Protein AF-0000000070766565 (afdb_homodimer)

pLDDT: mean 91.25, std 9.95, range [19.03, 98.81]

Solvent-accessible surface area (backbone atoms only — not comparable to full-atom values): 49340 Å² total; per-residue (Å²): 132,79,81,70,74,80,62,63,49,73,44,58,43,73,41,30,49,67,77,47,84,63,55,60,46,62,35,27,32,53,59,65,29,62,48,78,87,32,47,24,29,18,60,76,50,26,39,19,80,14,9,46,38,20,38,24,24,34,66,55,48,29,56,61,71,26,42,64,34,36,38,37,56,42,76,38,46,80,56,27,52,45,43,77,32,77,82,29,72,25,36,63,43,59,72,48,83,40,16,29,34,61,39,46,35,46,28,41,36,33,35,37,39,64,22,19,38,45,52,16,56,52,48,42,51,51,50,43,53,40,52,36,52,37,34,54,71,58,49,29,20,86,86,32,20,31,55,23,37,30,40,21,7,76,62,59,42,76,76,40,46,36,62,74,41,61,35,33,68,61,40,37,57,53,48,70,66,63,72,80,78,29,52,44,43,28,50,16,62,31,40,40,45,44,60,74,67,44,79,34,64,94,31,46,41,74,31,63,38,46,38,34,36,37,37,39,38,71,36,60,44,70,38,64,34,45,68,31,24,50,55,23,34,48,56,12,33,29,35,31,40,40,33,31,39,53,63,48,86,88,41,52,83,71,50,69,44,80,65,49,63,60,50,33,28,71,50,79,78,53,82,33,48,45,81,32,81,37,80,88,53,46,67,73,47,41,62,64,49,49,53,54,67,43,35,64,90,71,42,78,27,39,55,44,67,42,29,33,29,37,38,36,37,38,40,57,27,19,49,86,53,39,72,71,48,44,51,48,50,43,50,39,53,41,56,50,57,66,72,38,47,44,24,86,61,33,17,25,51,24,36,30,40,26,15,75,56,71,43,80,74,44,44,49,86,71,38,52,38,54,67,49,42,48,53,53,52,70,65,60,72,84,71,54,47,44,45,27,52,14,61,34,47,46,46,43,42,65,69,42,57,68,70,50,59,90,82,40,44,41,34,34,41,35,40,38,48,51,64,52,79,46,68,40,49,66,37,29,49,53,42,44,75,70,59,35,43,26,33,20,38,28,27,61,62,29,42,65,70,57,35,46,44,42,12,34,87,58,41,86,73,19,35,45,78,35,76,43,70,90,53,48,65,74,45,41,64,57,52,52,48,42,52,34,52,55,37,63,73,62,48,62,71,131,80,80,71,75,79,62,62,49,73,44,59,42,72,40,30,49,66,77,47,85,63,53,61,45,61,36,27,32,52,58,66,28,63,47,78,88,30,46,24,31,18,60,77,51,26,38,20,80,14,10,45,37,19,39,23,23,34,66,56,47,29,55,59,71,25,42,62,32,37,38,38,55,42,77,38,45,80,56,26,54,45,44,78,30,77,85,29,73,26,36,63,42,57,72,48,82,38,16,30,34,60,40,46,34,46,30,40,35,33,36,36,39,64,22,19,38,47,51,16,55,53,48,44,50,51,50,42,52,40,52,36,50,36,36,53,67,57,49,28,20,86,87,33,21,32,55,22,36,30,39,21,8,76,61,60,43,76,75,39,45,37,64,73,42,62,34,33,68,61,40,38,57,55,47,70,68,62,72,78,75,27,52,43,44,27,49,15,61,31,38,40,45,42,60,75,67,45,81,35,65,94,31,46,42,74,33,64,38,46,38,34,38,38,36,41,37,70,34,60,45,71,38,63,35,45,67,33,24,49,57,23,34,49,57,13,33,28,34,31,39,40,34,31,40,54,63,50,86,87,42,52,82,70,52,71,44,80,66,50,64,61,50,34,28,69,50,81,79,53,82,32,51,45,81,32,83,38,81,86,54,46,67,72,47,40,61,62,50,50,54,53,66,41,36,63,87,72,43,77,26,39,58,44,67,43,30,34,29,38,38,36,37,37,39,55,27,19,48,86,54,39,73,70,49,44,52,49,50,45,50,41,54,41,55,51,55,66,73,39,45,45,25,84,61,34,16,26,52,25,38,30,40,26,15,76,55,71,42,79,72,45,42,48,85,71,38,54,37,55,66,50,42,48,51,53,54,69,66,61,72,84,71,54,46,43,44,28,53,14,63,35,49,47,47,44,42,66,70,41,58,67,71,50,58,89,82,40,45,42,36,34,42,37,39,39,48,50,64,53,78,48,67,40,50,66,36,29,49,53,42,44,75,70,60,36,44,25,32,21,36,30,26,62,61,30,41,64,70,57,35,46,45,42,12,34,86,57,39,87,73,20,36,45,80,36,76,41,72,89,53,48,65,74,46,43,64,56,52,53,48,44,53,35,51,55,35,64,73,61,49,62,72

Nearest PDB structures (foldseek):
  5bv8-assembly1_A  TM=8.956E-01  e=3.059E-11  Homo sapiens
  4c2b-assembly3_E  TM=8.908E-01  e=7.205E-11  Homo sapiens
  7zwh-assembly1_H  TM=8.905E-01  e=3.996E-10  Homo sapiens
  3hxq-assembly1_A  TM=8.693E-01  e=2.747E-10  Homo sapiens
  8d3c-assembly1_A  TM=8.607E-01  e=1.889E-10  Homo sapiens

InterPro domains:
  IPR002035 von Willebrand factor, type A [PF00092] (108-286)
  IPR002035 von Willebrand factor, type A [PF00092] (310-473)
  IPR002035 von Willebrand factor, type A [PS50234] (108-293)
  IPR002035 von Willebrand factor, type A [PS50234] (310-479)
  IPR002035 von Willebrand factor, type A [SM00327] (106-278)
  IPR002035 von Willebrand factor, type A [SM00327] (308-484)
  IPR004043 LCCL domain [PF03815] (17-100)
  IPR004043 LCCL domain [PS50820] (29-100)
  IPR004043 LCCL domain [SM00603] (9-91)
  IPR036465 von Willebrand factor A-like domain superfamily [G3DSA:3.40.50.410] (105-301)
  IPR036465 von Willebrand factor A-like domain superfamily [G3DSA:3.40.50.410] (302-492)
  IPR036465 von Willebrand factor A-like domain superfamily [SSF53300] (104-295)
  IPR036465 von Willebrand factor A-like domain superfamily [SSF53300] (266-486)
  IPR036609 LCCL domain superfamily [G3DSA:2.170.130.20] (7-104)
  IPR036609 LCCL domain superfamily [SSF69848] (9-103)
  IPR050525 Extracellular Matrix Assembly and Organization [PTHR24020] (46-305)

Organism: Anolis carolinensis (NCBI:txid28377)

Structure (mmCIF, N/CA/C/O backbone):
data_AF-0000000070766565-model_v1
#
loop_
_entity.id
_entity.type
_entity.pdbx_description
1 polymer Vitrin
#
loop_
_atom_site.group_PDB
_atom_site.id
_atom_site.type_symbol
_atom_site.label_atom_id
_atom_site.label_alt_id
_atom_site.label_comp_id
_atom_site.label_asym_id
_atom_site.label_entity_id
_atom_site.label_seq_id
_atom_site.pdbx_PDB_ins_code
_atom_site.Cartn_x
_atom_site.Cartn_y
_atom_site.Cartn_z
_atom_site.occupancy
_atom_site.B_iso_or_equiv
_atom_site.auth_seq_id
_atom_site.auth_comp_id
_atom_site.auth_asym_id
_atom_site.auth_atom_id
_atom_site.pdbx_PDB_model_num
ATOM 1 N N . HIS A 1 1 ? -22.094 5.301 -6.344 1 19.14 1 HIS A N 1
ATOM 2 C CA . HIS A 1 1 ? -22.609 4.16 -7.09 1 19.14 1 HIS A CA 1
ATOM 3 C C . HIS A 1 1 ? -21.719 2.934 -6.914 1 19.14 1 HIS A C 1
ATOM 5 O O . HIS A 1 1 ? -20.547 2.967 -7.258 1 19.14 1 HIS A O 1
ATOM 11 N N . ALA A 1 2 ? -22 2.15 -5.863 1 23.27 2 ALA A N 1
ATOM 12 C CA . ALA A 1 2 ? -21.5 0.856 -5.402 1 23.27 2 ALA A CA 1
ATOM 13 C C . ALA A 1 2 ? -21.312 -0.106 -6.574 1 23.27 2 ALA A C 1
ATOM 15 O O . ALA A 1 2 ? -22.266 -0.403 -7.297 1 23.27 2 ALA A O 1
ATOM 16 N N . CYS A 1 3 ? -20.172 -0.064 -7.141 1 23.31 3 CYS A N 1
ATOM 17 C CA . CYS A 1 3 ? -19.844 -1.035 -8.18 1 23.31 3 CYS A CA 1
ATOM 18 C C . CYS A 1 3 ? -20.297 -2.434 -7.781 1 23.31 3 CYS A C 1
ATOM 20 O O . CYS A 1 3 ? -19.797 -3.002 -6.809 1 23.31 3 CYS A O 1
ATOM 22 N N . VAL A 1 4 ? -21.547 -2.766 -7.934 1 25.23 4 VAL A N 1
A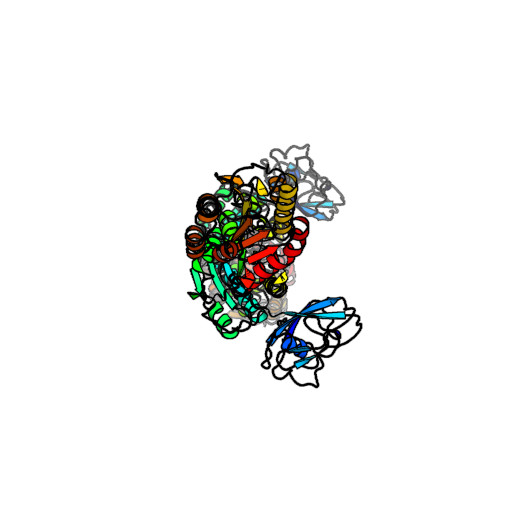TOM 23 C CA . VAL A 1 4 ? -22.172 -4.082 -7.945 1 25.23 4 VAL A CA 1
ATOM 24 C C . VAL A 1 4 ? -21.266 -5.086 -8.648 1 25.23 4 VAL A C 1
ATOM 26 O O . VAL A 1 4 ? -20.812 -4.844 -9.773 1 25.23 4 VAL A O 1
ATOM 29 N N . PHE A 1 5 ? -20.5 -5.812 -7.883 1 33.12 5 PHE A N 1
ATOM 30 C CA . PHE A 1 5 ? -19.781 -7.047 -8.164 1 33.12 5 PHE A CA 1
ATOM 31 C C . PHE A 1 5 ? -20.5 -7.855 -9.242 1 33.12 5 PHE A C 1
ATOM 33 O O . PHE A 1 5 ? -21.688 -8.125 -9.133 1 33.12 5 PHE A O 1
ATOM 40 N N . SER A 1 6 ? -20.281 -7.75 -10.406 1 37.78 6 SER A N 1
ATOM 41 C CA . SER A 1 6 ? -20.812 -8.484 -11.555 1 37.78 6 SER A CA 1
ATOM 42 C C . SER A 1 6 ? -20.812 -9.984 -11.297 1 37.78 6 SER A C 1
ATOM 44 O O . SER A 1 6 ? -19.75 -10.586 -11.133 1 37.78 6 SER A O 1
ATOM 46 N N . ASP A 1 7 ? -21.719 -10.531 -10.531 1 46.44 7 ASP A N 1
ATOM 47 C CA . ASP A 1 7 ? -22.188 -11.914 -10.461 1 46.44 7 ASP A CA 1
ATOM 48 C C . ASP A 1 7 ? -22.031 -12.617 -11.805 1 46.44 7 ASP A C 1
ATOM 50 O O . ASP A 1 7 ? -22.062 -11.969 -12.852 1 46.44 7 ASP A O 1
ATOM 54 N N . VAL A 1 8 ? -21.406 -13.703 -11.758 1 56.28 8 VAL A N 1
ATOM 55 C CA . VAL A 1 8 ? -21.562 -14.523 -12.953 1 56.28 8 VAL A CA 1
ATOM 56 C C . VAL A 1 8 ? -23 -14.438 -13.469 1 56.28 8 VAL A C 1
ATOM 58 O O . VAL A 1 8 ? -23.938 -14.727 -12.734 1 56.28 8 VAL A O 1
ATOM 61 N N . PRO A 1 9 ? -23.141 -13.844 -14.562 1 66.19 9 PRO A N 1
ATOM 62 C CA . PRO A 1 9 ? -24.516 -13.656 -15.047 1 66.19 9 PRO A CA 1
ATOM 63 C C . PRO A 1 9 ? -25.281 -14.969 -15.148 1 66.19 9 PRO A C 1
ATOM 65 O O . PRO A 1 9 ? -24.766 -15.961 -15.664 1 66.19 9 PRO A O 1
ATOM 68 N N . GLN A 1 10 ? -26.297 -15.047 -14.336 1 79 10 GLN A N 1
ATOM 69 C CA . GLN A 1 10 ? -27.234 -16.141 -14.547 1 79 10 GLN A CA 1
ATOM 70 C C . GLN A 1 10 ? -27.891 -16.031 -15.922 1 79 10 GLN A C 1
ATOM 72 O O . GLN A 1 10 ? -28.359 -14.969 -16.312 1 79 10 GLN A O 1
ATOM 77 N N . ILE A 1 11 ? -27.703 -17.109 -16.703 1 86.06 11 ILE A N 1
ATOM 78 C CA . ILE A 1 11 ? -28.344 -17.109 -18.016 1 86.06 11 ILE A CA 1
ATOM 79 C C . ILE A 1 11 ? -29.531 -18.078 -18 1 86.06 11 ILE A C 1
ATOM 81 O O . ILE A 1 11 ? -29.578 -18.984 -17.188 1 86.06 11 ILE A O 1
ATOM 85 N N . ASP A 1 12 ? -30.516 -17.766 -18.828 1 91.31 12 ASP A N 1
ATOM 86 C CA . ASP A 1 12 ? -31.672 -18.641 -19 1 91.31 12 ASP A CA 1
ATOM 87 C C . ASP A 1 12 ? -31.344 -19.828 -19.906 1 91.31 12 ASP A C 1
ATOM 89 O O . ASP A 1 12 ? -30.406 -19.766 -20.703 1 91.31 12 ASP A O 1
ATOM 93 N N . CYS A 1 13 ? -32.156 -20.875 -19.75 1 93.62 13 CYS A N 1
ATOM 94 C CA . CYS A 1 13 ? -31.953 -22.109 -20.5 1 93.62 13 CYS A CA 1
ATOM 95 C C . CYS A 1 13 ? -32 -21.844 -22 1 93.62 13 CYS A C 1
ATOM 97 O O . CYS A 1 13 ? -31.391 -22.594 -22.781 1 93.62 13 CYS A O 1
ATOM 99 N N . ASP A 1 14 ? -32.625 -20.781 -22.344 1 92.62 14 ASP A N 1
ATOM 100 C CA . ASP A 1 14 ? -32.875 -20.578 -23.781 1 92.62 14 ASP A CA 1
ATOM 101 C C . ASP A 1 14 ? -31.781 -19.688 -24.391 1 92.62 14 ASP A C 1
ATOM 103 O O . ASP A 1 14 ? -31.781 -19.438 -25.594 1 92.62 14 ASP A O 1
ATOM 107 N N . ILE A 1 15 ? -30.844 -19.328 -23.625 1 92.88 15 ILE A N 1
ATOM 108 C CA . ILE A 1 15 ? -29.828 -18.422 -24.125 1 92.88 15 ILE A CA 1
ATOM 109 C C . ILE A 1 15 ? -28.875 -19.172 -25.047 1 92.88 15 ILE A C 1
ATOM 111 O O . ILE A 1 15 ? -28.359 -20.234 -24.672 1 92.88 15 ILE A O 1
ATOM 115 N N . LYS A 1 16 ? -28.703 -18.578 -26.219 1 92.94 16 LYS A N 1
ATOM 116 C CA . LYS A 1 16 ? -27.781 -19.125 -27.203 1 92.94 16 LYS A CA 1
ATOM 117 C C . LYS A 1 16 ? -26.453 -18.359 -27.188 1 92.94 16 LYS A C 1
ATOM 119 O O . LYS A 1 16 ? -26.422 -17.172 -26.875 1 92.94 16 LYS A O 1
ATOM 124 N N . ALA A 1 17 ? -25.406 -19.094 -27.422 1 90.38 17 ALA A N 1
ATOM 125 C CA . ALA A 1 17 ? -24.078 -18.484 -27.359 1 90.38 17 ALA A CA 1
ATOM 126 C C . ALA A 1 17 ? -23.969 -17.328 -28.344 1 90.38 17 ALA A C 1
ATOM 128 O O . ALA A 1 17 ? -23.234 -16.375 -28.094 1 90.38 17 ALA A O 1
ATOM 129 N N . ALA A 1 18 ? -24.734 -17.359 -29.406 1 89.12 18 ALA A N 1
ATOM 130 C CA . ALA A 1 18 ? -24.688 -16.328 -30.453 1 89.12 18 ALA A CA 1
ATOM 131 C C . ALA A 1 18 ? -25.156 -14.977 -29.906 1 89.12 18 ALA A C 1
ATOM 133 O O . ALA A 1 18 ? -24.766 -13.922 -30.422 1 89.12 18 ALA A O 1
ATOM 134 N N . LYS A 1 19 ? -25.891 -14.977 -28.906 1 88.75 19 LYS A N 1
ATOM 135 C CA . LYS A 1 19 ? -26.453 -13.75 -28.359 1 88.75 19 LYS A CA 1
ATOM 136 C C . LYS A 1 19 ? -25.469 -13.055 -27.422 1 88.75 19 LYS A C 1
ATOM 138 O O . LYS A 1 19 ? -25.688 -11.898 -27.047 1 88.75 19 LYS A O 1
ATOM 143 N N . ILE A 1 20 ? -24.516 -13.789 -27.047 1 86.12 20 ILE A N 1
ATOM 144 C CA . ILE A 1 20 ? -23.531 -13.227 -26.125 1 86.12 20 ILE A CA 1
ATOM 145 C C . ILE A 1 20 ? -22.312 -12.727 -26.906 1 86.12 20 ILE A C 1
ATOM 147 O O . ILE A 1 20 ? -21.734 -13.461 -27.719 1 86.12 20 ILE A O 1
ATOM 151 N N . ILE A 1 21 ? -21.953 -11.547 -26.672 1 81.56 21 ILE A N 1
ATOM 152 C CA . ILE A 1 21 ? -20.938 -10.875 -27.469 1 81.56 21 ILE A CA 1
ATOM 153 C C . ILE A 1 21 ? -19.547 -11.328 -27.016 1 81.56 21 ILE A C 1
ATOM 155 O O . ILE A 1 21 ? -18.641 -11.477 -27.844 1 81.56 21 ILE A O 1
ATOM 159 N N . ASN A 1 22 ? -19.375 -11.75 -25.828 1 80.25 22 ASN A N 1
ATOM 160 C CA . ASN A 1 22 ? -18.078 -12.102 -25.281 1 80.25 22 ASN A CA 1
ATOM 161 C C . ASN A 1 22 ? -17.578 -13.438 -25.828 1 80.25 22 ASN A C 1
ATOM 163 O O . ASN A 1 22 ? -18.312 -14.43 -25.828 1 80.25 22 ASN A O 1
ATOM 167 N N . PRO A 1 23 ? -16.406 -13.406 -26.359 1 79.88 23 PRO A N 1
ATOM 168 C CA . PRO A 1 23 ? -15.891 -14.664 -26.891 1 79.88 23 PRO A CA 1
ATOM 169 C C . PRO A 1 23 ? -15.664 -15.719 -25.812 1 79.88 23 PRO A C 1
ATOM 171 O O . PRO A 1 23 ? -15.656 -16.922 -26.125 1 79.88 23 PRO A O 1
ATOM 174 N N . GLU A 1 24 ? -15.375 -15.328 -24.703 1 78.31 24 GLU A N 1
ATOM 175 C CA . GLU A 1 24 ? -15.211 -16.203 -23.547 1 78.31 24 GLU A CA 1
ATOM 176 C C . GLU A 1 24 ? -15.891 -15.633 -22.312 1 78.31 24 GLU A C 1
ATOM 178 O O . GLU A 1 24 ? -15.742 -14.445 -22.016 1 78.31 24 GLU A O 1
ATOM 183 N N . PHE A 1 25 ? -16.719 -16.516 -21.719 1 76.5 25 PHE A N 1
ATOM 184 C CA . PHE A 1 25 ? -17.422 -16 -20.547 1 76.5 25 PHE A CA 1
ATOM 185 C C . PHE A 1 25 ? -17.828 -17.141 -19.609 1 76.5 25 PHE A C 1
ATOM 187 O O . PHE A 1 25 ? -17.922 -18.297 -20.031 1 76.5 25 PHE A O 1
ATOM 194 N N . ILE A 1 26 ? -17.969 -16.734 -18.359 1 77.44 26 ILE A N 1
ATOM 195 C CA . ILE A 1 26 ? -18.484 -17.656 -17.344 1 77.44 26 ILE A CA 1
ATOM 196 C C . ILE A 1 26 ? -19.984 -17.406 -17.141 1 77.44 26 ILE A C 1
ATOM 198 O O . ILE A 1 26 ? -20.422 -16.25 -17.094 1 77.44 26 ILE A O 1
ATOM 202 N N . ALA A 1 27 ? -20.75 -18.391 -17.25 1 81 27 ALA A N 1
ATOM 203 C CA . ALA A 1 27 ? -22.188 -18.266 -17.031 1 81 27 ALA A CA 1
ATOM 204 C C . ALA A 1 27 ? -22.703 -19.312 -16.047 1 81 27 ALA A C 1
ATOM 206 O O . ALA A 1 27 ? -22.062 -20.344 -15.852 1 81 27 ALA A O 1
ATOM 207 N N . LYS A 1 28 ? -23.734 -18.922 -15.383 1 83.81 28 LYS A N 1
ATOM 208 C CA . LYS A 1 28 ? -24.406 -19.875 -14.508 1 83.81 28 LYS A CA 1
ATOM 209 C C . LYS A 1 28 ? -25.734 -20.328 -15.102 1 83.81 28 LYS A C 1
ATOM 211 O O . LYS A 1 28 ? -26.609 -19.516 -15.359 1 83.81 28 LYS A O 1
ATOM 216 N N . CYS A 1 29 ? -25.828 -21.656 -15.359 1 88.69 29 CYS A N 1
ATOM 217 C CA . CYS A 1 29 ? -27.062 -22.25 -15.883 1 88.69 29 CYS A CA 1
ATOM 218 C C . CYS A 1 29 ? -28 -22.641 -14.758 1 88.69 29 CYS A C 1
ATOM 220 O O . CYS A 1 29 ? -27.562 -23.172 -13.734 1 88.69 29 CYS A O 1
ATOM 222 N N . PRO A 1 30 ? -29.266 -22.312 -14.906 1 89.25 30 PRO A N 1
ATOM 223 C CA . PRO A 1 30 ? -30.234 -22.766 -13.922 1 89.25 30 PRO A CA 1
ATOM 224 C C . PRO A 1 30 ? -30.547 -24.25 -14.047 1 89.25 30 PRO A C 1
ATOM 226 O O . PRO A 1 30 ? -30.078 -24.906 -14.977 1 89.25 30 PRO A O 1
ATOM 229 N N . ALA A 1 31 ? -31.328 -24.75 -12.969 1 89.81 31 ALA A N 1
ATOM 230 C CA . ALA A 1 31 ? -31.766 -26.141 -13.031 1 89.81 31 ALA A CA 1
ATOM 231 C C . ALA A 1 31 ? -32.812 -26.344 -14.125 1 89.81 31 ALA A C 1
ATOM 233 O O . ALA A 1 31 ? -33.531 -25.406 -14.461 1 89.81 31 ALA A O 1
ATOM 234 N N . GLY A 1 32 ? -32.906 -27.5 -14.719 1 89.56 32 GLY A N 1
ATOM 235 C CA . GLY A 1 32 ? -34 -27.875 -15.594 1 89.56 32 GLY A CA 1
ATOM 236 C C . GLY A 1 32 ? -33.781 -27.484 -17.047 1 89.56 32 GLY A C 1
ATOM 237 O O . GLY A 1 32 ? -34.719 -27.219 -17.766 1 89.56 32 GLY A O 1
ATOM 238 N N . CYS A 1 33 ? -32.562 -27.469 -17.516 1 92.44 33 CYS A N 1
ATOM 239 C CA . CYS A 1 33 ? -32.312 -27.047 -18.875 1 92.44 33 CYS A CA 1
ATOM 240 C C . CYS A 1 33 ? -32.188 -28.25 -19.812 1 92.44 33 CYS A C 1
ATOM 242 O O . CYS A 1 33 ? -31.625 -28.141 -20.906 1 92.44 33 CYS A O 1
ATOM 244 N N . GLN A 1 34 ? -32.75 -29.359 -19.344 1 92.19 34 GLN A N 1
ATOM 245 C CA . GLN A 1 34 ? -32.656 -30.562 -20.156 1 92.19 34 GLN A CA 1
ATOM 246 C C . GLN A 1 34 ? -33.844 -30.703 -21.094 1 92.19 34 GLN A C 1
ATOM 248 O O . GLN A 1 34 ? -33.906 -31.672 -21.859 1 92.19 34 GLN A O 1
ATOM 253 N N . ASP A 1 35 ? -34.719 -29.766 -21.062 1 91.06 35 ASP A N 1
ATOM 254 C CA . ASP A 1 35 ? -35.906 -29.812 -21.891 1 91.06 35 ASP A CA 1
ATOM 255 C C . ASP A 1 35 ? -35.562 -29.797 -23.375 1 91.06 35 ASP A C 1
ATOM 257 O O . ASP A 1 35 ? -34.625 -29.062 -23.781 1 91.06 35 ASP A O 1
ATOM 261 N N . VAL A 1 36 ? -36.312 -30.484 -24.156 1 87.25 36 VAL A N 1
ATOM 262 C CA . VAL A 1 36 ? -36.062 -30.672 -25.594 1 87.25 36 VAL A CA 1
ATOM 263 C C . VAL A 1 36 ? -36.25 -29.344 -26.312 1 87.25 36 VAL A C 1
ATOM 265 O O . VAL A 1 36 ? -35.656 -29.125 -27.391 1 87.25 36 VAL A O 1
ATOM 268 N N . LYS A 1 37 ? -36.969 -28.438 -25.75 1 91.56 37 LYS A N 1
ATOM 269 C CA . LYS A 1 37 ? -37.188 -27.141 -26.391 1 91.56 37 LYS A CA 1
ATOM 270 C C . LYS A 1 37 ? -35.875 -26.359 -26.5 1 91.56 37 LYS A C 1
ATOM 272 O O . LYS A 1 37 ? -35.75 -25.453 -27.344 1 91.56 37 LYS A O 1
ATOM 277 N N . TYR A 1 38 ? -34.938 -26.672 -25.719 1 94.06 38 TYR A N 1
ATOM 278 C CA . TYR A 1 38 ? -33.625 -26.047 -25.781 1 94.06 38 TYR A CA 1
ATOM 279 C C . TYR A 1 38 ? -32.688 -26.844 -26.688 1 94.06 38 TYR A C 1
ATOM 281 O O . TYR A 1 38 ? -31.984 -27.734 -26.219 1 94.06 38 TYR A O 1
ATOM 289 N N . ARG A 1 39 ? -32.656 -26.5 -27.859 1 93.69 39 ARG A N 1
ATOM 290 C CA . ARG A 1 39 ? -32 -27.297 -28.891 1 93.69 39 ARG A CA 1
ATOM 291 C C . ARG A 1 39 ? -30.5 -27.172 -28.797 1 93.69 39 ARG A C 1
ATOM 293 O O . ARG A 1 39 ? -29.969 -26.094 -28.5 1 93.69 39 ARG A O 1
ATOM 300 N N . VAL A 1 40 ? -29.844 -28.25 -28.969 1 95.94 40 VAL A N 1
ATOM 301 C CA . VAL A 1 40 ? -28.375 -28.359 -28.969 1 95.94 40 VAL A CA 1
ATOM 302 C C . VAL A 1 40 ? -27.906 -28.969 -30.281 1 95.94 40 VAL A C 1
ATOM 304 O O . VAL A 1 40 ? -28.469 -29.984 -30.734 1 95.94 40 VAL A O 1
ATOM 307 N N . TYR A 1 41 ? -26.984 -28.297 -30.906 1 95.06 41 TYR A N 1
ATOM 308 C CA . TYR A 1 41 ? -26.438 -28.797 -32.156 1 95.06 41 TYR A CA 1
ATOM 309 C C . TYR A 1 41 ? -24.953 -29.109 -32.031 1 95.06 41 TYR A C 1
ATOM 311 O O . TYR A 1 41 ? -24.141 -28.203 -31.797 1 95.06 41 TYR A O 1
ATOM 319 N N . GLY A 1 42 ? -24.625 -30.344 -32.25 1 92.88 42 GLY A N 1
ATOM 320 C CA . GLY A 1 42 ? -23.219 -30.719 -32.188 1 92.88 42 GLY A CA 1
ATOM 321 C C . GLY A 1 42 ? -22.859 -31.547 -30.984 1 92.88 42 GLY A C 1
ATOM 322 O O . GLY A 1 42 ? -23.703 -31.766 -30.109 1 92.88 42 GLY A O 1
ATOM 323 N N . THR A 1 43 ? -21.703 -32.094 -30.922 1 89.69 43 THR A N 1
ATOM 324 C CA . THR A 1 43 ? -21.109 -32.875 -29.844 1 89.69 43 THR A CA 1
ATOM 325 C C . THR A 1 43 ? -19.703 -32.344 -29.516 1 89.69 43 THR A C 1
ATOM 327 O O . THR A 1 43 ? -18.875 -32.219 -30.406 1 89.69 43 THR A O 1
ATOM 330 N N . ASP A 1 44 ? -19.484 -31.953 -28.266 1 84.75 44 ASP A N 1
ATOM 331 C CA . ASP A 1 44 ? -18.219 -31.406 -27.766 1 84.75 44 ASP A CA 1
ATOM 332 C C . ASP A 1 44 ? -18.031 -29.969 -28.219 1 84.75 44 ASP A C 1
ATOM 334 O O . ASP A 1 44 ? -17.656 -29.109 -27.422 1 84.75 44 ASP A O 1
ATOM 338 N N . ILE A 1 45 ? -18.172 -29.75 -29.5 1 88.88 45 ILE A N 1
ATOM 339 C CA . ILE A 1 45 ? -18.219 -28.406 -30.062 1 88.88 45 ILE A CA 1
ATOM 340 C C . ILE A 1 45 ? -19.625 -28.109 -30.562 1 88.88 45 ILE A C 1
ATOM 342 O O . ILE A 1 45 ? -20.156 -28.844 -31.406 1 88.88 45 ILE A O 1
ATOM 346 N N . TYR A 1 46 ? -20.203 -27.078 -30.047 1 94.5 46 TYR A N 1
ATOM 347 C CA . TYR A 1 46 ? -21.609 -26.797 -30.312 1 94.5 46 TYR A CA 1
ATOM 348 C C . TYR A 1 46 ? -21.766 -25.547 -31.172 1 94.5 46 TYR A C 1
ATOM 350 O O . TYR A 1 46 ? -21.016 -24.594 -31.031 1 94.5 46 TYR A O 1
ATOM 358 N N . ALA A 1 47 ? -22.688 -25.641 -32.062 1 94.69 47 ALA A N 1
ATOM 359 C CA . ALA A 1 47 ? -23 -24.453 -32.875 1 94.69 47 ALA A CA 1
ATOM 360 C C . ALA A 1 47 ? -23.5 -23.312 -31.969 1 94.69 47 ALA A C 1
ATOM 362 O O . ALA A 1 47 ? -24.203 -23.562 -30.984 1 94.69 47 ALA A O 1
ATOM 363 N N . SER A 1 48 ? -23.25 -22.078 -32.344 1 93.5 48 SER A N 1
ATOM 364 C CA . SER A 1 48 ? -23.547 -20.922 -31.516 1 93.5 48 SER A CA 1
ATOM 365 C C . SER A 1 48 ? -25.047 -20.719 -31.359 1 93.5 48 SER A C 1
ATOM 367 O O . SER A 1 48 ? -25.5 -19.984 -30.469 1 93.5 48 SER A O 1
ATOM 369 N N . PHE A 1 49 ? -25.766 -21.25 -32.156 1 91.25 49 PHE A N 1
ATOM 370 C CA . PHE A 1 49 ? -27.219 -21.109 -32.031 1 91.25 49 PHE A CA 1
ATOM 371 C C . PHE A 1 49 ? -27.781 -22.172 -31.094 1 91.25 49 PHE A C 1
ATOM 373 O O . PHE A 1 49 ? -28.984 -22.234 -30.875 1 91.25 49 PHE A O 1
ATOM 380 N N . SER A 1 50 ? -26.938 -23.047 -30.469 1 94.75 50 SER A N 1
ATOM 381 C CA . SER A 1 50 ? -27.344 -23.984 -29.438 1 94.75 50 SER A CA 1
ATOM 382 C C . SER A 1 50 ? -27.609 -23.281 -28.109 1 94.75 50 SER A C 1
ATOM 384 O O . SER A 1 50 ? -27 -22.25 -27.828 1 94.75 50 SER A O 1
ATOM 386 N N . SER A 1 51 ? -28.562 -23.844 -27.438 1 94.69 51 SER A N 1
ATOM 387 C CA . SER A 1 51 ? -28.688 -23.453 -26.031 1 94.69 51 SER A CA 1
ATOM 388 C C . SER A 1 51 ? -27.375 -23.719 -25.281 1 94.69 51 SER A C 1
ATOM 390 O O . SER A 1 51 ? -26.875 -24.844 -25.281 1 94.69 51 SER A O 1
ATOM 392 N N . ILE A 1 52 ? -26.922 -22.719 -24.641 1 93.38 52 ILE A N 1
ATOM 393 C CA . ILE A 1 52 ? -25.656 -22.844 -23.906 1 93.38 52 ILE A CA 1
ATOM 394 C C . ILE A 1 52 ? -25.828 -23.891 -22.797 1 93.38 52 ILE A C 1
ATOM 396 O O . ILE A 1 52 ? -25.016 -24.797 -22.672 1 93.38 52 ILE A O 1
ATOM 400 N N . CYS A 1 53 ? -26.891 -23.719 -22.094 1 93.81 53 CYS A N 1
ATOM 401 C CA . CYS A 1 53 ? -27.109 -24.594 -20.953 1 93.81 53 CYS A CA 1
ATOM 402 C C . CYS A 1 53 ? -27.453 -26.016 -21.406 1 93.81 53 CYS A C 1
ATOM 404 O O . CYS A 1 53 ? -27.016 -26.984 -20.766 1 93.81 53 CYS A O 1
ATOM 406 N N . GLY A 1 54 ? -28.172 -26.078 -22.453 1 93.56 54 GLY A N 1
ATOM 407 C CA . GLY A 1 54 ? -28.422 -27.391 -23.031 1 93.56 54 GLY A CA 1
ATOM 408 C C . GLY A 1 54 ? -27.156 -28.094 -23.484 1 93.56 54 GLY A C 1
ATOM 409 O O . GLY A 1 54 ? -26.969 -29.297 -23.234 1 93.56 54 GLY A O 1
ATOM 410 N N . ALA A 1 55 ? -26.312 -27.344 -24.078 1 94.31 55 ALA A N 1
ATOM 411 C CA . ALA A 1 55 ? -25.031 -27.875 -24.516 1 94.31 55 ALA A CA 1
ATOM 412 C C . ALA A 1 55 ? -24.172 -28.328 -23.328 1 94.31 55 ALA A C 1
ATOM 414 O O . ALA A 1 55 ? -23.5 -29.344 -23.391 1 94.31 55 ALA A O 1
ATOM 415 N N . ALA A 1 56 ? -24.234 -27.578 -22.328 1 91.88 56 ALA A N 1
ATOM 416 C CA . ALA A 1 56 ? -23.469 -27.875 -21.125 1 91.88 56 ALA A CA 1
ATOM 417 C C . ALA A 1 56 ? -23.906 -29.203 -20.5 1 91.88 56 ALA A C 1
ATOM 419 O O . ALA A 1 56 ? -23.078 -29.984 -20.047 1 91.88 56 ALA A O 1
ATOM 420 N N . ILE A 1 57 ? -25.188 -29.406 -20.484 1 90.31 57 ILE A N 1
ATOM 421 C CA . ILE A 1 57 ? -25.703 -30.672 -19.984 1 90.31 57 ILE A CA 1
ATOM 422 C C . ILE A 1 57 ? -25.344 -31.797 -20.938 1 90.31 57 ILE A C 1
ATOM 424 O O . ILE A 1 57 ? -24.875 -32.875 -20.516 1 90.31 57 ILE A O 1
ATOM 428 N N . HIS A 1 58 ? -25.5 -31.516 -22.234 1 91.69 58 HIS A N 1
ATOM 429 C CA . HIS A 1 58 ? -25.156 -32.5 -23.25 1 91.69 58 HIS A CA 1
ATOM 430 C C . HIS A 1 58 ? -23.703 -32.938 -23.125 1 91.69 58 HIS A C 1
ATOM 432 O O . HIS A 1 58 ? -23.406 -34.125 -23.25 1 91.69 58 HIS A O 1
ATOM 438 N N . SER A 1 59 ? -22.844 -31.984 -22.922 1 87.31 59 SER A N 1
ATOM 439 C CA . SER A 1 59 ? -21.406 -32.281 -22.828 1 87.31 59 SER A CA 1
ATOM 440 C C . SER A 1 59 ? -21.062 -32.969 -21.531 1 87.31 59 SER A C 1
ATOM 442 O O . SER A 1 59 ? -19.984 -33.562 -21.391 1 87.31 59 SER A O 1
ATOM 444 N N . GLY A 1 60 ? -21.984 -32.781 -20.516 1 84.5 60 GLY A N 1
ATOM 445 C CA . GLY A 1 60 ? -21.734 -33.344 -19.203 1 84.5 60 GLY A CA 1
ATOM 446 C C . GLY A 1 60 ? -21.016 -32.406 -18.266 1 84.5 60 GLY A C 1
ATOM 447 O O . GLY A 1 60 ? -20.641 -32.781 -17.156 1 84.5 60 GLY A O 1
ATOM 448 N N . THR A 1 61 ? -20.781 -31.25 -18.781 1 81.38 61 THR A N 1
ATOM 449 C CA . THR A 1 61 ? -20.109 -30.234 -17.969 1 81.38 61 THR A CA 1
ATOM 450 C C . THR A 1 61 ? -20.922 -29.922 -16.719 1 81.38 61 THR A C 1
ATOM 452 O O . THR A 1 61 ? -20.344 -29.672 -15.648 1 81.38 61 THR A O 1
ATOM 455 N N . ILE A 1 62 ? -22.234 -29.875 -16.844 1 83.38 62 ILE A N 1
ATOM 456 C CA . ILE A 1 62 ? -23.141 -29.734 -15.711 1 83.38 62 ILE A CA 1
ATOM 457 C C . ILE A 1 62 ? -24.266 -30.766 -15.812 1 83.38 62 ILE A C 1
ATOM 459 O O . ILE A 1 62 ? -24.422 -31.422 -16.844 1 83.38 62 ILE A O 1
ATOM 463 N N . ASP A 1 63 ? -24.891 -30.953 -14.656 1 84.06 63 ASP A N 1
ATOM 464 C CA . ASP A 1 63 ? -26.047 -31.844 -14.672 1 84.06 63 ASP A CA 1
ATOM 465 C C . ASP A 1 63 ? -27.344 -31.047 -14.672 1 84.06 63 ASP A C 1
ATOM 467 O O . ASP A 1 63 ? -27.344 -29.844 -14.945 1 84.06 63 ASP A O 1
ATOM 471 N N . LYS A 1 64 ? -28.453 -31.766 -14.547 1 87.69 64 LYS A N 1
ATOM 472 C CA . LYS A 1 64 ? -29.781 -31.172 -14.641 1 87.69 64 LYS A CA 1
ATOM 473 C C . LYS A 1 64 ? -29.984 -30.125 -13.555 1 87.69 64 LYS A C 1
ATOM 475 O O . LYS A 1 64 ? -30.922 -29.312 -13.625 1 87.69 64 LYS A O 1
ATOM 480 N N . SER A 1 65 ? -29.125 -30.078 -12.594 1 85.5 65 SER A N 1
ATOM 481 C CA . SER A 1 65 ? -29.25 -29.141 -11.492 1 85.5 65 SER A CA 1
ATOM 482 C C . SER A 1 65 ? -28.672 -27.781 -11.859 1 85.5 65 SER A C 1
ATOM 484 O O . SER A 1 65 ? -28.859 -26.797 -11.141 1 85.5 65 SER A O 1
ATOM 486 N N . GLY A 1 66 ? -28.047 -27.734 -13.047 1 84.38 66 GLY A N 1
ATOM 487 C CA . GLY A 1 66 ? -27.406 -26.5 -13.461 1 84.38 66 GLY A CA 1
ATOM 488 C C . GLY A 1 66 ? -26.031 -26.312 -12.883 1 84.38 66 GLY A C 1
ATOM 489 O O . GLY A 1 66 ? -25.438 -27.25 -12.359 1 84.38 66 GLY A O 1
ATOM 490 N N . GLY A 1 67 ? -25.469 -25.203 -13.188 1 78.56 67 GLY A N 1
ATOM 491 C CA . GLY A 1 67 ? -24.125 -24.938 -12.672 1 78.56 67 GLY A CA 1
ATOM 492 C C . GLY A 1 67 ? -23.375 -23.922 -13.492 1 78.56 67 GLY A C 1
ATOM 493 O O . GLY A 1 67 ? -23.891 -23.406 -14.484 1 78.56 67 GLY A O 1
ATOM 494 N N . LYS A 1 68 ? -22.25 -23.594 -13 1 79.12 68 LYS A N 1
ATOM 495 C CA . LYS A 1 68 ? -21.391 -22.625 -13.68 1 79.12 68 LYS A CA 1
ATOM 496 C C . LYS A 1 68 ? -20.594 -23.281 -14.789 1 79.12 68 LYS A C 1
ATOM 498 O O . LYS A 1 68 ? -20.125 -24.422 -14.641 1 79.12 68 LYS A O 1
ATOM 503 N N . ILE A 1 69 ? -20.562 -22.641 -15.867 1 83.5 69 ILE A N 1
ATOM 504 C CA . ILE A 1 69 ? -19.828 -23.188 -17 1 83.5 69 ILE A CA 1
ATOM 505 C C . ILE A 1 69 ? -18.953 -22.109 -17.625 1 83.5 69 ILE A C 1
ATOM 507 O O . ILE A 1 69 ? -19.219 -20.906 -17.469 1 83.5 69 ILE A O 1
ATOM 511 N N . LEU A 1 70 ? -17.891 -22.562 -18.094 1 80.25 70 LEU A N 1
ATOM 512 C CA . LEU A 1 70 ? -17.047 -21.719 -18.953 1 80.25 70 LEU A CA 1
ATOM 513 C C . LEU A 1 70 ? -17.375 -21.938 -20.422 1 80.25 70 LEU A C 1
ATOM 515 O O . LEU A 1 70 ? -17.391 -23.078 -20.891 1 80.25 70 LEU A O 1
ATOM 519 N N . VAL A 1 71 ? -17.781 -20.844 -21.047 1 84.62 71 VAL A N 1
ATOM 520 C CA . VAL A 1 71 ? -18.125 -20.922 -22.453 1 84.62 71 VAL A CA 1
ATOM 521 C C . VAL A 1 71 ? -17.047 -20.234 -23.297 1 84.62 71 VAL A C 1
ATOM 523 O O . VAL A 1 71 ? -16.656 -19.094 -23.016 1 84.62 71 VAL A O 1
ATOM 526 N N . GLN A 1 72 ? -16.5 -20.906 -24.188 1 81.81 72 GLN A N 1
ATOM 527 C CA . GLN A 1 72 ? -15.531 -20.375 -25.125 1 81.81 72 GLN A CA 1
ATOM 528 C C . GLN A 1 72 ? -16.031 -20.484 -26.562 1 81.81 72 GLN A C 1
ATOM 530 O O . GLN A 1 72 ? -16.25 -21.594 -27.062 1 81.81 72 GLN A O 1
ATOM 535 N N . LYS A 1 73 ? -16.156 -19.344 -27.141 1 84.25 73 LYS A N 1
ATOM 536 C CA . LYS A 1 73 ? -16.547 -19.344 -28.547 1 84.25 73 LYS A CA 1
ATOM 537 C C . LYS A 1 73 ? -15.359 -19.719 -29.438 1 84.25 73 LYS A C 1
ATOM 539 O O . LYS A 1 73 ? -14.227 -19.312 -29.172 1 84.25 73 LYS A O 1
ATOM 544 N N . VAL A 1 74 ? -15.625 -20.562 -30.312 1 84.88 74 VAL A N 1
ATOM 545 C CA . VAL A 1 74 ? -14.594 -21.016 -31.234 1 84.88 74 VAL A CA 1
ATOM 546 C C . VAL A 1 74 ? -15.125 -20.922 -32.656 1 84.88 74 VAL A C 1
ATOM 548 O O . VAL A 1 74 ? -16.281 -20.562 -32.875 1 84.88 74 VAL A O 1
ATOM 551 N N . ALA A 1 75 ? -14.188 -21.188 -33.625 1 85.38 75 ALA A N 1
ATOM 552 C CA . ALA A 1 75 ? -14.539 -21.094 -35.031 1 85.38 75 ALA A CA 1
ATOM 553 C C . ALA A 1 75 ? -15.633 -22.094 -35.406 1 85.38 75 ALA A C 1
ATOM 555 O O . ALA A 1 75 ? -15.703 -23.188 -34.812 1 85.38 75 ALA A O 1
ATOM 556 N N . GLY A 1 76 ? -16.422 -21.672 -36.375 1 88.38 76 GLY A N 1
ATOM 557 C CA . GLY A 1 76 ? -17.438 -22.562 -36.875 1 88.38 76 GLY A CA 1
ATOM 558 C C . GLY A 1 76 ? -16.875 -23.844 -37.469 1 88.38 76 GLY A C 1
ATOM 559 O O . GLY A 1 76 ? -15.727 -23.859 -37.938 1 88.38 76 GLY A O 1
ATOM 560 N N . GLN A 1 77 ? -17.734 -24.891 -37.375 1 84.88 77 GLN A N 1
ATOM 561 C CA . GLN A 1 77 ? -17.328 -26.188 -37.906 1 84.88 77 GLN A CA 1
ATOM 562 C C . GLN A 1 77 ? -18.016 -26.484 -39.219 1 84.88 77 GLN A C 1
ATOM 564 O O . GLN A 1 77 ? -19.047 -25.891 -39.531 1 84.88 77 GLN A O 1
ATOM 569 N N . SER A 1 78 ? -17.359 -27.297 -40.094 1 84.5 78 SER A N 1
ATOM 570 C CA . SER A 1 78 ? -17.938 -27.703 -41.344 1 84.5 78 SER A CA 1
ATOM 571 C C . SER A 1 78 ? -19.109 -28.656 -41.125 1 84.5 78 SER A C 1
ATOM 573 O O . SER A 1 78 ? -19.938 -28.828 -42.031 1 84.5 78 SER A O 1
ATOM 575 N N . GLY A 1 79 ? -19.219 -29.188 -40 1 88.12 79 GLY A N 1
ATOM 576 C CA . GLY A 1 79 ? -20.297 -30.094 -39.656 1 88.12 79 GLY A CA 1
ATOM 577 C C . GLY A 1 79 ? -20.375 -30.375 -38.156 1 88.12 79 GLY A C 1
ATOM 578 O O . GLY A 1 79 ? -19.344 -30.438 -37.469 1 88.12 79 GLY A O 1
ATOM 579 N N . TYR A 1 80 ? -21.609 -30.422 -37.688 1 92.44 80 TYR A N 1
ATOM 580 C CA . TYR A 1 80 ? -21.875 -30.75 -36.281 1 92.44 80 TYR A CA 1
ATOM 581 C C . TYR A 1 80 ? -22.594 -32.094 -36.188 1 92.44 80 TYR A C 1
ATOM 583 O O . TYR A 1 80 ? -23.688 -32.281 -36.719 1 92.44 80 TYR A O 1
ATOM 591 N N . ARG A 1 81 ? -21.969 -32.969 -35.438 1 91.31 81 ARG A N 1
ATOM 592 C CA . ARG A 1 81 ? -22.547 -34.281 -35.281 1 91.31 81 ARG A CA 1
ATOM 593 C C . ARG A 1 81 ? -23.516 -34.344 -34.125 1 91.31 81 ARG A C 1
ATOM 595 O O . ARG A 1 81 ? -23.188 -33.906 -33.031 1 91.31 81 ARG A O 1
ATOM 602 N N . GLY A 1 82 ? -24.766 -34.781 -34.438 1 92.88 82 GLY A N 1
ATOM 603 C CA . GLY A 1 82 ? -25.719 -35.031 -33.344 1 92.88 82 GLY A CA 1
ATOM 604 C C . GLY A 1 82 ? -25.469 -36.312 -32.594 1 92.88 82 GLY A C 1
ATOM 605 O O . GLY A 1 82 ? -24.984 -37.281 -33.156 1 92.88 82 GLY A O 1
ATOM 606 N N . SER A 1 83 ? -25.672 -36.281 -31.297 1 92.56 83 SER A N 1
ATOM 607 C CA . SER A 1 83 ? -25.484 -37.438 -30.453 1 92.56 83 SER A CA 1
ATOM 608 C C . SER A 1 83 ? -26.406 -37.375 -29.234 1 92.56 83 SER A C 1
ATOM 610 O O . SER A 1 83 ? -27.078 -36.375 -29 1 92.56 83 SER A O 1
ATOM 612 N N . PHE A 1 84 ? -26.609 -38.531 -28.641 1 92.44 84 PHE A N 1
ATOM 613 C CA . PHE A 1 84 ? -27.312 -38.594 -27.375 1 92.44 84 PHE A CA 1
ATOM 614 C C . PHE A 1 84 ? -26.344 -38.719 -26.219 1 92.44 84 PHE A C 1
ATOM 616 O O . PHE A 1 84 ? -25.609 -39.719 -26.141 1 92.44 84 PHE A O 1
ATOM 623 N N . SER A 1 85 ? -26.312 -37.719 -25.438 1 90.06 85 SER A N 1
ATOM 624 C CA . SER A 1 85 ? -25.406 -37.719 -24.297 1 90.06 85 SER A CA 1
ATOM 625 C C . SER A 1 85 ? -26.016 -37 -23.094 1 90.06 85 SER A C 1
ATOM 627 O O . SER A 1 85 ? -26.641 -35.969 -23.234 1 90.06 85 SER A O 1
ATOM 629 N N . ASN A 1 86 ? -25.984 -37.656 -21.938 1 90.06 86 ASN A N 1
ATOM 630 C CA . ASN A 1 86 ? -26.422 -37.125 -20.656 1 90.06 86 ASN A CA 1
ATOM 631 C C . ASN A 1 86 ? -27.875 -36.688 -20.688 1 90.06 86 ASN A C 1
ATOM 633 O O . ASN A 1 86 ? -28.219 -35.594 -20.188 1 90.06 86 ASN A O 1
ATOM 637 N N . GLY A 1 87 ? -28.656 -37.344 -21.375 1 89.19 87 GLY A N 1
ATOM 638 C CA . GLY A 1 87 ? -30.094 -37.125 -21.359 1 89.19 87 GLY A CA 1
ATOM 639 C C . GLY A 1 87 ? -30.562 -36.156 -22.406 1 89.19 87 GLY A C 1
ATOM 640 O O . GLY A 1 87 ? -31.75 -35.844 -22.469 1 89.19 87 GLY A O 1
ATOM 641 N N . ILE A 1 88 ? -29.625 -35.656 -23.156 1 93.44 88 ILE A N 1
ATOM 642 C CA . ILE A 1 88 ? -30 -34.688 -24.172 1 93.44 88 ILE A CA 1
ATOM 643 C C . ILE A 1 88 ? -29.594 -35.219 -25.562 1 93.44 88 ILE A C 1
ATOM 645 O O . ILE A 1 88 ? -28.484 -35.719 -25.734 1 93.44 88 ILE A O 1
ATOM 649 N N . ARG A 1 89 ? -30.5 -35.219 -26.406 1 94.06 89 ARG A N 1
ATOM 650 C CA . ARG A 1 89 ? -30.219 -35.531 -27.797 1 94.06 89 ARG A CA 1
ATOM 651 C C . ARG A 1 89 ? -29.844 -34.281 -28.578 1 94.06 89 ARG A C 1
ATOM 653 O O . ARG A 1 89 ? -30.688 -33.375 -28.766 1 94.06 89 ARG A O 1
ATOM 660 N N . SER A 1 90 ? -28.625 -34.156 -29 1 95.06 90 SER A N 1
ATOM 661 C CA . SER A 1 90 ? -28.219 -33.062 -29.859 1 95.06 90 SER A CA 1
ATOM 662 C C . SER A 1 90 ? -28.469 -33.375 -31.328 1 95.06 90 SER A C 1
ATOM 664 O O . SER A 1 90 ? -28.609 -34.531 -31.719 1 95.06 90 SER A O 1
ATOM 666 N N . LEU A 1 91 ? -28.578 -32.312 -32.125 1 94.81 91 LEU A N 1
ATOM 667 C CA . LEU A 1 91 ? -28.906 -32.438 -33.531 1 94.81 91 LEU A CA 1
ATOM 668 C C . LEU A 1 91 ? -27.703 -32.188 -34.406 1 94.81 91 LEU A C 1
ATOM 670 O O . LEU A 1 91 ? -26.766 -31.484 -34 1 94.81 91 LEU A O 1
ATOM 674 N N . SER A 1 92 ? -27.672 -32.844 -35.562 1 94.44 92 SER A N 1
ATOM 675 C CA . SER A 1 92 ? -26.641 -32.562 -36.562 1 94.44 92 SER A CA 1
ATOM 676 C C . SER A 1 92 ? -26.922 -31.266 -37.312 1 94.44 92 SER A C 1
ATOM 678 O O . SER A 1 92 ? -28.078 -30.891 -37.469 1 94.44 92 SER A O 1
ATOM 680 N N . LEU A 1 93 ? -25.969 -30.594 -37.594 1 92.19 93 LEU A N 1
ATOM 681 C CA . LEU A 1 93 ? -26 -29.359 -38.375 1 92.19 93 LEU A CA 1
ATOM 682 C C . LEU A 1 93 ? -24.844 -29.297 -39.375 1 92.19 93 LEU A C 1
ATOM 684 O O . LEU A 1 93 ? -23.688 -29.547 -39 1 92.19 93 LEU A O 1
ATOM 688 N N . PRO A 1 94 ? -25.172 -29.156 -40.625 1 88.44 94 PRO A N 1
ATOM 689 C CA . PRO A 1 94 ? -24.047 -29.094 -41.562 1 88.44 94 PRO A CA 1
ATOM 690 C C . PRO A 1 94 ? -23.047 -27.984 -41.219 1 88.44 94 PRO A C 1
ATOM 692 O O . PRO A 1 94 ? -21.922 -28.266 -40.812 1 88.44 94 PRO A O 1
ATOM 695 N N . ARG A 1 95 ? -23.016 -26.766 -41.812 1 87.31 95 ARG A N 1
ATOM 696 C CA . ARG A 1 95 ? -22.078 -25.688 -41.594 1 87.31 95 ARG A CA 1
ATOM 697 C C . ARG A 1 95 ? -22.734 -24.531 -40.844 1 87.31 95 ARG A C 1
ATOM 699 O O . ARG A 1 95 ? -23.906 -24.234 -41.031 1 87.31 95 ARG A O 1
ATOM 706 N N . TRP A 1 96 ? -21.953 -24.016 -39.875 1 87 96 TRP A N 1
ATOM 707 C CA . TRP A 1 96 ? -22.359 -22.797 -39.156 1 87 96 TRP A CA 1
ATOM 708 C C . TRP A 1 96 ? -21.172 -21.875 -38.938 1 87 96 TRP A C 1
ATOM 710 O O . TRP A 1 96 ? -20.031 -22.328 -38.906 1 87 96 TRP A O 1
ATOM 720 N N . ARG A 1 97 ? -21.453 -20.641 -38.719 1 87.69 97 ARG A N 1
ATOM 721 C CA . ARG A 1 97 ? -20.422 -19.594 -38.75 1 87.69 97 ARG A CA 1
ATOM 722 C C . ARG A 1 97 ? -19.625 -19.594 -37.438 1 87.69 97 ARG A C 1
ATOM 724 O O . ARG A 1 97 ? -18.438 -19.234 -37.438 1 87.69 97 ARG A O 1
ATOM 731 N N . GLU A 1 98 ? -20.312 -19.859 -36.281 1 90.19 98 GLU A N 1
ATOM 732 C CA . GLU A 1 98 ? -19.656 -19.781 -34.969 1 90.19 98 GLU A CA 1
ATOM 733 C C . GLU A 1 98 ? -20.016 -20.969 -34.094 1 90.19 98 GLU A C 1
ATOM 735 O O . GLU A 1 98 ? -21.109 -21.531 -34.25 1 90.19 98 GLU A O 1
ATOM 740 N N . SER A 1 99 ? -19.109 -21.469 -33.281 1 92.75 99 SER A N 1
ATOM 741 C CA . SER A 1 99 ? -19.328 -22.562 -32.344 1 92.75 99 SER A CA 1
ATOM 742 C C . SER A 1 99 ? -18.844 -22.203 -30.938 1 92.75 99 SER A C 1
ATOM 744 O O . SER A 1 99 ? -18.375 -21.078 -30.703 1 92.75 99 SER A O 1
ATOM 746 N N . PHE A 1 100 ? -19.188 -23.047 -29.969 1 89.38 100 PHE A N 1
ATOM 747 C CA . PHE A 1 100 ? -18.656 -22.844 -28.625 1 89.38 100 PHE A CA 1
ATOM 748 C C . PHE A 1 100 ? -18.406 -24.188 -27.938 1 89.38 100 PHE A C 1
ATOM 750 O O . PHE A 1 100 ? -18.938 -25.219 -28.344 1 89.38 100 PHE A O 1
ATOM 757 N N . ILE A 1 101 ? -17.484 -24.125 -26.984 1 86 101 ILE A N 1
ATOM 758 C CA . ILE A 1 101 ? -17.188 -25.234 -26.094 1 86 101 ILE A CA 1
ATOM 759 C C . ILE A 1 101 ? -17.547 -24.859 -24.656 1 86 101 ILE A C 1
ATOM 761 O O . ILE A 1 101 ? -17.5 -23.672 -24.297 1 86 101 ILE A O 1
ATOM 765 N N . VAL A 1 102 ? -18.125 -25.812 -23.984 1 82.62 102 VAL A N 1
ATOM 766 C CA . VAL A 1 102 ? -18.453 -25.594 -22.578 1 82.62 102 VAL A CA 1
ATOM 767 C C . VAL A 1 102 ? -17.531 -26.438 -21.688 1 82.62 102 VAL A C 1
ATOM 769 O O . VAL A 1 102 ? -17.25 -27.594 -22.016 1 82.62 102 VAL A O 1
ATOM 772 N N . SER A 1 103 ? -16.859 -25.844 -20.828 1 72.31 103 SER A N 1
ATOM 773 C CA . SER A 1 103 ? -15.984 -26.578 -19.906 1 72.31 103 SER A CA 1
ATOM 774 C C . SER A 1 103 ? -16.328 -26.281 -18.453 1 72.31 103 SER A C 1
ATOM 776 O O . SER A 1 103 ? -16.969 -25.266 -18.156 1 72.31 103 SER A O 1
ATOM 778 N N . ASP A 1 104 ? -16.281 -27.375 -17.672 1 70.25 104 ASP A N 1
ATOM 779 C CA . ASP A 1 104 ? -16.438 -27.219 -16.234 1 70.25 104 ASP A CA 1
ATOM 780 C C . ASP A 1 104 ? -15.156 -26.656 -15.602 1 70.25 104 ASP A C 1
ATOM 782 O O . ASP A 1 104 ? -14.055 -26.938 -16.078 1 70.25 104 ASP A O 1
ATOM 786 N N . CYS A 1 105 ? -15.328 -25.594 -14.852 1 79.31 105 CYS A N 1
ATOM 787 C CA . CYS A 1 105 ? -14.156 -25.188 -14.086 1 79.31 105 CYS A CA 1
ATOM 788 C C . CYS A 1 105 ? -13.914 -26.125 -12.914 1 79.31 105 CYS A C 1
ATOM 790 O O . CYS A 1 105 ? -14.43 -25.922 -11.82 1 79.31 105 CYS A O 1
ATOM 792 N N . LYS A 1 106 ? -13.406 -27.297 -13.164 1 83.69 106 LYS A N 1
ATOM 793 C CA . LYS A 1 106 ? -13.047 -28.234 -12.109 1 83.69 106 LYS A CA 1
ATOM 794 C C . LYS A 1 106 ? -11.555 -28.172 -11.797 1 83.69 106 LYS A C 1
ATOM 796 O O . LYS A 1 106 ? -10.742 -28.797 -12.477 1 83.69 106 LYS A O 1
ATOM 801 N N . VAL A 1 107 ? -11.273 -27.344 -10.812 1 91.62 107 VAL A N 1
ATOM 802 C CA . VAL A 1 107 ? -9.883 -27.141 -10.414 1 91.62 107 VAL A CA 1
ATOM 803 C C . VAL A 1 107 ? -9.766 -27.156 -8.891 1 91.62 107 VAL A C 1
ATOM 805 O O . VAL A 1 107 ? -10.719 -26.812 -8.188 1 91.62 107 VAL A O 1
ATOM 808 N N . ASP A 1 108 ? -8.695 -27.688 -8.414 1 94.56 108 ASP A N 1
ATOM 809 C CA . ASP A 1 108 ? -8.344 -27.594 -6.996 1 94.56 108 ASP A CA 1
ATOM 810 C C . ASP A 1 108 ? -7.344 -26.469 -6.75 1 94.56 108 ASP A C 1
ATOM 812 O O . ASP A 1 108 ? -6.172 -26.578 -7.125 1 94.56 108 ASP A O 1
ATOM 816 N N . VAL A 1 109 ? -7.816 -25.484 -6.055 1 97.62 109 VAL A N 1
ATOM 817 C CA . VAL A 1 109 ? -7.031 -24.25 -5.957 1 97.62 109 VAL A CA 1
ATOM 818 C C . VAL A 1 109 ? -6.547 -24.062 -4.523 1 97.62 109 VAL A C 1
ATOM 820 O O . VAL A 1 109 ? -7.301 -24.281 -3.572 1 97.62 109 VAL A O 1
ATOM 823 N N . CYS A 1 110 ? -5.285 -23.719 -4.387 1 98.44 110 CYS A N 1
ATOM 824 C CA . CYS A 1 110 ? -4.707 -23.312 -3.113 1 98.44 110 CYS A CA 1
ATOM 825 C C . CYS A 1 110 ? -4.137 -21.906 -3.201 1 98.44 110 CYS A C 1
ATOM 827 O O . CYS A 1 110 ? -3.207 -21.656 -3.969 1 98.44 110 CYS A O 1
ATOM 829 N N . PHE A 1 111 ? -4.66 -21.016 -2.424 1 98.75 111 PHE A N 1
ATOM 830 C CA . PHE A 1 111 ? -4.078 -19.672 -2.324 1 98.75 111 PHE A CA 1
ATOM 831 C C . PHE A 1 111 ? -2.979 -19.641 -1.267 1 98.75 111 PHE A C 1
ATOM 833 O O . PHE A 1 111 ? -3.189 -20.078 -0.132 1 98.75 111 PHE A O 1
ATOM 840 N N . LEU A 1 112 ? -1.854 -19.219 -1.664 1 98.81 112 LEU A N 1
ATOM 841 C CA . LEU A 1 112 ? -0.79 -18.844 -0.736 1 98.81 112 LEU A CA 1
ATOM 842 C C . LEU A 1 112 ? -0.825 -17.359 -0.432 1 98.81 112 LEU A C 1
ATOM 844 O O . LEU A 1 112 ? -0.285 -16.547 -1.194 1 98.81 112 LEU A O 1
ATOM 848 N N . ILE A 1 113 ? -1.354 -16.984 0.711 1 98.75 113 ILE A N 1
ATOM 849 C CA . ILE A 1 113 ? -1.592 -15.578 0.983 1 98.75 113 ILE A CA 1
ATOM 850 C C . ILE A 1 113 ? -0.482 -15.031 1.878 1 98.75 113 ILE A C 1
ATOM 852 O O . ILE A 1 113 ? 0.099 -15.766 2.678 1 98.75 113 ILE A O 1
ATOM 856 N N . ASP A 1 114 ? -0.201 -13.812 1.748 1 98.12 114 ASP A N 1
ATOM 857 C CA . ASP A 1 114 ? 0.861 -13.125 2.482 1 98.12 114 ASP A CA 1
ATOM 858 C C . ASP A 1 114 ? 0.388 -12.719 3.873 1 98.12 114 ASP A C 1
ATOM 860 O O . ASP A 1 114 ? -0.43 -11.805 4.012 1 98.12 114 ASP A O 1
ATOM 864 N N . GLY A 1 115 ? 0.816 -13.391 4.875 1 97.75 115 GLY A N 1
ATOM 865 C CA . GLY A 1 115 ? 0.52 -13.031 6.254 1 97.75 115 GLY A CA 1
ATOM 866 C C . GLY A 1 115 ? 1.66 -12.297 6.934 1 97.75 115 GLY A C 1
ATOM 867 O O . GLY A 1 115 ? 1.621 -12.07 8.148 1 97.75 115 GLY A O 1
ATOM 868 N N . SER A 1 116 ? 2.674 -11.922 6.184 1 95.88 116 SER A N 1
ATOM 869 C CA . SER A 1 116 ? 3.873 -11.312 6.746 1 95.88 116 SER A CA 1
ATOM 870 C C . SER A 1 116 ? 3.572 -9.93 7.309 1 95.88 116 SER A C 1
ATOM 872 O O . SER A 1 116 ? 2.543 -9.328 6.988 1 95.88 116 SER A O 1
ATOM 874 N N . TRP A 1 117 ? 4.473 -9.422 8.125 1 94.06 117 TRP A N 1
ATOM 875 C CA . TRP A 1 117 ? 4.316 -8.102 8.727 1 94.06 117 TRP A CA 1
ATOM 876 C C . TRP A 1 117 ? 4.547 -7 7.691 1 94.06 117 TRP A C 1
ATOM 878 O O . TRP A 1 117 ? 4.246 -5.832 7.941 1 94.06 117 TRP A O 1
ATOM 888 N N . SER A 1 118 ? 5.047 -7.34 6.527 1 93.62 118 SER A N 1
ATOM 889 C CA . SER A 1 118 ? 5.344 -6.348 5.5 1 93.62 118 SER A CA 1
ATOM 890 C C . SER A 1 118 ? 4.074 -5.645 5.027 1 93.62 118 SER A C 1
ATOM 892 O O . SER A 1 118 ? 4.105 -4.461 4.68 1 93.62 118 SER A O 1
ATOM 894 N N . ILE A 1 119 ? 2.906 -6.305 4.969 1 94.81 119 ILE A N 1
ATOM 895 C CA . ILE A 1 119 ? 1.739 -5.734 4.301 1 94.81 119 ILE A CA 1
ATOM 896 C C . ILE A 1 119 ? 0.871 -5 5.32 1 94.81 119 ILE A C 1
ATOM 898 O O . ILE A 1 119 ? 0.005 -4.207 4.949 1 94.81 119 ILE A O 1
ATOM 902 N N . GLY A 1 120 ? 1.089 -5.277 6.695 1 93.69 120 GLY A N 1
ATOM 903 C CA . GLY A 1 120 ? 0.28 -4.617 7.707 1 93.69 120 GLY A CA 1
ATOM 904 C C . GLY A 1 120 ? -1.142 -5.141 7.77 1 93.69 120 GLY A C 1
ATOM 905 O O . GLY A 1 120 ? -1.557 -5.93 6.918 1 93.69 120 GLY A O 1
ATOM 906 N N . LYS A 1 121 ? -1.923 -4.668 8.688 1 95 121 LYS A N 1
ATOM 907 C CA . LYS A 1 121 ? -3.271 -5.16 8.945 1 95 121 LYS A CA 1
ATOM 908 C C . LYS A 1 121 ? -4.246 -4.688 7.875 1 95 121 LYS A C 1
ATOM 910 O O . LYS A 1 121 ? -5.172 -5.41 7.504 1 95 121 LYS A O 1
ATOM 915 N N . ARG A 1 122 ? -4.039 -3.494 7.434 1 95.06 122 ARG A N 1
ATOM 916 C CA . ARG A 1 122 ? -4.98 -2.939 6.465 1 95.06 122 ARG A CA 1
ATOM 917 C C . ARG A 1 122 ? -4.934 -3.715 5.152 1 95.06 122 ARG A C 1
ATOM 919 O O . ARG A 1 122 ? -5.973 -4.117 4.625 1 95.06 122 ARG A O 1
ATOM 926 N N . ARG A 1 123 ? -3.736 -3.924 4.594 1 96.75 123 ARG A N 1
ATOM 927 C CA . ARG A 1 123 ? -3.604 -4.656 3.338 1 96.75 123 ARG A CA 1
ATOM 928 C C . ARG A 1 123 ? -3.998 -6.121 3.516 1 96.75 123 ARG A C 1
ATOM 930 O O . ARG A 1 123 ? -4.547 -6.734 2.6 1 96.75 123 ARG A O 1
ATOM 937 N N . PHE A 1 124 ? -3.756 -6.672 4.715 1 97.81 124 PHE A N 1
ATOM 938 C CA . PHE A 1 124 ? -4.215 -8.031 4.992 1 97.81 124 PHE A CA 1
ATOM 939 C C . PHE A 1 124 ? -5.73 -8.117 4.887 1 97.81 124 PHE A C 1
ATOM 941 O O . PHE A 1 124 ? -6.266 -9.102 4.375 1 97.81 124 PHE A O 1
ATOM 948 N N . GLN A 1 125 ? -6.398 -7.086 5.344 1 96.19 125 GLN A N 1
ATOM 949 C CA . GLN A 1 125 ? -7.852 -7.055 5.215 1 96.19 125 GLN A CA 1
ATOM 950 C C . GLN A 1 125 ? -8.273 -6.953 3.752 1 96.19 125 GLN A C 1
ATOM 952 O O . GLN A 1 125 ? -9.242 -7.582 3.336 1 96.19 125 GLN A O 1
ATOM 957 N N . ILE A 1 126 ? -7.609 -6.141 2.998 1 96.19 126 ILE A N 1
ATOM 958 C CA . ILE A 1 126 ? -7.891 -6.016 1.572 1 96.19 126 ILE A CA 1
ATOM 959 C C . ILE A 1 126 ? -7.68 -7.363 0.885 1 96.19 126 ILE A C 1
ATOM 961 O O . ILE A 1 126 ? -8.453 -7.746 0.008 1 96.19 126 ILE A O 1
ATOM 965 N N . GLN A 1 127 ? -6.57 -8.07 1.251 1 97.81 127 GLN A N 1
ATOM 966 C CA . GLN A 1 127 ? -6.285 -9.406 0.746 1 97.81 127 GLN A CA 1
ATOM 967 C C . GLN A 1 127 ? -7.453 -10.359 1.006 1 97.81 127 GLN A C 1
ATOM 969 O O . GLN A 1 127 ? -7.848 -11.117 0.122 1 97.81 127 GLN A O 1
ATOM 974 N N . LYS A 1 128 ? -8 -10.344 2.209 1 97.62 128 LYS A N 1
ATOM 975 C CA . LYS A 1 128 ? -9.141 -11.195 2.555 1 97.62 128 LYS A CA 1
ATOM 976 C C . LYS A 1 128 ? -10.352 -10.875 1.683 1 97.62 128 LYS A C 1
ATOM 978 O O . LYS A 1 128 ? -11.039 -11.781 1.218 1 97.62 128 LYS A O 1
ATOM 983 N N . HIS A 1 129 ? -10.594 -9.562 1.463 1 96.19 129 HIS A N 1
ATOM 984 C CA . HIS A 1 129 ? -11.703 -9.156 0.611 1 96.19 129 HIS A CA 1
ATOM 985 C C . HIS A 1 129 ? -11.539 -9.695 -0.806 1 96.19 129 HIS A C 1
ATOM 987 O O . HIS A 1 129 ? -12.508 -10.133 -1.428 1 96.19 129 HIS A O 1
ATOM 993 N N . PHE A 1 130 ? -10.367 -9.625 -1.271 1 97.75 130 PHE A N 1
ATOM 994 C CA . PHE A 1 130 ? -10.047 -10.156 -2.59 1 97.75 130 PHE A CA 1
ATOM 995 C C . PHE A 1 130 ? -10.367 -11.648 -2.658 1 97.75 130 PHE A C 1
ATOM 997 O O . PHE A 1 130 ? -10.992 -12.109 -3.615 1 97.75 130 PHE A O 1
ATOM 1004 N N . LEU A 1 131 ? -9.922 -12.43 -1.669 1 98.31 131 LEU A N 1
ATOM 1005 C CA . LEU A 1 131 ? -10.156 -13.875 -1.624 1 98.31 131 LEU A CA 1
ATOM 1006 C C . LEU A 1 131 ? -11.648 -14.18 -1.601 1 98.31 131 LEU A C 1
ATOM 1008 O O . LEU A 1 131 ? -12.102 -15.133 -2.236 1 98.31 131 LEU A O 1
ATOM 1012 N N . LYS A 1 132 ? -12.398 -13.367 -0.828 1 96.69 132 LYS A N 1
ATOM 1013 C CA . LYS A 1 132 ? -13.852 -13.539 -0.802 1 96.69 132 LYS A CA 1
ATOM 1014 C C . LYS A 1 132 ? -14.453 -13.32 -2.186 1 96.69 132 LYS A C 1
ATOM 1016 O O . LYS A 1 132 ? -15.328 -14.078 -2.615 1 96.69 132 LYS A O 1
ATOM 1021 N N . ASP A 1 133 ? -13.992 -12.312 -2.855 1 94.88 133 ASP A N 1
ATOM 1022 C CA . ASP A 1 133 ? -14.469 -12.016 -4.203 1 94.88 133 ASP A CA 1
ATOM 1023 C C . ASP A 1 133 ? -14.133 -13.156 -5.164 1 94.88 133 ASP A C 1
ATOM 1025 O O . ASP A 1 133 ? -14.93 -13.5 -6.039 1 94.88 133 ASP A O 1
ATOM 1029 N N . VAL A 1 134 ? -12.953 -13.695 -5.059 1 96.12 134 VAL A N 1
ATOM 1030 C CA . VAL A 1 134 ? -12.539 -14.805 -5.91 1 96.12 134 VAL A CA 1
ATOM 1031 C C . VAL A 1 134 ? -13.414 -16.016 -5.625 1 96.12 134 VAL A C 1
ATOM 1033 O O . VAL A 1 134 ? -13.883 -16.688 -6.555 1 96.12 134 VAL A O 1
ATOM 1036 N N . ALA A 1 135 ? -13.602 -16.312 -4.344 1 94.69 135 ALA A N 1
ATOM 1037 C CA . ALA A 1 135 ? -14.445 -17.438 -3.963 1 94.69 135 ALA A CA 1
ATOM 1038 C C . ALA A 1 135 ? -15.836 -17.312 -4.57 1 94.69 135 ALA A C 1
ATOM 1040 O O . ALA A 1 135 ? -16.406 -18.297 -5.047 1 94.69 135 ALA A O 1
ATOM 1041 N N . GLN A 1 136 ? -16.344 -16.125 -4.48 1 89.19 136 GLN A N 1
ATOM 1042 C CA . GLN A 1 136 ? -17.672 -15.859 -5.047 1 89.19 136 GLN A CA 1
ATOM 1043 C C . GLN A 1 136 ? -17.656 -16.031 -6.562 1 89.19 136 GLN A C 1
ATOM 1045 O O . GLN A 1 136 ? -18.562 -16.656 -7.129 1 89.19 136 GLN A O 1
ATOM 1050 N N . SER A 1 137 ? -16.688 -15.461 -7.188 1 87.44 137 SER A N 1
ATOM 1051 C CA . SER A 1 137 ? -16.578 -15.516 -8.641 1 87.44 137 SER A CA 1
ATOM 1052 C C . SER A 1 137 ? -16.344 -16.953 -9.125 1 87.44 137 SER A C 1
ATOM 1054 O O . SER A 1 137 ? -16.828 -17.328 -10.195 1 87.44 137 SER A O 1
ATOM 1056 N N . LEU A 1 138 ? -15.57 -17.75 -8.414 1 87.81 138 LEU A N 1
ATOM 1057 C CA . LEU A 1 138 ? -15.289 -19.141 -8.734 1 87.81 138 LEU A CA 1
ATOM 1058 C C . LEU A 1 138 ? -16.531 -20 -8.531 1 87.81 138 LEU A C 1
ATOM 1060 O O . LEU A 1 138 ? -16.656 -21.062 -9.148 1 87.81 138 LEU A O 1
ATOM 1064 N N . ASP A 1 139 ? -17.391 -19.484 -7.68 1 83.44 139 ASP A N 1
ATOM 1065 C CA . ASP A 1 139 ? -18.547 -20.281 -7.289 1 83.44 139 ASP A CA 1
ATOM 1066 C C . ASP A 1 139 ? -18.125 -21.641 -6.766 1 83.44 139 ASP A C 1
ATOM 1068 O O . ASP A 1 139 ? -18.5 -22.672 -7.316 1 83.44 139 ASP A O 1
ATOM 1072 N N . VAL A 1 140 ? -17.453 -21.672 -5.727 1 88 140 VAL A N 1
ATOM 1073 C CA . VAL A 1 140 ? -16.812 -22.844 -5.133 1 88 140 VAL A CA 1
ATOM 1074 C C . VAL A 1 140 ? -17.875 -23.875 -4.773 1 88 140 VAL A C 1
ATOM 1076 O O . VAL A 1 140 ? -18.938 -23.531 -4.234 1 88 140 VAL A O 1
ATOM 1079 N N . GLY A 1 141 ? -17.562 -25.109 -5.133 1 82.88 141 GLY A N 1
ATOM 1080 C CA . GLY A 1 141 ? -18.453 -26.219 -4.867 1 82.88 141 GLY A CA 1
ATOM 1081 C C . GLY A 1 141 ? -17.859 -27.562 -5.227 1 82.88 141 GLY A C 1
ATOM 1082 O O . GLY A 1 141 ? -16.875 -27.641 -5.969 1 82.88 141 GLY A O 1
ATOM 1083 N N . VAL A 1 142 ? -18.5 -28.672 -4.848 1 78.56 142 VAL A N 1
ATOM 1084 C CA . VAL A 1 142 ? -17.969 -30.016 -4.992 1 78.56 142 VAL A CA 1
ATOM 1085 C C . VAL A 1 142 ? -17.922 -30.391 -6.469 1 78.56 142 VAL A C 1
ATOM 1087 O O . VAL A 1 142 ? -17 -31.094 -6.902 1 78.56 142 VAL A O 1
ATOM 1090 N N . ALA A 1 143 ? -18.812 -29.891 -7.191 1 73.25 143 ALA A N 1
ATOM 1091 C CA . ALA A 1 143 ? -18.859 -30.219 -8.609 1 73.25 143 ALA A CA 1
ATOM 1092 C C . ALA A 1 143 ? -17.984 -29.281 -9.43 1 73.25 143 ALA A C 1
ATOM 1094 O O . ALA A 1 143 ? -17.688 -29.547 -10.594 1 73.25 143 ALA A O 1
ATOM 1095 N N . GLY A 1 144 ? -17.594 -28.188 -8.82 1 82.19 144 GLY A N 1
ATOM 1096 C CA . GLY A 1 144 ? -16.781 -27.188 -9.492 1 82.19 144 GLY A CA 1
ATOM 1097 C C . GLY A 1 144 ? -15.43 -26.984 -8.844 1 82.19 144 GLY A C 1
ATOM 1098 O O . GLY A 1 144 ? -14.766 -27.953 -8.453 1 82.19 144 GLY A O 1
ATOM 1099 N N . PRO A 1 145 ? -15.008 -25.797 -8.812 1 90.81 145 PRO A N 1
ATOM 1100 C CA . PRO A 1 145 ? -13.703 -25.516 -8.203 1 90.81 145 PRO A CA 1
ATOM 1101 C C . PRO A 1 145 ? -13.727 -25.625 -6.68 1 90.81 145 PRO A C 1
ATOM 1103 O O . PRO A 1 145 ? -14.734 -25.281 -6.051 1 90.81 145 PRO A O 1
ATOM 1106 N N . LEU A 1 146 ? -12.68 -26.156 -6.168 1 94.38 146 LEU A N 1
ATOM 1107 C CA . LEU A 1 146 ? -12.438 -26.141 -4.727 1 94.38 146 LEU A CA 1
ATOM 1108 C C . LEU A 1 146 ? -11.289 -25.219 -4.371 1 94.38 146 LEU A C 1
ATOM 1110 O O . LEU A 1 146 ? -10.375 -25.016 -5.18 1 94.38 146 LEU A O 1
ATOM 1114 N N . MET A 1 147 ? -11.438 -24.672 -3.178 1 96.69 147 MET A N 1
ATOM 1115 C CA . MET A 1 147 ? -10.461 -23.656 -2.814 1 96.69 147 MET A CA 1
ATOM 1116 C C . MET A 1 147 ? -9.969 -23.859 -1.383 1 96.69 147 MET A C 1
ATOM 1118 O O . MET A 1 147 ? -10.773 -24.078 -0.475 1 96.69 147 MET A O 1
ATOM 1122 N N . GLY A 1 148 ? -8.656 -23.969 -1.196 1 98.12 148 GLY A N 1
ATOM 1123 C CA . GLY A 1 148 ? -8 -23.906 0.099 1 98.12 148 GLY A CA 1
ATOM 1124 C C . GLY A 1 148 ? -7.062 -22.719 0.235 1 98.12 148 GLY A C 1
ATOM 1125 O O . GLY A 1 148 ? -6.809 -22 -0.738 1 98.12 148 GLY A O 1
ATOM 1126 N N . ILE A 1 149 ? -6.629 -22.5 1.525 1 98.62 149 ILE A N 1
ATOM 1127 C CA . ILE A 1 149 ? -5.777 -21.328 1.77 1 98.62 149 ILE A CA 1
ATOM 1128 C C . ILE A 1 149 ? -4.629 -21.719 2.699 1 98.62 149 ILE A C 1
ATOM 1130 O O . ILE A 1 149 ? -4.848 -22.359 3.729 1 98.62 149 ILE A O 1
ATOM 1134 N N . ILE A 1 150 ? -3.473 -21.391 2.279 1 98.62 150 ILE A N 1
ATOM 1135 C CA . ILE A 1 150 ? -2.281 -21.438 3.119 1 98.62 150 ILE A CA 1
ATOM 1136 C C . ILE A 1 150 ? -1.786 -20.016 3.385 1 98.62 150 ILE A C 1
ATOM 1138 O O . ILE A 1 150 ? -1.723 -19.188 2.469 1 98.62 150 ILE A O 1
ATOM 1142 N N . GLN A 1 151 ? -1.608 -19.672 4.652 1 98.62 151 GLN A N 1
ATOM 1143 C CA . GLN A 1 151 ? -0.985 -18.406 5.023 1 98.62 151 GLN A CA 1
ATOM 1144 C C . GLN A 1 151 ? 0.507 -18.594 5.289 1 98.62 151 GLN A C 1
ATOM 1146 O O . GLN A 1 151 ? 0.908 -19.5 6.02 1 98.62 151 GLN A O 1
ATOM 1151 N N . TYR A 1 152 ? 1.314 -17.766 4.57 1 98.12 152 TYR A N 1
ATOM 1152 C CA . TYR A 1 152 ? 2.742 -17.875 4.84 1 98.12 152 TYR A CA 1
ATOM 1153 C C . TYR A 1 152 ? 3.248 -16.656 5.613 1 98.12 152 TYR A C 1
ATOM 1155 O O . TYR A 1 152 ? 2.631 -15.594 5.578 1 98.12 152 TYR A O 1
ATOM 1163 N N . GLY A 1 153 ? 4.266 -16.75 6.398 1 96.31 153 GLY A N 1
ATOM 1164 C CA . GLY A 1 153 ? 5.09 -15.875 7.207 1 96.31 153 GLY A CA 1
ATOM 1165 C C . GLY A 1 153 ? 6.465 -16.438 7.496 1 96.31 153 GLY A C 1
ATOM 1166 O O . GLY A 1 153 ? 7.219 -16.75 6.574 1 96.31 153 GLY A O 1
ATOM 1167 N N . ASP A 1 154 ? 6.695 -16.641 8.797 1 95.25 154 ASP A N 1
ATOM 1168 C CA . ASP A 1 154 ? 7.914 -17.391 9.109 1 95.25 154 ASP A CA 1
ATOM 1169 C C . ASP A 1 154 ? 7.758 -18.875 8.742 1 95.25 154 ASP A C 1
ATOM 1171 O O . ASP A 1 154 ? 8.633 -19.453 8.102 1 95.25 154 ASP A O 1
ATOM 1175 N N . ASP A 1 155 ? 6.543 -19.359 9.078 1 95.69 155 ASP A N 1
ATOM 1176 C CA . ASP A 1 155 ? 6.172 -20.719 8.719 1 95.69 155 ASP A CA 1
ATOM 1177 C C . ASP A 1 155 ? 4.789 -20.766 8.078 1 95.69 155 ASP A C 1
ATOM 1179 O O . ASP A 1 155 ? 3.871 -20.078 8.516 1 95.69 155 ASP A O 1
ATOM 1183 N N . PRO A 1 156 ? 4.715 -21.531 7.016 1 97.5 156 PRO A N 1
ATOM 1184 C CA . PRO A 1 156 ? 3.402 -21.656 6.375 1 97.5 156 PRO A CA 1
ATOM 1185 C C . PRO A 1 156 ? 2.414 -22.469 7.203 1 97.5 156 PRO A C 1
ATOM 1187 O O . PRO A 1 156 ? 2.82 -23.375 7.941 1 97.5 156 PRO A O 1
ATOM 1190 N N . SER A 1 157 ? 1.213 -22.125 7.164 1 97.38 157 SER A N 1
ATOM 1191 C CA . SER A 1 157 ? 0.158 -22.844 7.879 1 97.38 157 SER A CA 1
ATOM 1192 C C . SER A 1 157 ? -1.111 -22.938 7.039 1 97.38 157 SER A C 1
ATOM 1194 O O . SER A 1 157 ? -1.5 -21.969 6.379 1 97.38 157 SER A O 1
ATOM 1196 N N . THR A 1 158 ? -1.729 -24.156 7.094 1 97.81 158 THR A N 1
ATOM 1197 C CA . THR A 1 158 ? -2.986 -24.344 6.379 1 97.81 158 THR A CA 1
ATOM 1198 C C . THR A 1 158 ? -4.145 -23.703 7.148 1 97.81 158 THR A C 1
ATOM 1200 O O . THR A 1 158 ? -4.402 -24.078 8.297 1 97.81 158 THR A O 1
ATOM 1203 N N . GLU A 1 159 ? -4.758 -22.734 6.594 1 98.12 159 GLU A N 1
ATOM 1204 C CA . GLU A 1 159 ? -5.965 -22.172 7.191 1 98.12 159 GLU A CA 1
ATOM 1205 C C . GLU A 1 159 ? -7.16 -23.109 7.008 1 98.12 159 GLU A C 1
ATOM 1207 O O . GLU A 1 159 ? -7.91 -23.359 7.953 1 98.12 159 GLU A O 1
ATOM 1212 N N . PHE A 1 160 ? -7.371 -23.609 5.777 1 95.62 160 PHE A N 1
ATOM 1213 C CA . PHE A 1 160 ? -8.32 -24.688 5.5 1 95.62 160 PHE A CA 1
ATOM 1214 C C . PHE A 1 160 ? -7.969 -25.391 4.191 1 95.62 160 PHE A C 1
ATOM 1216 O O . PHE A 1 160 ? -7.391 -24.781 3.289 1 95.62 160 PHE A O 1
ATOM 1223 N N . ASN A 1 161 ? -8.219 -26.641 4.223 1 96.44 161 ASN A N 1
ATOM 1224 C CA . ASN A 1 161 ? -7.906 -27.469 3.064 1 96.44 161 ASN A CA 1
ATOM 1225 C C . ASN A 1 161 ? -9.078 -27.531 2.09 1 96.44 161 ASN A C 1
ATOM 1227 O O . ASN A 1 161 ? -10.023 -26.75 2.189 1 96.44 161 ASN A O 1
ATOM 1231 N N . LEU A 1 162 ? -9.07 -28.422 1.107 1 96.31 162 LEU A N 1
ATOM 1232 C CA . LEU A 1 162 ? -10.016 -28.438 -0 1 96.31 162 LEU A CA 1
ATOM 1233 C C . LEU A 1 162 ? -11.328 -29.094 0.425 1 96.31 162 LEU A C 1
ATOM 1235 O O . LEU A 1 162 ? -12.352 -28.938 -0.252 1 96.31 162 LEU A O 1
ATOM 1239 N N . LYS A 1 163 ? -11.336 -29.766 1.605 1 92.19 163 LYS A N 1
ATOM 1240 C CA . LYS A 1 163 ? -12.508 -30.5 2.059 1 92.19 163 LYS A CA 1
ATOM 1241 C C . LYS A 1 163 ? -13.312 -29.688 3.064 1 92.19 163 LYS A C 1
ATOM 1243 O O . LYS A 1 163 ? -14.453 -30.031 3.379 1 92.19 163 LYS A O 1
ATOM 1248 N N . THR A 1 164 ? -12.789 -28.641 3.557 1 92.44 164 THR A N 1
ATOM 1249 C CA . THR A 1 164 ? -13.336 -27.922 4.703 1 92.44 164 THR A CA 1
ATOM 1250 C C . THR A 1 164 ? -14.625 -27.203 4.32 1 92.44 164 THR A C 1
ATOM 1252 O O . THR A 1 164 ? -15.602 -27.219 5.074 1 92.44 164 THR A O 1
ATOM 1255 N N . TYR A 1 165 ? -14.609 -26.5 3.156 1 91.06 165 TYR A N 1
ATOM 1256 C CA . TYR A 1 165 ? -15.773 -25.719 2.738 1 91.06 165 TYR A CA 1
ATOM 1257 C C . TYR A 1 165 ? -16.141 -26.031 1.294 1 91.06 165 TYR A C 1
ATOM 1259 O O . TYR A 1 165 ? -15.305 -25.969 0.398 1 91.06 165 TYR A O 1
ATOM 1267 N N . ALA A 1 166 ? -17.438 -26.312 1.112 1 87.5 166 ALA A N 1
ATOM 1268 C CA . ALA A 1 166 ? -17.891 -26.781 -0.201 1 87.5 166 ALA A CA 1
ATOM 1269 C C . ALA A 1 166 ? -18.812 -25.75 -0.851 1 87.5 166 ALA A C 1
ATOM 1271 O O . ALA A 1 166 ? -19.531 -26.078 -1.802 1 87.5 166 ALA A O 1
ATOM 1272 N N . ASN A 1 167 ? -18.859 -24.562 -0.25 1 87.88 167 ASN A N 1
ATOM 1273 C CA . ASN A 1 167 ? -19.625 -23.484 -0.865 1 87.88 167 ASN A CA 1
ATOM 1274 C C . ASN A 1 167 ? -19 -22.125 -0.587 1 87.88 167 ASN A C 1
ATOM 1276 O O . ASN A 1 167 ? -18.266 -21.953 0.386 1 87.88 167 ASN A O 1
ATOM 1280 N N . SER A 1 168 ? -19.406 -21.203 -1.478 1 90.31 168 SER A N 1
ATOM 1281 C CA . SER A 1 168 ? -18.766 -19.891 -1.439 1 90.31 168 SER A CA 1
ATOM 1282 C C . SER A 1 168 ? -19.141 -19.125 -0.173 1 90.31 168 SER A C 1
ATOM 1284 O O . SER A 1 168 ? -18.328 -18.406 0.389 1 90.31 168 SER A O 1
ATOM 1286 N N . LYS A 1 169 ? -20.328 -19.25 0.323 1 92.31 169 LYS A N 1
ATOM 1287 C CA . LYS A 1 169 ? -20.797 -18.531 1.499 1 92.31 169 LYS A CA 1
ATOM 1288 C C . LYS A 1 169 ? -19.984 -18.906 2.738 1 92.31 169 LYS A C 1
ATOM 1290 O O . LYS A 1 169 ? -19.484 -18.031 3.447 1 92.31 169 LYS A O 1
ATOM 1295 N N . ASP A 1 170 ? -19.875 -20.219 3.002 1 95.62 170 ASP A N 1
ATOM 1296 C CA . ASP A 1 170 ? -19.125 -20.703 4.152 1 95.62 170 ASP A CA 1
ATOM 1297 C C . ASP A 1 170 ? -17.641 -20.328 4.027 1 95.62 170 ASP A C 1
ATOM 1299 O O . ASP A 1 170 ? -17 -19.984 5.02 1 95.62 170 ASP A O 1
ATOM 1303 N N . LEU A 1 171 ? -17.203 -20.453 2.844 1 95.94 171 LEU A N 1
ATOM 1304 C CA . LEU A 1 171 ? -15.805 -20.109 2.594 1 95.94 171 LEU A CA 1
ATOM 1305 C C . LEU A 1 171 ? -15.555 -18.641 2.9 1 95.94 171 LEU A C 1
ATOM 1307 O O . LEU A 1 171 ? -14.547 -18.281 3.518 1 95.94 171 LEU A O 1
ATOM 1311 N N . LYS A 1 172 ? -16.422 -17.766 2.469 1 96.81 172 LYS A N 1
ATOM 1312 C CA . LYS A 1 172 ? -16.281 -16.328 2.715 1 96.81 172 LYS A CA 1
ATOM 1313 C C . LYS A 1 172 ? -16.281 -16.031 4.211 1 96.81 172 LYS A C 1
ATOM 1315 O O . LYS A 1 172 ? -15.477 -15.211 4.68 1 96.81 172 LYS A O 1
ATOM 1320 N N . ASN A 1 173 ? -17.125 -16.703 4.961 1 96.75 173 ASN A N 1
ATOM 1321 C CA . ASN A 1 173 ? -17.172 -16.531 6.41 1 96.75 173 ASN A CA 1
ATOM 1322 C C . ASN A 1 173 ? -15.875 -17 7.07 1 96.75 173 ASN A C 1
ATOM 1324 O O . ASN A 1 173 ? -15.398 -16.375 8.016 1 96.75 173 ASN A O 1
ATOM 1328 N N . ALA A 1 174 ? -15.375 -18.094 6.586 1 97.56 174 ALA A N 1
ATOM 1329 C CA . ALA A 1 174 ? -14.125 -18.625 7.129 1 97.56 174 ALA A CA 1
ATOM 1330 C C . ALA A 1 174 ? -12.961 -17.688 6.836 1 97.56 174 ALA A C 1
ATOM 1332 O O . ALA A 1 174 ? -12.07 -17.5 7.672 1 97.56 174 ALA A O 1
ATOM 1333 N N . ILE A 1 175 ? -12.93 -17.109 5.637 1 98.25 175 ILE A N 1
ATOM 1334 C CA . ILE A 1 175 ? -11.875 -16.188 5.227 1 98.25 175 ILE A CA 1
ATOM 1335 C C . ILE A 1 175 ? -11.859 -14.977 6.141 1 98.25 175 ILE A C 1
ATOM 1337 O O . ILE A 1 175 ? -10.789 -14.5 6.543 1 98.25 175 ILE A O 1
ATOM 1341 N N . GLU A 1 176 ? -13.023 -14.508 6.492 1 96.56 176 GLU A N 1
ATOM 1342 C CA . GLU A 1 176 ? -13.156 -13.328 7.336 1 96.56 176 GLU A CA 1
ATOM 1343 C C . GLU A 1 176 ? -12.508 -13.547 8.703 1 96.56 176 GLU A C 1
ATOM 1345 O O . GLU A 1 176 ? -12.039 -12.594 9.328 1 96.56 176 GLU A O 1
ATOM 1350 N N . LYS A 1 177 ? -12.391 -14.742 9.164 1 97.25 177 LYS A N 1
ATOM 1351 C CA . LYS A 1 177 ? -11.938 -15.055 10.516 1 97.25 177 LYS A CA 1
ATOM 1352 C C . LYS A 1 177 ? -10.43 -15.32 10.539 1 97.25 177 LYS A C 1
ATOM 1354 O O . LYS A 1 177 ? -9.844 -15.516 11.602 1 97.25 177 LYS A O 1
ATOM 1359 N N . ILE A 1 178 ? -9.812 -15.352 9.383 1 97.88 178 ILE A N 1
ATOM 1360 C CA . ILE A 1 178 ? -8.375 -15.625 9.32 1 97.88 178 ILE A CA 1
ATOM 1361 C C . ILE A 1 178 ? -7.605 -14.484 9.977 1 97.88 178 ILE A C 1
ATOM 1363 O O . ILE A 1 178 ? -7.848 -13.312 9.68 1 97.88 178 ILE A O 1
ATOM 1367 N N . LEU A 1 179 ? -6.688 -14.805 10.867 1 97.44 179 LEU A N 1
ATOM 1368 C CA . LEU A 1 179 ? -5.855 -13.805 11.531 1 97.44 179 LEU A CA 1
ATOM 1369 C C . LEU A 1 179 ? -4.461 -13.758 10.922 1 97.44 179 LEU A C 1
ATOM 1371 O O . LEU A 1 179 ? -3.914 -14.797 10.539 1 97.44 179 LEU A O 1
ATOM 1375 N N . GLN A 1 180 ? -3.951 -12.578 10.867 1 96.69 180 GLN A N 1
ATOM 1376 C CA . GLN A 1 180 ? -2.604 -12.398 10.336 1 96.69 180 GLN A CA 1
ATOM 1377 C C . GLN A 1 180 ? -1.558 -12.977 11.281 1 96.69 180 GLN A C 1
ATOM 1379 O O . GLN A 1 180 ? -1.522 -12.625 12.469 1 96.69 180 GLN A O 1
ATOM 1384 N N . LYS A 1 181 ? -0.709 -13.789 10.82 1 95.81 181 LYS A N 1
ATOM 1385 C CA . LYS A 1 181 ? 0.213 -14.523 11.688 1 95.81 181 LYS A CA 1
ATOM 1386 C C . LYS A 1 181 ? 1.563 -13.82 11.773 1 95.81 181 LYS A C 1
ATOM 1388 O O . LYS A 1 181 ? 2.32 -14.031 12.719 1 95.81 181 LYS A O 1
ATOM 1393 N N . GLY A 1 182 ? 1.943 -13.055 10.781 1 94.56 182 GLY A N 1
ATOM 1394 C CA . GLY A 1 182 ? 3.164 -12.266 10.836 1 94.56 182 GLY A CA 1
ATOM 1395 C C . GLY A 1 182 ? 4.379 -13.008 10.32 1 94.56 182 GLY A C 1
ATOM 1396 O O . GLY A 1 182 ? 4.254 -14.102 9.766 1 94.56 182 GLY A O 1
ATOM 1397 N N . GLY A 1 183 ? 5.578 -12.312 10.398 1 95.69 183 GLY A N 1
ATOM 1398 C CA . GLY A 1 183 ? 6.836 -12.891 9.953 1 95.69 183 GLY A CA 1
ATOM 1399 C C . GLY A 1 183 ? 7.316 -12.328 8.625 1 95.69 183 GLY A C 1
ATOM 1400 O O . GLY A 1 183 ? 7.004 -11.188 8.281 1 95.69 183 GLY A O 1
ATOM 1401 N N . LEU A 1 184 ? 8.148 -13.148 8.008 1 96.75 184 LEU A N 1
ATOM 1402 C CA . LEU A 1 184 ? 8.719 -12.766 6.723 1 96.75 184 LEU A CA 1
ATOM 1403 C C . LEU A 1 184 ? 7.895 -13.312 5.57 1 96.75 184 LEU A C 1
ATOM 1405 O O . LEU A 1 184 ? 7.012 -14.148 5.777 1 96.75 184 LEU A O 1
ATOM 1409 N N . SER A 1 185 ? 8.109 -12.828 4.398 1 97.25 185 SER A N 1
ATOM 1410 C CA . SER A 1 185 ? 7.387 -13.281 3.213 1 97.25 185 SER A CA 1
ATOM 1411 C C . SER A 1 185 ? 8.07 -14.484 2.572 1 97.25 185 SER A C 1
ATOM 1413 O O . SER A 1 185 ? 8.547 -14.398 1.438 1 97.25 185 SER A O 1
ATOM 1415 N N . ASN A 1 186 ? 8.047 -15.609 3.244 1 98.12 186 ASN A N 1
ATOM 1416 C CA . ASN A 1 186 ? 8.742 -16.797 2.781 1 98.12 186 ASN A CA 1
ATOM 1417 C C . ASN A 1 186 ? 7.891 -17.609 1.811 1 98.12 186 ASN A C 1
ATOM 1419 O O . ASN A 1 186 ? 7.375 -18.672 2.166 1 98.12 186 ASN A O 1
ATOM 1423 N N . VAL A 1 187 ? 7.855 -17.219 0.598 1 98.5 187 VAL A N 1
ATOM 1424 C CA . VAL A 1 187 ? 7.055 -17.828 -0.459 1 98.5 187 VAL A CA 1
ATOM 1425 C C . VAL A 1 187 ? 7.645 -19.188 -0.828 1 98.5 187 VAL A C 1
ATOM 1427 O O . VAL A 1 187 ? 6.906 -20.141 -1.092 1 98.5 187 VAL A O 1
ATOM 1430 N N . GLY A 1 188 ? 9.008 -19.281 -0.894 1 98.5 188 GLY A N 1
ATOM 1431 C CA . GLY A 1 188 ? 9.641 -20.547 -1.185 1 98.5 188 GLY A CA 1
ATOM 1432 C C . GLY A 1 188 ? 9.242 -21.656 -0.219 1 98.5 188 GLY A C 1
ATOM 1433 O O . GLY A 1 188 ? 8.898 -22.75 -0.64 1 98.5 188 GLY A O 1
ATOM 1434 N N . LYS A 1 189 ? 9.305 -21.312 1.045 1 98.31 189 LYS A N 1
ATOM 1435 C CA . LYS A 1 189 ? 8.883 -22.266 2.072 1 98.31 189 LYS A CA 1
ATOM 1436 C C . LYS A 1 189 ? 7.418 -22.656 1.887 1 98.31 189 LYS A C 1
ATOM 1438 O O . LYS A 1 189 ? 7.055 -23.812 2.102 1 98.31 189 LYS A O 1
ATOM 1443 N N . ALA A 1 190 ? 6.621 -21.719 1.549 1 98.62 190 ALA A N 1
ATOM 1444 C CA . ALA A 1 190 ? 5.195 -21.984 1.349 1 98.62 190 ALA A CA 1
ATOM 1445 C C . ALA A 1 190 ? 4.973 -22.922 0.162 1 98.62 190 ALA A C 1
ATOM 1447 O O . ALA A 1 190 ? 4.129 -23.812 0.222 1 98.62 190 ALA A O 1
ATOM 1448 N N . LEU A 1 191 ? 5.68 -22.656 -0.938 1 98.38 191 LEU A N 1
ATOM 1449 C CA . LEU A 1 191 ? 5.566 -23.5 -2.125 1 98.38 191 LEU A CA 1
ATOM 1450 C C . LEU A 1 191 ? 6.02 -24.922 -1.828 1 98.38 191 LEU A C 1
ATOM 1452 O O . LEU A 1 191 ? 5.402 -25.875 -2.293 1 98.38 191 LEU A O 1
ATOM 1456 N N . SER A 1 192 ? 7.078 -25.047 -1.044 1 97.38 192 SER A N 1
ATOM 1457 C CA . SER A 1 192 ? 7.512 -26.359 -0.609 1 97.38 192 SER A CA 1
ATOM 1458 C C . SER A 1 192 ? 6.438 -27.047 0.229 1 97.38 192 SER A C 1
ATOM 1460 O O . SER A 1 192 ? 6.203 -28.25 0.087 1 97.38 192 SER A O 1
ATOM 1462 N N . PHE A 1 193 ? 5.871 -26.312 1.083 1 98.12 193 PHE A N 1
ATOM 1463 C CA . PHE A 1 193 ? 4.832 -26.812 1.97 1 98.12 193 PHE A CA 1
ATOM 1464 C C . PHE A 1 193 ? 3.619 -27.281 1.172 1 98.12 193 PHE A C 1
ATOM 1466 O O . PHE A 1 193 ? 3.045 -28.328 1.462 1 98.12 193 PHE A O 1
ATOM 1473 N N . VAL A 1 194 ? 3.191 -26.547 0.177 1 97.31 194 VAL A N 1
ATOM 1474 C CA . VAL A 1 194 ? 2.031 -26.906 -0.634 1 97.31 194 VAL A CA 1
ATOM 1475 C C . VAL A 1 194 ? 2.309 -28.203 -1.393 1 97.31 194 VAL A C 1
ATOM 1477 O O . VAL A 1 194 ? 1.442 -29.078 -1.481 1 97.31 194 VAL A O 1
ATOM 1480 N N . ASN A 1 195 ? 3.459 -28.312 -1.906 1 94.06 195 ASN A N 1
ATOM 1481 C CA . ASN A 1 195 ? 3.85 -29.484 -2.666 1 94.06 195 ASN A CA 1
ATOM 1482 C C . ASN A 1 195 ? 3.855 -30.734 -1.79 1 94.06 195 ASN A C 1
ATOM 1484 O O . ASN A 1 195 ? 3.389 -31.797 -2.211 1 94.06 195 ASN A O 1
ATOM 1488 N N . LYS A 1 196 ? 4.254 -30.594 -0.58 1 92.75 196 LYS A N 1
ATOM 1489 C CA . LYS A 1 196 ? 4.461 -31.75 0.287 1 92.75 196 LYS A CA 1
ATOM 1490 C C . LYS A 1 196 ? 3.193 -32.094 1.063 1 92.75 196 LYS A C 1
ATOM 1492 O O . LYS A 1 196 ? 2.945 -33.25 1.372 1 92.75 196 LYS A O 1
ATOM 1497 N N . ASN A 1 197 ? 2.361 -31.047 1.307 1 93.38 197 ASN A N 1
ATOM 1498 C CA . ASN A 1 197 ? 1.4 -31.297 2.377 1 93.38 197 ASN A CA 1
ATOM 1499 C C . ASN A 1 197 ? -0.02 -30.938 1.944 1 93.38 197 ASN A C 1
ATOM 1501 O O . ASN A 1 197 ? -0.984 -31.266 2.639 1 93.38 197 ASN A O 1
ATOM 1505 N N . PHE A 1 198 ? -0.199 -30.391 0.824 1 96.62 198 PHE A N 1
ATOM 1506 C CA . PHE A 1 198 ? -1.519 -29.797 0.609 1 96.62 198 PHE A CA 1
ATOM 1507 C C . PHE A 1 198 ? -2.324 -30.641 -0.378 1 96.62 198 PHE A C 1
ATOM 1509 O O . PHE A 1 198 ? -3.465 -31.016 -0.096 1 96.62 198 PHE A O 1
ATOM 1516 N N . PHE A 1 199 ? -1.795 -30.891 -1.551 1 94.06 199 PHE A N 1
ATOM 1517 C CA . PHE A 1 199 ? -2.537 -31.594 -2.596 1 94.06 199 PHE A CA 1
ATOM 1518 C C . PHE A 1 199 ? -2.482 -33.094 -2.385 1 94.06 199 PHE A C 1
ATOM 1520 O O . PHE A 1 199 ? -1.916 -33.812 -3.203 1 94.06 199 PHE A O 1
ATOM 1527 N N . GLU A 1 200 ? -3.068 -33.531 -1.302 1 90.75 200 GLU A N 1
ATOM 1528 C CA . GLU A 1 200 ? -3.217 -34.906 -0.915 1 90.75 200 GLU A CA 1
ATOM 1529 C C . GLU A 1 200 ? -4.688 -35.312 -0.816 1 90.75 200 GLU A C 1
ATOM 1531 O O . GLU A 1 200 ? -5.543 -34.469 -0.532 1 90.75 200 GLU A O 1
ATOM 1536 N N . ASP A 1 201 ? -4.953 -36.562 -0.999 1 88.5 201 ASP A N 1
ATOM 1537 C CA . ASP A 1 201 ? -6.32 -37.062 -0.913 1 88.5 201 ASP A CA 1
ATOM 1538 C C . ASP A 1 201 ? -6.941 -36.75 0.442 1 88.5 201 ASP A C 1
ATOM 1540 O O . ASP A 1 201 ? -8.125 -36.406 0.521 1 88.5 201 ASP A O 1
ATOM 1544 N N . SER A 1 202 ? -6.188 -36.812 1.457 1 90.81 202 SER A N 1
ATOM 1545 C CA . SER A 1 202 ? -6.664 -36.562 2.812 1 90.81 202 SER A CA 1
ATOM 1546 C C . SER A 1 202 ? -7.137 -35.125 2.977 1 90.81 202 SER A C 1
ATOM 1548 O O . SER A 1 202 ? -7.961 -34.844 3.846 1 90.81 202 SER A O 1
ATOM 1550 N N . ASN A 1 203 ? -6.668 -34.281 2.084 1 93.75 203 ASN A N 1
ATOM 1551 C CA . ASN A 1 203 ? -7.016 -32.875 2.15 1 93.75 203 ASN A CA 1
ATOM 1552 C C . ASN A 1 203 ? -8.094 -32.5 1.132 1 93.75 203 ASN A C 1
ATOM 1554 O O . ASN A 1 203 ? -8.406 -31.328 0.946 1 93.75 203 ASN A O 1
ATOM 1558 N N . GLY A 1 204 ? -8.602 -33.469 0.422 1 90.25 204 GLY A N 1
ATOM 1559 C CA . GLY A 1 204 ? -9.688 -33.25 -0.511 1 90.25 204 GLY A CA 1
ATOM 1560 C C . GLY A 1 204 ? -9.227 -33.094 -1.944 1 90.25 204 GLY A C 1
ATOM 1561 O O . GLY A 1 204 ? -10.008 -32.719 -2.822 1 90.25 204 GLY A O 1
ATOM 1562 N N . ASN A 1 205 ? -8.016 -33.25 -2.191 1 92.56 205 ASN A N 1
ATOM 1563 C CA . ASN A 1 205 ? -7.508 -33.188 -3.559 1 92.56 205 ASN A CA 1
ATOM 1564 C C . ASN A 1 205 ? -8.125 -34.25 -4.438 1 92.56 205 ASN A C 1
ATOM 1566 O O . ASN A 1 205 ? -8.164 -35.438 -4.059 1 92.56 205 ASN A O 1
ATOM 1570 N N . ARG A 1 206 ? -8.742 -34.031 -5.512 1 87.25 206 ARG A N 1
ATOM 1571 C CA . ARG A 1 206 ? -9.523 -34.969 -6.32 1 87.25 206 ARG A CA 1
ATOM 1572 C C . ARG A 1 206 ? -8.648 -35.656 -7.352 1 87.25 206 ARG A C 1
ATOM 1574 O O . ARG A 1 206 ? -9.055 -36.656 -7.945 1 87.25 206 ARG A O 1
ATOM 1581 N N . GLY A 1 207 ? -7.445 -35.312 -7.5 1 80.44 207 GLY A N 1
ATOM 1582 C CA . GLY A 1 207 ? -6.48 -36 -8.344 1 80.44 207 GLY A CA 1
ATOM 1583 C C . GLY A 1 207 ? -6.633 -35.688 -9.812 1 80.44 207 GLY A C 1
ATOM 1584 O O . GLY A 1 207 ? -5.664 -35.312 -10.477 1 80.44 207 GLY A O 1
ATOM 1585 N N . ALA A 1 208 ? -7.887 -35.844 -10.32 1 75.75 208 ALA A N 1
ATOM 1586 C CA . ALA A 1 208 ? -8.148 -35.625 -11.742 1 75.75 208 ALA A CA 1
ATOM 1587 C C . ALA A 1 208 ? -8.195 -34.125 -12.07 1 75.75 208 ALA A C 1
ATOM 1589 O O . ALA A 1 208 ? -7.852 -33.719 -13.18 1 75.75 208 ALA A O 1
ATOM 1590 N N . ALA A 1 209 ? -8.617 -33.375 -11.133 1 84.31 209 ALA A N 1
ATOM 1591 C CA . ALA A 1 209 ? -8.688 -31.922 -11.328 1 84.31 209 ALA A CA 1
ATOM 1592 C C . ALA A 1 209 ? -7.301 -31.297 -11.281 1 84.31 209 ALA A C 1
ATOM 1594 O O . ALA A 1 209 ? -6.461 -31.688 -10.469 1 84.31 209 ALA A O 1
ATOM 1595 N N . PRO A 1 210 ? -7.078 -30.312 -12.172 1 90.94 210 PRO A N 1
ATOM 1596 C CA . PRO A 1 210 ? -5.793 -29.609 -12.102 1 90.94 210 PRO A CA 1
ATOM 1597 C C . PRO A 1 210 ? -5.535 -28.984 -10.734 1 90.94 210 PRO A C 1
ATOM 1599 O O . PRO A 1 210 ? -6.461 -28.453 -10.109 1 90.94 210 PRO A O 1
ATOM 1602 N N . ASN A 1 211 ? -4.281 -29.156 -10.258 1 94.94 211 ASN A N 1
ATOM 1603 C CA . ASN A 1 211 ? -3.828 -28.5 -9.039 1 94.94 211 ASN A CA 1
ATOM 1604 C C . ASN A 1 211 ? -3.266 -27.109 -9.328 1 94.94 211 ASN A C 1
ATOM 1606 O O . ASN A 1 211 ? -2.336 -26.969 -10.117 1 94.94 211 ASN A O 1
ATOM 1610 N N . VAL A 1 212 ? -3.826 -26.141 -8.672 1 97.38 212 VAL A N 1
ATOM 1611 C CA . VAL A 1 212 ? -3.41 -24.766 -8.922 1 97.38 2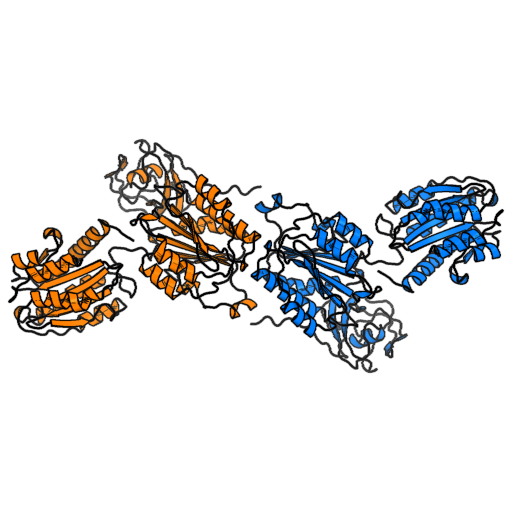12 VAL A CA 1
ATOM 1612 C C . VAL A 1 212 ? -3.008 -24.094 -7.609 1 97.38 212 VAL A C 1
ATOM 1614 O O . VAL A 1 212 ? -3.762 -24.125 -6.637 1 97.38 212 VAL A O 1
ATOM 1617 N N . ALA A 1 213 ? -1.814 -23.594 -7.539 1 98.5 213 ALA A N 1
ATOM 1618 C CA . ALA A 1 213 ? -1.348 -22.766 -6.43 1 98.5 213 ALA A CA 1
ATOM 1619 C C . ALA A 1 213 ? -1.21 -21.312 -6.852 1 98.5 213 ALA A C 1
ATOM 1621 O O . ALA A 1 213 ? -0.506 -21 -7.816 1 98.5 213 ALA A O 1
ATOM 1622 N N . ILE A 1 214 ? -1.873 -20.422 -6.168 1 98.81 214 ILE A N 1
ATOM 1623 C CA . ILE A 1 214 ? -1.812 -19 -6.473 1 98.81 214 ILE A CA 1
ATOM 1624 C C . ILE A 1 214 ? -1.068 -18.266 -5.359 1 98.81 214 ILE A C 1
ATOM 1626 O O . ILE A 1 214 ? -1.574 -18.141 -4.242 1 98.81 214 ILE A O 1
ATOM 1630 N N . VAL A 1 215 ? 0.072 -17.75 -5.711 1 98.81 215 VAL A N 1
ATOM 1631 C CA . VAL A 1 215 ? 0.897 -17.016 -4.75 1 98.81 215 VAL A CA 1
ATOM 1632 C C . VAL A 1 215 ? 0.551 -15.531 -4.789 1 98.81 215 VAL A C 1
ATOM 1634 O O . VAL A 1 215 ? 0.587 -14.906 -5.852 1 98.81 215 VAL A O 1
ATOM 1637 N N . MET A 1 216 ? 0.156 -15 -3.691 1 98.62 216 MET A N 1
ATOM 1638 C CA . MET A 1 216 ? 0.02 -13.555 -3.537 1 98.62 216 MET A CA 1
ATOM 1639 C C . MET A 1 216 ? 1.203 -12.977 -2.77 1 98.62 216 MET A C 1
ATOM 1641 O O . MET A 1 216 ? 1.481 -13.391 -1.644 1 98.62 216 MET A O 1
ATOM 1645 N N . VAL A 1 217 ? 1.895 -12.031 -3.369 1 97.88 217 VAL A N 1
ATOM 1646 C CA . VAL A 1 217 ? 3.068 -11.508 -2.684 1 97.88 217 VAL A CA 1
ATOM 1647 C C . VAL A 1 217 ? 3.119 -9.984 -2.844 1 97.88 217 VAL A C 1
ATOM 1649 O O . VAL A 1 217 ? 2.85 -9.461 -3.928 1 97.88 217 VAL A O 1
ATOM 1652 N N . ASP A 1 218 ? 3.295 -9.305 -1.747 1 96.81 218 ASP A N 1
ATOM 1653 C CA . ASP A 1 218 ? 3.574 -7.871 -1.75 1 96.81 218 ASP A CA 1
ATOM 1654 C C . ASP A 1 218 ? 5.055 -7.602 -2.008 1 96.81 218 ASP A C 1
ATOM 1656 O O . ASP A 1 218 ? 5.898 -7.871 -1.15 1 96.81 218 ASP A O 1
ATOM 1660 N N . GLY A 1 219 ? 5.363 -7.047 -3.088 1 95.75 219 GLY A N 1
ATOM 1661 C CA . GLY A 1 219 ? 6.758 -6.797 -3.426 1 95.75 219 GLY A CA 1
ATOM 1662 C C . GLY A 1 219 ? 7.473 -8.023 -3.947 1 95.75 219 GLY A C 1
ATOM 1663 O O . GLY A 1 219 ? 7.402 -8.336 -5.141 1 95.75 219 GLY A O 1
ATOM 1664 N N . TRP A 1 220 ? 8.219 -8.68 -2.979 1 97.5 220 TRP A N 1
ATOM 1665 C CA . TRP A 1 220 ? 9.055 -9.828 -3.338 1 97.5 220 TRP A CA 1
ATOM 1666 C C . TRP A 1 220 ? 9.141 -10.82 -2.186 1 97.5 220 TRP A C 1
ATOM 1668 O O . TRP A 1 220 ? 8.898 -10.461 -1.03 1 97.5 220 TRP A O 1
ATOM 1678 N N . PRO A 1 221 ? 9.445 -12.109 -2.529 1 98 221 PRO A N 1
ATOM 1679 C CA . PRO A 1 221 ? 9.68 -13.094 -1.47 1 98 221 PRO A CA 1
ATOM 1680 C C . PRO A 1 221 ? 10.961 -12.82 -0.681 1 98 221 PRO A C 1
ATOM 1682 O O . PRO A 1 221 ? 11.953 -12.367 -1.249 1 98 221 PRO A O 1
ATOM 1685 N N . THR A 1 222 ? 10.914 -13.133 0.597 1 97.69 222 THR A N 1
ATOM 1686 C CA . THR A 1 222 ? 12.094 -12.953 1.441 1 97.69 222 THR A CA 1
ATOM 1687 C C . THR A 1 222 ? 13.016 -14.164 1.339 1 97.69 222 THR A C 1
ATOM 1689 O O . THR A 1 222 ? 14.117 -14.164 1.894 1 97.69 222 THR A O 1
ATOM 1692 N N . ASP A 1 223 ? 12.602 -15.234 0.66 1 97.81 223 ASP A N 1
ATOM 1693 C CA . ASP A 1 223 ? 13.414 -16.422 0.414 1 97.81 223 ASP A CA 1
ATOM 1694 C C . ASP A 1 223 ? 13.398 -16.797 -1.065 1 97.81 223 ASP A C 1
ATOM 1696 O O . ASP A 1 223 ? 12.688 -16.188 -1.862 1 97.81 223 ASP A O 1
ATOM 1700 N N . LYS A 1 224 ? 14.258 -17.734 -1.436 1 97.75 224 LYS A N 1
ATOM 1701 C CA . LYS A 1 224 ? 14.336 -18.172 -2.824 1 97.75 224 LYS A CA 1
ATOM 1702 C C . LYS A 1 224 ? 13.148 -19.062 -3.18 1 97.75 224 LYS A C 1
ATOM 1704 O O . LYS A 1 224 ? 12.711 -19.875 -2.363 1 97.75 224 LYS A O 1
ATOM 1709 N N . VAL A 1 225 ? 12.688 -18.969 -4.457 1 98.25 225 VAL A N 1
ATOM 1710 C CA . VAL A 1 225 ? 11.477 -19.703 -4.812 1 98.25 225 VAL A CA 1
ATOM 1711 C C . VAL A 1 225 ? 11.789 -20.719 -5.906 1 98.25 225 VAL A C 1
ATOM 1713 O O . VAL A 1 225 ? 11 -21.641 -6.16 1 98.25 225 VAL A O 1
ATOM 1716 N N . GLU A 1 226 ? 12.914 -20.641 -6.559 1 95.75 226 GLU A N 1
ATOM 1717 C CA . GLU A 1 226 ? 13.195 -21.391 -7.781 1 95.75 226 GLU A CA 1
ATOM 1718 C C . GLU A 1 226 ? 13.125 -22.891 -7.543 1 95.75 226 GLU A C 1
ATOM 1720 O O . GLU A 1 226 ? 12.398 -23.594 -8.242 1 95.75 226 GLU A O 1
ATOM 1725 N N . GLU A 1 227 ? 13.828 -23.422 -6.574 1 93.56 227 GLU A N 1
ATOM 1726 C CA . GLU A 1 227 ? 13.898 -24.859 -6.332 1 93.56 227 GLU A CA 1
ATOM 1727 C C . GLU A 1 227 ? 12.547 -25.391 -5.867 1 93.56 227 GLU A C 1
ATOM 1729 O O . GLU A 1 227 ? 12.086 -26.438 -6.355 1 93.56 227 GLU A O 1
ATOM 1734 N N . ALA A 1 228 ? 11.953 -24.703 -4.914 1 96.38 228 ALA A N 1
ATOM 1735 C CA . ALA A 1 228 ? 10.648 -25.125 -4.414 1 96.38 228 ALA A CA 1
ATOM 1736 C C . ALA A 1 228 ? 9.609 -25.141 -5.535 1 96.38 228 ALA A C 1
ATOM 1738 O O . ALA A 1 228 ? 8.781 -26.047 -5.598 1 96.38 228 ALA A O 1
ATOM 1739 N N . SER A 1 229 ? 9.648 -24.203 -6.41 1 96.62 229 SER A N 1
ATOM 1740 C CA . SER A 1 229 ? 8.695 -24.125 -7.512 1 96.62 229 SER A CA 1
ATOM 1741 C C . SER A 1 229 ? 8.945 -25.219 -8.539 1 96.62 229 SER A C 1
ATOM 1743 O O . SER A 1 229 ? 8 -25.781 -9.094 1 96.62 229 SER A O 1
ATOM 1745 N N . ARG A 1 230 ? 10.203 -25.438 -8.852 1 89.12 230 ARG A N 1
ATOM 1746 C CA . ARG A 1 230 ? 10.539 -26.516 -9.773 1 89.12 230 ARG A CA 1
ATOM 1747 C C . ARG A 1 230 ? 9.945 -27.844 -9.312 1 89.12 230 ARG A C 1
ATOM 1749 O O . ARG A 1 230 ? 9.312 -28.547 -10.102 1 89.12 230 ARG A O 1
ATOM 1756 N N . LEU A 1 231 ? 10.141 -28.156 -8.047 1 87.94 231 LEU A N 1
ATOM 1757 C CA . LEU A 1 231 ? 9.633 -29.391 -7.488 1 87.94 231 LEU A CA 1
ATOM 1758 C C . LEU A 1 231 ? 8.109 -29.438 -7.523 1 87.94 231 LEU A C 1
ATOM 1760 O O . LEU A 1 231 ? 7.516 -30.469 -7.809 1 87.94 231 LEU A O 1
ATOM 1764 N N . ALA A 1 232 ? 7.504 -28.344 -7.254 1 93.38 232 ALA A N 1
ATOM 1765 C CA . ALA A 1 232 ? 6.047 -28.266 -7.297 1 93.38 232 ALA A CA 1
ATOM 1766 C C . ALA A 1 232 ? 5.527 -28.469 -8.719 1 93.38 232 ALA A C 1
ATOM 1768 O O . ALA A 1 232 ? 4.555 -29.188 -8.93 1 93.38 232 ALA A O 1
ATOM 1769 N N . ARG A 1 233 ? 6.125 -27.828 -9.664 1 89.88 233 ARG A N 1
ATOM 1770 C CA . ARG A 1 233 ? 5.73 -28 -11.055 1 89.88 233 ARG A CA 1
ATOM 1771 C C . ARG A 1 233 ? 5.898 -29.453 -11.5 1 89.88 233 ARG A C 1
ATOM 1773 O O . ARG A 1 233 ? 5.043 -29.984 -12.203 1 89.88 233 ARG A O 1
ATOM 1780 N N . GLU A 1 234 ? 6.941 -30.031 -11.047 1 82.69 234 GLU A N 1
ATOM 1781 C CA . GLU A 1 234 ? 7.199 -31.438 -11.375 1 82.69 234 GLU A CA 1
ATOM 1782 C C . GLU A 1 234 ? 6.113 -32.344 -10.797 1 82.69 234 GLU A C 1
ATOM 1784 O O . GLU A 1 234 ? 5.84 -33.406 -11.344 1 82.69 234 GLU A O 1
ATOM 1789 N N . SER A 1 235 ? 5.547 -31.812 -9.781 1 85.19 235 SER A N 1
ATOM 1790 C CA . SER A 1 235 ? 4.484 -32.594 -9.148 1 85.19 235 SER A CA 1
ATOM 1791 C C . SER A 1 235 ? 3.131 -32.281 -9.781 1 85.19 235 SER A C 1
ATOM 1793 O O . SER A 1 235 ? 2.098 -32.781 -9.312 1 85.19 235 SER A O 1
ATOM 1795 N N . GLY A 1 236 ? 3.117 -31.5 -10.797 1 87.81 236 GLY A N 1
ATOM 1796 C CA . GLY A 1 236 ? 1.901 -31.234 -11.555 1 87.81 236 GLY A CA 1
ATOM 1797 C C . GLY A 1 236 ? 1.139 -30.031 -11.047 1 87.81 236 GLY A C 1
ATOM 1798 O O . GLY A 1 236 ? -0.016 -29.812 -11.422 1 87.81 236 GLY A O 1
ATOM 1799 N N . ILE A 1 237 ? 1.729 -29.25 -10.203 1 94 237 ILE A N 1
ATOM 1800 C CA . ILE A 1 237 ? 1.057 -28.078 -9.641 1 94 237 ILE A CA 1
ATOM 1801 C C . ILE A 1 237 ? 1.266 -26.875 -10.555 1 94 237 ILE A C 1
ATOM 1803 O O . ILE A 1 237 ? 2.402 -26.531 -10.883 1 94 237 ILE A O 1
ATOM 1807 N N . ASN A 1 238 ? 0.156 -26.297 -10.984 1 96 238 ASN A N 1
ATOM 1808 C CA . ASN A 1 238 ? 0.207 -25.047 -11.734 1 96 238 ASN A CA 1
ATOM 1809 C C . ASN A 1 238 ? 0.37 -23.844 -10.805 1 96 238 ASN A C 1
ATOM 1811 O O . ASN A 1 238 ? -0.51 -23.562 -9.984 1 96 238 ASN A O 1
ATOM 1815 N N . ILE A 1 239 ? 1.473 -23.141 -10.969 1 97.81 239 ILE A N 1
ATOM 1816 C CA . ILE A 1 239 ? 1.778 -22.031 -10.055 1 97.81 239 ILE A CA 1
ATOM 1817 C C . ILE A 1 239 ? 1.451 -20.703 -10.727 1 97.81 239 ILE A C 1
ATOM 1819 O O . ILE A 1 239 ? 1.959 -20.406 -11.805 1 97.81 239 ILE A O 1
ATOM 1823 N N . PHE A 1 240 ? 0.616 -19.922 -10.094 1 98.44 240 PHE A N 1
ATOM 1824 C CA . PHE A 1 240 ? 0.318 -18.547 -10.477 1 98.44 240 PHE A CA 1
ATOM 1825 C C . PHE A 1 240 ? 0.921 -17.562 -9.484 1 98.44 240 PHE A C 1
ATOM 1827 O O . PHE A 1 240 ? 1.012 -17.859 -8.289 1 98.44 240 PHE A O 1
ATOM 1834 N N . PHE A 1 241 ? 1.352 -16.406 -10 1 98.56 241 PHE A N 1
ATOM 1835 C CA . PHE A 1 241 ? 1.825 -15.336 -9.141 1 98.56 241 PHE A CA 1
ATOM 1836 C C . PHE A 1 241 ? 0.971 -14.086 -9.32 1 98.56 241 PHE A C 1
ATOM 1838 O O . PHE A 1 241 ? 0.79 -13.602 -10.445 1 98.56 241 PHE A O 1
ATOM 1845 N N . VAL A 1 242 ? 0.407 -13.664 -8.281 1 98.44 242 VAL A N 1
ATOM 1846 C CA . VAL A 1 242 ? -0.16 -12.32 -8.188 1 98.44 242 VAL A CA 1
ATOM 1847 C C . VAL A 1 242 ? 0.775 -11.422 -7.387 1 98.44 242 VAL A C 1
ATOM 1849 O O . VAL A 1 242 ? 0.756 -11.438 -6.152 1 98.44 242 VAL A O 1
ATOM 1852 N N . THR A 1 243 ? 1.547 -10.625 -8.086 1 98.12 243 THR A N 1
ATOM 1853 C CA . THR A 1 243 ? 2.496 -9.711 -7.457 1 98.12 243 THR A CA 1
ATOM 1854 C C . THR A 1 243 ? 1.871 -8.336 -7.254 1 98.12 243 THR A C 1
ATOM 1856 O O . THR A 1 243 ? 1.477 -7.68 -8.219 1 98.12 243 THR A O 1
ATOM 1859 N N . ILE A 1 244 ? 1.754 -7.98 -5.996 1 97.69 244 ILE A N 1
ATOM 1860 C CA . ILE A 1 244 ? 1.148 -6.691 -5.676 1 97.69 244 ILE A CA 1
ATOM 1861 C C . ILE A 1 244 ? 2.236 -5.691 -5.297 1 97.69 244 ILE A C 1
ATOM 1863 O O . ILE A 1 244 ? 3.064 -5.965 -4.422 1 97.69 244 ILE A O 1
ATOM 1867 N N . GLU A 1 245 ? 2.188 -4.539 -5.957 1 95.81 245 GLU A N 1
ATOM 1868 C CA . GLU A 1 245 ? 3.152 -3.477 -5.695 1 95.81 245 GLU A CA 1
ATOM 1869 C C . GLU A 1 245 ? 4.582 -4.012 -5.711 1 95.81 245 GLU A C 1
ATOM 1871 O O . GLU A 1 245 ? 5.281 -3.953 -4.699 1 95.81 245 GLU A O 1
ATOM 1876 N N . GLY A 1 246 ? 5.039 -4.449 -6.879 1 95.12 246 GLY A N 1
ATOM 1877 C CA . GLY A 1 246 ? 6.395 -4.953 -7.051 1 95.12 246 GLY A CA 1
ATOM 1878 C C . GLY A 1 246 ? 7.453 -4 -6.527 1 95.12 246 GLY A C 1
ATOM 1879 O O . GLY A 1 246 ? 7.148 -2.863 -6.156 1 95.12 246 GLY A O 1
ATOM 1880 N N . PRO A 1 247 ? 8.641 -4.512 -6.375 1 93.56 247 PRO A N 1
ATOM 1881 C CA . PRO A 1 247 ? 9.703 -3.672 -5.82 1 93.56 247 PRO A CA 1
ATOM 1882 C C . PRO A 1 247 ? 9.945 -2.408 -6.645 1 93.56 247 PRO A C 1
ATOM 1884 O O . PRO A 1 247 ? 10.008 -2.471 -7.875 1 93.56 247 PRO A O 1
ATOM 1887 N N . ASP A 1 248 ? 10.047 -1.339 -5.977 1 87.94 248 ASP A N 1
ATOM 1888 C CA . ASP A 1 248 ? 10.422 -0.113 -6.672 1 87.94 248 ASP A CA 1
ATOM 1889 C C . ASP A 1 248 ? 11.938 -0.031 -6.863 1 87.94 248 ASP A C 1
ATOM 1891 O O . ASP A 1 248 ? 12.664 -0.961 -6.512 1 87.94 248 ASP A O 1
ATOM 1895 N N . GLU A 1 249 ? 12.43 1.079 -7.449 1 86.62 249 GLU A N 1
ATOM 1896 C CA . GLU A 1 249 ? 13.844 1.214 -7.797 1 86.62 249 GLU A CA 1
ATOM 1897 C C . GLU A 1 249 ? 14.727 1.143 -6.555 1 86.62 249 GLU A C 1
ATOM 1899 O O . GLU A 1 249 ? 15.789 0.517 -6.578 1 86.62 249 GLU A O 1
ATOM 1904 N N . ASN A 1 250 ? 14.312 1.668 -5.465 1 84.81 250 ASN A N 1
ATOM 1905 C CA . ASN A 1 250 ? 15.102 1.696 -4.234 1 84.81 250 ASN A CA 1
ATOM 1906 C C . ASN A 1 250 ? 15.07 0.347 -3.523 1 84.81 250 ASN A C 1
ATOM 1908 O O . ASN A 1 250 ? 15.93 0.067 -2.684 1 84.81 250 ASN A O 1
ATOM 1912 N N . GLU A 1 251 ? 14.086 -0.466 -3.924 1 92.38 251 GLU A N 1
ATOM 1913 C CA . GLU A 1 251 ? 13.883 -1.731 -3.223 1 92.38 251 GLU A CA 1
ATOM 1914 C C . GLU A 1 251 ? 14.523 -2.889 -3.98 1 92.38 251 GLU A C 1
ATOM 1916 O O . GLU A 1 251 ? 14.695 -3.98 -3.432 1 92.38 251 GLU A O 1
ATOM 1921 N N . LYS A 1 252 ? 14.922 -2.695 -5.18 1 92.62 252 LYS A N 1
ATOM 1922 C CA . LYS A 1 252 ? 15.438 -3.756 -6.043 1 92.62 252 LYS A CA 1
ATOM 1923 C C . LYS A 1 252 ? 16.641 -4.438 -5.418 1 92.62 252 LYS A C 1
ATOM 1925 O O . LYS A 1 252 ? 16.844 -5.645 -5.586 1 92.62 252 LYS A O 1
ATOM 1930 N N . GLN A 1 253 ? 17.422 -3.668 -4.695 1 92.25 253 GLN A N 1
ATOM 1931 C CA . GLN A 1 253 ? 18.609 -4.211 -4.066 1 92.25 253 GLN A CA 1
ATOM 1932 C C . GLN A 1 253 ? 18.266 -5.195 -2.957 1 92.25 253 GLN A C 1
ATOM 1934 O O . GLN A 1 253 ? 19.078 -6.027 -2.57 1 92.25 253 GLN A O 1
ATOM 1939 N N . ASN A 1 254 ? 17.047 -5.137 -2.516 1 93.44 254 ASN A N 1
ATOM 1940 C CA . ASN A 1 254 ? 16.625 -5.977 -1.402 1 93.44 254 ASN A CA 1
ATOM 1941 C C . ASN A 1 254 ? 16.031 -7.297 -1.892 1 93.44 254 ASN A C 1
ATOM 1943 O O . ASN A 1 254 ? 15.766 -8.195 -1.093 1 93.44 254 ASN A O 1
ATOM 1947 N N . VAL A 1 255 ? 15.828 -7.465 -3.197 1 95.81 255 VAL A N 1
ATOM 1948 C CA . VAL A 1 255 ? 15.195 -8.648 -3.764 1 95.81 255 VAL A CA 1
ATOM 1949 C C . VAL A 1 255 ? 16.172 -9.828 -3.723 1 95.81 255 VAL A C 1
ATOM 1951 O O . VAL A 1 255 ? 17.25 -9.773 -4.328 1 95.81 255 VAL A O 1
ATOM 1954 N N . VAL A 1 256 ? 15.82 -10.844 -3.047 1 95.62 256 VAL A N 1
ATOM 1955 C CA . VAL A 1 256 ? 16.688 -11.984 -2.762 1 95.62 256 VAL A CA 1
ATOM 1956 C C . VAL A 1 256 ? 16.938 -12.781 -4.043 1 95.62 256 VAL A C 1
ATOM 1958 O O . VAL A 1 256 ? 18.031 -13.297 -4.258 1 95.62 256 VAL A O 1
ATOM 1961 N N . GLU A 1 257 ? 15.945 -12.922 -4.902 1 96.56 257 GLU A N 1
ATOM 1962 C CA . GLU A 1 257 ? 16.031 -13.695 -6.141 1 96.56 257 GLU A CA 1
ATOM 1963 C C . GLU A 1 257 ? 15.398 -12.93 -7.301 1 96.56 257 GLU A C 1
ATOM 1965 O O . GLU A 1 257 ? 14.172 -12.789 -7.375 1 96.56 257 GLU A O 1
ATOM 1970 N N . ALA A 1 258 ? 16.281 -12.516 -8.195 1 94.69 258 ALA A N 1
ATOM 1971 C CA . ALA A 1 258 ? 15.773 -11.766 -9.352 1 94.69 258 ALA A CA 1
ATOM 1972 C C . ALA A 1 258 ? 14.891 -12.648 -10.227 1 94.69 258 ALA A C 1
ATOM 1974 O O . ALA A 1 258 ? 15.086 -13.867 -10.297 1 94.69 258 ALA A O 1
ATOM 1975 N N . ASN A 1 259 ? 13.945 -12.094 -10.898 1 95.38 259 ASN A N 1
ATOM 1976 C CA . ASN A 1 259 ? 13.031 -12.773 -11.797 1 95.38 259 ASN A CA 1
ATOM 1977 C C . ASN A 1 259 ? 12.328 -13.945 -11.109 1 95.38 259 ASN A C 1
ATOM 1979 O O . ASN A 1 259 ? 12.148 -15.008 -11.711 1 95.38 259 ASN A O 1
ATOM 1983 N N . PHE A 1 260 ? 12.023 -13.75 -9.82 1 97.56 260 PHE A N 1
ATOM 1984 C CA . PHE A 1 260 ? 11.445 -14.82 -9.008 1 97.56 260 PHE A CA 1
ATOM 1985 C C . PHE A 1 260 ? 10.133 -15.312 -9.609 1 97.56 260 PHE A C 1
ATOM 1987 O O . PHE A 1 260 ? 9.805 -16.5 -9.5 1 97.56 260 PHE A O 1
ATOM 1994 N N . VAL A 1 261 ? 9.383 -14.508 -10.305 1 97.88 261 VAL A N 1
ATOM 1995 C CA . VAL A 1 261 ? 8.117 -14.922 -10.898 1 97.88 261 VAL A CA 1
ATOM 1996 C C . VAL A 1 261 ? 8.383 -15.883 -12.055 1 97.88 261 VAL A C 1
ATOM 1998 O O . VAL A 1 261 ? 7.809 -16.969 -12.109 1 97.88 261 VAL A O 1
ATOM 2001 N N . ASP A 1 262 ? 9.289 -15.508 -12.945 1 94.94 262 ASP A N 1
ATOM 2002 C CA . ASP A 1 262 ? 9.617 -16.328 -14.109 1 94.94 262 ASP A CA 1
ATOM 2003 C C . ASP A 1 262 ? 10.219 -17.656 -13.688 1 94.94 262 ASP A C 1
ATOM 2005 O O . ASP A 1 262 ? 10.008 -18.672 -14.359 1 94.94 262 ASP A O 1
ATOM 2009 N N . LYS A 1 263 ? 10.883 -17.625 -12.648 1 94.25 263 LYS A N 1
ATOM 2010 C CA . LYS A 1 263 ? 11.539 -18.828 -12.156 1 94.25 263 LYS A CA 1
ATOM 2011 C C . LYS A 1 263 ? 10.531 -19.781 -11.5 1 94.25 263 LYS A C 1
ATOM 2013 O O . LYS A 1 263 ? 10.82 -20.953 -11.297 1 94.25 263 LYS A O 1
ATOM 2018 N N . ALA A 1 264 ? 9.367 -19.281 -11.188 1 96.94 264 ALA A N 1
ATOM 2019 C CA . ALA A 1 264 ? 8.43 -20.062 -10.391 1 96.94 264 ALA A CA 1
ATOM 2020 C C . ALA A 1 264 ? 7.277 -20.578 -11.242 1 96.94 264 ALA A C 1
ATOM 2022 O O . ALA A 1 264 ? 6.836 -21.719 -11.07 1 96.94 264 ALA A O 1
ATOM 2023 N N . VAL A 1 265 ? 6.828 -19.859 -12.195 1 96.38 265 VAL A N 1
ATOM 2024 C CA . VAL A 1 265 ? 5.578 -20.141 -12.891 1 96.38 265 VAL A CA 1
ATOM 2025 C C . VAL A 1 265 ? 5.82 -21.203 -13.969 1 96.38 265 VAL A C 1
ATOM 2027 O O . VAL A 1 265 ? 6.965 -21.516 -14.297 1 96.38 265 VAL A O 1
ATOM 2030 N N . CYS A 1 266 ? 4.707 -21.766 -14.469 1 90.81 266 CYS A N 1
ATOM 2031 C CA . CYS A 1 266 ? 4.762 -22.875 -15.422 1 90.81 266 CYS A CA 1
ATOM 2032 C C . CYS A 1 266 ? 5.25 -22.391 -16.781 1 90.81 266 CYS A C 1
ATOM 2034 O O . CYS A 1 266 ? 5.922 -23.125 -17.5 1 90.81 266 CYS A O 1
ATOM 2036 N N . ARG A 1 267 ? 4.855 -21.234 -17.125 1 90.19 267 ARG A N 1
ATOM 2037 C CA . ARG A 1 267 ? 5.293 -20.594 -18.359 1 90.19 267 ARG A CA 1
ATOM 2038 C C . ARG A 1 267 ? 5.523 -19.109 -18.172 1 90.19 267 ARG A C 1
ATOM 2040 O O . ARG A 1 267 ? 4.816 -18.453 -17.391 1 90.19 267 ARG A O 1
ATOM 2047 N N . THR A 1 268 ? 6.562 -18.578 -18.906 1 90.44 268 THR A N 1
ATOM 2048 C CA . THR A 1 268 ? 6.918 -17.172 -18.766 1 90.44 268 THR A CA 1
ATOM 2049 C C . THR A 1 268 ? 6.273 -16.328 -19.859 1 90.44 268 THR A C 1
ATOM 2051 O O . THR A 1 268 ? 6.906 -15.43 -20.406 1 90.44 268 THR A O 1
ATOM 2054 N N . ASN A 1 269 ? 5.086 -16.656 -20.25 1 89.38 269 ASN A N 1
ATOM 2055 C CA . ASN A 1 269 ? 4.387 -15.938 -21.312 1 89.38 269 ASN A CA 1
ATOM 2056 C C . ASN A 1 269 ? 3.393 -14.93 -20.734 1 89.38 269 ASN A C 1
ATOM 2058 O O . ASN A 1 269 ? 2.541 -14.406 -21.453 1 89.38 269 ASN A O 1
ATOM 2062 N N . GLY A 1 270 ? 3.416 -14.781 -19.469 1 93.12 270 GLY A N 1
ATOM 2063 C CA . GLY A 1 270 ? 2.535 -13.805 -18.844 1 93.12 270 GLY A CA 1
ATOM 2064 C C . GLY A 1 270 ? 1.22 -14.406 -18.375 1 93.12 270 GLY A C 1
ATOM 2065 O O . GLY A 1 270 ? 0.481 -13.781 -17.625 1 93.12 270 GLY A O 1
ATOM 2066 N N . TYR A 1 271 ? 0.871 -15.609 -18.812 1 93.81 271 TYR A N 1
ATOM 2067 C CA . TYR A 1 271 ? -0.402 -16.234 -18.484 1 93.81 271 TYR A CA 1
ATOM 2068 C C . TYR A 1 271 ? -0.496 -16.516 -16.984 1 93.81 271 TYR A C 1
ATOM 2070 O O . TYR A 1 271 ? -1.569 -16.391 -16.391 1 93.81 271 TYR A O 1
ATOM 2078 N N . TYR A 1 272 ? 0.615 -16.906 -16.359 1 97.5 272 TYR A N 1
ATOM 2079 C CA . TYR A 1 272 ? 0.63 -17.375 -14.969 1 97.5 272 TYR A CA 1
ATOM 2080 C C . TYR A 1 272 ? 1.003 -16.234 -14.016 1 97.5 272 TYR A C 1
ATOM 2082 O O . TYR A 1 272 ? 1.167 -16.469 -12.812 1 97.5 272 TYR A O 1
ATOM 2090 N N . SER A 1 273 ? 1.191 -15.031 -14.555 1 97.5 273 SER A N 1
ATOM 2091 C CA . SER A 1 273 ? 1.654 -13.914 -13.742 1 97.5 273 SER A CA 1
ATOM 2092 C C . SER A 1 273 ? 0.739 -12.703 -13.891 1 97.5 273 SER A C 1
ATOM 2094 O O . SER A 1 273 ? 0.409 -12.305 -15.016 1 97.5 273 SER A O 1
ATOM 2096 N N . ILE A 1 274 ? 0.266 -12.195 -12.781 1 97.62 274 ILE A N 1
ATOM 2097 C CA . ILE A 1 274 ? -0.52 -10.969 -12.773 1 97.62 274 ILE A CA 1
ATOM 2098 C C . ILE A 1 274 ? 0.161 -9.922 -11.883 1 97.62 274 ILE A C 1
ATOM 2100 O O . ILE A 1 274 ? 0.454 -10.188 -10.719 1 97.62 274 ILE A O 1
ATOM 2104 N N . ASN A 1 275 ? 0.475 -8.789 -12.469 1 97 275 ASN A N 1
ATOM 2105 C CA . ASN A 1 275 ? 1.05 -7.672 -11.727 1 97 275 ASN A CA 1
ATOM 2106 C C . ASN A 1 275 ? -0.015 -6.648 -11.336 1 97 275 ASN A C 1
ATOM 2108 O O . ASN A 1 275 ? -0.745 -6.148 -12.195 1 97 275 ASN A O 1
ATOM 2112 N N . VAL A 1 276 ? -0.09 -6.383 -10.078 1 97.12 276 VAL A N 1
ATOM 2113 C CA . VAL A 1 276 ? -1.072 -5.445 -9.547 1 97.12 276 VAL A CA 1
ATOM 2114 C C . VAL A 1 276 ? -0.363 -4.211 -9 1 97.12 276 VAL A C 1
ATOM 2116 O O . VAL A 1 276 ? 0.348 -4.289 -7.992 1 97.12 276 VAL A O 1
ATOM 2119 N N . PRO A 1 277 ? -0.594 -3.049 -9.523 1 94.25 277 PRO A N 1
ATOM 2120 C CA . PRO A 1 277 ? 0.165 -1.856 -9.133 1 94.25 277 PRO A CA 1
ATOM 2121 C C . PRO A 1 277 ? -0.176 -1.369 -7.73 1 94.25 277 PRO A C 1
ATOM 2123 O O . PRO A 1 277 ? 0.644 -0.71 -7.086 1 94.25 277 PRO A O 1
ATOM 2126 N N . SER A 1 278 ? -1.404 -1.635 -7.336 1 94.19 278 SER A N 1
ATOM 2127 C CA . SER A 1 278 ? -1.849 -1.144 -6.035 1 94.19 278 SER A CA 1
ATOM 2128 C C . SER A 1 278 ? -2.783 -2.139 -5.359 1 94.19 278 SER A C 1
ATOM 2130 O O . SER A 1 278 ? -3.615 -2.766 -6.02 1 94.19 278 SER A O 1
ATOM 2132 N N . TRP A 1 279 ? -2.617 -2.209 -4.02 1 95.25 279 TRP A N 1
ATOM 2133 C CA . TRP A 1 279 ? -3.527 -3.053 -3.252 1 95.25 279 TRP A CA 1
ATOM 2134 C C . TRP A 1 279 ? -4.977 -2.654 -3.498 1 95.25 279 TRP A C 1
ATOM 2136 O O . TRP A 1 279 ? -5.879 -3.496 -3.438 1 95.25 279 TRP A O 1
ATOM 2146 N N . PHE A 1 280 ? -5.223 -1.485 -3.848 1 92.38 280 PHE A N 1
ATOM 2147 C CA . PHE A 1 280 ? -6.574 -0.943 -3.939 1 92.38 280 PHE A CA 1
ATOM 2148 C C . PHE A 1 280 ? -7.18 -1.23 -5.309 1 92.38 280 PHE A C 1
ATOM 2150 O O . PHE A 1 280 ? -8.383 -1.045 -5.512 1 92.38 280 PHE A O 1
ATOM 2157 N N . SER A 1 281 ? -6.41 -1.732 -6.215 1 93.75 281 SER A N 1
ATOM 2158 C CA . SER A 1 281 ? -6.922 -2.164 -7.512 1 93.75 281 SER A CA 1
ATOM 2159 C C . SER A 1 281 ? -6.953 -3.686 -7.617 1 93.75 281 SER A C 1
ATOM 2161 O O . SER A 1 281 ? -7.211 -4.234 -8.688 1 93.75 281 SER A O 1
ATOM 2163 N N . LEU A 1 282 ? -6.648 -4.371 -6.562 1 95.81 282 LEU A N 1
ATOM 2164 C CA . LEU A 1 282 ? -6.574 -5.828 -6.535 1 95.81 282 LEU A CA 1
ATOM 2165 C C . LEU A 1 282 ? -7.906 -6.449 -6.938 1 95.81 282 LEU A C 1
ATOM 2167 O O . LEU A 1 282 ? -7.938 -7.504 -7.574 1 95.81 282 LEU A O 1
ATOM 2171 N N . HIS A 1 283 ? -9.031 -5.789 -6.633 1 92.75 283 HIS A N 1
ATOM 2172 C CA . HIS A 1 283 ? -10.359 -6.305 -6.938 1 92.75 283 HIS A CA 1
ATOM 2173 C C . HIS A 1 283 ? -10.57 -6.441 -8.445 1 92.75 283 HIS A C 1
ATOM 2175 O O . HIS A 1 283 ? -11.344 -7.285 -8.891 1 92.75 283 HIS A O 1
ATOM 2181 N N . LYS A 1 284 ? -9.867 -5.676 -9.234 1 92.94 284 LYS A N 1
ATOM 2182 C CA . LYS A 1 284 ? -10 -5.688 -10.688 1 92.94 284 LYS A CA 1
ATOM 2183 C C . LYS A 1 284 ? -9.414 -6.965 -11.281 1 92.94 284 LYS A C 1
ATOM 2185 O O . LYS A 1 284 ? -9.703 -7.312 -12.43 1 92.94 284 LYS A O 1
ATOM 2190 N N . VAL A 1 285 ? -8.625 -7.691 -10.539 1 95.31 285 VAL A N 1
ATOM 2191 C CA . VAL A 1 285 ? -7.875 -8.844 -11.031 1 95.31 285 VAL A CA 1
ATOM 2192 C C . VAL A 1 285 ? -8.688 -10.117 -10.812 1 95.31 285 VAL A C 1
ATOM 2194 O O . VAL A 1 285 ? -8.328 -11.18 -11.32 1 95.31 285 VAL A O 1
ATOM 2197 N N . VAL A 1 286 ? -9.828 -10.008 -10.141 1 94.25 286 VAL A N 1
ATOM 2198 C CA . VAL A 1 286 ? -10.609 -11.18 -9.758 1 94.25 286 VAL A CA 1
ATOM 2199 C C . VAL A 1 286 ? -11.047 -11.938 -11.008 1 94.25 286 VAL A C 1
ATOM 2201 O O . VAL A 1 286 ? -10.742 -13.125 -11.148 1 94.25 286 VAL A O 1
ATOM 2204 N N . GLN A 1 287 ? -11.625 -11.312 -11.945 1 86.5 287 GLN A N 1
ATOM 2205 C CA . GLN A 1 287 ? -12.195 -11.977 -13.117 1 86.5 287 GLN A CA 1
ATOM 2206 C C . GLN A 1 287 ? -11.094 -12.516 -14.023 1 86.5 287 GLN A C 1
ATOM 2208 O O . GLN A 1 287 ? -11.141 -13.672 -14.445 1 86.5 287 GLN A O 1
ATOM 2213 N N . PRO A 1 288 ? -10.07 -11.672 -14.297 1 90.62 288 PRO A N 1
ATOM 2214 C CA . PRO A 1 288 ? -8.977 -12.203 -15.117 1 90.62 288 PRO A CA 1
ATOM 2215 C C . PRO A 1 288 ? -8.32 -13.438 -14.492 1 90.62 288 PRO A C 1
ATOM 2217 O O . PRO A 1 288 ? -7.973 -14.375 -15.211 1 90.62 288 PRO A O 1
ATOM 2220 N N . LEU A 1 289 ? -8.117 -13.453 -13.242 1 95.5 289 LEU A N 1
ATOM 2221 C CA . LEU A 1 289 ? -7.492 -14.578 -12.562 1 95.5 289 LEU A CA 1
ATOM 2222 C C . LEU A 1 289 ? -8.375 -15.82 -12.648 1 95.5 289 LEU A C 1
ATOM 2224 O O . LEU A 1 289 ? -7.891 -16.906 -12.992 1 95.5 289 LEU A O 1
ATOM 2228 N N . VAL A 1 290 ? -9.672 -15.656 -12.359 1 91.5 290 VAL A N 1
ATOM 2229 C CA . VAL A 1 290 ? -10.609 -16.766 -12.375 1 91.5 290 VAL A CA 1
ATOM 2230 C C . VAL A 1 290 ? -10.695 -17.359 -13.781 1 91.5 290 VAL A C 1
ATOM 2232 O O . VAL A 1 290 ? -10.734 -18.578 -13.945 1 91.5 290 VAL A O 1
ATOM 2235 N N . LYS A 1 291 ? -10.703 -16.5 -14.734 1 84.44 291 LYS A N 1
ATOM 2236 C CA . LYS A 1 291 ? -10.734 -16.969 -16.109 1 84.44 291 LYS A CA 1
ATOM 2237 C C . LYS A 1 291 ? -9.523 -17.844 -16.438 1 84.44 291 LYS A C 1
ATOM 2239 O O . LYS A 1 291 ? -9.664 -18.906 -17.047 1 84.44 291 LYS A O 1
ATOM 2244 N N . ARG A 1 292 ? -8.422 -17.484 -16.031 1 90.31 292 ARG A N 1
ATOM 2245 C CA . ARG A 1 292 ? -7.188 -18.203 -16.328 1 90.31 292 ARG A CA 1
ATOM 2246 C C . ARG A 1 292 ? -7.125 -19.531 -15.578 1 90.31 292 ARG A C 1
ATOM 2248 O O . ARG A 1 292 ? -6.727 -20.547 -16.141 1 90.31 292 ARG A O 1
ATOM 2255 N N . ILE A 1 293 ? -7.543 -19.516 -14.344 1 92.69 293 ILE A N 1
ATOM 2256 C CA . ILE A 1 293 ? -7.426 -20.719 -13.523 1 92.69 293 ILE A CA 1
ATOM 2257 C C . ILE A 1 293 ? -8.43 -21.766 -13.992 1 92.69 293 ILE A C 1
ATOM 2259 O O . ILE A 1 293 ? -8.188 -22.969 -13.859 1 92.69 293 ILE A O 1
ATOM 2263 N N . CYS A 1 294 ? -9.5 -21.297 -14.562 1 86.5 294 CYS A N 1
ATOM 2264 C CA . CYS A 1 294 ? -10.555 -22.219 -14.977 1 86.5 294 CYS A CA 1
ATOM 2265 C C . CYS A 1 294 ? -10.328 -22.688 -16.406 1 86.5 294 CYS A C 1
ATOM 2267 O O . CYS A 1 294 ? -11.031 -23.578 -16.891 1 86.5 294 CYS A O 1
ATOM 2269 N N . ASP A 1 295 ? -9.344 -22.109 -17.016 1 81.75 295 ASP A N 1
ATOM 2270 C CA . ASP A 1 295 ? -8.977 -22.594 -18.344 1 81.75 295 ASP A CA 1
ATOM 2271 C C . ASP A 1 295 ? -8.016 -23.781 -18.25 1 81.75 295 ASP A C 1
ATOM 2273 O O . ASP A 1 295 ? -6.805 -23.625 -18.406 1 81.75 295 ASP A O 1
ATOM 2277 N N . SER A 1 296 ? -8.57 -24.969 -18.047 1 79.38 296 SER A N 1
ATOM 2278 C CA . SER A 1 296 ? -7.793 -26.172 -17.766 1 79.38 296 SER A CA 1
ATOM 2279 C C . SER A 1 296 ? -6.844 -26.5 -18.906 1 79.38 296 SER A C 1
ATOM 2281 O O . SER A 1 296 ? -5.762 -27.047 -18.688 1 79.38 296 SER A O 1
ATOM 2283 N N . ASP A 1 297 ? -7.207 -26.109 -20.062 1 71.69 297 ASP A N 1
ATOM 2284 C CA . ASP A 1 297 ? -6.41 -26.453 -21.25 1 71.69 297 ASP A CA 1
ATOM 2285 C C . ASP A 1 297 ? -5.113 -25.641 -21.266 1 71.69 297 ASP A C 1
ATOM 2287 O O . ASP A 1 297 ? -4.141 -26.047 -21.922 1 71.69 297 ASP A O 1
ATOM 2291 N N . HIS A 1 298 ? -5.168 -24.609 -20.594 1 82.19 298 HIS A N 1
ATOM 2292 C CA . HIS A 1 298 ? -3.992 -23.75 -20.625 1 82.19 298 HIS A CA 1
ATOM 2293 C C . HIS A 1 298 ? -3.143 -23.938 -19.375 1 82.19 298 HIS A C 1
ATOM 2295 O O . HIS A 1 298 ? -2.162 -23.219 -19.172 1 82.19 298 HIS A O 1
ATOM 2301 N N . LEU A 1 299 ? -3.539 -24.891 -18.594 1 90.25 299 LEU A N 1
ATOM 2302 C CA . LEU A 1 299 ? -2.729 -25.219 -17.422 1 90.25 299 LEU A CA 1
ATOM 2303 C C . LEU A 1 299 ? -1.617 -26.188 -17.781 1 90.25 299 LEU A C 1
ATOM 2305 O O . LEU A 1 299 ? -1.809 -27.406 -17.719 1 90.25 299 LEU A O 1
ATOM 2309 N N . ALA A 1 300 ? -0.473 -25.656 -18.078 1 85.69 300 ALA A N 1
ATOM 2310 C CA . ALA A 1 300 ? 0.604 -26.344 -18.781 1 85.69 300 ALA A CA 1
ATOM 2311 C C . ALA A 1 300 ? 1.311 -27.328 -17.859 1 85.69 300 ALA A C 1
ATOM 2313 O O . ALA A 1 300 ? 1.966 -28.266 -18.328 1 85.69 300 ALA A O 1
ATOM 2314 N N . CYS A 1 301 ? 1.241 -27.094 -16.594 1 88.62 301 CYS A N 1
ATOM 2315 C CA . CYS A 1 301 ? 1.965 -27.984 -15.688 1 88.62 301 CYS A CA 1
ATOM 2316 C C . CYS A 1 301 ? 1.098 -29.156 -15.273 1 88.62 301 CYS A C 1
ATOM 2318 O O . CYS A 1 301 ? 1.572 -30.078 -14.602 1 88.62 301 CYS A O 1
ATOM 2320 N N . SER A 1 302 ? -0.121 -29.109 -15.703 1 87.75 302 SER A N 1
ATOM 2321 C CA . SER A 1 302 ? -0.979 -30.25 -15.406 1 87.75 302 SER A CA 1
ATOM 2322 C C . SER A 1 302 ? -0.433 -31.516 -16.047 1 87.75 302 SER A C 1
ATOM 2324 O O . SER A 1 302 ? 0.064 -31.5 -17.172 1 87.75 302 SER A O 1
ATOM 2326 N N . LYS A 1 303 ? -0.548 -32.594 -15.32 1 85.5 303 LYS A N 1
ATOM 2327 C CA . LYS A 1 303 ? -0.048 -33.844 -15.828 1 85.5 303 LYS A CA 1
ATOM 2328 C C . LYS A 1 303 ? -0.978 -34.438 -16.891 1 85.5 303 LYS A C 1
ATOM 2330 O O . LYS A 1 303 ? -2.201 -34.344 -16.766 1 85.5 303 LYS A O 1
ATOM 2335 N N . THR A 1 304 ? -0.449 -34.75 -17.969 1 81.88 304 THR A N 1
ATOM 2336 C CA . THR A 1 304 ? -1.124 -35.469 -19.047 1 81.88 304 THR A CA 1
ATOM 2337 C C . THR A 1 304 ? -0.413 -36.781 -19.359 1 81.88 304 THR A C 1
ATOM 2339 O O . THR A 1 304 ? 0.661 -37.062 -18.828 1 81.88 304 THR A O 1
ATOM 2342 N N . CYS A 1 305 ? -1.04 -37.562 -20.141 1 85.25 305 CYS A N 1
ATOM 2343 C CA . CYS A 1 305 ? -0.428 -38.844 -20.516 1 85.25 305 CYS A CA 1
ATOM 2344 C C . CYS A 1 305 ? 0.866 -38.594 -21.281 1 85.25 305 CYS A C 1
ATOM 2346 O O . CYS A 1 305 ? 1.728 -39.469 -21.344 1 85.25 305 CYS A O 1
ATOM 2348 N N . LEU A 1 306 ? 1.065 -37.406 -21.797 1 87.5 306 LEU A N 1
ATOM 2349 C CA . LEU A 1 306 ? 2.207 -37.125 -22.656 1 87.5 306 LEU A CA 1
ATOM 2350 C C . LEU A 1 306 ? 3.354 -36.5 -21.875 1 87.5 306 LEU A C 1
ATOM 2352 O O . LEU A 1 306 ? 4.488 -36.469 -22.359 1 87.5 306 LEU A O 1
ATOM 2356 N N . ASN A 1 307 ? 3.109 -36.156 -20.688 1 88.19 307 ASN A N 1
ATOM 2357 C CA . ASN A 1 307 ? 4.156 -35.406 -20.016 1 88.19 307 ASN A CA 1
ATOM 2358 C C . ASN A 1 307 ? 4.449 -35.938 -18.625 1 88.19 307 ASN A C 1
ATOM 2360 O O . ASN A 1 307 ? 5.059 -35.281 -17.797 1 88.19 307 ASN A O 1
ATOM 2364 N N . SER A 1 308 ? 4.113 -37.125 -18.375 1 88.56 308 SER A N 1
ATOM 2365 C CA . SER A 1 308 ? 4.195 -37.531 -16.984 1 88.56 308 SER A CA 1
ATOM 2366 C C . SER A 1 308 ? 4.824 -38.938 -16.859 1 88.56 308 SER A C 1
ATOM 2368 O O . SER A 1 308 ? 4.598 -39.625 -15.883 1 88.56 308 SER A O 1
ATOM 2370 N N . ALA A 1 309 ? 5.582 -39.312 -17.844 1 91.56 309 ALA A N 1
ATOM 2371 C CA . ALA A 1 309 ? 6.086 -40.688 -17.812 1 91.56 309 ALA A CA 1
ATOM 2372 C C . ALA A 1 309 ? 7.605 -40.719 -17.953 1 91.56 309 ALA A C 1
ATOM 2374 O O . ALA A 1 309 ? 8.203 -39.781 -18.469 1 91.56 309 ALA A O 1
ATOM 2375 N N . ASP A 1 310 ? 8.25 -41.719 -17.375 1 94.94 310 ASP A N 1
ATOM 2376 C CA . ASP A 1 310 ? 9.578 -42.188 -17.734 1 94.94 310 ASP A CA 1
ATOM 2377 C C . ASP A 1 310 ? 9.477 -43.438 -18.641 1 94.94 310 ASP A C 1
ATOM 2379 O O . ASP A 1 310 ? 9.055 -44.5 -18.188 1 94.94 310 ASP A O 1
ATOM 2383 N N . ILE A 1 311 ? 9.852 -43.219 -19.906 1 97.06 311 ILE A N 1
ATOM 2384 C CA . ILE A 1 311 ? 9.688 -44.281 -20.875 1 97.06 311 ILE A CA 1
ATOM 2385 C C . ILE A 1 311 ? 11.047 -44.906 -21.188 1 97.06 311 ILE A C 1
ATOM 2387 O O . ILE A 1 311 ? 11.961 -44.219 -21.672 1 97.06 311 ILE A O 1
ATOM 2391 N N . GLY A 1 312 ? 11.211 -46.156 -20.844 1 98.19 312 GLY A N 1
ATOM 2392 C CA . GLY A 1 312 ? 12.414 -46.906 -21.188 1 98.19 312 GLY A CA 1
ATOM 2393 C C . GLY A 1 312 ? 12.219 -47.844 -22.344 1 98.19 312 GLY A C 1
ATOM 2394 O O . GLY A 1 312 ? 11.375 -48.75 -22.266 1 98.19 312 GLY A O 1
ATOM 2395 N N . PHE A 1 313 ? 12.977 -47.719 -23.391 1 98.56 313 PHE A N 1
ATOM 2396 C CA . PHE A 1 313 ? 12.938 -48.656 -24.531 1 98.56 313 PHE A CA 1
ATOM 2397 C C . PHE A 1 313 ? 13.953 -49.781 -24.344 1 98.56 313 PHE A C 1
ATOM 2399 O O . PHE A 1 313 ? 15.109 -49.531 -24 1 98.56 313 PHE A O 1
ATOM 2406 N N . VAL A 1 314 ? 13.516 -50.969 -24.5 1 98.69 314 VAL A N 1
ATOM 2407 C CA . VAL A 1 314 ? 14.375 -52.156 -24.531 1 98.69 314 VAL A CA 1
ATOM 2408 C C . VAL A 1 314 ? 14.43 -52.688 -25.953 1 98.69 314 VAL A C 1
ATOM 2410 O O . VAL A 1 314 ? 13.492 -53.375 -26.406 1 98.69 314 VAL A O 1
ATOM 2413 N N . ILE A 1 315 ? 15.539 -52.531 -26.562 1 98.25 315 ILE A N 1
ATOM 2414 C CA . ILE A 1 315 ? 15.648 -52.75 -28 1 98.25 315 ILE A CA 1
ATOM 2415 C C . ILE A 1 315 ? 16.484 -54 -28.281 1 98.25 315 ILE A C 1
ATOM 2417 O O . ILE A 1 315 ? 17.641 -54.094 -27.859 1 98.25 315 ILE A O 1
ATOM 2421 N N . ASP A 1 316 ? 15.961 -54.844 -29.047 1 97.88 316 ASP A N 1
ATOM 2422 C CA . ASP A 1 316 ? 16.641 -56.094 -29.453 1 97.88 316 ASP A CA 1
ATOM 2423 C C . ASP A 1 316 ? 17.703 -55.812 -30.516 1 97.88 316 ASP A C 1
ATOM 2425 O O . ASP A 1 316 ? 17.359 -55.438 -31.641 1 97.88 316 ASP A O 1
ATOM 2429 N N . GLY A 1 317 ? 18.906 -56.031 -30.203 1 96.44 317 GLY A N 1
ATOM 2430 C CA . GLY A 1 317 ? 20.016 -55.875 -31.156 1 96.44 317 GLY A CA 1
ATOM 2431 C C . GLY A 1 317 ? 20.609 -57.188 -31.578 1 96.44 317 GLY A C 1
ATOM 2432 O O . GLY A 1 317 ? 21.781 -57.25 -31.953 1 96.44 317 GLY A O 1
ATOM 2433 N N . SER A 1 318 ? 19.875 -58.156 -31.438 1 94.75 318 SER A N 1
ATOM 2434 C CA . SER A 1 318 ? 20.391 -59.469 -31.781 1 94.75 318 SER A CA 1
ATOM 2435 C C . SER A 1 318 ? 20.594 -59.625 -33.281 1 94.75 318 SER A C 1
ATOM 2437 O O . SER A 1 318 ? 20.078 -58.812 -34.062 1 94.75 318 SER A O 1
ATOM 2439 N N . SER A 1 319 ? 21.266 -60.688 -33.688 1 93.31 319 SER A N 1
ATOM 2440 C CA . SER A 1 319 ? 21.672 -60.875 -35.094 1 93.31 319 SER A CA 1
ATOM 2441 C C . SER A 1 319 ? 20.469 -61.125 -36 1 93.31 319 SER A C 1
ATOM 2443 O O . SER A 1 319 ? 20.5 -60.781 -37.188 1 93.31 319 SER A O 1
ATOM 2445 N N . SER A 1 320 ? 19.469 -61.656 -35.438 1 91.62 320 SER A N 1
ATOM 2446 C CA . SER A 1 320 ? 18.297 -61.969 -36.25 1 91.62 320 SER A CA 1
ATOM 2447 C C . SER A 1 320 ? 17.641 -60.719 -36.781 1 91.62 320 SER A C 1
ATOM 2449 O O . SER A 1 320 ? 16.922 -60.75 -37.781 1 91.62 320 SER A O 1
ATOM 2451 N N . VAL A 1 321 ? 17.812 -59.625 -36.156 1 93.44 321 VAL A N 1
ATOM 2452 C CA . VAL A 1 321 ? 17.203 -58.375 -36.562 1 93.44 321 VAL A CA 1
ATOM 2453 C C . VAL A 1 321 ? 17.875 -57.844 -37.812 1 93.44 321 VAL A C 1
ATOM 2455 O O . VAL A 1 321 ? 17.188 -57.5 -38.781 1 93.44 321 VAL A O 1
ATOM 2458 N N . GLY A 1 322 ? 19.156 -57.844 -37.812 1 93.19 322 GLY A N 1
ATOM 2459 C CA . GLY A 1 322 ? 19.906 -57.344 -38.938 1 93.19 322 GLY A CA 1
ATOM 2460 C C . GLY A 1 322 ? 20.094 -55.844 -38.938 1 93.19 322 GLY A C 1
ATOM 2461 O O . GLY A 1 322 ? 19.312 -55.125 -38.312 1 93.19 322 GLY A O 1
ATOM 2462 N N . THR A 1 323 ? 21.031 -55.406 -39.594 1 91.75 323 THR A N 1
ATOM 2463 C CA . THR A 1 323 ? 21.438 -54.031 -39.594 1 91.75 323 THR A CA 1
ATOM 2464 C C . THR A 1 323 ? 20.344 -53.125 -40.156 1 91.75 323 THR A C 1
ATOM 2466 O O . THR A 1 323 ? 20.031 -52.062 -39.594 1 91.75 323 THR A O 1
ATOM 2469 N N . GLY A 1 324 ? 19.812 -53.469 -41.281 1 92.38 324 GLY A N 1
ATOM 2470 C CA . GLY A 1 324 ? 18.766 -52.656 -41.906 1 92.38 324 GLY A CA 1
ATOM 2471 C C . GLY A 1 324 ? 17.516 -52.531 -41.062 1 92.38 324 GLY A C 1
ATOM 2472 O O . GLY A 1 324 ? 16.969 -51.438 -40.875 1 92.38 324 GLY A O 1
ATOM 2473 N N . ASN A 1 325 ? 17.109 -53.688 -40.625 1 95.19 325 ASN A N 1
ATOM 2474 C CA . ASN A 1 325 ? 15.891 -53.719 -39.812 1 95.19 325 ASN A CA 1
ATOM 2475 C C . ASN A 1 325 ? 16.078 -53 -38.469 1 95.19 325 ASN A C 1
ATOM 2477 O O . ASN A 1 325 ? 15.133 -52.438 -37.938 1 95.19 325 ASN A O 1
ATOM 2481 N N . PHE A 1 326 ? 17.297 -53 -38.031 1 96.62 326 PHE A N 1
ATOM 2482 C CA . PHE A 1 326 ? 17.594 -52.312 -36.781 1 96.62 326 PHE A CA 1
ATOM 2483 C C . PHE A 1 326 ? 17.328 -50.812 -36.938 1 96.62 326 PHE A C 1
ATOM 2485 O O . PHE A 1 326 ? 16.828 -50.156 -36 1 96.62 326 PHE A O 1
ATOM 2492 N N . ARG A 1 327 ? 17.641 -50.25 -38.031 1 95.81 327 ARG A N 1
ATOM 2493 C CA . ARG A 1 327 ? 17.344 -48.844 -38.312 1 95.81 327 ARG A CA 1
ATOM 2494 C C . ARG A 1 327 ? 15.844 -48.594 -38.312 1 95.81 327 ARG A C 1
ATOM 2496 O O . ARG A 1 327 ? 15.398 -47.531 -37.844 1 95.81 327 ARG A O 1
ATOM 2503 N N . THR A 1 328 ? 15.125 -49.5 -38.844 1 96 328 THR A N 1
ATOM 2504 C CA . THR A 1 328 ? 13.664 -49.406 -38.844 1 96 328 THR A CA 1
ATOM 2505 C C . THR A 1 328 ? 13.141 -49.406 -37.406 1 96 328 THR A C 1
ATOM 2507 O O . THR A 1 328 ? 12.203 -48.688 -37.094 1 96 328 THR A O 1
ATOM 2510 N N . VAL A 1 329 ? 13.734 -50.219 -36.625 1 97.06 329 VAL A N 1
ATOM 2511 C CA . VAL A 1 329 ? 13.352 -50.281 -35.219 1 97.06 329 VAL A CA 1
ATOM 2512 C C . VAL A 1 329 ? 13.656 -48.938 -34.531 1 97.06 329 VAL A C 1
ATOM 2514 O O . VAL A 1 329 ? 12.836 -48.438 -33.781 1 97.06 329 VAL A O 1
ATOM 2517 N N . LEU A 1 330 ? 14.828 -48.406 -34.781 1 97.69 330 LEU A N 1
ATOM 2518 C CA . LEU A 1 330 ? 15.188 -47.094 -34.188 1 97.69 330 LEU A CA 1
ATOM 2519 C C . LEU A 1 330 ? 14.234 -46 -34.656 1 97.69 330 LEU A C 1
ATOM 2521 O O . LEU A 1 330 ? 13.891 -45.094 -33.875 1 97.69 330 LEU A O 1
ATOM 2525 N N . GLN A 1 331 ? 13.852 -46.031 -35.906 1 96.5 331 GLN A N 1
ATOM 2526 C CA . GLN A 1 331 ? 12.867 -45.094 -36.406 1 96.5 331 GLN A CA 1
ATOM 2527 C C . GLN A 1 331 ? 11.539 -45.219 -35.656 1 96.5 331 GLN A C 1
ATOM 2529 O O . GLN A 1 331 ? 10.883 -44.219 -35.375 1 96.5 331 GLN A O 1
ATOM 2534 N N . PHE A 1 332 ? 11.172 -46.406 -35.406 1 96.5 332 PHE A N 1
ATOM 2535 C CA . PHE A 1 332 ? 9.969 -46.688 -34.625 1 96.5 332 PHE A CA 1
ATOM 2536 C C . PHE A 1 332 ? 10.086 -46.062 -33.219 1 96.5 332 PHE A C 1
ATOM 2538 O O . PHE A 1 332 ? 9.156 -45.406 -32.75 1 96.5 332 PHE A O 1
ATOM 2545 N N . VAL A 1 333 ? 11.188 -46.281 -32.531 1 97.69 333 VAL A N 1
ATOM 2546 C CA . VAL A 1 333 ? 11.461 -45.719 -31.219 1 97.69 333 VAL A CA 1
ATOM 2547 C C . VAL A 1 333 ? 11.406 -44.188 -31.281 1 97.69 333 VAL A C 1
ATOM 2549 O O . VAL A 1 333 ? 10.828 -43.562 -30.406 1 97.69 333 VAL A O 1
ATOM 2552 N N . ALA A 1 334 ? 11.977 -43.594 -32.281 1 97.19 334 ALA A N 1
ATOM 2553 C CA . ALA A 1 334 ? 11.961 -42.156 -32.469 1 97.19 334 ALA A CA 1
ATOM 2554 C C . ALA A 1 334 ? 10.531 -41.656 -32.688 1 97.19 334 ALA A C 1
ATOM 2556 O O . ALA A 1 334 ? 10.156 -40.594 -32.125 1 97.19 334 ALA A O 1
ATOM 2557 N N . ASN A 1 335 ? 9.789 -42.344 -33.438 1 96.06 335 ASN A N 1
ATOM 2558 C CA . ASN A 1 335 ? 8.414 -41.969 -33.719 1 96.06 335 ASN A CA 1
ATOM 2559 C C . ASN A 1 335 ? 7.562 -41.969 -32.469 1 96.06 335 ASN A C 1
ATOM 2561 O O . ASN A 1 335 ? 6.738 -41.062 -32.281 1 96.06 335 ASN A O 1
ATOM 2565 N N . ILE A 1 336 ? 7.75 -42.938 -31.656 1 96.19 336 ILE A N 1
ATOM 2566 C CA . ILE A 1 336 ? 7.027 -42.969 -30.391 1 96.19 336 ILE A CA 1
ATOM 2567 C C . ILE A 1 336 ? 7.465 -41.812 -29.516 1 96.19 336 ILE A C 1
ATOM 2569 O O . ILE A 1 336 ? 6.625 -41.094 -28.953 1 96.19 336 ILE A O 1
ATOM 2573 N N . SER A 1 337 ? 8.742 -41.562 -29.406 1 96.81 337 SER A N 1
ATOM 2574 C CA . SER A 1 337 ? 9.305 -40.531 -28.562 1 96.81 337 SER A CA 1
ATOM 2575 C C . SER A 1 337 ? 8.812 -39.156 -29 1 96.81 337 SER A C 1
ATOM 2577 O O . SER A 1 337 ? 8.562 -38.281 -28.172 1 96.81 337 SER A O 1
ATOM 2579 N N . LYS A 1 338 ? 8.648 -38.938 -30.234 1 94.44 338 LYS A N 1
ATOM 2580 C CA . LYS A 1 338 ? 8.25 -37.656 -30.812 1 94.44 338 LYS A CA 1
ATOM 2581 C C . LYS A 1 338 ? 6.852 -37.25 -30.344 1 94.44 338 LYS A C 1
ATOM 2583 O O . LYS A 1 338 ? 6.516 -36.094 -30.297 1 94.44 338 LYS A O 1
ATOM 2588 N N . GLU A 1 339 ? 6.047 -38.188 -29.953 1 91.31 339 GLU A N 1
ATOM 2589 C CA . GLU A 1 339 ? 4.664 -37.938 -29.562 1 91.31 339 GLU A CA 1
ATOM 2590 C C . GLU A 1 339 ? 4.59 -37.375 -28.141 1 91.31 339 GLU A C 1
ATOM 2592 O O . GLU A 1 339 ? 3.582 -36.75 -27.766 1 91.31 339 GLU A O 1
ATOM 2597 N N . PHE A 1 340 ? 5.59 -37.5 -27.375 1 93.5 340 PHE A N 1
ATOM 2598 C CA . PHE A 1 340 ? 5.582 -37.094 -25.984 1 93.5 340 PHE A CA 1
ATOM 2599 C C . PHE A 1 340 ? 6.207 -35.719 -25.812 1 93.5 340 PHE A C 1
ATOM 2601 O O . PHE A 1 340 ? 6.953 -35.25 -26.672 1 93.5 340 PHE A O 1
ATOM 2608 N N . GLU A 1 341 ? 5.738 -35.031 -24.797 1 89.81 341 GLU A N 1
ATOM 2609 C CA . GLU A 1 341 ? 6.398 -33.781 -24.359 1 89.81 341 GLU A CA 1
ATOM 2610 C C . GLU A 1 341 ? 7.613 -34.094 -23.484 1 89.81 341 GLU A C 1
ATOM 2612 O O . GLU A 1 341 ? 7.473 -34.625 -22.375 1 89.81 341 GLU A O 1
ATOM 2617 N N . ILE A 1 342 ? 8.82 -33.75 -24.047 1 92.06 342 ILE A N 1
ATOM 2618 C CA . ILE A 1 342 ? 10.039 -34.219 -23.375 1 92.06 342 ILE A CA 1
ATOM 2619 C C . ILE A 1 342 ? 10.758 -33 -22.766 1 92.06 342 ILE A C 1
ATOM 2621 O O . ILE A 1 342 ? 10.984 -32 -23.438 1 92.06 342 ILE A O 1
ATOM 2625 N N . SER A 1 343 ? 11 -33.094 -21.5 1 87.5 343 SER A N 1
ATOM 2626 C CA . SER A 1 343 ? 11.805 -32.156 -20.734 1 87.5 343 SER A CA 1
ATOM 2627 C C . SER A 1 343 ? 12.273 -32.75 -19.422 1 87.5 343 SER A C 1
ATOM 2629 O O . SER A 1 343 ? 11.992 -33.906 -19.125 1 87.5 343 SER A O 1
ATOM 2631 N N . ASP A 1 344 ? 13.039 -31.984 -18.703 1 81.25 344 ASP A N 1
ATOM 2632 C CA . ASP A 1 344 ? 13.516 -32.469 -17.422 1 81.25 344 ASP A CA 1
ATOM 2633 C C . ASP A 1 344 ? 12.359 -32.719 -16.453 1 81.25 344 ASP A C 1
ATOM 2635 O O . ASP A 1 344 ? 12.453 -33.531 -15.547 1 81.25 344 ASP A O 1
ATOM 2639 N N . THR A 1 345 ? 11.25 -32.031 -16.719 1 78.12 345 THR A N 1
ATOM 2640 C CA . THR A 1 345 ? 10.141 -32.156 -15.781 1 78.12 345 THR A CA 1
ATOM 2641 C C . THR A 1 345 ? 8.984 -32.938 -16.391 1 78.12 345 THR A C 1
ATOM 2643 O O . THR A 1 345 ? 8.109 -33.406 -15.672 1 78.12 345 THR A O 1
ATOM 2646 N N . ASP A 1 346 ? 9.023 -33.062 -17.672 1 87.69 346 ASP A N 1
ATOM 2647 C CA . ASP A 1 346 ? 7.961 -33.781 -18.359 1 87.69 346 ASP A CA 1
ATOM 2648 C C . ASP A 1 346 ? 8.359 -35.25 -18.594 1 87.69 346 ASP A C 1
ATOM 2650 O O . ASP A 1 346 ? 8.891 -35.906 -17.703 1 87.69 346 ASP A O 1
ATOM 2654 N N . THR A 1 347 ? 8.016 -35.75 -19.719 1 92.81 347 THR A N 1
ATOM 2655 C CA . THR A 1 347 ? 8.367 -37.125 -20.031 1 92.81 347 THR A CA 1
ATOM 2656 C C . THR A 1 347 ? 9.867 -37.25 -20.281 1 92.81 347 THR A C 1
ATOM 2658 O O . THR A 1 347 ? 10.477 -36.406 -20.922 1 92.81 347 THR A O 1
ATOM 2661 N N . ARG A 1 348 ? 10.492 -38.25 -19.703 1 95.12 348 ARG A N 1
ATOM 2662 C CA . ARG A 1 348 ? 11.891 -38.562 -19.953 1 95.12 348 ARG A CA 1
ATOM 2663 C C . ARG A 1 348 ? 12.023 -39.938 -20.641 1 95.12 348 ARG A C 1
ATOM 2665 O O . ARG A 1 348 ? 11.195 -40.812 -20.438 1 95.12 348 ARG A O 1
ATOM 2672 N N . ILE A 1 349 ? 13.047 -40.031 -21.531 1 96.88 349 ILE A N 1
ATOM 2673 C CA . ILE A 1 349 ? 13.227 -41.219 -22.359 1 96.88 349 ILE A CA 1
ATOM 2674 C C . ILE A 1 349 ? 14.578 -41.844 -22.062 1 96.88 349 ILE A C 1
ATOM 2676 O O . ILE A 1 349 ? 15.578 -41.125 -21.906 1 96.88 349 ILE A O 1
ATOM 2680 N N . GLY A 1 350 ? 14.602 -43.094 -21.859 1 97.75 350 GLY A N 1
ATOM 2681 C CA . GLY A 1 350 ? 15.805 -43.906 -21.797 1 97.75 350 GLY A CA 1
ATOM 2682 C C . GLY A 1 350 ? 15.781 -45.094 -22.75 1 97.75 350 GLY A C 1
ATOM 2683 O O . GLY A 1 350 ? 14.719 -45.5 -23.234 1 97.75 350 GLY A O 1
ATOM 2684 N N . ALA A 1 351 ? 16.984 -45.688 -23.047 1 98.31 351 ALA A N 1
ATOM 2685 C CA . ALA A 1 351 ? 17.031 -46.781 -23.984 1 98.31 351 ALA A CA 1
ATOM 2686 C C . ALA A 1 351 ? 18.125 -47.781 -23.594 1 98.31 351 ALA A C 1
ATOM 2688 O O . ALA A 1 351 ? 19.219 -47.375 -23.172 1 98.31 351 ALA A O 1
ATOM 2689 N N . VAL A 1 352 ? 17.797 -49.031 -23.688 1 98.19 352 VAL A N 1
ATOM 2690 C CA . VAL A 1 352 ? 18.703 -50.156 -23.484 1 98.19 352 VAL A CA 1
ATOM 2691 C C . VAL A 1 352 ? 18.719 -51.062 -24.734 1 98.19 352 VAL A C 1
ATOM 2693 O O . VAL A 1 352 ? 17.672 -51.312 -25.328 1 98.19 352 VAL A O 1
ATOM 2696 N N . GLN A 1 353 ? 19.844 -51.406 -25.203 1 98.25 353 GLN A N 1
ATOM 2697 C CA . GLN A 1 353 ? 20.031 -52.406 -26.25 1 98.25 353 GLN A CA 1
ATOM 2698 C C . GLN A 1 353 ? 20.547 -53.719 -25.672 1 98.25 353 GLN A C 1
ATOM 2700 O O . GLN A 1 353 ? 21.312 -53.719 -24.703 1 98.25 353 GLN A O 1
ATOM 2705 N N . TYR A 1 354 ? 20.062 -54.812 -26.312 1 97.75 354 TYR A N 1
ATOM 2706 C CA . TYR A 1 354 ? 20.516 -56.062 -25.719 1 97.75 354 TYR A CA 1
ATOM 2707 C C . TYR A 1 354 ? 20.766 -57.125 -26.781 1 97.75 354 TYR A C 1
ATOM 2709 O O . TYR A 1 354 ? 20.188 -57.062 -27.875 1 97.75 354 TYR A O 1
ATOM 2717 N N . THR A 1 355 ? 21.688 -58.062 -26.469 1 96.69 355 THR A N 1
ATOM 2718 C CA . THR A 1 355 ? 21.984 -59.344 -27.109 1 96.69 355 THR A CA 1
ATOM 2719 C C . THR A 1 355 ? 22.141 -60.438 -26.047 1 96.69 355 THR A C 1
ATOM 2721 O O . THR A 1 355 ? 21.25 -60.625 -25.219 1 96.69 355 THR A O 1
ATOM 2724 N N . TYR A 1 356 ? 23.297 -61.094 -26 1 94.25 356 TYR A N 1
ATOM 2725 C CA . TYR A 1 356 ? 23.609 -61.906 -24.844 1 94.25 356 TYR A CA 1
ATOM 2726 C C . TYR A 1 356 ? 23.938 -61.062 -23.641 1 94.25 356 TYR A C 1
ATOM 2728 O O . TYR A 1 356 ? 23.641 -61.438 -22.5 1 94.25 356 TYR A O 1
ATOM 2736 N N . GLU A 1 357 ? 24.422 -59.875 -23.984 1 94.88 357 GLU A N 1
ATOM 2737 C CA . GLU A 1 357 ? 24.719 -58.844 -23.016 1 94.88 357 GLU A CA 1
ATOM 2738 C C . GLU A 1 357 ? 23.797 -57.625 -23.203 1 94.88 357 GLU A C 1
ATOM 2740 O O . GLU A 1 357 ? 23.047 -57.562 -24.172 1 94.88 357 GLU A O 1
ATOM 2745 N N . GLN A 1 358 ? 23.828 -56.781 -22.156 1 96.81 358 GLN A N 1
ATOM 2746 C CA . GLN A 1 358 ? 22.984 -55.594 -22.203 1 96.81 358 GLN A CA 1
ATOM 2747 C C . GLN A 1 358 ? 23.812 -54.312 -22.125 1 96.81 358 GLN A C 1
ATOM 2749 O O . GLN A 1 358 ? 24.891 -54.312 -21.516 1 96.81 358 GLN A O 1
ATOM 2754 N N . ARG A 1 359 ? 23.344 -53.281 -22.719 1 96.81 359 ARG A N 1
ATOM 2755 C CA . ARG A 1 359 ? 24.031 -51.969 -22.719 1 96.81 359 ARG A CA 1
ATOM 2756 C C . ARG A 1 359 ? 23.031 -50.844 -22.578 1 96.81 359 ARG A C 1
ATOM 2758 O O . ARG A 1 359 ? 22.016 -50.812 -23.266 1 96.81 359 ARG A O 1
ATOM 2765 N N . LEU A 1 360 ? 23.453 -50 -21.641 1 97.38 360 LEU A N 1
ATOM 2766 C CA . LEU A 1 360 ? 22.672 -48.781 -21.516 1 97.38 360 LEU A CA 1
ATOM 2767 C C . LEU A 1 360 ? 23.094 -47.781 -22.594 1 97.38 360 LEU A C 1
ATOM 2769 O O . LEU A 1 360 ? 24.219 -47.281 -22.609 1 97.38 360 LEU A O 1
ATOM 2773 N N . GLU A 1 361 ? 22.219 -47.531 -23.531 1 97.44 361 GLU A N 1
ATOM 2774 C CA . GLU A 1 361 ? 22.531 -46.562 -24.562 1 97.44 361 GLU A CA 1
ATOM 2775 C C . GLU A 1 361 ? 22.469 -45.125 -24.016 1 97.44 361 GLU A C 1
ATOM 2777 O O . GLU A 1 361 ? 23.391 -44.344 -24.266 1 97.44 361 GLU A O 1
ATOM 2782 N N . PHE A 1 362 ? 21.391 -44.719 -23.312 1 96.75 362 PHE A N 1
ATOM 2783 C CA . PHE A 1 362 ? 21.281 -43.469 -22.578 1 96.75 362 PHE A CA 1
ATOM 2784 C C . PHE A 1 362 ? 20.188 -43.531 -21.531 1 96.75 362 PHE A C 1
ATOM 2786 O O . PHE A 1 362 ? 19.188 -44.25 -21.719 1 96.75 362 PHE A O 1
ATOM 2793 N N . GLY A 1 363 ? 20.406 -42.844 -20.422 1 95.62 363 GLY A N 1
ATOM 2794 C CA . GLY A 1 363 ? 19.469 -42.875 -19.312 1 95.62 363 GLY A CA 1
ATOM 2795 C C . GLY A 1 363 ? 18.469 -41.719 -19.375 1 95.62 363 GLY A C 1
ATOM 2796 O O . GLY A 1 363 ? 18.5 -40.906 -20.297 1 95.62 363 GLY A O 1
ATOM 2797 N N . PHE A 1 364 ? 17.625 -41.719 -18.328 1 94.5 364 PHE A N 1
ATOM 2798 C CA . PHE A 1 364 ? 16.547 -40.719 -18.281 1 94.5 364 PHE A CA 1
ATOM 2799 C C . PHE A 1 364 ? 17.109 -39.312 -18.109 1 94.5 364 PHE A C 1
ATOM 2801 O O . PHE A 1 364 ? 16.5 -38.344 -18.547 1 94.5 364 PHE A O 1
ATOM 2808 N N . GLU A 1 365 ? 18.188 -39.156 -17.453 1 90.25 365 GLU A N 1
ATOM 2809 C CA . GLU A 1 365 ? 18.703 -37.875 -17.047 1 90.25 365 GLU A CA 1
ATOM 2810 C C . GLU A 1 365 ? 19.641 -37.281 -18.109 1 90.25 365 GLU A C 1
ATOM 2812 O O . GLU A 1 365 ? 20.109 -36.156 -17.984 1 90.25 365 GLU A O 1
ATOM 2817 N N . LYS A 1 366 ? 19.844 -38.031 -19.141 1 88.69 366 LYS A N 1
ATOM 2818 C CA . LYS A 1 366 ? 20.891 -37.625 -20.078 1 88.69 366 LYS A CA 1
ATOM 2819 C C . LYS A 1 366 ? 20.375 -36.625 -21.094 1 88.69 366 LYS A C 1
ATOM 2821 O O . LYS A 1 366 ? 21.094 -35.719 -21.484 1 88.69 366 LYS A O 1
ATOM 2826 N N . GLN A 1 367 ? 19.203 -36.906 -21.641 1 86.19 367 GLN A N 1
ATOM 2827 C CA . GLN A 1 367 ? 18.641 -36.031 -22.672 1 86.19 367 GLN A CA 1
ATOM 2828 C C . GLN A 1 367 ? 17.469 -35.219 -22.125 1 86.19 367 GLN A C 1
ATOM 2830 O O . GLN A 1 367 ? 16.469 -35.781 -21.672 1 86.19 367 GLN A O 1
ATOM 2835 N N . SER A 1 368 ? 17.609 -33.906 -22.297 1 87.44 368 SER A N 1
ATOM 2836 C CA . SER A 1 368 ? 16.625 -33.062 -21.625 1 87.44 368 SER A CA 1
ATOM 2837 C C . SER A 1 368 ? 15.641 -32.469 -22.625 1 87.44 368 SER A C 1
ATOM 2839 O O . SER A 1 368 ? 14.648 -31.844 -22.234 1 87.44 368 SER A O 1
ATOM 2841 N N . THR A 1 369 ? 15.891 -32.562 -23.922 1 92.31 369 THR A N 1
ATOM 2842 C CA . THR A 1 369 ? 14.977 -32.062 -24.922 1 92.31 369 THR A CA 1
ATOM 2843 C C . THR A 1 369 ? 14.578 -33.156 -25.906 1 92.31 369 THR A C 1
ATOM 2845 O O . THR A 1 369 ? 15.273 -34.156 -26.031 1 92.31 369 THR A O 1
ATOM 2848 N N . LYS A 1 370 ? 13.523 -32.875 -26.609 1 93.5 370 LYS A N 1
ATOM 2849 C CA . LYS A 1 370 ? 13.039 -33.844 -27.609 1 93.5 370 LYS A CA 1
ATOM 2850 C C . LYS A 1 370 ? 14.07 -34.031 -28.719 1 93.5 370 LYS A C 1
ATOM 2852 O O . LYS A 1 370 ? 14.328 -35.188 -29.125 1 93.5 370 LYS A O 1
ATOM 2857 N N . GLN A 1 371 ? 14.672 -33 -29.094 1 94.94 371 GLN A N 1
ATOM 2858 C CA . GLN A 1 371 ? 15.68 -33.062 -30.156 1 94.94 371 GLN A CA 1
ATOM 2859 C C . GLN A 1 371 ? 16.875 -33.875 -29.688 1 94.94 371 GLN A C 1
ATOM 2861 O O . GLN A 1 371 ? 17.422 -34.688 -30.469 1 94.94 371 GLN A O 1
ATOM 2866 N N . ASP A 1 372 ? 17.281 -33.719 -28.484 1 96.25 372 ASP A N 1
ATOM 2867 C CA . ASP A 1 372 ? 18.406 -34.469 -27.953 1 96.25 372 ASP A CA 1
ATOM 2868 C C . ASP A 1 372 ? 18.094 -35.969 -27.922 1 96.25 372 ASP A C 1
ATOM 2870 O O . ASP A 1 372 ? 18.953 -36.781 -28.234 1 96.25 372 ASP A O 1
ATOM 2874 N N . VAL A 1 373 ? 16.922 -36.25 -27.516 1 96.75 373 VAL A N 1
ATOM 2875 C CA . VAL A 1 373 ? 16.5 -37.625 -27.453 1 96.75 373 VAL A CA 1
ATOM 2876 C C . VAL A 1 373 ? 16.5 -38.25 -28.844 1 96.75 373 VAL A C 1
ATOM 2878 O O . VAL A 1 373 ? 17.016 -39.344 -29.047 1 96.75 373 VAL A O 1
ATOM 2881 N N . LEU A 1 374 ? 15.914 -37.594 -29.812 1 96.94 374 LEU A N 1
ATOM 2882 C CA . LEU A 1 374 ? 15.852 -38.094 -31.172 1 96.94 374 LEU A CA 1
ATOM 2883 C C . LEU A 1 374 ? 17.25 -38.281 -31.75 1 96.94 374 LEU A C 1
ATOM 2885 O O . LEU A 1 374 ? 17.5 -39.281 -32.438 1 96.94 374 LEU A O 1
ATOM 2889 N N . ASN A 1 375 ? 18.141 -37.375 -31.453 1 96.62 375 ASN A N 1
ATOM 2890 C CA . ASN A 1 375 ? 19.531 -37.5 -31.891 1 96.62 375 ASN A CA 1
ATOM 2891 C C . ASN A 1 375 ? 20.203 -38.688 -31.219 1 96.62 375 ASN A C 1
ATOM 2893 O O . ASN A 1 375 ? 20.953 -39.438 -31.859 1 96.62 375 ASN A O 1
ATOM 2897 N N . ALA A 1 376 ? 19.984 -38.844 -29.984 1 97.25 376 ALA A N 1
ATOM 2898 C CA . ALA A 1 376 ? 20.578 -39.969 -29.25 1 97.25 376 ALA A CA 1
ATOM 2899 C C . ALA A 1 376 ? 20.094 -41.281 -29.812 1 97.25 376 ALA A C 1
ATOM 2901 O O . ALA A 1 376 ? 20.875 -42.25 -29.891 1 97.25 376 ALA A O 1
ATOM 2902 N N . ILE A 1 377 ? 18.859 -41.438 -30.141 1 97.44 377 ILE A N 1
ATOM 2903 C CA . ILE A 1 377 ? 18.281 -42.656 -30.703 1 97.44 377 ILE A CA 1
ATOM 2904 C C . ILE A 1 377 ? 18.953 -42.969 -32.031 1 97.44 377 ILE A C 1
ATOM 2906 O O . ILE A 1 377 ? 19.328 -44.094 -32.281 1 97.44 377 ILE A O 1
ATOM 2910 N N . LYS A 1 378 ? 19.125 -41.969 -32.812 1 94.69 378 LYS A N 1
ATOM 2911 C CA . LYS A 1 378 ? 19.719 -42.125 -34.125 1 94.69 378 LYS A CA 1
ATOM 2912 C C . LYS A 1 378 ? 21.172 -42.594 -34.031 1 94.69 378 LYS A C 1
ATOM 2914 O O . LYS A 1 378 ? 21.672 -43.281 -34.938 1 94.69 378 LYS A O 1
ATOM 2919 N N . ARG A 1 379 ? 21.812 -42.312 -32.969 1 95.56 379 ARG A N 1
ATOM 2920 C CA . ARG A 1 379 ? 23.234 -42.594 -32.844 1 95.56 379 ARG A CA 1
ATOM 2921 C C . ARG A 1 379 ? 23.469 -43.969 -32.25 1 95.56 379 ARG A C 1
ATOM 2923 O O . ARG A 1 379 ? 24.609 -44.438 -32.156 1 95.56 379 ARG A O 1
ATOM 2930 N N . ILE A 1 380 ? 22.438 -44.656 -31.922 1 96.56 380 ILE A N 1
ATOM 2931 C CA . ILE A 1 380 ? 22.594 -45.969 -31.359 1 96.56 380 ILE A CA 1
ATOM 2932 C C . ILE A 1 380 ? 23.141 -46.938 -32.438 1 96.56 380 ILE A C 1
ATOM 2934 O O . ILE A 1 380 ? 22.562 -47 -33.531 1 96.56 380 ILE A O 1
ATOM 2938 N N . ASN A 1 381 ? 24.203 -47.656 -32.094 1 95.62 381 ASN A N 1
ATOM 2939 C CA . ASN A 1 381 ? 24.797 -48.594 -33.03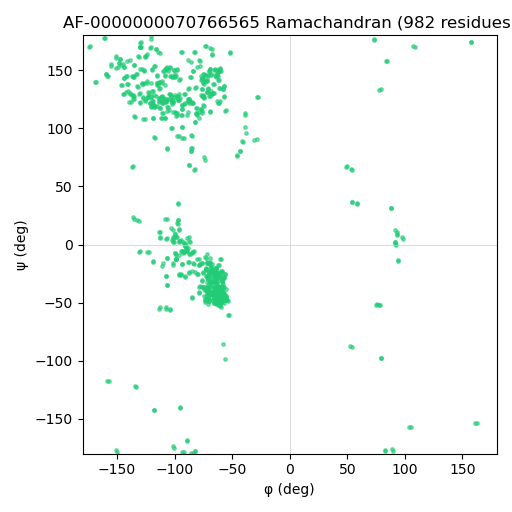1 1 95.62 381 ASN A CA 1
ATOM 2940 C C . ASN A 1 381 ? 24.281 -50 -32.812 1 95.62 381 ASN A C 1
ATOM 2942 O O . ASN A 1 381 ? 24.094 -50.438 -31.672 1 95.62 381 ASN A O 1
ATOM 2946 N N . TYR A 1 382 ? 24.125 -50.594 -33.969 1 95.69 382 TYR A N 1
ATOM 2947 C CA . TYR A 1 382 ? 23.688 -52 -33.938 1 95.69 382 TYR A CA 1
ATOM 2948 C C . TYR A 1 382 ? 24.75 -52.875 -33.344 1 95.69 382 TYR A C 1
ATOM 2950 O O . TYR A 1 382 ? 25.938 -52.719 -33.625 1 95.69 382 TYR A O 1
ATOM 2958 N N . TRP A 1 383 ? 24.484 -53.812 -32.531 1 92.31 383 TRP A N 1
ATOM 2959 C CA . TRP A 1 383 ? 25.422 -54.625 -31.766 1 92.31 383 TRP A CA 1
ATOM 2960 C C . TRP A 1 383 ? 25.562 -56.031 -32.375 1 92.31 383 TRP A C 1
ATOM 2962 O O . TRP A 1 383 ? 26.656 -56.438 -32.75 1 92.31 383 TRP A O 1
ATOM 2972 N N . SER A 1 384 ? 24.562 -56.875 -32.594 1 90.56 384 SER A N 1
ATOM 2973 C CA . SER A 1 384 ? 24.484 -58.219 -33.125 1 90.56 384 SER A CA 1
ATOM 2974 C C . SER A 1 384 ? 24.906 -59.25 -32.094 1 90.56 384 SER A C 1
ATOM 2976 O O . SER A 1 384 ? 25.922 -59.094 -31.406 1 90.56 384 SER A O 1
ATOM 2978 N N . GLY A 1 385 ? 24.266 -60.25 -31.875 1 91.75 385 GLY A N 1
ATOM 2979 C CA . GLY A 1 385 ? 24.5 -61.312 -30.906 1 91.75 385 GLY A CA 1
ATOM 2980 C C . GLY A 1 385 ? 23.266 -62.156 -30.656 1 91.75 385 GLY A C 1
ATOM 2981 O O . GLY A 1 385 ? 22.469 -62.406 -31.578 1 91.75 385 GLY A O 1
ATOM 2982 N N . GLY A 1 386 ? 23.156 -62.781 -29.453 1 91.75 386 GLY A N 1
ATOM 2983 C CA . GLY A 1 386 ? 22 -63.594 -29.094 1 91.75 386 GLY A CA 1
ATOM 2984 C C . GLY A 1 386 ? 20.844 -62.75 -28.547 1 91.75 386 GLY A C 1
ATOM 2985 O O . GLY A 1 386 ? 20.859 -61.531 -28.625 1 91.75 386 GLY A O 1
ATOM 2986 N N . THR A 1 387 ? 19.844 -63.438 -28.219 1 94.75 387 THR A N 1
ATOM 2987 C CA . THR A 1 387 ? 18.641 -62.781 -27.719 1 94.75 387 THR A CA 1
ATOM 2988 C C . THR A 1 387 ? 18.344 -63.188 -26.281 1 94.75 387 THR A C 1
ATOM 2990 O O . THR A 1 387 ? 17.688 -64.188 -26.047 1 94.75 387 THR A O 1
ATOM 2993 N N . SER A 1 388 ? 18.844 -62.438 -25.344 1 96.5 388 SER A N 1
ATOM 2994 C CA . SER A 1 388 ? 18.547 -62.656 -23.938 1 96.5 388 SER A CA 1
ATOM 2995 C C . SER A 1 388 ? 17.594 -61.594 -23.406 1 96.5 388 SER A C 1
ATOM 2997 O O . SER A 1 388 ? 18.016 -60.688 -22.703 1 96.5 388 SER A O 1
ATOM 2999 N N . THR A 1 389 ? 16.344 -61.812 -23.625 1 97.62 389 THR A N 1
ATOM 3000 C CA . THR A 1 389 ? 15.32 -60.812 -23.328 1 97.62 389 THR A CA 1
ATOM 3001 C C . THR A 1 389 ? 15.102 -60.719 -21.812 1 97.62 389 THR A C 1
ATOM 3003 O O . THR A 1 389 ? 14.867 -59.625 -21.297 1 97.62 389 THR A O 1
ATOM 3006 N N . GLY A 1 390 ? 15.117 -61.781 -21.062 1 97.75 390 GLY A N 1
ATOM 3007 C CA . GLY A 1 390 ? 14.961 -61.75 -19.625 1 97.75 390 GLY A CA 1
ATOM 3008 C C . GLY A 1 390 ? 16.016 -60.906 -18.922 1 97.75 390 GLY A C 1
ATOM 3009 O O . GLY A 1 390 ? 15.688 -60.094 -18.078 1 97.75 390 GLY A O 1
ATOM 3010 N N . ALA A 1 391 ? 17.266 -61.156 -19.297 1 97.31 391 ALA A N 1
ATOM 3011 C CA . ALA A 1 391 ? 18.375 -60.375 -18.766 1 97.31 391 ALA A CA 1
ATOM 3012 C C . ALA A 1 391 ? 18.219 -58.906 -19.109 1 97.31 391 ALA A C 1
ATOM 3014 O O . ALA A 1 391 ? 18.578 -58.031 -18.328 1 97.31 391 ALA A O 1
ATOM 3015 N N . ALA A 1 392 ? 17.688 -58.656 -20.266 1 98.12 392 ALA A N 1
ATOM 3016 C CA . ALA A 1 392 ? 17.484 -57.281 -20.719 1 98.12 392 ALA A CA 1
ATOM 3017 C C . ALA A 1 392 ? 16.438 -56.562 -19.875 1 98.12 392 ALA A C 1
ATOM 3019 O O . ALA A 1 392 ? 16.594 -55.375 -19.547 1 98.12 392 ALA A O 1
ATOM 3020 N N . ILE A 1 393 ? 15.344 -57.25 -19.547 1 98.25 393 ILE A N 1
ATOM 3021 C CA . ILE A 1 393 ? 14.305 -56.688 -18.703 1 98.25 393 ILE A CA 1
ATOM 3022 C C . ILE A 1 393 ? 14.875 -56.375 -17.328 1 98.25 393 ILE A C 1
ATOM 3024 O O . ILE A 1 393 ? 14.664 -55.25 -16.812 1 98.25 393 ILE A O 1
ATOM 3028 N N . ASN A 1 394 ? 15.672 -57.25 -16.75 1 97.56 394 ASN A N 1
ATOM 3029 C CA . ASN A 1 394 ? 16.312 -57 -15.461 1 97.56 394 ASN A CA 1
ATOM 3030 C C . ASN A 1 394 ? 17.266 -55.812 -15.531 1 97.56 394 ASN A C 1
ATOM 3032 O O . ASN A 1 394 ? 17.297 -54.969 -14.625 1 97.56 394 ASN A O 1
ATOM 3036 N N . TYR A 1 395 ? 18.031 -55.812 -16.547 1 97.69 395 TYR A N 1
ATOM 3037 C CA . TYR A 1 395 ? 19 -54.719 -16.719 1 97.69 395 TYR A CA 1
ATOM 3038 C C . TYR A 1 395 ? 18.297 -53.375 -16.859 1 97.69 395 TYR A C 1
ATOM 3040 O O . TYR A 1 395 ? 18.719 -52.375 -16.281 1 97.69 395 TYR A O 1
ATOM 3048 N N . ALA A 1 396 ? 17.266 -53.375 -17.688 1 97.94 396 ALA A N 1
ATOM 3049 C CA . ALA A 1 396 ? 16.5 -52.125 -17.859 1 97.94 396 ALA A CA 1
ATOM 3050 C C . ALA A 1 396 ? 15.883 -51.656 -16.547 1 97.94 396 ALA A C 1
ATOM 3052 O O . ALA A 1 396 ? 15.859 -50.469 -16.25 1 97.94 396 ALA A O 1
ATOM 3053 N N . PHE A 1 397 ? 15.359 -52.594 -15.781 1 96.88 397 PHE A N 1
ATOM 3054 C CA . PHE A 1 397 ? 14.797 -52.25 -14.477 1 96.88 397 PHE A CA 1
ATOM 3055 C C . PHE A 1 397 ? 15.852 -51.625 -13.57 1 96.88 397 PHE A C 1
ATOM 3057 O O . PHE A 1 397 ? 15.609 -50.594 -12.93 1 96.88 397 PHE A O 1
ATOM 3064 N N . GLU A 1 398 ? 17.031 -52.156 -13.523 1 96 398 GLU A N 1
ATOM 3065 C CA . GLU A 1 398 ? 18.109 -51.75 -12.625 1 96 398 GLU A CA 1
ATOM 3066 C C . GLU A 1 398 ? 18.719 -50.438 -13.078 1 96 398 GLU A C 1
ATOM 3068 O O . GLU A 1 398 ? 19.062 -49.594 -12.25 1 96 398 GLU A O 1
ATOM 3073 N N . GLN A 1 399 ? 18.844 -50.25 -14.344 1 95.75 399 GLN A N 1
ATOM 3074 C CA . GLN A 1 399 ? 19.609 -49.125 -14.844 1 95.75 399 GLN A CA 1
ATOM 3075 C C . GLN A 1 399 ? 18.703 -47.938 -15.141 1 95.75 399 GLN A C 1
ATOM 3077 O O . GLN A 1 399 ? 19.156 -46.781 -15.117 1 95.75 399 GLN A O 1
ATOM 3082 N N . LEU A 1 400 ? 17.453 -48.219 -15.422 1 96.44 400 LEU A N 1
ATOM 3083 C CA . LEU A 1 400 ? 16.562 -47.125 -15.812 1 96.44 400 LEU A CA 1
ATOM 3084 C C . LEU A 1 400 ? 15.484 -46.906 -14.742 1 96.44 400 LEU A C 1
ATOM 3086 O O . LEU A 1 400 ? 15.438 -45.844 -14.117 1 96.44 400 LEU A O 1
ATOM 3090 N N . PHE A 1 401 ? 14.766 -47.844 -14.344 1 95.5 401 PHE A N 1
ATOM 3091 C CA . PHE A 1 401 ? 13.492 -47.625 -13.664 1 95.5 401 PHE A CA 1
ATOM 3092 C C . PHE A 1 401 ? 13.695 -47.469 -12.164 1 95.5 401 PHE A C 1
ATOM 3094 O O . PHE A 1 401 ? 12.883 -46.844 -11.484 1 95.5 401 PHE A O 1
ATOM 3101 N N . ILE A 1 402 ? 14.781 -48.031 -11.656 1 91.81 402 ILE A N 1
ATOM 3102 C CA . ILE A 1 402 ? 15.117 -47.75 -10.258 1 91.81 402 ILE A CA 1
ATOM 3103 C C . ILE A 1 402 ? 15.398 -46.25 -10.07 1 91.81 402 ILE A C 1
ATOM 3105 O O . ILE A 1 402 ? 15.109 -45.688 -9.016 1 91.81 402 ILE A O 1
ATOM 3109 N N . LYS A 1 403 ? 15.867 -45.625 -11.078 1 91.25 403 LYS A N 1
ATOM 3110 C CA . LYS A 1 403 ? 16.25 -44.219 -11.023 1 91.25 403 LYS A CA 1
ATOM 3111 C C . LYS A 1 403 ? 15.078 -43.344 -11.43 1 91.25 403 LYS A C 1
ATOM 3113 O O . LYS A 1 403 ? 15.234 -42.125 -11.523 1 91.25 403 LYS A O 1
ATOM 3118 N N . SER A 1 404 ? 13.969 -43.906 -11.742 1 91 404 SER A N 1
ATOM 3119 C CA . SER A 1 404 ? 12.789 -43.156 -12.141 1 91 404 SER A CA 1
ATOM 3120 C C . SER A 1 404 ? 12.289 -42.281 -10.992 1 91 404 SER A C 1
ATOM 3122 O O . SER A 1 404 ? 12.438 -42.625 -9.828 1 91 404 SER A O 1
ATOM 3124 N N . LYS A 1 405 ? 11.797 -41.125 -11.25 1 83.88 405 LYS A N 1
ATOM 3125 C CA . LYS A 1 405 ? 11.234 -40.219 -10.242 1 83.88 405 LYS A CA 1
ATOM 3126 C C . LYS A 1 405 ? 9.914 -40.75 -9.695 1 83.88 405 LYS A C 1
ATOM 3128 O O . LYS A 1 405 ? 9.172 -41.438 -10.406 1 83.88 405 LYS A O 1
ATOM 3133 N N . PRO A 1 406 ? 9.656 -40.406 -8.422 1 78.25 406 PRO A N 1
ATOM 3134 C CA . PRO A 1 406 ? 8.469 -40.969 -7.777 1 78.25 406 PRO A CA 1
ATOM 3135 C C . PRO A 1 406 ? 7.168 -40.5 -8.438 1 78.25 406 PRO A C 1
ATOM 3137 O O . PRO A 1 406 ? 6.188 -41.25 -8.461 1 78.25 406 PRO A O 1
ATOM 3140 N N . ASN A 1 407 ? 7.082 -39.438 -9.039 1 77.25 407 ASN A N 1
ATOM 3141 C CA . ASN A 1 407 ? 5.828 -38.906 -9.57 1 77.25 407 ASN A CA 1
ATOM 3142 C C . ASN A 1 407 ? 5.676 -39.219 -11.055 1 77.25 407 ASN A C 1
ATOM 3144 O O . ASN A 1 407 ? 4.766 -38.719 -11.711 1 77.25 407 ASN A O 1
ATOM 3148 N N . LYS A 1 408 ? 6.469 -40.25 -11.555 1 87.88 408 LYS A N 1
ATOM 3149 C CA . LYS A 1 408 ? 6.426 -40.594 -12.977 1 87.88 408 LYS A CA 1
ATOM 3150 C C . LYS A 1 408 ? 5.852 -41.969 -13.188 1 87.88 408 LYS A C 1
ATOM 3152 O O . LYS A 1 408 ? 6.094 -42.875 -12.391 1 87.88 408 LYS A O 1
ATOM 3157 N N . ARG A 1 409 ? 5.043 -42 -14.242 1 89.88 409 ARG A N 1
ATOM 3158 C CA . ARG A 1 409 ? 4.672 -43.344 -14.688 1 89.88 409 ARG A CA 1
ATOM 3159 C C . ARG A 1 409 ? 5.848 -44.062 -15.352 1 89.88 409 ARG A C 1
ATOM 3161 O O . ARG A 1 409 ? 6.57 -43.438 -16.141 1 89.88 409 ARG A O 1
ATOM 3168 N N . LYS A 1 410 ? 6.043 -45.281 -14.906 1 94.94 410 LYS A N 1
ATOM 3169 C CA . LYS A 1 410 ? 7.145 -46.062 -15.461 1 94.94 410 LYS A CA 1
ATOM 3170 C C . LYS A 1 410 ? 6.668 -46.938 -16.609 1 94.94 410 LYS A C 1
ATOM 3172 O O . LYS A 1 410 ? 5.902 -47.875 -16.406 1 94.94 410 LYS A O 1
ATOM 3177 N N . ILE A 1 411 ? 7.086 -46.625 -17.812 1 96.31 411 ILE A N 1
ATOM 3178 C CA . ILE A 1 411 ? 6.637 -47.344 -18.984 1 96.31 411 ILE A CA 1
ATOM 3179 C C . ILE A 1 411 ? 7.832 -48 -19.688 1 96.31 411 ILE A C 1
ATOM 3181 O O . ILE A 1 411 ? 8.797 -47.312 -20.047 1 96.31 411 ILE A O 1
ATOM 3185 N N . MET A 1 412 ? 7.824 -49.312 -19.812 1 98.25 412 MET A N 1
ATOM 3186 C CA . MET A 1 412 ? 8.828 -50.031 -20.578 1 98.25 412 MET A CA 1
ATOM 3187 C C . MET A 1 412 ? 8.258 -50.5 -21.922 1 98.25 412 MET A C 1
ATOM 3189 O O . MET A 1 412 ? 7.184 -51.094 -21.969 1 98.25 412 MET A O 1
ATOM 3193 N N . ILE A 1 413 ? 8.883 -50.156 -22.969 1 98.44 413 ILE A N 1
ATOM 3194 C CA . ILE A 1 413 ? 8.516 -50.656 -24.297 1 98.44 413 ILE A CA 1
ATOM 3195 C C . ILE A 1 413 ? 9.602 -51.594 -24.828 1 98.44 413 ILE A C 1
ATOM 3197 O O . ILE A 1 413 ? 10.703 -51.156 -25.141 1 98.44 413 ILE A O 1
ATOM 3201 N N . LEU A 1 414 ? 9.281 -52.844 -24.875 1 98.62 414 LEU A N 1
ATOM 3202 C CA . LEU A 1 414 ? 10.227 -53.875 -25.328 1 98.62 414 LEU A CA 1
ATOM 3203 C C . LEU A 1 414 ? 9.945 -54.281 -26.781 1 98.62 414 LEU A C 1
ATOM 3205 O O . LEU A 1 414 ? 8.805 -54.594 -27.141 1 98.62 414 LEU A O 1
ATOM 3209 N N . ILE A 1 415 ? 10.961 -54.219 -27.609 1 98 415 ILE A N 1
ATOM 3210 C CA . ILE A 1 415 ? 10.844 -54.531 -29.031 1 98 415 ILE A CA 1
ATOM 3211 C C . ILE A 1 415 ? 11.75 -55.719 -29.375 1 98 415 ILE A C 1
ATOM 3213 O O . ILE A 1 415 ? 12.961 -55.656 -29.141 1 98 415 ILE A O 1
ATOM 3217 N N . THR A 1 416 ? 11.227 -56.75 -29.922 1 97.44 416 THR A N 1
ATOM 3218 C CA . THR A 1 416 ? 12.016 -57.938 -30.25 1 97.44 416 THR A CA 1
ATOM 3219 C C . THR A 1 416 ? 11.445 -58.656 -31.484 1 97.44 416 THR A C 1
ATOM 3221 O O . THR A 1 416 ? 10.25 -58.531 -31.766 1 97.44 416 THR A O 1
ATOM 3224 N N . ASP A 1 417 ? 12.281 -59.375 -32.25 1 94.88 417 ASP A N 1
ATOM 3225 C CA . ASP A 1 417 ? 11.828 -60.125 -33.406 1 94.88 417 ASP A CA 1
ATOM 3226 C C . ASP A 1 417 ? 11.953 -61.625 -33.188 1 94.88 417 ASP A C 1
ATOM 3228 O O . ASP A 1 417 ? 11.758 -62.406 -34.125 1 94.88 417 ASP A O 1
ATOM 3232 N N . GLY A 1 418 ? 12.328 -62.062 -31.938 1 90.88 418 GLY A N 1
ATOM 3233 C CA . GLY A 1 418 ? 12.586 -63.469 -31.797 1 90.88 418 GLY A CA 1
ATOM 3234 C C . GLY A 1 418 ? 12.312 -64 -30.391 1 90.88 418 GLY A C 1
ATOM 3235 O O . GLY A 1 418 ? 11.805 -63.25 -29.547 1 90.88 418 GLY A O 1
ATOM 3236 N N . ARG A 1 419 ? 12.625 -65.312 -30.281 1 93.31 419 ARG A N 1
ATOM 3237 C CA . ARG A 1 419 ? 12.453 -66 -28.984 1 93.31 419 ARG A CA 1
ATOM 3238 C C . ARG A 1 419 ? 13.695 -65.812 -28.109 1 93.31 419 ARG A C 1
ATOM 3240 O O . ARG A 1 419 ? 14.82 -65.875 -28.609 1 93.31 419 ARG A O 1
ATOM 3247 N N . SER A 1 420 ? 13.492 -65.688 -26.891 1 95.75 420 SER A N 1
ATOM 3248 C CA . SER A 1 420 ? 14.578 -65.438 -25.938 1 95.75 420 SER A CA 1
ATOM 3249 C C . SER A 1 420 ? 15.289 -66.75 -25.609 1 95.75 420 SER A C 1
ATOM 3251 O O . SER A 1 420 ? 14.664 -67.812 -25.578 1 95.75 420 SER A O 1
ATOM 3253 N N . TYR A 1 421 ? 16.547 -66.625 -25.25 1 93.81 421 TYR A N 1
ATOM 3254 C CA . TYR A 1 421 ? 17.344 -67.75 -24.797 1 93.81 421 TYR A CA 1
ATOM 3255 C C . TYR A 1 421 ? 17.094 -68.062 -23.312 1 93.81 421 TYR A C 1
ATOM 3257 O O . TYR A 1 421 ? 17.375 -69.188 -22.844 1 93.81 421 TYR A O 1
ATOM 3265 N N . ASP A 1 422 ? 16.656 -67.062 -22.672 1 95.5 422 ASP A N 1
ATOM 3266 C CA . ASP A 1 422 ? 16.484 -67.188 -21.234 1 95.5 422 ASP A CA 1
ATOM 3267 C C . ASP A 1 422 ? 15.039 -66.938 -20.828 1 95.5 422 ASP A C 1
ATOM 3269 O O . ASP A 1 422 ? 14.172 -66.75 -21.688 1 95.5 422 ASP A O 1
ATOM 3273 N N . ASP A 1 423 ? 14.836 -67.125 -19.469 1 96.12 423 ASP A N 1
ATOM 3274 C CA . ASP A 1 423 ? 13.484 -66.938 -18.938 1 96.12 423 ASP A CA 1
ATOM 3275 C C . ASP A 1 423 ? 13.047 -65.5 -19 1 96.12 423 ASP A C 1
ATOM 3277 O O . ASP A 1 423 ? 13.789 -64.562 -18.594 1 96.12 423 ASP A O 1
ATOM 3281 N N . VAL A 1 424 ? 11.828 -65.25 -19.516 1 97 424 VAL A N 1
ATOM 3282 C CA . VAL A 1 424 ? 11.336 -63.875 -19.641 1 97 424 VAL A CA 1
ATOM 3283 C C . VAL A 1 424 ? 10.25 -63.625 -18.594 1 97 424 VAL A C 1
ATOM 3285 O O . VAL A 1 424 ? 10.023 -62.5 -18.203 1 97 424 VAL A O 1
ATOM 3288 N N . GLN A 1 425 ? 9.562 -64.625 -18.172 1 96.19 425 GLN A N 1
ATOM 3289 C CA . GLN A 1 425 ? 8.422 -64.5 -17.266 1 96.19 425 GLN A CA 1
ATOM 3290 C C . GLN A 1 425 ? 8.852 -63.969 -15.906 1 96.19 425 GLN A C 1
ATOM 3292 O O . GLN A 1 425 ? 8.195 -63.062 -15.359 1 96.19 425 GLN A O 1
ATOM 3297 N N . GLY A 1 426 ? 9.844 -64.5 -15.273 1 96.31 426 GLY A N 1
ATOM 3298 C CA . GLY A 1 426 ? 10.336 -64.062 -13.984 1 96.31 426 GLY A CA 1
ATOM 3299 C C . GLY A 1 426 ? 10.648 -62.562 -13.961 1 96.31 426 GLY A C 1
ATOM 3300 O O . GLY A 1 426 ? 10.031 -61.812 -13.203 1 96.31 426 GLY A O 1
ATOM 3301 N N . PRO A 1 427 ? 11.602 -62.219 -14.859 1 97.31 427 PRO A N 1
ATOM 3302 C CA . PRO A 1 427 ? 11.969 -60.812 -14.914 1 97.31 427 PRO A CA 1
ATOM 3303 C C . PRO A 1 427 ? 10.781 -59.906 -15.203 1 97.31 427 PRO A C 1
ATOM 3305 O O . PRO A 1 427 ? 10.656 -58.812 -14.609 1 97.31 427 PRO A O 1
ATOM 3308 N N . ALA A 1 428 ? 9.898 -60.219 -16.109 1 97.38 428 ALA A N 1
ATOM 3309 C CA . ALA A 1 428 ? 8.719 -59.438 -16.453 1 97.38 428 ALA A CA 1
ATOM 3310 C C . ALA A 1 428 ? 7.801 -59.25 -15.258 1 97.38 428 ALA A C 1
ATOM 3312 O O . ALA A 1 428 ? 7.324 -58.156 -14.984 1 97.38 428 ALA A O 1
ATOM 3313 N N . THR A 1 429 ? 7.543 -60.312 -14.57 1 96.56 429 THR A N 1
ATOM 3314 C CA . THR A 1 429 ? 6.695 -60.25 -13.383 1 96.56 429 THR A CA 1
ATOM 3315 C C . THR A 1 429 ? 7.309 -59.344 -12.32 1 96.56 429 THR A C 1
ATOM 3317 O O . THR A 1 429 ? 6.598 -58.594 -11.664 1 96.56 429 THR A O 1
ATOM 3320 N N . ALA A 1 430 ? 8.578 -59.469 -12.18 1 95.75 430 ALA A N 1
ATOM 3321 C CA . ALA A 1 430 ? 9.266 -58.625 -11.211 1 95.75 430 ALA A CA 1
ATOM 3322 C C . ALA A 1 430 ? 9.117 -57.125 -11.578 1 95.75 430 ALA A C 1
ATOM 3324 O O . ALA A 1 430 ? 8.898 -56.281 -10.703 1 95.75 430 ALA A O 1
ATOM 3325 N N . ALA A 1 431 ? 9.242 -56.812 -12.812 1 96.06 431 ALA A N 1
ATOM 3326 C CA . ALA A 1 431 ? 9.086 -55.438 -13.273 1 96.06 431 ALA A CA 1
ATOM 3327 C C . ALA A 1 431 ? 7.664 -54.938 -13.039 1 96.06 431 ALA A C 1
ATOM 3329 O O . ALA A 1 431 ? 7.469 -53.812 -12.555 1 96.06 431 ALA A O 1
ATOM 3330 N N . HIS A 1 432 ? 6.691 -55.781 -13.328 1 95.25 432 HIS A N 1
ATOM 3331 C CA . HIS A 1 432 ? 5.293 -55.438 -13.102 1 95.25 432 HIS A CA 1
ATOM 3332 C C . HIS A 1 432 ? 5.023 -55.156 -11.625 1 95.25 432 HIS A C 1
ATOM 3334 O O . HIS A 1 432 ? 4.336 -54.188 -11.289 1 95.25 432 HIS A O 1
ATOM 3340 N N . GLN A 1 433 ? 5.586 -55.969 -10.75 1 94.31 433 GLN A N 1
ATOM 3341 C CA . GLN A 1 433 ? 5.355 -55.844 -9.32 1 94.31 433 GLN A CA 1
ATOM 3342 C C . GLN A 1 433 ? 5.977 -54.562 -8.758 1 94.31 433 GLN A C 1
ATOM 3344 O O . GLN A 1 433 ? 5.535 -54.062 -7.727 1 94.31 433 GLN A O 1
ATOM 3349 N N . ASN A 1 434 ? 6.91 -54.156 -9.484 1 94 434 ASN A N 1
ATOM 3350 C CA . ASN A 1 434 ? 7.547 -52.906 -9.055 1 94 434 ASN A CA 1
ATOM 3351 C C . ASN A 1 434 ? 6.957 -51.688 -9.781 1 94 434 ASN A C 1
ATOM 3353 O O . ASN A 1 434 ? 7.59 -50.625 -9.852 1 94 434 ASN A O 1
ATOM 3357 N N . GLY A 1 435 ? 5.863 -51.906 -10.438 1 91.62 435 GLY A N 1
ATOM 3358 C CA . GLY A 1 435 ? 5.07 -50.812 -10.945 1 91.62 435 GLY A CA 1
ATOM 3359 C C . GLY A 1 435 ? 5.41 -50.438 -12.375 1 91.62 435 GLY A C 1
ATOM 3360 O O . GLY A 1 435 ? 4.957 -49.406 -12.875 1 91.62 435 GLY A O 1
ATOM 3361 N N . VAL A 1 436 ? 6.195 -51.156 -13.07 1 95.44 436 VAL A N 1
ATOM 3362 C CA . VAL A 1 436 ? 6.551 -50.844 -14.453 1 95.44 436 VAL A CA 1
ATOM 3363 C C . VAL A 1 436 ? 5.473 -51.406 -15.391 1 95.44 436 VAL A C 1
ATOM 3365 O O . VAL A 1 436 ? 5.152 -52.594 -15.359 1 95.44 436 VAL A O 1
ATOM 3368 N N . ILE A 1 437 ? 4.895 -50.531 -16.141 1 95.31 437 ILE A N 1
ATOM 3369 C CA . ILE A 1 437 ? 3.963 -50.938 -17.188 1 95.31 437 ILE A CA 1
ATOM 3370 C C . ILE A 1 437 ? 4.734 -51.281 -18.453 1 95.31 437 ILE A C 1
ATOM 3372 O O . ILE A 1 437 ? 5.438 -50.438 -19.016 1 95.31 437 ILE A O 1
ATOM 3376 N N . THR A 1 438 ? 4.551 -52.469 -18.906 1 97.5 438 THR A N 1
ATOM 3377 C CA . THR A 1 438 ? 5.375 -52.938 -20.016 1 97.5 438 THR A CA 1
ATOM 3378 C C . THR A 1 438 ? 4.531 -53.156 -21.266 1 97.5 438 THR A C 1
ATOM 3380 O O . THR A 1 438 ? 3.498 -53.812 -21.219 1 97.5 438 THR A O 1
ATOM 3383 N N . TYR A 1 439 ? 4.922 -52.562 -22.297 1 97.69 439 TYR A N 1
ATOM 3384 C CA . TYR A 1 439 ? 4.406 -52.812 -23.641 1 97.69 439 TYR A CA 1
ATOM 3385 C C . TYR A 1 439 ? 5.371 -53.656 -24.438 1 97.69 439 TYR A C 1
ATOM 3387 O O . TYR A 1 439 ? 6.551 -53.312 -24.562 1 97.69 439 TYR A O 1
ATOM 3395 N N . SER A 1 440 ? 4.918 -54.812 -24.969 1 98.19 440 SER A N 1
ATOM 3396 C CA . SER A 1 440 ? 5.758 -55.656 -25.797 1 98.19 440 SER A CA 1
ATOM 3397 C C . SER A 1 440 ? 5.398 -55.531 -27.281 1 98.19 440 SER A C 1
ATOM 3399 O O . SER A 1 440 ? 4.219 -55.531 -27.641 1 98.19 440 SER A O 1
ATOM 3401 N N . VAL A 1 441 ? 6.359 -55.312 -28.047 1 97.88 441 VAL A N 1
ATOM 3402 C CA . VAL A 1 441 ? 6.199 -55.25 -29.484 1 97.88 441 VAL A CA 1
ATOM 3403 C C . VAL A 1 441 ? 7.031 -56.344 -30.172 1 97.88 441 VAL A C 1
ATOM 3405 O O . VAL A 1 441 ? 8.266 -56.25 -30.188 1 97.88 441 VAL A O 1
ATOM 3408 N N . GLY A 1 442 ? 6.387 -57.312 -30.703 1 97.69 442 GLY A N 1
ATOM 3409 C CA . GLY A 1 442 ? 7.039 -58.375 -31.453 1 97.69 442 GLY A CA 1
ATOM 3410 C C . GLY A 1 442 ? 6.969 -58.188 -32.938 1 97.69 442 GLY A C 1
ATOM 3411 O O . GLY A 1 442 ? 5.957 -57.719 -33.469 1 97.69 442 GLY A O 1
ATOM 3412 N N . ILE A 1 443 ? 8 -58.625 -33.562 1 96.5 443 ILE A N 1
ATOM 3413 C CA . ILE A 1 443 ? 8.078 -58.469 -35 1 96.5 443 ILE A CA 1
ATOM 3414 C C . ILE A 1 443 ? 8.398 -59.844 -35.656 1 96.5 443 ILE A C 1
ATOM 3416 O O . ILE A 1 443 ? 9.234 -60.594 -35.125 1 96.5 443 ILE A O 1
ATOM 3420 N N . ALA A 1 444 ? 7.762 -60.156 -36.719 1 92.38 444 ALA A N 1
ATOM 3421 C CA . ALA A 1 444 ? 8.07 -61.281 -37.594 1 92.38 444 ALA A CA 1
ATOM 3422 C C . ALA A 1 444 ? 8.125 -62.594 -36.781 1 92.38 444 ALA A C 1
ATOM 3424 O O . ALA A 1 444 ? 7.102 -63.25 -36.625 1 92.38 444 ALA A O 1
ATOM 3425 N N . TRP A 1 445 ? 9.281 -62.969 -36.219 1 90.56 445 TRP A N 1
ATOM 3426 C CA . TRP A 1 445 ? 9.477 -64.312 -35.656 1 90.56 445 TRP A CA 1
ATOM 3427 C C . TRP A 1 445 ? 9.352 -64.25 -34.125 1 90.56 445 TRP A C 1
ATOM 3429 O O . TRP A 1 445 ? 9.664 -65.25 -33.438 1 90.56 445 TRP A O 1
ATOM 3439 N N . ALA A 1 446 ? 8.875 -63.188 -33.656 1 94.5 446 ALA A N 1
ATOM 3440 C CA . ALA A 1 446 ? 8.719 -63.062 -32.188 1 94.5 446 ALA A CA 1
ATOM 3441 C C . ALA A 1 446 ? 7.715 -64.125 -31.672 1 94.5 446 ALA A C 1
ATOM 3443 O O . ALA A 1 446 ? 6.746 -64.438 -32.375 1 94.5 446 ALA A O 1
ATOM 3444 N N . ALA A 1 447 ? 7.961 -64.625 -30.453 1 94.81 447 ALA A N 1
ATOM 3445 C CA . ALA A 1 447 ? 7.094 -65.625 -29.844 1 94.81 447 ALA A CA 1
ATOM 3446 C C . ALA A 1 447 ? 5.93 -64.938 -29.109 1 94.81 447 ALA A C 1
ATOM 3448 O O . ALA A 1 447 ? 6.125 -64.25 -28.109 1 94.81 447 ALA A O 1
ATOM 3449 N N . GLN A 1 448 ? 4.777 -65.312 -29.531 1 94.81 448 GLN A N 1
ATOM 3450 C CA . GLN A 1 448 ? 3.58 -64.688 -28.984 1 94.81 448 GLN A CA 1
ATOM 3451 C C . GLN A 1 448 ? 3.441 -64.938 -27.484 1 94.81 448 GLN A C 1
ATOM 3453 O O . GLN A 1 448 ? 3.031 -64.062 -26.719 1 94.81 448 GLN A O 1
ATOM 3458 N N . ASP A 1 449 ? 3.695 -66.125 -27.094 1 95.25 449 ASP A N 1
ATOM 3459 C CA . ASP A 1 449 ? 3.576 -66.5 -25.688 1 95.25 449 ASP A CA 1
ATOM 3460 C C . ASP A 1 449 ? 4.543 -65.688 -24.828 1 95.25 449 ASP A C 1
ATOM 3462 O O . ASP A 1 449 ? 4.191 -65.25 -23.719 1 95.25 449 ASP A O 1
ATOM 3466 N N . GLU A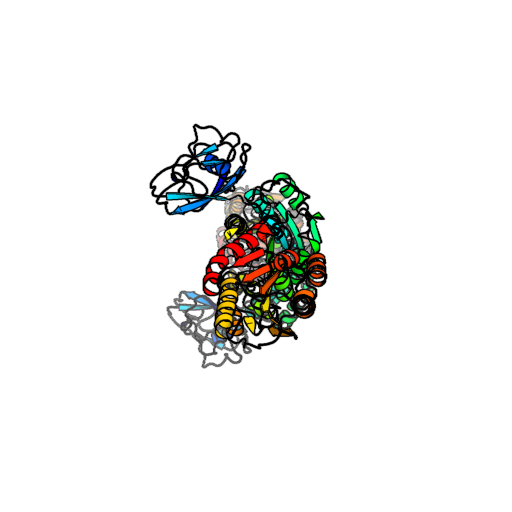 1 450 ? 5.754 -65.438 -25.344 1 96.75 450 GLU A N 1
ATOM 3467 C CA . GLU A 1 450 ? 6.723 -64.625 -24.609 1 96.75 450 GLU A CA 1
ATOM 3468 C C . GLU A 1 450 ? 6.289 -63.156 -24.562 1 96.75 450 GLU A C 1
ATOM 3470 O O . GLU A 1 450 ? 6.434 -62.5 -23.547 1 96.75 450 GLU A O 1
ATOM 3475 N N . LEU A 1 451 ? 5.789 -62.688 -25.688 1 97.56 451 LEU A N 1
ATOM 3476 C CA . LEU A 1 451 ? 5.305 -61.312 -25.734 1 97.56 451 LEU A CA 1
ATOM 3477 C C . LEU A 1 451 ? 4.207 -61.094 -24.703 1 97.56 451 LEU A C 1
ATOM 3479 O O . LEU A 1 451 ? 4.191 -60.062 -24.016 1 97.56 451 LEU A O 1
ATOM 3483 N N . GLU A 1 452 ? 3.326 -62.031 -24.562 1 96.81 452 GLU A N 1
ATOM 3484 C CA . GLU A 1 452 ? 2.229 -61.906 -23.609 1 96.81 452 GLU A CA 1
ATOM 3485 C C . GLU A 1 452 ? 2.736 -62.031 -22.172 1 96.81 452 GLU A C 1
ATOM 3487 O O . GLU A 1 452 ? 2.18 -61.406 -21.266 1 96.81 452 GLU A O 1
ATOM 3492 N N . ALA A 1 453 ? 3.766 -62.812 -21.969 1 95.94 453 ALA A N 1
ATOM 3493 C CA . ALA A 1 453 ? 4.375 -62.906 -20.641 1 95.94 453 ALA A CA 1
ATOM 3494 C C . ALA A 1 453 ? 5.07 -61.594 -20.25 1 95.94 453 ALA A C 1
ATOM 3496 O O . ALA A 1 453 ? 5.09 -61.219 -19.078 1 95.94 453 ALA A O 1
ATOM 3497 N N . ILE A 1 454 ? 5.586 -60.938 -21.234 1 97.44 454 ILE A N 1
ATOM 3498 C CA . ILE A 1 454 ? 6.344 -59.719 -21.016 1 97.44 454 ILE A CA 1
ATOM 3499 C C . ILE A 1 454 ? 5.383 -58.531 -20.781 1 97.44 454 ILE A C 1
ATOM 3501 O O . ILE A 1 454 ? 5.617 -57.719 -19.906 1 97.44 454 ILE A O 1
ATOM 3505 N N . ALA A 1 455 ? 4.34 -58.438 -21.484 1 97.62 455 ALA A N 1
ATOM 3506 C CA . ALA A 1 455 ? 3.402 -57.312 -21.469 1 97.62 455 ALA A CA 1
ATOM 3507 C C . ALA A 1 455 ? 2.59 -57.312 -20.172 1 97.62 455 ALA A C 1
ATOM 3509 O O . ALA A 1 455 ? 2.252 -58.375 -19.641 1 97.62 455 ALA A O 1
ATOM 3510 N N . THR A 1 456 ? 2.354 -56.156 -19.672 1 95.75 456 THR A N 1
ATOM 3511 C CA . THR A 1 456 ? 1.427 -56 -18.547 1 95.75 456 THR A CA 1
ATOM 3512 C C . THR A 1 456 ? 0.013 -56.406 -18.969 1 95.75 456 THR A C 1
ATOM 3514 O O . THR A 1 456 ? -0.381 -56.219 -20.109 1 95.75 456 THR A O 1
ATOM 3517 N N . ASP A 1 457 ? -0.751 -56.906 -17.953 1 92.94 457 ASP A N 1
ATOM 3518 C CA . ASP A 1 457 ? -2.135 -57.281 -18.25 1 92.94 457 ASP A CA 1
ATOM 3519 C C . ASP A 1 457 ? -3.014 -56.031 -18.375 1 92.94 457 ASP A C 1
ATOM 3521 O O . ASP A 1 457 ? -2.842 -55.062 -17.641 1 92.94 457 ASP A O 1
ATOM 3525 N N . PRO A 1 458 ? -3.939 -56.125 -19.312 1 92.94 458 PRO A N 1
ATOM 3526 C CA . PRO A 1 458 ? -4.312 -57.188 -20.25 1 92.94 458 PRO A CA 1
ATOM 3527 C C . PRO A 1 458 ? -3.453 -57.188 -21.516 1 92.94 458 PRO A C 1
ATOM 3529 O O . PRO A 1 458 ? -3.068 -56.125 -22 1 92.94 458 PRO A O 1
ATOM 3532 N N . ASP A 1 459 ? -3.242 -58.312 -22.094 1 93 459 ASP A N 1
ATOM 3533 C CA . ASP A 1 459 ? -2.371 -58.469 -23.25 1 93 459 ASP A CA 1
ATOM 3534 C C . ASP A 1 459 ? -2.9 -57.719 -24.453 1 93 459 ASP A C 1
ATOM 3536 O O . ASP A 1 459 ? -2.123 -57.156 -25.234 1 93 459 ASP A O 1
ATOM 3540 N N . LYS A 1 460 ? -4.148 -57.688 -24.562 1 90.81 460 LYS A N 1
ATOM 3541 C CA . LYS A 1 460 ? -4.781 -57.031 -25.719 1 90.81 460 LYS A CA 1
ATOM 3542 C C . LYS A 1 460 ? -4.355 -55.594 -25.844 1 90.81 460 LYS A C 1
ATOM 3544 O O . LYS A 1 460 ? -4.281 -55.031 -26.938 1 90.81 460 LYS A O 1
ATOM 3549 N N . GLU A 1 461 ? -4.047 -55.031 -24.719 1 92.19 461 GLU A N 1
ATOM 3550 C CA . GLU A 1 461 ? -3.744 -53.594 -24.719 1 92.19 461 GLU A CA 1
ATOM 3551 C C . GLU A 1 461 ? -2.238 -53.344 -24.672 1 92.19 461 GLU A C 1
ATOM 3553 O O . GLU A 1 461 ? -1.772 -52.25 -24.984 1 92.19 461 GLU A O 1
ATOM 3558 N N . HIS A 1 462 ? -1.459 -54.312 -24.297 1 96.06 462 HIS A N 1
ATOM 3559 C CA . HIS A 1 462 ? -0.055 -54.062 -24 1 96.06 462 HIS A CA 1
ATOM 3560 C C . HIS A 1 462 ? 0.863 -54.906 -24.859 1 96.06 462 HIS A C 1
ATOM 3562 O O . HIS A 1 462 ? 2.082 -54.75 -24.844 1 96.06 462 HIS A O 1
ATOM 3568 N N . SER A 1 463 ? 0.335 -55.812 -25.625 1 96.94 463 SER A N 1
ATOM 3569 C CA . SER A 1 463 ? 1.139 -56.688 -26.469 1 96.94 463 SER A CA 1
ATOM 3570 C C . SER A 1 463 ? 0.796 -56.469 -27.953 1 96.94 463 SER A C 1
ATOM 3572 O O . SER A 1 463 ? -0.371 -56.562 -28.344 1 96.94 463 SER A O 1
ATOM 3574 N N . PHE A 1 464 ? 1.786 -56.25 -28.719 1 96.62 464 PHE A N 1
ATOM 3575 C CA . PHE A 1 464 ? 1.603 -56 -30.141 1 96.62 464 PHE A CA 1
ATOM 3576 C C . PHE A 1 464 ? 2.479 -56.906 -30.984 1 96.62 464 PHE A C 1
ATOM 3578 O O . PHE A 1 464 ? 3.623 -57.188 -30.609 1 96.62 464 PHE A O 1
ATOM 3585 N N . PHE A 1 465 ? 1.911 -57.375 -32.031 1 95.88 465 PHE A N 1
ATOM 3586 C CA . PHE A 1 465 ? 2.643 -58.188 -32.969 1 95.88 465 PHE A CA 1
ATOM 3587 C C . PHE A 1 465 ? 2.564 -57.594 -34.375 1 95.88 465 PHE A C 1
ATOM 3589 O O . PHE A 1 465 ? 1.473 -57.344 -34.875 1 95.88 465 PHE A O 1
ATOM 3596 N N . VAL A 1 466 ? 3.674 -57.406 -34.906 1 94.81 466 VAL A N 1
ATOM 3597 C CA . VAL A 1 466 ? 3.791 -56.812 -36.25 1 94.81 466 VAL A CA 1
ATOM 3598 C C . VAL A 1 466 ? 4.371 -57.844 -37.219 1 94.81 466 VAL A C 1
ATOM 3600 O O . VAL A 1 466 ? 5.402 -58.469 -36.938 1 94.81 466 VAL A O 1
ATOM 3603 N N . ASP A 1 467 ? 3.828 -57.938 -38.406 1 93.44 467 ASP A N 1
ATOM 3604 C CA . ASP A 1 467 ? 4.199 -58.969 -39.375 1 93.44 467 ASP A CA 1
ATOM 3605 C C . ASP A 1 467 ? 5.566 -58.688 -39.969 1 93.44 467 ASP A C 1
ATOM 3607 O O . ASP A 1 467 ? 6.34 -59.625 -40.25 1 93.44 467 ASP A O 1
ATOM 3611 N N . GLU A 1 468 ? 5.777 -57.469 -40.312 1 94.44 468 GLU A N 1
ATOM 3612 C CA . GLU A 1 468 ? 7.035 -57.094 -40.938 1 94.44 468 GLU A CA 1
ATOM 3613 C C . GLU A 1 468 ? 7.594 -55.812 -40.344 1 94.44 468 GLU A C 1
ATOM 3615 O O . GLU A 1 468 ? 6.836 -54.938 -39.906 1 94.44 468 GLU A O 1
ATOM 3620 N N . PHE A 1 469 ? 8.891 -55.688 -40.438 1 94.44 469 PHE A N 1
ATOM 3621 C CA . PHE A 1 469 ? 9.578 -54.531 -39.875 1 94.44 469 PHE A CA 1
ATOM 3622 C C . PHE A 1 469 ? 9.055 -53.219 -40.469 1 94.44 469 PHE A C 1
ATOM 3624 O O . PHE A 1 469 ? 8.859 -52.25 -39.781 1 94.44 469 PHE A O 1
ATOM 3631 N N . ASP A 1 470 ? 8.75 -53.25 -41.688 1 92.5 470 ASP A N 1
ATOM 3632 C CA . ASP A 1 470 ? 8.352 -52.031 -42.406 1 92.5 470 ASP A CA 1
ATOM 3633 C C . ASP A 1 470 ? 6.965 -51.562 -41.969 1 92.5 470 ASP A C 1
ATOM 3635 O O . ASP A 1 470 ? 6.566 -50.438 -42.25 1 92.5 470 ASP A O 1
ATOM 3639 N N . SER A 1 471 ? 6.293 -52.375 -41.188 1 92.38 471 SER A N 1
ATOM 3640 C CA . SER A 1 471 ? 4.941 -52.062 -40.75 1 92.38 471 SER A CA 1
ATOM 3641 C C . SER A 1 471 ? 4.934 -51.531 -39.312 1 92.38 471 SER A C 1
ATOM 3643 O O . SER A 1 471 ? 3.873 -51.219 -38.781 1 92.38 471 SER A O 1
ATOM 3645 N N . LEU A 1 472 ? 6.008 -51.406 -38.75 1 93.19 472 LEU A N 1
ATOM 3646 C CA . LEU A 1 472 ? 6.117 -51 -37.344 1 93.19 472 LEU A CA 1
ATOM 3647 C C . LEU A 1 472 ? 5.469 -49.625 -37.125 1 93.19 472 LEU A C 1
ATOM 3649 O O . LEU A 1 472 ? 4.789 -49.406 -36.125 1 93.19 472 LEU A O 1
ATOM 3653 N N . TYR A 1 473 ? 5.676 -48.656 -38.031 1 90.62 473 TYR A N 1
ATOM 3654 C CA . TYR A 1 473 ? 5.227 -47.281 -37.875 1 90.62 473 TYR A CA 1
ATOM 3655 C C . TYR A 1 473 ? 3.711 -47.219 -37.719 1 90.62 473 TYR A C 1
ATOM 3657 O O . TYR A 1 473 ? 3.189 -46.312 -37.062 1 90.62 473 TYR A O 1
ATOM 3665 N N . ARG A 1 474 ? 2.986 -48.188 -38.188 1 89.88 474 ARG A N 1
ATOM 3666 C CA . ARG A 1 474 ? 1.528 -48.219 -38.156 1 89.88 474 ARG A CA 1
ATOM 3667 C C . ARG A 1 474 ? 1.018 -48.438 -36.719 1 89.88 474 ARG A C 1
ATOM 3669 O O . ARG A 1 474 ? -0.137 -48.125 -36.438 1 89.88 474 ARG A O 1
ATOM 3676 N N . PHE A 1 475 ? 1.894 -48.844 -35.938 1 92.44 475 PHE A N 1
ATOM 3677 C CA . PHE A 1 475 ? 1.454 -49.188 -34.594 1 92.44 475 PHE A CA 1
ATOM 3678 C C . PHE A 1 475 ? 1.744 -48.062 -33.594 1 92.44 475 PHE A C 1
ATOM 3680 O O . PHE A 1 475 ? 1.313 -48.125 -32.469 1 92.44 475 PHE A O 1
ATOM 3687 N N . VAL A 1 476 ? 2.439 -47.062 -34.031 1 93.56 476 VAL A N 1
ATOM 3688 C CA . VAL A 1 476 ? 2.82 -45.969 -33.156 1 93.56 476 VAL A CA 1
ATOM 3689 C C . VAL A 1 476 ? 1.569 -45.312 -32.594 1 93.56 476 VAL A C 1
ATOM 3691 O O . VAL A 1 476 ? 1.432 -45.188 -31.359 1 93.56 476 VAL A O 1
ATOM 3694 N N . PRO A 1 477 ? 0.51 -44.938 -33.406 1 91.62 477 PRO A N 1
ATOM 3695 C CA . PRO A 1 477 ? -0.67 -44.281 -32.812 1 91.62 477 PRO A CA 1
ATOM 3696 C C . PRO A 1 477 ? -1.411 -45.156 -31.828 1 91.62 477 PRO A C 1
ATOM 3698 O O . PRO A 1 477 ? -1.925 -44.656 -30.812 1 91.62 477 PRO A O 1
ATOM 3701 N N . ARG A 1 478 ? -1.452 -46.406 -32.094 1 90.19 478 ARG A N 1
ATOM 3702 C CA . ARG A 1 478 ? -2.16 -47.312 -31.203 1 90.19 478 ARG A CA 1
ATOM 3703 C C . ARG A 1 478 ? -1.459 -47.438 -29.859 1 90.19 478 ARG A C 1
ATOM 3705 O O . ARG A 1 478 ? -2.113 -47.469 -28.812 1 90.19 478 ARG A O 1
ATOM 3712 N N . ILE A 1 479 ? -0.204 -47.5 -29.875 1 94.12 479 ILE A N 1
ATOM 3713 C CA . ILE A 1 479 ? 0.565 -47.594 -28.641 1 94.12 479 ILE A CA 1
ATOM 3714 C C . ILE A 1 479 ? 0.36 -46.312 -27.828 1 94.12 479 ILE A C 1
ATOM 3716 O O . ILE A 1 479 ? 0.086 -46.375 -26.625 1 94.12 479 ILE A O 1
ATOM 3720 N N . ILE A 1 480 ? 0.443 -45.156 -28.484 1 92.25 480 ILE A N 1
ATOM 3721 C CA . ILE A 1 480 ? 0.25 -43.875 -27.812 1 92.25 480 ILE A CA 1
ATOM 3722 C C . ILE A 1 480 ? -1.166 -43.781 -27.25 1 92.25 480 ILE A C 1
ATOM 3724 O O . ILE A 1 480 ? -1.362 -43.375 -26.109 1 92.25 480 ILE A O 1
ATOM 3728 N N . GLN A 1 481 ? -2.078 -44.188 -28.031 1 87.25 481 GLN A N 1
ATOM 3729 C CA . GLN A 1 481 ? -3.471 -44.188 -27.594 1 87.25 481 GLN A CA 1
ATOM 3730 C C . GLN A 1 481 ? -3.656 -45.062 -26.359 1 87.25 481 GLN A C 1
ATOM 3732 O O . GLN A 1 481 ? -4.348 -44.656 -25.406 1 87.25 481 GLN A O 1
ATOM 3737 N N . ASN A 1 482 ? -3.094 -46.25 -26.344 1 89.69 482 ASN A N 1
ATOM 3738 C CA . ASN A 1 482 ? -3.225 -47.125 -25.203 1 89.69 482 ASN A CA 1
ATOM 3739 C C . ASN A 1 482 ? -2.553 -46.562 -23.969 1 89.69 482 ASN A C 1
ATOM 3741 O O . ASN A 1 482 ? -3.068 -46.719 -22.859 1 89.69 482 ASN A O 1
ATOM 3745 N N . ILE A 1 483 ? -1.42 -45.938 -24.188 1 91.31 483 ILE A N 1
ATOM 3746 C CA . ILE A 1 483 ? -0.734 -45.312 -23.078 1 91.31 483 ILE A CA 1
ATOM 3747 C C . ILE A 1 483 ? -1.625 -44.219 -22.484 1 91.31 483 ILE A C 1
ATOM 3749 O O . ILE A 1 483 ? -1.806 -44.125 -21.266 1 91.31 483 ILE A O 1
ATOM 3753 N N . CYS A 1 484 ? -2.223 -43.438 -23.297 1 85.88 484 CYS A N 1
ATOM 3754 C CA . CYS A 1 484 ? -3.062 -42.312 -22.844 1 85.88 484 CYS A CA 1
ATOM 3755 C C . CYS A 1 484 ? -4.359 -42.844 -22.234 1 85.88 484 CYS A C 1
ATOM 3757 O O . CYS A 1 484 ? -4.836 -42.281 -21.234 1 85.88 484 CYS A O 1
ATOM 3759 N N . THR A 1 485 ? -4.926 -43.875 -22.844 1 80.94 485 THR A N 1
ATOM 3760 C CA . THR A 1 485 ? -6.137 -44.469 -22.297 1 80.94 485 THR A CA 1
ATOM 3761 C C . THR A 1 485 ? -5.883 -45 -20.891 1 80.94 485 THR A C 1
ATOM 3763 O O . THR A 1 485 ? -6.707 -44.812 -19.984 1 80.94 485 THR A O 1
ATOM 3766 N N . GLU A 1 486 ? -4.797 -45.625 -20.734 1 82.81 486 GLU A N 1
ATOM 3767 C CA . GLU A 1 486 ? -4.434 -46.156 -19.422 1 82.81 486 GLU A CA 1
ATOM 3768 C C . GLU A 1 486 ? -4.219 -45.031 -18.406 1 82.81 486 GLU A C 1
ATOM 3770 O O . GLU A 1 486 ? -4.637 -45.125 -17.25 1 82.81 486 GLU A O 1
ATOM 3775 N N . PHE A 1 487 ? -3.531 -44.031 -18.844 1 81.38 487 PHE A N 1
ATOM 3776 C CA . PHE A 1 487 ? -3.311 -42.875 -17.984 1 81.38 487 PHE A CA 1
ATOM 3777 C C . PHE A 1 487 ? -4.637 -42.25 -17.578 1 81.38 487 PHE A C 1
ATOM 3779 O O . PHE A 1 487 ? -4.848 -41.969 -16.406 1 81.38 487 PHE A O 1
ATOM 3786 N N . ASN A 1 488 ? -5.465 -42.062 -18.484 1 72.12 488 ASN A N 1
ATOM 3787 C CA . ASN A 1 488 ? -6.719 -41.344 -18.266 1 72.12 488 ASN A CA 1
ATOM 3788 C C . ASN A 1 488 ? -7.707 -42.188 -17.469 1 72.12 488 ASN A C 1
ATOM 3790 O O . ASN A 1 488 ? -8.688 -41.656 -16.938 1 72.12 488 ASN A O 1
ATOM 3794 N N . SER A 1 489 ? -7.473 -43.438 -17.484 1 70.69 489 SER A N 1
ATOM 3795 C CA . SER A 1 489 ? -8.32 -44.312 -16.688 1 70.69 489 SER A CA 1
ATOM 3796 C C . SER A 1 489 ? -8.039 -44.125 -15.195 1 70.69 489 SER A C 1
ATOM 3798 O O . SER A 1 489 ? -8.898 -44.406 -14.359 1 70.69 489 SER A O 1
ATOM 3800 N N . GLN A 1 490 ? -6.809 -43.688 -14.883 1 67.69 490 GLN A N 1
ATOM 3801 C CA . GLN A 1 490 ? -6.469 -43.344 -13.508 1 67.69 490 GLN A CA 1
ATOM 3802 C C . GLN A 1 490 ? -5.684 -42.062 -13.445 1 67.69 490 GLN A C 1
ATOM 3804 O O . GLN A 1 490 ? -4.523 -42.031 -13.023 1 67.69 490 GLN A O 1
ATOM 3809 N N . PRO A 1 491 ? -6.562 -41 -13.836 1 52.22 491 PRO A N 1
ATOM 3810 C CA . PRO A 1 491 ? -5.848 -39.719 -13.898 1 52.22 491 PRO A CA 1
ATOM 3811 C C . PRO A 1 491 ? -5.426 -39.188 -12.523 1 52.22 491 PRO A C 1
ATOM 3813 O O . PRO A 1 491 ? -6.18 -39.312 -11.555 1 52.22 491 PRO A O 1
ATOM 3816 N N . ARG A 1 492 ? -4.16 -39.125 -12.305 1 59.5 492 ARG A N 1
ATOM 3817 C CA . ARG A 1 492 ? -3.711 -38.531 -11.055 1 59.5 492 ARG A CA 1
ATOM 3818 C C . ARG A 1 492 ? -2.707 -37.406 -11.312 1 59.5 492 ARG A C 1
ATOM 3820 O O . ARG A 1 492 ? -1.679 -37.625 -11.953 1 59.5 492 ARG A O 1
ATOM 3827 N N . ASN A 1 493 ? -3.137 -36.156 -11.094 1 61.59 493 ASN A N 1
ATOM 3828 C CA . ASN A 1 493 ? -2.176 -35.062 -11.109 1 61.59 493 ASN A CA 1
ATOM 3829 C C . ASN A 1 493 ? -1.22 -35.125 -9.922 1 61.59 493 ASN A C 1
ATOM 3831 O O . ASN A 1 493 ? -1.59 -35.625 -8.852 1 61.59 493 ASN A O 1
ATOM 3835 N N . HIS B 1 1 ? 18.656 4.754 -14.977 1 19.03 1 HIS B N 1
ATOM 3836 C CA . HIS B 1 1 ? 19.078 6.113 -14.656 1 19.03 1 HIS B CA 1
ATOM 3837 C C . HIS B 1 1 ? 18.422 6.605 -13.367 1 19.03 1 HIS B C 1
ATOM 3839 O O . HIS B 1 1 ? 17.188 6.668 -13.273 1 19.03 1 HIS B O 1
ATOM 3845 N N . ALA B 1 2 ? 19.078 6.32 -12.242 1 22.88 2 ALA B N 1
ATOM 3846 C CA . ALA B 1 2 ? 18.891 6.707 -10.844 1 22.88 2 ALA B CA 1
ATOM 3847 C C . ALA B 1 2 ? 18.5 8.18 -10.727 1 22.88 2 ALA B C 1
ATOM 3849 O O . ALA B 1 2 ? 19.25 9.055 -11.172 1 22.88 2 ALA B O 1
ATOM 3850 N N . CYS B 1 3 ? 17.25 8.43 -10.797 1 23.19 3 CYS B N 1
ATOM 3851 C CA . CYS B 1 3 ? 16.766 9.781 -10.555 1 23.19 3 CYS B CA 1
ATOM 3852 C C . CYS B 1 3 ? 17.469 10.398 -9.352 1 23.19 3 CYS B C 1
ATOM 3854 O O . CYS B 1 3 ? 17.297 9.938 -8.219 1 23.19 3 CYS B O 1
ATOM 3856 N N . VAL B 1 4 ? 18.656 10.898 -9.492 1 25.28 4 VAL B N 1
ATOM 3857 C CA . VAL B 1 4 ? 19.438 11.789 -8.641 1 25.28 4 VAL B CA 1
ATOM 3858 C C . VAL B 1 4 ? 18.516 12.852 -8.031 1 25.28 4 VAL B C 1
ATOM 3860 O O . VAL B 1 4 ? 17.75 13.492 -8.734 1 25.28 4 VAL B O 1
ATOM 3863 N N . PHE B 1 5 ? 18.141 12.664 -6.785 1 33.12 5 PHE B N 1
ATOM 3864 C CA . PHE B 1 5 ? 17.531 13.539 -5.789 1 33.12 5 PHE B CA 1
ATOM 3865 C C . PHE B 1 5 ? 17.969 14.977 -5.996 1 33.12 5 PHE B C 1
ATOM 3867 O O . PHE B 1 5 ? 19.172 15.266 -6.086 1 33.12 5 PHE B O 1
ATOM 3874 N N . SER B 1 6 ? 17.391 15.75 -6.68 1 37.88 6 SER B N 1
ATOM 3875 C CA . SER B 1 6 ? 17.625 17.172 -6.957 1 37.88 6 SER B CA 1
ATOM 3876 C C . SER B 1 6 ? 17.906 17.938 -5.676 1 37.88 6 SER B C 1
ATOM 3878 O O . SER B 1 6 ? 17.047 18.031 -4.793 1 37.88 6 SER B O 1
ATOM 3880 N N . ASP B 1 7 ? 19.078 17.859 -5.074 1 46.69 7 ASP B N 1
ATOM 3881 C CA . ASP B 1 7 ? 19.734 18.766 -4.141 1 46.69 7 ASP B CA 1
ATOM 3882 C C . ASP B 1 7 ? 19.281 20.203 -4.367 1 46.69 7 ASP B C 1
ATOM 3884 O O . ASP B 1 7 ? 18.891 20.578 -5.477 1 46.69 7 ASP B O 1
ATOM 3888 N N . VAL B 1 8 ? 18.859 20.781 -3.338 1 56.59 8 VAL B N 1
ATOM 3889 C CA . VAL B 1 8 ? 18.734 22.219 -3.48 1 56.59 8 VAL B CA 1
ATOM 3890 C C . VAL B 1 8 ? 19.906 22.766 -4.297 1 56.59 8 VAL B C 1
ATOM 3892 O O . VAL B 1 8 ? 21.062 22.562 -3.943 1 56.59 8 VAL B O 1
ATOM 3895 N N . PRO B 1 9 ? 19.609 23.234 -5.426 1 66.38 9 PRO B N 1
ATOM 3896 C CA . PRO B 1 9 ? 20.719 23.688 -6.277 1 66.38 9 PRO B CA 1
ATOM 3897 C C . PRO B 1 9 ? 21.594 24.734 -5.598 1 66.38 9 PRO B C 1
ATOM 3899 O O . PRO B 1 9 ? 21.078 25.672 -5 1 66.38 9 PRO B O 1
ATOM 3902 N N . GLN B 1 10 ? 22.812 24.328 -5.383 1 79.12 10 GLN B N 1
ATOM 3903 C CA . GLN B 1 10 ? 23.781 25.328 -4.98 1 79.12 10 GLN B CA 1
ATOM 3904 C C . GLN B 1 10 ? 23.953 26.391 -6.066 1 79.12 10 GLN B C 1
ATOM 3906 O O . GLN B 1 10 ? 24.094 26.062 -7.246 1 79.12 10 GLN B O 1
ATOM 3911 N N . ILE B 1 11 ? 23.688 27.641 -5.672 1 86.06 11 ILE B N 1
ATOM 3912 C CA . ILE B 1 11 ? 23.875 28.719 -6.637 1 86.06 11 ILE B CA 1
ATOM 3913 C C . ILE B 1 11 ? 25.125 29.531 -6.273 1 86.06 11 ILE B C 1
ATOM 3915 O O . ILE B 1 11 ? 25.562 29.516 -5.121 1 86.06 11 ILE B O 1
ATOM 3919 N N . ASP B 1 12 ? 25.766 30.109 -7.273 1 91.31 12 ASP B N 1
ATOM 3920 C CA . ASP B 1 12 ? 26.922 30.953 -7.074 1 91.31 12 ASP B CA 1
ATOM 3921 C C . ASP B 1 12 ? 26.5 32.344 -6.621 1 91.31 12 ASP B C 1
ATOM 3923 O O . ASP B 1 12 ? 25.375 32.781 -6.848 1 91.31 12 ASP B O 1
ATOM 3927 N N . CYS B 1 13 ? 27.469 33.031 -5.988 1 93.56 13 CYS B N 1
ATOM 3928 C CA . CYS B 1 13 ? 27.203 34.344 -5.438 1 93.56 13 CYS B CA 1
ATOM 3929 C C . CYS B 1 13 ? 26.75 35.312 -6.527 1 93.56 13 CYS B C 1
ATOM 3931 O O . CYS B 1 13 ? 26.047 36.281 -6.246 1 93.56 13 CYS B O 1
ATOM 3933 N N . ASP B 1 14 ? 27.094 35 -7.73 1 92.62 14 ASP B N 1
ATOM 3934 C CA . ASP B 1 14 ? 26.828 35.969 -8.789 1 92.62 14 ASP B CA 1
ATOM 3935 C C . ASP B 1 14 ? 25.5 35.688 -9.484 1 92.62 14 ASP B C 1
ATOM 3937 O O . ASP B 1 14 ? 25.094 36.438 -10.375 1 92.62 14 ASP B O 1
ATOM 3941 N N . ILE B 1 15 ? 24.812 34.75 -9.016 1 92.81 15 ILE B N 1
ATOM 3942 C CA . ILE B 1 15 ? 23.578 34.375 -9.688 1 92.81 15 ILE B CA 1
ATOM 3943 C C . ILE B 1 15 ? 22.484 35.406 -9.352 1 92.81 15 ILE B C 1
ATOM 3945 O O . ILE B 1 15 ? 22.281 35.719 -8.188 1 92.81 15 ILE B O 1
ATOM 3949 N N . LYS B 1 16 ? 21.875 35.875 -10.43 1 92.94 16 LYS B N 1
ATOM 3950 C CA . LYS B 1 16 ? 20.766 36.812 -10.32 1 92.94 16 LYS B CA 1
ATOM 3951 C C . LYS B 1 16 ? 19.422 36.125 -10.469 1 92.94 16 LYS B C 1
ATOM 3953 O O . LYS B 1 16 ? 19.312 35.094 -11.164 1 92.94 16 LYS B O 1
ATOM 3958 N N . ALA B 1 17 ? 18.484 36.594 -9.734 1 90.44 17 ALA B N 1
ATOM 3959 C CA . ALA B 1 17 ? 17.156 35.969 -9.742 1 90.44 17 ALA B CA 1
ATOM 3960 C C . ALA B 1 17 ? 16.578 35.938 -11.148 1 90.44 17 ALA B C 1
ATOM 3962 O O . ALA B 1 17 ? 15.828 35 -11.5 1 90.44 17 ALA B O 1
ATOM 3963 N N . ALA B 1 18 ? 16.969 36.875 -11.992 1 89.12 18 ALA B N 1
ATOM 3964 C CA . ALA B 1 18 ? 16.453 36.969 -13.359 1 89.12 18 ALA B CA 1
ATOM 3965 C C . ALA B 1 18 ? 16.875 35.75 -14.195 1 89.12 18 ALA B C 1
ATOM 3967 O O . ALA B 1 18 ? 16.203 35.406 -15.172 1 89.12 18 ALA B O 1
ATOM 3968 N N . LYS B 1 19 ? 17.875 35.125 -13.828 1 88.69 19 LYS B N 1
ATOM 3969 C CA . LYS B 1 19 ? 18.406 34 -14.602 1 88.69 19 LYS B CA 1
ATOM 3970 C C . LYS B 1 19 ? 17.672 32.719 -14.281 1 88.69 19 LYS B C 1
ATOM 3972 O O . LYS B 1 19 ? 17.828 31.719 -14.984 1 88.69 19 LYS B O 1
ATOM 3977 N N . ILE B 1 20 ? 17 32.75 -13.219 1 86.06 20 ILE B N 1
ATOM 3978 C CA . ILE B 1 20 ? 16.281 31.562 -12.797 1 86.06 20 ILE B CA 1
ATOM 3979 C C . ILE B 1 20 ? 14.82 31.641 -13.266 1 86.06 20 ILE B C 1
ATOM 3981 O O . ILE B 1 20 ? 14.133 32.625 -13.016 1 86.06 20 ILE B O 1
ATOM 3985 N N . ILE B 1 21 ? 14.383 30.625 -13.891 1 81.44 21 ILE B N 1
ATOM 3986 C CA . ILE B 1 21 ? 13.078 30.641 -14.547 1 81.44 21 ILE B CA 1
ATOM 3987 C C . ILE B 1 21 ? 11.984 30.391 -13.516 1 81.44 21 ILE B C 1
ATOM 3989 O O . ILE B 1 21 ? 10.891 30.953 -13.609 1 81.44 21 ILE B O 1
ATOM 3993 N N . ASN B 1 22 ? 12.25 29.75 -12.453 1 80.31 22 ASN B N 1
ATOM 3994 C CA . ASN B 1 22 ? 11.25 29.375 -11.469 1 80.31 22 ASN B CA 1
ATOM 3995 C C . ASN B 1 22 ? 10.805 30.578 -10.633 1 80.31 22 ASN B C 1
ATOM 3997 O O . ASN B 1 22 ? 11.648 31.312 -10.125 1 80.31 22 ASN B O 1
ATOM 4001 N N . PRO B 1 23 ? 9.547 30.766 -10.594 1 79.88 23 PRO B N 1
ATOM 4002 C CA . PRO B 1 23 ? 9.062 31.906 -9.805 1 79.88 23 PRO B CA 1
ATOM 4003 C C . PRO B 1 23 ? 9.344 31.75 -8.312 1 79.88 23 PRO B C 1
ATOM 4005 O O . PRO B 1 23 ? 9.414 32.75 -7.586 1 79.88 23 PRO B O 1
ATOM 4008 N N . GLU B 1 24 ? 9.352 30.625 -7.867 1 78.31 24 GLU B N 1
ATOM 4009 C CA . GLU B 1 24 ? 9.68 30.312 -6.48 1 78.31 24 GLU B CA 1
ATOM 4010 C C . GLU B 1 24 ? 10.625 29.109 -6.398 1 78.31 24 GLU B C 1
ATOM 4012 O O . GLU B 1 24 ? 10.398 28.094 -7.059 1 78.31 24 GLU B O 1
ATOM 4017 N N . PHE B 1 25 ? 11.711 29.359 -5.652 1 76.5 25 PHE B N 1
ATOM 4018 C CA . PHE B 1 25 ? 12.664 28.266 -5.578 1 76.5 25 PHE B CA 1
ATOM 4019 C C . PHE B 1 25 ? 13.5 28.359 -4.305 1 76.5 25 PHE B C 1
ATOM 4021 O O . PHE B 1 25 ? 13.625 29.438 -3.719 1 76.5 25 PHE B O 1
ATOM 4028 N N . ILE B 1 26 ? 13.969 27.172 -3.898 1 77.56 26 ILE B N 1
ATOM 4029 C CA . ILE B 1 26 ? 14.914 27.109 -2.783 1 77.56 26 ILE B CA 1
ATOM 4030 C C . ILE B 1 26 ? 16.344 27 -3.316 1 77.56 26 ILE B C 1
ATOM 4032 O O . ILE B 1 26 ? 16.594 26.297 -4.293 1 77.56 26 ILE B O 1
ATOM 4036 N N . ALA B 1 27 ? 17.172 27.828 -2.867 1 81.12 27 ALA B N 1
ATOM 4037 C CA . ALA B 1 27 ? 18.578 27.797 -3.285 1 81.12 27 ALA B CA 1
ATOM 4038 C C . ALA B 1 27 ? 19.5 27.828 -2.078 1 81.12 27 ALA B C 1
ATOM 4040 O O . ALA B 1 27 ? 19.109 28.25 -0.988 1 81.12 27 ALA B O 1
ATOM 4041 N N . LYS B 1 28 ? 20.609 27.234 -2.305 1 83.81 28 LYS B N 1
ATOM 4042 C CA . LYS B 1 28 ? 21.656 27.281 -1.28 1 83.81 28 LYS B CA 1
ATOM 4043 C C . LYS B 1 28 ? 22.781 28.234 -1.693 1 83.81 28 LYS B C 1
ATOM 4045 O O . LYS B 1 28 ? 23.406 28.031 -2.734 1 83.81 28 LYS B O 1
ATOM 4050 N N . CYS B 1 29 ? 23 29.297 -0.89 1 88.75 29 CYS B N 1
ATOM 4051 C CA . CYS B 1 29 ? 24.062 30.25 -1.137 1 88.75 29 CYS B CA 1
ATOM 4052 C C . CYS B 1 29 ? 25.359 29.812 -0.468 1 88.75 29 CYS B C 1
ATOM 4054 O O . CYS B 1 29 ? 25.344 29.312 0.66 1 88.75 29 CYS B O 1
ATOM 4056 N N . PRO B 1 30 ? 26.453 29.891 -1.196 1 89.12 30 PRO B N 1
ATOM 4057 C CA . PRO B 1 30 ? 27.75 29.594 -0.576 1 89.12 30 PRO B CA 1
ATOM 4058 C C . PRO B 1 30 ? 28.203 30.703 0.371 1 89.12 30 PRO B C 1
ATOM 4060 O O . PRO B 1 30 ? 27.562 31.75 0.46 1 89.12 30 PRO B O 1
ATOM 4063 N N . ALA B 1 31 ? 29.344 30.344 1.134 1 89.75 31 ALA B N 1
ATOM 4064 C CA . ALA B 1 31 ? 29.938 31.359 2.008 1 89.75 31 ALA B CA 1
ATOM 4065 C C . ALA B 1 31 ? 30.609 32.469 1.194 1 89.75 31 ALA B C 1
ATOM 4067 O O . ALA B 1 31 ? 31.047 32.219 0.069 1 89.75 31 ALA B O 1
ATOM 4068 N N . GLY B 1 32 ? 30.672 33.656 1.688 1 89.44 32 GLY B N 1
ATOM 4069 C CA . GLY B 1 32 ? 31.484 34.719 1.132 1 89.44 32 GLY B CA 1
ATOM 4070 C C . GLY B 1 32 ? 30.766 35.531 0.057 1 89.44 32 GLY B C 1
ATOM 4071 O O . GLY B 1 32 ? 31.391 36.031 -0.877 1 89.44 32 GLY B O 1
ATOM 4072 N N . CYS B 1 33 ? 29.484 35.688 0.14 1 92.5 33 CYS B N 1
ATOM 4073 C CA . CYS B 1 33 ? 28.75 36.406 -0.897 1 92.5 33 CYS B CA 1
ATOM 4074 C C . CYS B 1 33 ? 28.516 37.844 -0.506 1 92.5 33 CYS B C 1
ATOM 4076 O O . CYS B 1 33 ? 27.641 38.5 -1.053 1 92.5 33 CYS B O 1
ATOM 4078 N N . GLN B 1 34 ? 29.359 38.312 0.425 1 92.19 34 GLN B N 1
ATOM 4079 C CA . GLN B 1 34 ? 29.172 39.688 0.89 1 92.19 34 GLN B CA 1
ATOM 4080 C C . GLN B 1 34 ? 30.016 40.656 0.08 1 92.19 34 GLN B C 1
ATOM 4082 O O . GLN B 1 34 ? 29.984 41.875 0.333 1 92.19 34 GLN B O 1
ATOM 4087 N N . ASP B 1 35 ? 30.719 40.156 -0.884 1 91 35 ASP B N 1
ATOM 4088 C CA . ASP B 1 35 ? 31.594 41 -1.7 1 91 35 ASP B CA 1
ATOM 4089 C C . ASP B 1 35 ? 30.781 42.031 -2.475 1 91 35 ASP B C 1
ATOM 4091 O O . ASP B 1 35 ? 29.688 41.719 -2.973 1 91 35 ASP B O 1
ATOM 4095 N N . VAL B 1 36 ? 31.375 43.188 -2.658 1 87.31 36 VAL B N 1
ATOM 4096 C CA . VAL B 1 36 ? 30.703 44.312 -3.279 1 87.31 36 VAL B CA 1
ATOM 4097 C C . VAL B 1 36 ? 30.453 44.031 -4.758 1 87.31 36 VAL B C 1
ATOM 4099 O O . VAL B 1 36 ? 29.547 44.594 -5.367 1 87.31 36 VAL B O 1
ATOM 4102 N N . LYS B 1 37 ? 31.188 43.125 -5.328 1 91.5 37 LYS B N 1
ATOM 4103 C CA . LYS B 1 37 ? 31 42.781 -6.738 1 91.5 37 LYS B CA 1
ATOM 4104 C C . LYS B 1 37 ? 29.641 42.156 -6.984 1 91.5 37 LYS B C 1
ATOM 4106 O O . LYS B 1 37 ? 29.125 42.188 -8.102 1 91.5 37 LYS B O 1
ATOM 4111 N N . TYR B 1 38 ? 29.031 41.656 -5.996 1 94.19 38 TYR B N 1
ATOM 4112 C CA . TYR B 1 38 ? 27.688 41.094 -6.094 1 94.19 38 TYR B CA 1
ATOM 4113 C C . TYR B 1 38 ? 26.641 42.156 -5.738 1 94.19 38 TYR B C 1
ATOM 4115 O O . TYR B 1 38 ? 26.234 42.25 -4.578 1 94.19 38 TYR B O 1
ATOM 4123 N N . ARG B 1 39 ? 26.203 42.812 -6.668 1 93.69 39 ARG B N 1
ATOM 4124 C CA . ARG B 1 39 ? 25.375 44 -6.48 1 93.69 39 ARG B CA 1
ATOM 4125 C C . ARG B 1 39 ? 23.969 43.625 -6.055 1 93.69 39 ARG B C 1
ATOM 4127 O O . ARG B 1 39 ? 23.406 42.625 -6.516 1 93.69 39 ARG B O 1
ATOM 4134 N N . VAL B 1 40 ? 23.453 44.344 -5.141 1 95.94 40 VAL B N 1
ATOM 4135 C CA . VAL B 1 40 ? 22.094 44.188 -4.609 1 95.94 40 VAL B CA 1
ATOM 4136 C C . VAL B 1 40 ? 21.328 45.5 -4.77 1 95.94 40 VAL B C 1
ATOM 4138 O O . VAL B 1 40 ? 21.859 46.562 -4.445 1 95.94 40 VAL B O 1
ATOM 4141 N N . TYR B 1 41 ? 20.188 45.406 -5.363 1 95 41 TYR B N 1
ATOM 4142 C CA . TYR B 1 41 ? 19.344 46.562 -5.559 1 95 41 TYR B CA 1
ATOM 4143 C C . TYR B 1 41 ? 18.031 46.438 -4.785 1 95 41 TYR B C 1
ATOM 4145 O O . TYR B 1 41 ? 17.219 45.562 -5.082 1 95 41 TYR B O 1
ATOM 4153 N N . GLY B 1 42 ? 17.828 47.375 -3.879 1 92.75 42 GLY B N 1
ATOM 4154 C CA . GLY B 1 42 ? 16.578 47.375 -3.133 1 92.75 42 GLY B CA 1
ATOM 4155 C C . GLY B 1 42 ? 16.734 46.938 -1.692 1 92.75 42 GLY B C 1
ATOM 4156 O O . GLY B 1 42 ? 17.828 46.531 -1.278 1 92.75 42 GLY B O 1
ATOM 4157 N N . THR B 1 43 ? 15.766 47.062 -0.886 1 89.25 43 THR B N 1
ATOM 4158 C CA . THR B 1 43 ? 15.648 46.656 0.507 1 89.25 43 THR B CA 1
ATOM 4159 C C . THR B 1 43 ? 14.359 45.875 0.734 1 89.25 43 THR B C 1
ATOM 4161 O O . THR B 1 43 ? 13.273 46.344 0.39 1 89.25 43 THR B O 1
ATOM 4164 N N . ASP B 1 44 ? 14.477 44.625 1.23 1 84.31 44 ASP B N 1
ATOM 4165 C CA . ASP B 1 44 ? 13.367 43.719 1.504 1 84.31 44 ASP B CA 1
ATOM 4166 C C . ASP B 1 44 ? 12.836 43.094 0.215 1 84.31 44 ASP B C 1
ATOM 4168 O O . ASP B 1 44 ? 12.594 41.906 0.159 1 84.31 44 ASP B O 1
ATOM 4172 N N . ILE B 1 45 ? 12.547 43.938 -0.72 1 88.88 45 ILE B N 1
ATOM 4173 C CA . ILE B 1 45 ? 12.219 43.5 -2.074 1 88.88 45 ILE B CA 1
ATOM 4174 C C . ILE B 1 45 ? 13.344 43.906 -3.027 1 88.88 45 ILE B C 1
ATOM 4176 O O . ILE B 1 45 ? 13.695 45.094 -3.129 1 88.88 45 ILE B O 1
ATOM 4180 N N . TYR B 1 46 ? 13.906 42.938 -3.686 1 94.56 46 TYR B N 1
ATOM 4181 C CA . TYR B 1 46 ? 15.102 43.156 -4.48 1 94.56 46 TYR B CA 1
ATOM 4182 C C . TYR B 1 46 ? 14.812 43.031 -5.969 1 94.56 46 TYR B C 1
ATOM 4184 O O . TYR B 1 46 ? 14.008 42.188 -6.375 1 94.56 46 TYR B O 1
ATOM 4192 N N . ALA B 1 47 ? 15.398 43.906 -6.707 1 94.62 47 ALA B N 1
ATOM 4193 C CA . ALA B 1 47 ? 15.289 43.781 -8.156 1 94.62 47 ALA B CA 1
ATOM 4194 C C . ALA B 1 47 ? 15.867 42.438 -8.648 1 94.62 47 ALA B C 1
ATOM 4196 O O . ALA B 1 47 ? 16.875 41.969 -8.109 1 94.62 47 ALA B O 1
ATOM 4197 N N . SER B 1 48 ? 15.328 41.906 -9.719 1 93.56 48 SER B N 1
ATOM 4198 C CA . SER B 1 48 ? 15.703 40.562 -10.195 1 93.56 48 SER B CA 1
ATOM 4199 C C . SER B 1 48 ? 17.141 40.562 -10.719 1 93.56 48 SER B C 1
ATOM 4201 O O . SER B 1 48 ? 17.734 39.469 -10.875 1 93.56 48 SER B O 1
ATOM 4203 N N . PHE B 1 49 ? 17.641 41.625 -11.016 1 91.31 49 PHE B N 1
ATOM 4204 C CA . PHE B 1 49 ? 19.031 41.625 -11.484 1 91.31 49 PHE B CA 1
ATOM 4205 C C . PHE B 1 49 ? 20 41.719 -10.305 1 91.31 49 PHE B C 1
ATOM 4207 O O . PHE B 1 49 ? 21.203 41.75 -10.5 1 91.31 49 PHE B O 1
ATOM 4214 N N . SER B 1 50 ? 19.531 41.656 -9.023 1 94.69 50 SER B N 1
ATOM 4215 C CA . SER B 1 50 ? 20.359 41.562 -7.836 1 94.69 50 SER B CA 1
ATOM 4216 C C . SER B 1 50 ? 20.938 40.156 -7.68 1 94.69 50 SER B C 1
ATOM 4218 O O . SER B 1 50 ? 20.312 39.188 -8.102 1 94.69 50 SER B O 1
ATOM 4220 N N . SER B 1 51 ? 22.109 40.156 -7.152 1 94.69 51 SER B N 1
ATOM 4221 C CA . SER B 1 51 ? 22.609 38.875 -6.66 1 94.69 51 SER B CA 1
ATOM 4222 C C . SER B 1 51 ? 21.656 38.281 -5.625 1 94.69 51 SER B C 1
ATOM 4224 O O . SER B 1 51 ? 21.328 38.938 -4.629 1 94.69 51 SER B O 1
ATOM 4226 N N . ILE B 1 52 ? 21.281 37.094 -5.855 1 93.38 52 ILE B N 1
ATOM 4227 C CA . ILE B 1 52 ? 20.344 36.438 -4.938 1 93.38 52 ILE B CA 1
ATOM 4228 C C . ILE B 1 52 ? 21 36.312 -3.562 1 93.38 52 ILE B C 1
ATOM 4230 O O . ILE B 1 52 ? 20.406 36.688 -2.549 1 93.38 52 ILE B O 1
ATOM 4234 N N . CYS B 1 53 ? 22.188 35.844 -3.605 1 93.88 53 CYS B N 1
ATOM 4235 C CA . CYS B 1 53 ? 22.891 35.562 -2.35 1 93.88 53 CYS B CA 1
ATOM 4236 C C . CYS B 1 53 ? 23.25 36.875 -1.652 1 93.88 53 CYS B C 1
ATOM 4238 O O . CYS B 1 53 ? 23.188 36.969 -0.425 1 93.88 53 CYS B O 1
ATOM 4240 N N . GLY B 1 54 ? 23.625 37.812 -2.439 1 93.62 54 GLY B N 1
ATOM 4241 C CA . GLY B 1 54 ? 23.859 39.156 -1.871 1 93.62 54 GLY B CA 1
ATOM 4242 C C . GLY B 1 54 ? 22.625 39.75 -1.21 1 93.62 54 GLY B C 1
ATOM 4243 O O . GLY B 1 54 ? 22.719 40.281 -0.114 1 93.62 54 GLY B O 1
ATOM 4244 N N . ALA B 1 55 ? 21.547 39.562 -1.866 1 94.31 55 ALA B N 1
ATOM 4245 C CA . ALA B 1 55 ? 20.281 40.062 -1.325 1 94.31 55 ALA B CA 1
ATOM 4246 C C . ALA B 1 55 ? 19.922 39.312 -0.037 1 94.31 55 ALA B C 1
ATOM 4248 O O . ALA B 1 55 ? 19.391 39.938 0.902 1 94.31 55 ALA B O 1
ATOM 4249 N N . ALA B 1 56 ? 20.172 38.094 -0.027 1 91.81 56 ALA B N 1
ATOM 4250 C CA . ALA B 1 56 ? 19.875 37.281 1.143 1 91.81 56 ALA B CA 1
ATOM 4251 C C . ALA B 1 56 ? 20.672 37.719 2.357 1 91.81 56 ALA B C 1
ATOM 4253 O O . ALA B 1 56 ? 20.156 37.75 3.477 1 91.81 56 ALA B O 1
ATOM 4254 N N . ILE B 1 57 ? 21.906 38.031 2.135 1 90.44 57 ILE B N 1
ATOM 4255 C CA . ILE B 1 57 ? 22.719 38.562 3.219 1 90.44 57 ILE B CA 1
ATOM 4256 C C . ILE B 1 57 ? 22.234 39.969 3.611 1 90.44 57 ILE B C 1
ATOM 4258 O O . ILE B 1 57 ? 22.094 40.25 4.797 1 90.44 57 ILE B O 1
ATOM 4262 N N . HIS B 1 58 ? 21.953 40.75 2.596 1 91.69 58 HIS B N 1
ATOM 4263 C CA . HIS B 1 58 ? 21.469 42.125 2.848 1 91.69 58 HIS B CA 1
ATOM 4264 C C . HIS B 1 58 ? 20.203 42.094 3.697 1 91.69 58 HIS B C 1
ATOM 4266 O O . HIS B 1 58 ? 20.047 42.906 4.609 1 91.69 58 HIS B O 1
ATOM 4272 N N . SER B 1 59 ? 19.312 41.188 3.367 1 87.19 59 SER B N 1
ATOM 4273 C CA . SER B 1 59 ? 18.047 41.094 4.074 1 87.19 59 SER B CA 1
ATOM 4274 C C . SER B 1 59 ? 18.234 40.5 5.473 1 87.19 59 SER B C 1
ATOM 4276 O O . SER B 1 59 ? 17.344 40.625 6.32 1 87.19 59 SER B O 1
ATOM 4278 N N . GLY B 1 60 ? 19.375 39.781 5.637 1 84.31 60 GLY B N 1
ATOM 4279 C CA . GLY B 1 60 ? 19.641 39.125 6.906 1 84.31 60 GLY B CA 1
ATOM 4280 C C . GLY B 1 60 ? 19.109 37.688 6.953 1 84.31 60 GLY B C 1
ATOM 4281 O O . GLY B 1 60 ? 19.156 37.062 8 1 84.31 60 GLY B O 1
ATOM 4282 N N . THR B 1 61 ? 18.562 37.281 5.871 1 81.25 61 THR B N 1
ATOM 4283 C CA . THR B 1 61 ? 18.047 35.938 5.781 1 81.25 61 THR B CA 1
ATOM 4284 C C . THR B 1 61 ? 19.141 34.906 6.035 1 81.25 61 THR B C 1
ATOM 4286 O O . THR B 1 61 ? 18.906 33.875 6.641 1 81.25 61 THR B O 1
ATOM 4289 N N . ILE B 1 62 ? 20.328 35.156 5.512 1 83.19 62 ILE B N 1
ATOM 4290 C CA . ILE B 1 62 ? 21.516 34.344 5.797 1 83.19 62 ILE B CA 1
ATOM 4291 C C . ILE B 1 62 ? 22.688 35.281 6.168 1 83.19 62 ILE B C 1
ATOM 4293 O O . ILE B 1 62 ? 22.609 36.5 6 1 83.19 62 ILE B O 1
ATOM 4297 N N . ASP B 1 63 ? 23.656 34.625 6.805 1 83.88 63 ASP B N 1
ATOM 4298 C CA . ASP B 1 63 ? 24.875 35.375 7.105 1 83.88 63 ASP B CA 1
ATOM 4299 C C . ASP B 1 63 ? 25.969 35.062 6.102 1 83.88 63 ASP B C 1
ATOM 4301 O O . ASP B 1 63 ? 25.703 34.5 5.035 1 83.88 63 ASP B O 1
ATOM 4305 N N . LYS B 1 64 ? 27.156 35.625 6.363 1 87.75 64 LYS B N 1
ATOM 4306 C CA . LYS B 1 64 ? 28.281 35.5 5.449 1 87.75 64 LYS B CA 1
ATOM 4307 C C . LYS B 1 64 ? 28.672 34.031 5.23 1 87.75 64 LYS B C 1
ATOM 4309 O O . LYS B 1 64 ? 29.406 33.719 4.289 1 87.75 64 LYS B O 1
ATOM 4314 N N . SER B 1 65 ? 28.156 33.156 6.039 1 85.44 65 SER B N 1
ATOM 4315 C CA . SER B 1 65 ? 28.484 31.734 5.934 1 85.44 65 SER B CA 1
ATOM 4316 C C . SER B 1 65 ? 27.625 31.047 4.871 1 85.44 65 SER B C 1
ATOM 4318 O O . SER B 1 65 ? 27.922 29.922 4.48 1 85.44 65 SER B O 1
ATOM 4320 N N . GLY B 1 66 ? 26.672 31.828 4.34 1 84 66 GLY B N 1
ATOM 4321 C CA . GLY B 1 66 ? 25.766 31.234 3.361 1 84 66 GLY B CA 1
ATOM 4322 C C . GLY B 1 66 ? 24.609 30.469 3.99 1 84 66 GLY B C 1
ATOM 4323 O O . GLY B 1 66 ? 24.359 30.609 5.188 1 84 66 GLY B O 1
ATOM 4324 N N . GLY B 1 67 ? 23.844 29.906 3.166 1 78.62 67 GLY B N 1
ATOM 4325 C CA . GLY B 1 67 ? 22.703 29.156 3.676 1 78.62 67 GLY B CA 1
ATOM 4326 C C . GLY B 1 67 ? 21.594 28.984 2.658 1 78.62 67 GLY B C 1
ATOM 4327 O O . GLY B 1 67 ? 21.688 29.484 1.534 1 78.62 67 GLY B O 1
ATOM 4328 N N . LYS B 1 68 ? 20.656 28.25 3.045 1 79.31 68 LYS B N 1
ATOM 4329 C CA . LYS B 1 68 ? 19.5 28 2.189 1 79.31 68 LYS B CA 1
ATOM 4330 C C . LYS B 1 68 ? 18.484 29.141 2.283 1 79.31 68 LYS B C 1
ATOM 4332 O O . LYS B 1 68 ? 18.25 29.688 3.363 1 79.31 68 LYS B O 1
ATOM 4337 N N . ILE B 1 69 ? 18.031 29.531 1.17 1 83.44 69 ILE B N 1
ATOM 4338 C CA . ILE B 1 69 ? 17.078 30.625 1.14 1 83.44 69 ILE B CA 1
ATOM 4339 C C . ILE B 1 69 ? 15.898 30.25 0.241 1 83.44 69 ILE B C 1
ATOM 4341 O O . ILE B 1 69 ? 16.031 29.406 -0.652 1 83.44 69 ILE B O 1
ATOM 4345 N N . LEU B 1 70 ? 14.805 30.734 0.634 1 80.5 70 LEU B N 1
ATOM 4346 C CA . LEU B 1 70 ? 13.641 30.703 -0.238 1 80.5 70 LEU B CA 1
ATOM 4347 C C . LEU B 1 70 ? 13.516 32 -1.032 1 80.5 70 LEU B C 1
ATOM 4349 O O . LEU B 1 70 ? 13.539 33.094 -0.457 1 80.5 70 LEU B O 1
ATOM 4353 N N . VAL B 1 71 ? 13.555 31.812 -2.348 1 84.69 71 VAL B N 1
ATOM 4354 C CA . VAL B 1 71 ? 13.453 32.969 -3.223 1 84.69 71 VAL B CA 1
ATOM 4355 C C . VAL B 1 71 ? 12.086 33 -3.895 1 84.69 71 VAL B C 1
ATOM 4357 O O . VAL B 1 71 ? 11.648 32 -4.461 1 84.69 71 VAL B O 1
ATOM 4360 N N . GLN B 1 72 ? 11.391 34 -3.738 1 81.81 72 GLN B N 1
ATOM 4361 C CA . GLN B 1 72 ? 10.102 34.219 -4.391 1 81.81 72 GLN B CA 1
ATOM 4362 C C . GLN B 1 72 ? 10.141 35.438 -5.301 1 81.81 72 GLN B C 1
ATOM 4364 O O . GLN B 1 72 ? 10.352 36.562 -4.832 1 81.81 72 GLN B O 1
ATOM 4369 N N . LYS B 1 73 ? 9.922 35.156 -6.547 1 84.44 73 LYS B N 1
ATOM 4370 C CA . LYS B 1 73 ? 9.844 36.281 -7.488 1 84.44 73 LYS B CA 1
ATOM 4371 C C . LYS B 1 73 ? 8.508 37 -7.363 1 84.44 73 LYS B C 1
ATOM 4373 O O . LYS B 1 73 ? 7.469 36.375 -7.156 1 84.44 73 LYS B O 1
ATOM 4378 N N . VAL B 1 74 ? 8.602 38.25 -7.312 1 85.31 74 VAL B N 1
ATOM 4379 C CA . VAL B 1 74 ? 7.41 39.062 -7.211 1 85.31 74 VAL B CA 1
ATOM 4380 C C . VAL B 1 74 ? 7.449 40.156 -8.281 1 85.31 74 VAL B C 1
ATOM 4382 O O . VAL B 1 74 ? 8.414 40.25 -9.039 1 85.31 74 VAL B O 1
ATOM 4385 N N . ALA B 1 75 ? 6.312 40.906 -8.367 1 85.56 75 ALA B N 1
ATOM 4386 C CA . ALA B 1 75 ? 6.195 41.969 -9.375 1 85.56 75 ALA B CA 1
ATOM 4387 C C . ALA B 1 75 ? 7.246 43.031 -9.164 1 85.56 75 ALA B C 1
ATOM 4389 O O . ALA B 1 75 ? 7.648 43.312 -8.031 1 85.56 75 ALA B O 1
ATOM 4390 N N . GLY B 1 76 ? 7.621 43.594 -10.281 1 88.5 76 GLY B N 1
ATOM 4391 C CA . GLY B 1 76 ? 8.547 44.719 -10.227 1 88.5 76 GLY B CA 1
ATOM 4392 C C . GLY B 1 76 ? 8.008 45.906 -9.438 1 88.5 76 GLY B C 1
ATOM 4393 O O . GLY B 1 76 ? 6.793 46.094 -9.328 1 88.5 76 GLY B O 1
ATOM 4394 N N . GLN B 1 77 ? 9.008 46.625 -8.859 1 84.88 77 GLN B N 1
ATOM 4395 C CA . GLN B 1 77 ? 8.633 47.812 -8.062 1 84.88 77 GLN B CA 1
ATOM 4396 C C . GLN B 1 77 ? 8.906 49.094 -8.828 1 84.88 77 GLN B C 1
ATOM 4398 O O . GLN B 1 77 ? 9.703 49.125 -9.766 1 84.88 77 GLN B O 1
ATOM 4403 N N . SER B 1 78 ? 8.133 50.156 -8.508 1 84.31 78 SER B N 1
ATOM 4404 C CA . SER B 1 78 ? 8.344 51.469 -9.109 1 84.31 78 SER B CA 1
ATOM 4405 C C . SER B 1 78 ? 9.641 52.094 -8.625 1 84.31 78 SER B C 1
ATOM 4407 O O . SER B 1 78 ? 10.164 53.031 -9.25 1 84.31 78 SER B O 1
ATOM 4409 N N . GLY B 1 79 ? 10.188 51.594 -7.617 1 88 79 GLY B N 1
ATOM 4410 C CA . GLY B 1 79 ? 11.438 52.094 -7.055 1 88 79 GLY B CA 1
ATOM 4411 C C . GLY B 1 79 ? 12.016 51.156 -6.004 1 88 79 GLY B C 1
ATOM 4412 O O . GLY B 1 79 ? 11.273 50.531 -5.25 1 88 79 GLY B O 1
ATOM 4413 N N . TYR B 1 80 ? 13.328 51.031 -6.07 1 92.38 80 TYR B N 1
ATOM 4414 C CA . TYR B 1 80 ? 14.062 50.25 -5.09 1 92.38 80 TYR B CA 1
ATOM 4415 C C . TYR B 1 80 ? 14.961 51.125 -4.234 1 92.38 80 TYR B C 1
ATOM 4417 O O . TYR B 1 80 ? 15.844 51.812 -4.754 1 92.38 80 TYR B O 1
ATOM 4425 N N . ARG B 1 81 ? 14.734 51.031 -2.977 1 91.12 81 ARG B N 1
ATOM 4426 C CA . ARG B 1 81 ? 15.508 51.875 -2.061 1 91.12 81 ARG B CA 1
ATOM 4427 C C . ARG B 1 81 ? 16.797 51.188 -1.646 1 91.12 81 ARG B C 1
ATOM 4429 O O . ARG B 1 81 ? 16.781 50.031 -1.222 1 91.12 81 ARG B O 1
ATOM 4436 N N . GLY B 1 82 ? 17.922 51.875 -1.851 1 92.81 82 GLY B N 1
ATOM 4437 C CA . GLY B 1 82 ? 19.188 51.375 -1.352 1 92.81 82 GLY B CA 1
ATOM 4438 C C . GLY B 1 82 ? 19.375 51.594 0.141 1 92.81 82 GLY B C 1
ATOM 4439 O O . GLY B 1 82 ? 18.891 52.594 0.697 1 92.81 82 GLY B O 1
ATOM 4440 N N . SER B 1 83 ? 19.969 50.625 0.807 1 92.44 83 SER B N 1
ATOM 4441 C CA . SER B 1 83 ? 20.234 50.75 2.238 1 92.44 83 SER B CA 1
ATOM 4442 C C . SER B 1 83 ? 21.469 49.938 2.625 1 92.44 83 SER B C 1
ATOM 4444 O O . SER B 1 83 ? 22.016 49.188 1.801 1 92.44 83 SER B O 1
ATOM 4446 N N . PHE B 1 84 ? 22 50.25 3.766 1 92.19 84 PHE B N 1
ATOM 4447 C CA . PHE B 1 84 ? 23.062 49.438 4.328 1 92.19 84 PHE B CA 1
ATOM 4448 C C . PHE B 1 84 ? 22.531 48.531 5.418 1 92.19 84 PHE B C 1
ATOM 4450 O O . PHE B 1 84 ? 22.016 49 6.43 1 92.19 84 PHE B O 1
ATOM 4457 N N . SER B 1 85 ? 22.594 47.281 5.113 1 89.81 85 SER B N 1
ATOM 4458 C CA . SER B 1 85 ? 22.094 46.312 6.066 1 89.81 85 SER B CA 1
ATOM 4459 C C . SER B 1 85 ? 22.953 45.031 6.051 1 89.81 85 SER B C 1
ATOM 4461 O O . S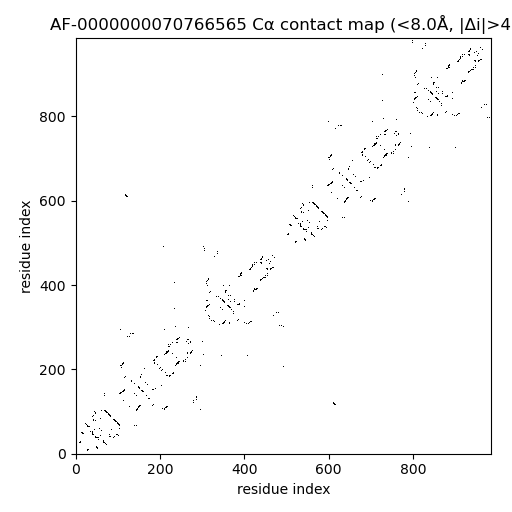ER B 1 85 ? 23.344 44.562 4.984 1 89.81 85 SER B O 1
ATOM 4463 N N . ASN B 1 86 ? 23.375 44.594 7.23 1 89.88 86 ASN B N 1
ATOM 4464 C CA . ASN B 1 86 ? 24.109 43.344 7.441 1 89.88 86 ASN B CA 1
ATOM 4465 C C . ASN B 1 86 ? 25.391 43.312 6.633 1 89.88 86 ASN B C 1
ATOM 4467 O O . ASN B 1 86 ? 25.719 42.281 6.02 1 89.88 86 ASN B O 1
ATOM 4471 N N . GLY B 1 87 ? 26 44.375 6.492 1 89.12 87 GLY B N 1
ATOM 4472 C CA . GLY B 1 87 ? 27.328 44.438 5.914 1 89.12 87 GLY B CA 1
ATOM 4473 C C . GLY B 1 87 ? 27.312 44.656 4.41 1 89.12 87 GLY B C 1
ATOM 4474 O O . GLY B 1 87 ? 28.375 44.688 3.77 1 89.12 87 GLY B O 1
ATOM 4475 N N . ILE B 1 88 ? 26.125 44.75 3.902 1 93.44 88 ILE B N 1
ATOM 4476 C CA . ILE B 1 88 ? 26.016 44.938 2.459 1 93.44 88 ILE B CA 1
ATOM 4477 C C . ILE B 1 88 ? 25.281 46.25 2.17 1 93.44 88 ILE B C 1
ATOM 4479 O O . ILE B 1 88 ? 24.25 46.531 2.768 1 93.44 88 ILE B O 1
ATOM 4483 N N . ARG B 1 89 ? 25.891 47.031 1.395 1 94.06 89 ARG B N 1
ATOM 4484 C CA . ARG B 1 89 ? 25.219 48.25 0.9 1 94.06 89 ARG B CA 1
ATOM 4485 C C . ARG B 1 89 ? 24.453 47.938 -0.385 1 94.06 89 ARG B C 1
ATOM 4487 O O . ARG B 1 89 ? 25.062 47.656 -1.42 1 94.06 89 ARG B O 1
ATOM 4494 N N . SER B 1 90 ? 23.156 48.031 -0.339 1 94.94 90 SER B N 1
ATOM 4495 C CA . SER B 1 90 ? 22.344 47.875 -1.546 1 94.94 90 SER B CA 1
ATOM 4496 C C . SER B 1 90 ? 22.172 49.219 -2.254 1 94.94 90 SER B C 1
ATOM 4498 O O . SER B 1 90 ? 22.359 50.281 -1.646 1 94.94 90 SER B O 1
ATOM 4500 N N . LEU B 1 91 ? 21.859 49.125 -3.537 1 94.81 91 LEU B N 1
ATOM 4501 C CA . LEU B 1 91 ? 21.766 50.344 -4.371 1 94.81 91 LEU B CA 1
ATOM 4502 C C . LEU B 1 91 ? 20.297 50.625 -4.711 1 94.81 91 LEU B C 1
ATOM 4504 O O . LEU B 1 91 ? 19.453 49.719 -4.68 1 94.81 91 LEU B O 1
ATOM 4508 N N . SER B 1 92 ? 20.016 51.938 -4.895 1 94.44 92 SER B N 1
ATOM 4509 C CA . SER B 1 92 ? 18.688 52.344 -5.359 1 94.44 92 SER B CA 1
ATOM 4510 C C . SER B 1 92 ? 18.531 52.094 -6.855 1 94.44 92 SER B C 1
ATOM 4512 O O . SER B 1 92 ? 19.516 52.125 -7.605 1 94.44 92 SER B O 1
ATOM 4514 N N . LEU B 1 93 ? 17.438 51.75 -7.23 1 92.19 93 LEU B N 1
ATOM 4515 C CA . LEU B 1 93 ? 17.047 51.531 -8.617 1 92.19 93 LEU B CA 1
ATOM 4516 C C . LEU B 1 93 ? 15.648 52.062 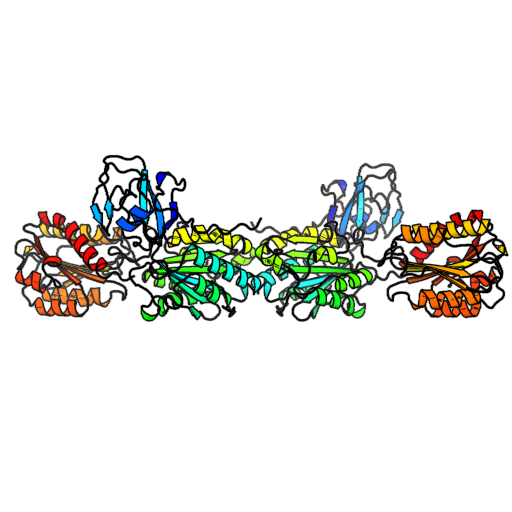-8.883 1 92.19 93 LEU B C 1
ATOM 4518 O O . LEU B 1 93 ? 14.719 51.75 -8.125 1 92.19 93 LEU B O 1
ATOM 4522 N N . PRO B 1 94 ? 15.492 52.938 -9.797 1 87.94 94 PRO B N 1
ATOM 4523 C CA . PRO B 1 94 ? 14.156 53.5 -10.031 1 87.94 94 PRO B CA 1
ATOM 4524 C C . PRO B 1 94 ? 13.125 52.406 -10.375 1 87.94 94 PRO B C 1
ATOM 4526 O O . PRO B 1 94 ? 12.109 52.281 -9.695 1 87.94 94 PRO B O 1
ATOM 4529 N N . ARG B 1 95 ? 12.93 51.938 -11.625 1 87.38 95 ARG B N 1
ATOM 4530 C CA . ARG B 1 95 ? 11.945 50.938 -12.023 1 87.38 95 ARG B CA 1
ATOM 4531 C C . ARG B 1 95 ? 12.625 49.719 -12.648 1 87.38 95 ARG B C 1
ATOM 4533 O O . ARG B 1 95 ? 13.656 49.844 -13.32 1 87.38 95 ARG B O 1
ATOM 4540 N N . TRP B 1 96 ? 12.086 48.562 -12.258 1 86.88 96 TRP B N 1
ATOM 4541 C CA . TRP B 1 96 ? 12.516 47.312 -12.875 1 86.88 96 TRP B CA 1
ATOM 4542 C C . TRP B 1 96 ? 11.336 46.344 -13.078 1 86.88 96 TRP B C 1
ATOM 4544 O O . TRP B 1 96 ? 10.32 46.469 -12.383 1 86.88 96 TRP B O 1
ATOM 4554 N N . ARG B 1 97 ? 11.484 45.438 -13.969 1 87.5 97 ARG B N 1
ATOM 4555 C CA . ARG B 1 97 ? 10.367 44.625 -14.445 1 87.5 97 ARG B CA 1
ATOM 4556 C C . ARG B 1 97 ? 10.016 43.531 -13.445 1 87.5 97 ARG B C 1
ATOM 4558 O O . ARG B 1 97 ? 8.859 43.125 -13.352 1 87.5 97 ARG B O 1
ATOM 4565 N N . GLU B 1 98 ? 11.039 42.969 -12.773 1 90.25 98 GLU B N 1
ATOM 4566 C CA . GLU B 1 98 ? 10.812 41.844 -11.867 1 90.25 98 GLU B CA 1
ATOM 4567 C C . GLU B 1 98 ? 11.602 42 -10.578 1 90.25 98 GLU B C 1
ATOM 4569 O O . GLU B 1 98 ? 12.664 42.625 -10.57 1 90.25 98 GLU B O 1
ATOM 4574 N N . SER B 1 99 ? 11.07 41.562 -9.461 1 92.81 99 SER B N 1
ATOM 4575 C CA . SER B 1 99 ? 11.711 41.625 -8.148 1 92.81 99 SER B CA 1
ATOM 4576 C C . SER B 1 99 ? 11.664 40.25 -7.465 1 92.81 99 SER B C 1
ATOM 4578 O O . SER B 1 99 ? 11.148 39.281 -8.023 1 92.81 99 SER B O 1
ATOM 4580 N N . PHE B 1 100 ? 12.398 40.125 -6.348 1 89.38 100 PHE B N 1
ATOM 4581 C CA . PHE B 1 100 ? 12.297 38.906 -5.551 1 89.38 100 PHE B CA 1
ATOM 4582 C C . PHE B 1 100 ? 12.469 39.219 -4.066 1 89.38 100 PHE B C 1
ATOM 4584 O O . PHE B 1 100 ? 12.977 40.281 -3.701 1 89.38 100 PHE B O 1
ATOM 4591 N N . ILE B 1 101 ? 11.891 38.344 -3.279 1 85.94 101 ILE B N 1
ATOM 4592 C CA . ILE B 1 101 ? 12.055 38.344 -1.829 1 85.94 101 ILE B CA 1
ATOM 4593 C C . ILE B 1 101 ? 12.781 37.062 -1.388 1 85.94 101 ILE B C 1
ATOM 4595 O O . ILE B 1 101 ? 12.688 36.031 -2.045 1 85.94 101 ILE B O 1
ATOM 4599 N N . VAL B 1 102 ? 13.68 37.25 -0.447 1 82.69 102 VAL B N 1
ATOM 4600 C CA . VAL B 1 102 ? 14.398 36.125 0.108 1 82.69 102 VAL B CA 1
ATOM 4601 C C . VAL B 1 102 ? 13.93 35.875 1.54 1 82.69 102 VAL B C 1
ATOM 4603 O O . VAL B 1 102 ? 13.727 36.812 2.311 1 82.69 102 VAL B O 1
ATOM 4606 N N . SER B 1 103 ? 13.477 34.719 1.83 1 72.12 103 SER B N 1
ATOM 4607 C CA . SER B 1 103 ? 13.055 34.406 3.186 1 72.12 103 SER B CA 1
ATOM 4608 C C . SER B 1 103 ? 13.789 33.188 3.709 1 72.12 103 SER B C 1
ATOM 4610 O O . SER B 1 103 ? 14.344 32.406 2.93 1 72.12 103 SER B O 1
ATOM 4612 N N . ASP B 1 104 ? 14.148 33.281 5.004 1 69.94 104 ASP B N 1
ATOM 4613 C CA . ASP B 1 104 ? 14.734 32.156 5.684 1 69.94 104 ASP B CA 1
ATOM 4614 C C . ASP B 1 104 ? 13.664 31.109 6.027 1 69.94 104 ASP B C 1
ATOM 4616 O O . ASP B 1 104 ? 12.516 31.453 6.289 1 69.94 104 ASP B O 1
ATOM 4620 N N . CYS B 1 105 ? 13.93 29.875 5.617 1 79.25 105 CYS B N 1
ATOM 4621 C CA . CYS B 1 105 ? 13.031 28.844 6.121 1 79.25 105 CYS B CA 1
ATOM 4622 C C . CYS B 1 105 ? 13.305 28.547 7.586 1 79.25 105 CYS B C 1
ATOM 4624 O O . CYS B 1 105 ? 14.086 27.656 7.902 1 79.25 105 CYS B O 1
ATOM 4626 N N . LYS B 1 106 ? 12.953 29.422 8.477 1 83.62 106 LYS B N 1
ATOM 4627 C CA . LYS B 1 106 ? 13.094 29.188 9.906 1 83.62 106 LYS B CA 1
ATOM 4628 C C . LYS B 1 106 ? 11.781 28.688 10.508 1 83.62 106 LYS B C 1
ATOM 4630 O O . LYS B 1 106 ? 10.891 29.469 10.812 1 83.62 106 LYS B O 1
ATOM 4635 N N . VAL B 1 107 ? 11.711 27.359 10.555 1 91.62 107 VAL B N 1
ATOM 4636 C CA . VAL B 1 107 ? 10.5 26.719 11.07 1 91.62 107 VAL B CA 1
ATOM 4637 C C . VAL B 1 107 ? 10.883 25.578 12.008 1 91.62 107 VAL B C 1
ATOM 4639 O O . VAL B 1 107 ? 11.953 24.969 11.859 1 91.62 107 VAL B O 1
ATOM 4642 N N . ASP B 1 108 ? 10.109 25.391 13.016 1 94.56 108 ASP B N 1
ATOM 4643 C CA . ASP B 1 108 ? 10.219 24.219 13.875 1 94.56 108 ASP B CA 1
ATOM 4644 C C . ASP B 1 108 ? 9.188 23.156 13.492 1 94.56 108 ASP B C 1
ATOM 4646 O O . ASP B 1 108 ? 7.992 23.328 13.727 1 94.56 108 ASP B O 1
ATOM 4650 N N . VAL B 1 109 ? 9.703 22.062 13.008 1 97.62 109 VAL B N 1
ATOM 4651 C CA . VAL B 1 109 ? 8.812 21.078 12.391 1 97.62 109 VAL B CA 1
ATOM 4652 C C . VAL B 1 109 ? 8.789 19.812 13.234 1 97.62 109 VAL B C 1
ATOM 4654 O O . VAL B 1 109 ? 9.828 19.359 13.711 1 97.62 109 VAL B O 1
ATOM 4657 N N . CYS B 1 110 ? 7.602 19.312 13.461 1 98.44 110 CYS B N 1
ATOM 4658 C CA . CYS B 1 110 ? 7.402 18 14.078 1 98.44 110 CYS B CA 1
ATOM 4659 C C . CYS B 1 110 ? 6.629 17.078 13.148 1 98.44 110 CYS B C 1
ATOM 4661 O O . CYS B 1 110 ? 5.477 17.344 12.797 1 98.44 110 CYS B O 1
ATOM 4663 N N . PHE B 1 111 ? 7.23 15.984 12.766 1 98.75 111 PHE B N 1
ATOM 4664 C CA . PHE B 1 111 ? 6.516 14.969 12.008 1 98.75 111 PHE B CA 1
ATOM 4665 C C . PHE B 1 111 ? 5.82 13.984 12.945 1 98.75 111 PHE B C 1
ATOM 4667 O O . PHE B 1 111 ? 6.445 13.438 13.859 1 98.75 111 PHE B O 1
ATOM 4674 N N . LEU B 1 112 ? 4.574 13.844 12.75 1 98.81 112 LEU B N 1
ATOM 4675 C CA . LEU B 1 112 ? 3.816 12.75 13.344 1 98.81 112 LEU B CA 1
ATOM 4676 C C . LEU B 1 112 ? 3.721 11.562 12.391 1 98.81 112 LEU B C 1
ATOM 4678 O O . LEU B 1 112 ? 2.852 11.539 11.516 1 98.81 112 LEU B O 1
ATOM 4682 N N . ILE B 1 113 ? 4.523 10.555 12.609 1 98.75 113 ILE B N 1
ATOM 4683 C CA . ILE B 1 113 ? 4.617 9.477 11.633 1 98.75 113 ILE B CA 1
ATOM 4684 C C . ILE B 1 113 ? 3.777 8.281 12.094 1 98.75 113 ILE B C 1
ATOM 4686 O O . ILE B 1 113 ? 3.598 8.07 13.297 1 98.75 113 ILE B O 1
ATOM 4690 N N . ASP B 1 114 ? 3.289 7.547 11.188 1 98.12 114 ASP B N 1
ATOM 4691 C CA . ASP B 1 114 ? 2.426 6.395 11.438 1 98.12 114 ASP B CA 1
ATOM 4692 C C . ASP B 1 114 ? 3.248 5.156 11.789 1 98.12 114 ASP B C 1
ATOM 4694 O O . ASP B 1 114 ? 3.934 4.598 10.93 1 98.12 114 ASP B O 1
ATOM 4698 N N . GLY B 1 115 ? 3.26 4.785 13.023 1 97.81 115 GLY B N 1
ATOM 4699 C CA . GLY B 1 115 ? 3.92 3.562 13.453 1 97.81 115 GLY B CA 1
ATOM 4700 C C . GLY B 1 115 ? 2.959 2.406 13.656 1 97.81 115 GLY B C 1
ATOM 4701 O O . GLY B 1 115 ? 3.348 1.353 14.172 1 97.81 115 GLY B O 1
ATOM 4702 N N . SER B 1 116 ? 1.722 2.572 13.266 1 95.94 116 SER B N 1
ATOM 4703 C CA . SER B 1 116 ? 0.686 1.573 13.508 1 95.94 116 SER B CA 1
ATOM 4704 C C . SER B 1 116 ? 0.938 0.305 12.703 1 95.94 116 SER B C 1
ATOM 4706 O O . SER B 1 116 ? 1.711 0.318 11.742 1 95.94 116 SER B O 1
ATOM 4708 N N . TRP B 1 117 ? 0.279 -0.771 13.086 1 94.06 117 TRP B N 1
ATOM 4709 C CA . TRP B 1 117 ? 0.416 -2.047 12.391 1 94.06 117 TRP B CA 1
ATOM 4710 C C . TRP B 1 117 ? -0.289 -2.01 11.039 1 94.06 117 TRP B C 1
ATOM 4712 O O . TRP B 1 117 ? -0.105 -2.906 10.211 1 94.06 117 TRP B O 1
ATOM 4722 N N . SER B 1 118 ? -1.082 -0.996 10.781 1 93.62 118 SER B N 1
ATOM 4723 C CA . SER B 1 118 ? -1.829 -0.911 9.531 1 93.62 118 SER B CA 1
ATOM 4724 C C . SER B 1 118 ? -0.891 -0.82 8.328 1 93.62 118 SER B C 1
ATOM 4726 O O . SER B 1 118 ? -1.207 -1.321 7.25 1 93.62 118 SER B O 1
ATOM 4728 N N . ILE B 1 119 ? 0.286 -0.168 8.406 1 94.75 119 ILE B N 1
ATOM 4729 C CA . ILE B 1 119 ? 1.084 0.138 7.227 1 94.75 119 ILE B CA 1
ATOM 4730 C C . ILE B 1 119 ? 2.111 -0.969 6.996 1 94.75 119 ILE B C 1
ATOM 4732 O O . ILE B 1 119 ? 2.684 -1.076 5.91 1 94.75 119 ILE B O 1
ATOM 4736 N N . GLY B 1 120 ? 2.385 -1.854 8.078 1 93.56 120 GLY B N 1
ATOM 4737 C CA . GLY B 1 120 ? 3.363 -2.916 7.914 1 93.56 120 GLY B CA 1
ATOM 4738 C C . GLY B 1 120 ? 4.793 -2.41 7.887 1 93.56 120 GLY B C 1
ATOM 4739 O O . GLY B 1 120 ? 5.031 -1.201 7.863 1 93.56 120 GLY B O 1
ATOM 4740 N N . LYS B 1 121 ? 5.75 -3.289 7.805 1 94.88 121 LYS B N 1
ATOM 4741 C CA . LYS B 1 121 ? 7.168 -2.963 7.895 1 94.88 121 LYS B CA 1
ATOM 4742 C C . LYS B 1 121 ? 7.664 -2.312 6.605 1 94.88 121 LYS B C 1
ATOM 4744 O O . LYS B 1 121 ? 8.531 -1.432 6.641 1 94.88 121 LYS B O 1
ATOM 4749 N N . ARG B 1 122 ? 7.148 -2.771 5.523 1 94.94 122 ARG B N 1
ATOM 4750 C CA . ARG B 1 122 ? 7.633 -2.256 4.246 1 94.94 122 ARG B CA 1
ATOM 4751 C C . ARG B 1 122 ? 7.289 -0.78 4.086 1 94.94 122 ARG B C 1
ATOM 4753 O O . ARG B 1 122 ? 8.156 0.032 3.75 1 94.94 122 ARG B O 1
ATOM 4760 N N . ARG B 1 123 ? 6.02 -0.413 4.301 1 96.75 123 ARG B N 1
ATOM 4761 C CA . ARG B 1 123 ? 5.602 0.979 4.168 1 96.75 123 ARG B CA 1
ATOM 4762 C C . ARG B 1 123 ? 6.25 1.849 5.242 1 96.75 123 ARG B C 1
ATOM 4764 O O . ARG B 1 123 ? 6.562 3.016 4.996 1 96.75 123 ARG B O 1
ATOM 4771 N N . PHE B 1 124 ? 6.496 1.266 6.43 1 97.81 124 PHE B N 1
ATOM 4772 C CA . PHE B 1 124 ? 7.219 1.998 7.461 1 97.81 124 PHE B CA 1
ATOM 4773 C C . PHE B 1 124 ? 8.617 2.363 6.988 1 97.81 124 PHE B C 1
ATOM 4775 O O . PHE B 1 124 ? 9.109 3.461 7.266 1 97.81 124 PHE B O 1
ATOM 4782 N N . GLN B 1 125 ? 9.227 1.464 6.258 1 96.19 125 GLN B N 1
ATOM 4783 C CA . GLN B 1 125 ? 10.539 1.757 5.695 1 96.19 125 GLN B CA 1
ATOM 4784 C C . GLN B 1 125 ? 10.453 2.852 4.637 1 96.19 125 GLN B C 1
ATOM 4786 O O . GLN B 1 125 ? 11.328 3.717 4.559 1 96.19 125 GLN B O 1
ATOM 4791 N N . ILE B 1 126 ? 9.477 2.799 3.805 1 96.12 126 ILE B N 1
ATOM 4792 C CA . ILE B 1 126 ? 9.266 3.83 2.795 1 96.12 126 ILE B CA 1
ATOM 4793 C C . ILE B 1 126 ? 9.055 5.18 3.473 1 96.12 126 ILE B C 1
ATOM 4795 O O . ILE B 1 126 ? 9.555 6.203 3.004 1 96.12 126 ILE B O 1
ATOM 4799 N N . GLN B 1 127 ? 8.242 5.184 4.574 1 97.81 127 GLN B N 1
ATOM 4800 C CA . GLN B 1 127 ? 8.016 6.379 5.379 1 97.81 127 GLN B CA 1
ATOM 4801 C C . GLN B 1 127 ? 9.336 6.969 5.871 1 97.81 127 GLN B C 1
ATOM 4803 O O . GLN B 1 127 ? 9.539 8.188 5.809 1 97.81 127 GLN B O 1
ATOM 4808 N N . LYS B 1 128 ? 10.219 6.16 6.379 1 97.62 128 LYS B N 1
ATOM 4809 C CA . LYS B 1 128 ? 11.523 6.617 6.859 1 97.62 128 LYS B CA 1
ATOM 4810 C C . LYS B 1 128 ? 12.328 7.246 5.727 1 97.62 128 LYS B C 1
ATOM 4812 O O . LYS B 1 128 ? 12.977 8.281 5.918 1 97.62 128 LYS B O 1
ATOM 4817 N N . HIS B 1 129 ? 12.297 6.605 4.539 1 96.06 129 HIS B N 1
ATOM 4818 C CA . HIS B 1 129 ? 13.008 7.152 3.389 1 96.06 129 HIS B CA 1
ATOM 4819 C C . HIS B 1 129 ? 12.484 8.539 3.023 1 96.06 129 HIS B C 1
ATOM 4821 O O . HIS B 1 129 ? 13.258 9.43 2.676 1 96.06 129 HIS B O 1
ATOM 4827 N N . PHE B 1 130 ? 11.227 8.656 3.072 1 97.75 130 PHE B N 1
ATOM 4828 C CA . PHE B 1 130 ? 10.594 9.938 2.809 1 97.75 130 PHE B CA 1
ATOM 4829 C C . PHE B 1 130 ? 11.094 11 3.785 1 97.75 130 PHE B C 1
ATOM 4831 O O . PHE B 1 130 ? 11.445 12.109 3.381 1 97.75 130 PHE B O 1
ATOM 4838 N N . LEU B 1 131 ? 11.109 10.695 5.094 1 98.31 131 LEU B N 1
ATOM 4839 C CA . LEU B 1 131 ? 11.562 11.617 6.125 1 98.31 131 LEU B CA 1
ATOM 4840 C C . LEU B 1 131 ? 13.016 12.023 5.895 1 98.31 131 LEU B C 1
ATOM 4842 O O . LEU B 1 131 ? 13.383 13.188 6.098 1 98.31 131 LEU B O 1
ATOM 4846 N N . LYS B 1 132 ? 13.836 11.039 5.488 1 96.62 132 LYS B N 1
ATOM 4847 C CA . LYS B 1 132 ? 15.227 11.352 5.172 1 96.62 132 LYS B CA 1
ATOM 4848 C C . LYS B 1 132 ? 15.32 12.336 4.016 1 96.62 132 LYS B C 1
ATOM 4850 O O . LYS B 1 132 ? 16.109 13.281 4.059 1 96.62 132 LYS B O 1
ATOM 4855 N N . ASP B 1 133 ? 14.516 12.125 3.018 1 94.75 133 ASP B N 1
ATOM 4856 C CA . ASP B 1 133 ? 14.492 13.016 1.865 1 94.75 133 ASP B CA 1
ATOM 4857 C C . ASP B 1 133 ? 14.039 14.422 2.27 1 94.75 133 ASP B C 1
ATOM 4859 O O . ASP B 1 133 ? 14.562 15.414 1.762 1 94.75 133 ASP B O 1
ATOM 4863 N N . VAL B 1 134 ? 13.062 14.5 3.113 1 96.12 134 VAL B N 1
ATOM 4864 C CA . VAL B 1 134 ? 12.57 15.789 3.586 1 96.12 134 VAL B CA 1
ATOM 4865 C C . VAL B 1 134 ? 13.664 16.5 4.383 1 96.12 134 VAL B C 1
ATOM 4867 O O . VAL B 1 134 ? 13.906 17.688 4.203 1 96.12 134 VAL B O 1
ATOM 4870 N N . ALA B 1 135 ? 14.289 15.758 5.293 1 94.69 135 ALA B N 1
ATOM 4871 C CA . ALA B 1 135 ? 15.367 16.328 6.094 1 94.69 135 ALA B CA 1
ATOM 4872 C C . ALA B 1 135 ? 16.453 16.906 5.203 1 94.69 135 ALA B C 1
ATOM 4874 O O . ALA B 1 135 ? 16.984 17.984 5.488 1 94.69 135 ALA B O 1
ATOM 4875 N N . GLN B 1 136 ? 16.781 16.141 4.188 1 89 136 GLN B N 1
ATOM 4876 C CA . GLN B 1 136 ? 17.797 16.609 3.244 1 89 136 GLN B CA 1
ATOM 4877 C C . GLN B 1 136 ? 17.328 17.844 2.498 1 89 136 GLN B C 1
ATOM 4879 O O . GLN B 1 136 ? 18.094 18.812 2.352 1 89 136 GLN B O 1
ATOM 4884 N N . SER B 1 137 ? 16.141 17.797 2.025 1 87.38 137 SER B N 1
ATOM 4885 C CA . SER B 1 137 ? 15.594 18.922 1.257 1 87.38 137 SER B CA 1
ATOM 4886 C C . SER B 1 137 ? 15.43 20.156 2.125 1 87.38 137 SER B C 1
ATOM 4888 O O . SER B 1 137 ? 15.594 21.281 1.644 1 87.38 137 SER B O 1
ATOM 4890 N N . LEU B 1 138 ? 15.062 20.031 3.387 1 87.81 138 LEU B N 1
ATOM 4891 C CA . LEU B 1 138 ? 14.906 21.125 4.336 1 87.81 138 LEU B CA 1
ATOM 4892 C C . LEU B 1 138 ? 16.266 21.719 4.699 1 87.81 138 LEU B C 1
ATOM 4894 O O . LEU B 1 138 ? 16.344 22.875 5.098 1 87.81 138 LEU B O 1
ATOM 4898 N N . ASP B 1 139 ? 17.266 20.875 4.523 1 83.38 139 ASP B N 1
ATOM 4899 C CA . ASP B 1 139 ? 18.594 21.266 4.984 1 83.38 139 ASP B CA 1
ATOM 4900 C C . ASP B 1 139 ? 18.562 21.688 6.453 1 83.38 139 ASP B C 1
ATOM 4902 O O . ASP B 1 139 ? 18.891 22.828 6.785 1 83.38 139 ASP B O 1
ATOM 4906 N N . VAL B 1 140 ? 18.266 20.812 7.277 1 88 140 VAL B N 1
ATOM 4907 C CA . VAL B 1 140 ? 18.031 21.031 8.703 1 88 140 VAL B CA 1
ATOM 4908 C C . VAL B 1 140 ? 19.281 21.594 9.352 1 88 140 VAL B C 1
ATOM 4910 O O . VAL B 1 140 ? 20.391 21.125 9.078 1 88 140 VAL B O 1
ATOM 4913 N N . GLY B 1 141 ? 19.062 22.609 10.164 1 82.94 141 GLY B N 1
ATOM 4914 C CA . GLY B 1 141 ? 20.141 23.266 10.875 1 82.94 141 GLY B CA 1
ATOM 4915 C C . GLY B 1 141 ? 19.672 24.312 11.867 1 82.94 141 GLY B C 1
ATOM 4916 O O . GLY B 1 141 ? 18.516 24.75 11.805 1 82.94 141 GLY B O 1
ATOM 4917 N N . VAL B 1 142 ? 20.562 24.844 12.695 1 78.75 142 VAL B N 1
ATOM 4918 C CA . VAL B 1 142 ? 20.234 25.734 13.805 1 78.75 142 VAL B CA 1
ATOM 4919 C C . VAL B 1 142 ? 19.75 27.078 13.25 1 78.75 142 VAL B C 1
ATOM 4921 O O . VAL B 1 142 ? 18.859 27.703 13.82 1 78.75 142 VAL B O 1
ATOM 4924 N N . ALA B 1 143 ? 20.281 27.422 12.164 1 73.25 143 ALA B N 1
ATOM 4925 C CA . ALA B 1 143 ? 19.922 28.719 11.578 1 73.25 143 ALA B CA 1
ATOM 4926 C C . ALA B 1 143 ? 18.703 28.578 10.672 1 73.25 143 ALA B C 1
ATOM 4928 O O . ALA B 1 143 ? 18.078 29.578 10.305 1 73.25 143 ALA B O 1
ATOM 4929 N N . GLY B 1 144 ? 18.391 27.359 10.336 1 82.25 144 GLY B N 1
ATOM 4930 C CA . GLY B 1 144 ? 17.266 27.094 9.445 1 82.25 144 GLY B CA 1
ATOM 4931 C C . GLY B 1 144 ? 16.172 26.266 10.102 1 82.25 144 GLY B C 1
ATOM 4932 O O . GLY B 1 144 ? 15.812 26.5 11.258 1 82.25 144 GLY B O 1
ATOM 4933 N N . PRO B 1 145 ? 15.602 25.406 9.359 1 90.69 145 PRO B N 1
ATOM 4934 C CA . PRO B 1 145 ? 14.531 24.578 9.922 1 90.69 145 PRO B CA 1
ATOM 4935 C C . PRO B 1 145 ? 15.055 23.516 10.875 1 90.69 145 PRO B C 1
ATOM 4937 O O . PRO B 1 145 ? 16.141 22.969 10.672 1 90.69 145 PRO B O 1
ATOM 4940 N N . LEU B 1 146 ? 14.32 23.312 11.914 1 94.31 146 LEU B N 1
ATOM 4941 C CA . LEU B 1 146 ? 14.555 22.203 12.812 1 94.31 146 LEU B CA 1
ATOM 4942 C C . LEU B 1 146 ? 13.453 21.156 12.688 1 94.31 146 LEU B C 1
ATOM 4944 O O . LEU B 1 146 ? 12.312 21.484 12.359 1 94.31 146 LEU B O 1
ATOM 4948 N N . MET B 1 147 ? 13.891 19.938 12.93 1 96.62 147 MET B N 1
ATOM 4949 C CA . MET B 1 147 ? 12.93 18.859 12.688 1 96.62 147 MET B CA 1
ATOM 4950 C C . MET B 1 147 ? 12.961 17.844 13.82 1 96.62 147 MET B C 1
ATOM 4952 O O . MET B 1 147 ? 14.031 17.422 14.258 1 96.62 147 MET B O 1
ATOM 4956 N N . GLY B 1 148 ? 11.805 17.578 14.43 1 98.06 148 GLY B N 1
ATOM 4957 C CA . GLY B 1 148 ? 11.594 16.469 15.344 1 98.06 148 GLY B CA 1
ATOM 4958 C C . GLY B 1 148 ? 10.578 15.461 14.828 1 98.06 148 GLY B C 1
ATOM 4959 O O . GLY B 1 148 ? 9.922 15.695 13.812 1 98.06 148 GLY B O 1
ATOM 4960 N N . ILE B 1 149 ? 10.547 14.266 15.539 1 98.62 149 ILE B N 1
ATOM 4961 C CA . ILE B 1 149 ? 9.648 13.211 15.078 1 98.62 149 ILE B CA 1
ATOM 4962 C C . ILE B 1 149 ? 8.93 12.586 16.281 1 98.62 149 ILE B C 1
ATOM 4964 O O . ILE B 1 149 ? 9.562 12.266 17.281 1 98.62 149 ILE B O 1
ATOM 4968 N N . ILE B 1 150 ? 7.664 12.523 16.156 1 98.62 150 ILE B N 1
ATOM 4969 C CA . ILE B 1 150 ? 6.824 11.742 17.047 1 98.62 150 ILE B CA 1
ATOM 4970 C C . ILE B 1 150 ? 6.234 10.555 16.281 1 98.62 150 ILE B C 1
ATOM 4972 O O . ILE B 1 150 ? 5.762 10.703 15.156 1 98.62 150 ILE B O 1
ATOM 4976 N N . GLN B 1 151 ? 6.41 9.352 16.828 1 98.62 151 GLN B N 1
ATOM 4977 C CA . GLN B 1 151 ? 5.754 8.164 16.297 1 98.62 151 GLN B CA 1
ATOM 4978 C C . GLN B 1 151 ? 4.469 7.852 17.047 1 98.62 151 GLN B C 1
ATOM 4980 O O . GLN B 1 151 ? 4.465 7.828 18.281 1 98.62 151 GLN B O 1
ATOM 4985 N N . TYR B 1 152 ? 3.363 7.754 16.266 1 98.12 152 TYR B N 1
ATOM 4986 C CA . TYR B 1 152 ? 2.129 7.406 16.969 1 98.12 152 TYR B CA 1
ATOM 4987 C C . TYR B 1 152 ? 1.719 5.969 16.672 1 98.12 152 TYR B C 1
ATOM 4989 O O . TYR B 1 152 ? 2.129 5.398 15.656 1 98.12 152 TYR B O 1
ATOM 4997 N N . GLY B 1 153 ? 1.019 5.293 17.516 1 96.31 153 GLY B N 1
ATOM 4998 C CA . GLY B 1 153 ? 0.373 3.994 17.594 1 96.31 153 GLY B CA 1
ATOM 4999 C C . GLY B 1 153 ? -0.734 3.932 18.625 1 96.31 153 GLY B C 1
ATOM 5000 O O . GLY B 1 153 ? -1.688 4.711 18.562 1 96.31 153 GLY B O 1
ATOM 5001 N N . ASP B 1 154 ? -0.488 3.045 19.609 1 95.31 154 ASP B N 1
ATOM 5002 C CA . ASP B 1 154 ? -1.412 3.105 20.734 1 95.31 154 ASP B CA 1
ATOM 5003 C C . ASP B 1 154 ? -1.159 4.348 21.594 1 95.31 154 ASP B C 1
ATOM 5005 O O . ASP B 1 154 ? -2.098 5.062 21.953 1 95.31 154 ASP B O 1
ATOM 5009 N N . ASP B 1 155 ? 0.151 4.605 21.75 1 95.69 155 ASP B N 1
ATOM 5010 C CA . ASP B 1 155 ? 0.592 5.809 22.453 1 95.69 155 ASP B CA 1
ATOM 5011 C C . ASP B 1 155 ? 1.686 6.527 21.656 1 95.69 155 ASP B C 1
ATOM 5013 O O . ASP B 1 155 ? 2.576 5.891 21.094 1 95.69 155 ASP B O 1
ATOM 5017 N N . PRO B 1 156 ? 1.537 7.816 21.594 1 97.5 156 PRO B N 1
ATOM 5018 C CA . PRO B 1 156 ? 2.58 8.578 20.906 1 97.5 156 PRO B CA 1
ATOM 5019 C C . PRO B 1 156 ? 3.893 8.625 21.688 1 97.5 156 PRO B C 1
ATOM 5021 O O . PRO B 1 156 ? 3.885 8.594 22.906 1 97.5 156 PRO B O 1
ATOM 5024 N N . SER B 1 157 ? 4.941 8.625 21.031 1 97.38 157 SER B N 1
ATOM 5025 C CA . SER B 1 157 ? 6.266 8.711 21.641 1 97.38 157 SER B CA 1
ATOM 5026 C C . SER B 1 157 ? 7.199 9.586 20.812 1 97.38 157 SER B C 1
ATOM 5028 O O . SER B 1 157 ? 7.207 9.516 19.578 1 97.38 157 SER B O 1
ATOM 5030 N N . THR B 1 158 ? 7.977 10.422 21.562 1 97.81 158 THR B N 1
ATOM 5031 C CA . THR B 1 158 ? 8.953 11.266 20.891 1 97.81 158 THR B CA 1
ATOM 5032 C C . THR B 1 158 ? 10.188 10.453 20.484 1 97.81 158 THR B C 1
ATOM 5034 O O . THR B 1 158 ? 10.852 9.867 21.344 1 97.81 158 THR B O 1
ATOM 5037 N N . GLU B 1 159 ? 10.445 10.344 19.25 1 98.06 159 GLU B N 1
ATOM 5038 C CA . GLU B 1 159 ? 11.68 9.719 18.781 1 98.06 159 GLU B CA 1
ATOM 5039 C C . GLU B 1 159 ? 12.875 10.633 19 1 98.06 159 GLU B C 1
ATOM 5041 O O . GLU B 1 159 ? 13.914 10.195 19.5 1 98.06 159 GLU B O 1
ATOM 5046 N N . PHE B 1 160 ? 12.766 11.922 18.609 1 95.56 160 PHE B N 1
ATOM 5047 C CA . PHE B 1 160 ? 13.727 12.961 18.953 1 95.56 160 PHE B CA 1
ATOM 5048 C C . PHE B 1 160 ? 13.094 14.344 18.828 1 95.56 160 PHE B C 1
ATOM 5050 O O . PHE B 1 160 ? 12.172 14.547 18.031 1 95.56 160 PHE B O 1
ATOM 5057 N N . ASN B 1 161 ? 13.523 15.148 19.703 1 96.38 161 ASN B N 1
ATOM 5058 C CA . ASN B 1 161 ? 12.992 16.5 19.766 1 96.38 161 ASN B CA 1
ATOM 5059 C C . ASN B 1 161 ? 13.789 17.453 18.875 1 96.38 161 ASN B C 1
ATOM 5061 O O . ASN B 1 161 ? 14.586 17.016 18.047 1 96.38 161 ASN B O 1
ATOM 5065 N N . LEU B 1 162 ? 13.586 18.766 18.969 1 96.25 162 LEU B N 1
ATOM 5066 C CA . LEU B 1 162 ? 14.125 19.75 18.047 1 96.25 162 LEU B CA 1
ATOM 5067 C C . LEU B 1 162 ? 15.594 20.047 18.359 1 96.25 162 LEU B C 1
ATOM 5069 O O . LEU B 1 162 ? 16.312 20.609 17.531 1 96.25 162 LEU B O 1
ATOM 5073 N N . LYS B 1 163 ? 16.078 19.594 19.547 1 92.12 163 LYS B N 1
ATOM 5074 C CA . LYS B 1 163 ? 17.422 19.906 19.984 1 92.12 163 LYS B CA 1
ATOM 5075 C C . LYS B 1 163 ? 18.375 18.75 19.703 1 92.12 163 LYS B C 1
ATOM 5077 O O . LYS B 1 163 ? 19.594 18.906 19.781 1 92.12 163 LYS B O 1
ATOM 5082 N N . THR B 1 164 ? 17.891 17.625 19.375 1 92.38 164 THR B N 1
ATOM 5083 C CA . THR B 1 164 ? 18.672 16.391 19.328 1 92.38 164 THR B CA 1
ATOM 5084 C C . THR B 1 164 ? 19.641 16.422 18.156 1 92.38 164 THR B C 1
ATOM 5086 O O . THR B 1 164 ? 20.797 16.016 18.297 1 92.38 164 THR B O 1
ATOM 5089 N N . TYR B 1 165 ? 19.141 16.844 16.969 1 91.12 165 TYR B N 1
ATOM 5090 C CA . TYR B 1 165 ? 19.984 16.828 15.773 1 91.12 165 TYR B CA 1
ATOM 5091 C C . TYR B 1 165 ? 19.922 18.156 15.047 1 91.12 165 TYR B C 1
ATOM 5093 O O . TYR B 1 165 ? 18.844 18.656 14.719 1 91.12 165 TYR B O 1
ATOM 5101 N N . ALA B 1 166 ? 21.125 18.672 14.758 1 87.25 166 ALA B N 1
ATOM 5102 C CA . ALA B 1 166 ? 21.188 20.016 14.203 1 87.25 166 ALA B CA 1
ATOM 5103 C C . ALA B 1 166 ? 21.688 19.984 12.758 1 87.25 166 ALA B C 1
ATOM 5105 O O . ALA B 1 166 ? 22.094 21.016 12.219 1 87.25 166 ALA B O 1
ATOM 5106 N N . ASN B 1 167 ? 21.75 18.781 12.195 1 87.94 167 ASN B N 1
ATOM 5107 C CA . ASN B 1 167 ? 22.109 18.688 10.789 1 87.94 167 ASN B CA 1
ATOM 5108 C C . ASN B 1 167 ? 21.406 17.5 10.117 1 87.94 167 ASN B C 1
ATOM 5110 O O . ASN B 1 167 ? 21 16.547 10.789 1 87.94 167 ASN B O 1
ATOM 5114 N N . SER B 1 168 ? 21.359 17.625 8.789 1 90.31 168 SER B N 1
ATOM 5115 C CA . SER B 1 168 ? 20.578 16.656 8.023 1 90.31 168 SER B CA 1
ATOM 5116 C C . SER B 1 168 ? 21.219 15.281 8.062 1 90.31 168 SER B C 1
ATOM 5118 O O . SER B 1 168 ? 20.516 14.266 8.102 1 90.31 168 SER B O 1
ATOM 5120 N N . LYS B 1 169 ? 22.5 15.18 8.07 1 92.19 169 LYS B N 1
ATOM 5121 C CA . LYS B 1 169 ? 23.203 13.898 8.055 1 92.19 169 LYS B CA 1
ATOM 5122 C C . LYS B 1 169 ? 22.906 13.094 9.312 1 92.19 169 LYS B C 1
ATOM 5124 O O . LYS B 1 169 ? 22.531 11.922 9.227 1 92.19 169 LYS B O 1
ATOM 5129 N N . ASP B 1 170 ? 23.078 13.727 10.484 1 95.62 170 ASP B N 1
ATOM 5130 C CA . ASP B 1 170 ? 22.812 13.055 11.75 1 95.62 170 ASP B CA 1
ATOM 5131 C C . ASP B 1 170 ? 21.328 12.68 11.859 1 95.62 170 ASP B C 1
ATOM 5133 O O . ASP B 1 170 ? 20.984 11.617 12.383 1 95.62 170 ASP B O 1
ATOM 5137 N N . LEU B 1 171 ? 20.562 13.578 11.414 1 96 171 LEU B N 1
ATOM 5138 C CA . LEU B 1 171 ? 19.125 13.328 11.445 1 96 171 LEU B CA 1
ATOM 5139 C C . LEU B 1 171 ? 18.766 12.117 10.602 1 96 171 LEU B C 1
ATOM 5141 O O . LEU B 1 171 ? 17.969 11.273 11.023 1 96 171 LEU B O 1
ATOM 5145 N N . LYS B 1 172 ? 19.297 12.016 9.43 1 96.88 172 LYS B N 1
ATOM 5146 C CA . LYS B 1 172 ? 19.031 10.891 8.539 1 96.88 172 LYS B CA 1
ATOM 5147 C C . LYS B 1 172 ? 19.453 9.57 9.172 1 96.88 172 LYS B C 1
ATOM 5149 O O . LYS B 1 172 ? 18.734 8.57 9.086 1 96.88 172 LYS B O 1
ATOM 5154 N N . ASN B 1 173 ? 20.594 9.57 9.852 1 96.75 173 ASN B N 1
ATOM 5155 C CA . ASN B 1 173 ? 21.078 8.383 10.547 1 96.75 173 ASN B CA 1
ATOM 5156 C C . ASN B 1 173 ? 20.141 7.984 11.688 1 96.75 173 ASN B C 1
ATOM 5158 O O . ASN B 1 173 ? 19.906 6.797 11.914 1 96.75 173 ASN B O 1
ATOM 5162 N N . ALA B 1 174 ? 19.688 8.977 12.383 1 97.56 174 ALA B N 1
ATOM 5163 C CA . ALA B 1 174 ? 18.766 8.719 13.492 1 97.56 174 ALA B CA 1
ATOM 5164 C C . ALA B 1 174 ? 17.438 8.156 12.992 1 97.56 174 ALA B C 1
ATOM 5166 O O . ALA B 1 174 ? 16.844 7.281 13.625 1 97.56 174 ALA B O 1
ATOM 5167 N N . ILE B 1 175 ? 16.953 8.68 11.875 1 98.25 175 ILE B N 1
ATOM 5168 C CA . ILE B 1 175 ? 15.688 8.234 11.289 1 98.25 175 ILE B CA 1
ATOM 5169 C C . ILE B 1 175 ? 15.781 6.762 10.914 1 98.25 175 ILE B C 1
ATOM 5171 O O . ILE B 1 175 ? 14.836 5.996 11.125 1 98.25 175 ILE B O 1
ATOM 5175 N N . GLU B 1 176 ? 16.922 6.387 10.391 1 96.5 176 GLU B N 1
ATOM 5176 C CA . GLU B 1 176 ? 17.125 5.016 9.953 1 96.5 176 GLU B CA 1
ATOM 5177 C C . GLU B 1 176 ? 16.984 4.031 11.109 1 96.5 176 GLU B C 1
ATOM 5179 O O . GLU B 1 176 ? 16.609 2.879 10.914 1 96.5 176 GLU B O 1
ATOM 5184 N N . LYS B 1 177 ? 17.203 4.43 12.312 1 97.25 177 LYS B N 1
ATOM 5185 C CA . LYS B 1 177 ? 17.25 3.551 13.477 1 97.25 177 LYS B CA 1
ATOM 5186 C C . LYS B 1 177 ? 15.898 3.475 14.164 1 97.25 177 LYS B C 1
ATOM 5188 O O . LYS B 1 177 ? 15.719 2.705 15.109 1 97.25 177 LYS B O 1
ATOM 5193 N N . ILE B 1 178 ? 14.945 4.266 13.711 1 97.88 178 ILE B N 1
ATOM 5194 C CA . ILE B 1 178 ? 13.633 4.273 14.336 1 97.88 178 ILE B CA 1
ATOM 5195 C C . ILE B 1 178 ? 12.945 2.93 14.102 1 97.88 178 ILE B C 1
ATOM 5197 O O . ILE B 1 178 ? 12.906 2.432 12.977 1 97.88 178 ILE B O 1
ATOM 5201 N N . LEU B 1 179 ? 12.422 2.326 15.156 1 97.44 179 LEU B N 1
ATOM 5202 C CA . LEU B 1 179 ? 11.703 1.059 15.055 1 97.44 179 LEU B CA 1
ATOM 5203 C C . LEU B 1 179 ? 10.195 1.28 15.109 1 97.44 179 LEU B C 1
ATOM 5205 O O . LEU B 1 179 ? 9.719 2.146 15.852 1 97.44 179 LEU B O 1
ATOM 5209 N N . GLN B 1 180 ? 9.516 0.478 14.352 1 96.69 180 GLN B N 1
ATOM 5210 C CA . GLN B 1 180 ? 8.062 0.558 14.336 1 96.69 180 GLN B CA 1
ATOM 5211 C C . GLN B 1 180 ? 7.473 0.058 15.656 1 96.69 180 GLN B C 1
ATOM 5213 O O . GLN B 1 180 ? 7.766 -1.061 16.094 1 96.69 180 GLN B O 1
ATOM 5218 N N . LYS B 1 181 ? 6.652 0.808 16.281 1 95.88 181 LYS B N 1
ATOM 5219 C CA . LYS B 1 181 ? 6.176 0.49 17.625 1 95.88 181 LYS B CA 1
ATOM 5220 C C . LYS B 1 181 ? 4.828 -0.228 17.562 1 95.88 181 LYS B C 1
ATOM 5222 O O . LYS B 1 181 ? 4.453 -0.918 18.516 1 95.88 181 LYS B O 1
ATOM 5227 N N . GLY B 1 182 ? 4.043 -0.047 16.531 1 94.56 182 GLY B N 1
ATOM 5228 C CA . GLY B 1 182 ? 2.799 -0.777 16.359 1 94.56 182 GLY B CA 1
ATOM 5229 C C . GLY B 1 182 ? 1.608 -0.086 17 1 94.56 182 GLY B C 1
ATOM 5230 O O . GLY B 1 182 ? 1.704 1.07 17.406 1 94.56 182 GLY B O 1
ATOM 5231 N N . GLY B 1 183 ? 0.408 -0.78 16.938 1 95.69 183 GLY B N 1
ATOM 5232 C CA . GLY B 1 183 ? -0.824 -0.26 17.5 1 95.69 183 GLY B CA 1
ATOM 5233 C C . GLY B 1 183 ? -1.778 0.293 16.469 1 95.69 183 GLY B C 1
ATOM 5234 O O . GLY B 1 183 ? -1.776 -0.15 15.312 1 95.69 183 GLY B O 1
ATOM 5235 N N . LEU B 1 184 ? -2.631 1.168 16.969 1 96.75 184 LEU B N 1
ATOM 5236 C CA . LEU B 1 184 ? -3.635 1.796 16.125 1 96.75 184 LEU B CA 1
ATOM 5237 C C . LEU B 1 184 ? -3.143 3.143 15.602 1 96.75 184 LEU B C 1
ATOM 5239 O O . LEU B 1 184 ? -2.121 3.656 16.062 1 96.75 184 LEU B O 1
ATOM 5243 N N . SER B 1 185 ? -3.789 3.674 14.625 1 97.25 185 SER B N 1
ATOM 5244 C CA . SER B 1 185 ? -3.424 4.965 14.047 1 97.25 185 SER B CA 1
ATOM 5245 C C . SER B 1 185 ? -4.09 6.113 14.797 1 97.25 185 SER B C 1
ATOM 5247 O O . SER B 1 185 ? -4.906 6.84 14.227 1 97.25 185 SER B O 1
ATOM 5249 N N . ASN B 1 186 ? -3.684 6.34 16.031 1 98.12 186 ASN B N 1
ATOM 5250 C CA . ASN B 1 186 ? -4.305 7.352 16.891 1 98.12 186 ASN B CA 1
ATOM 5251 C C . ASN B 1 186 ? -3.689 8.727 16.656 1 98.12 186 ASN B C 1
ATOM 5253 O O . ASN B 1 186 ? -2.934 9.219 17.5 1 98.12 186 ASN B O 1
ATOM 5257 N N . VAL B 1 187 ? -4.105 9.391 15.641 1 98.5 187 VAL B N 1
ATOM 5258 C CA . VAL B 1 187 ? -3.602 10.695 15.234 1 98.5 187 VAL B CA 1
ATOM 5259 C C . VAL B 1 187 ? -4.059 11.766 16.234 1 98.5 187 VAL B C 1
ATOM 5261 O O . VAL B 1 187 ? -3.307 12.688 16.562 1 98.5 187 VAL B O 1
ATOM 5264 N N . GLY B 1 188 ? -5.34 11.664 16.688 1 98.5 188 GLY B N 1
ATOM 5265 C CA . GLY B 1 188 ? -5.836 12.602 17.688 1 98.5 188 GLY B CA 1
ATOM 5266 C C . GLY B 1 188 ? -4.992 12.648 18.938 1 98.5 188 GLY B C 1
ATOM 5267 O O . GLY B 1 188 ? -4.633 13.727 19.422 1 98.5 188 GLY B O 1
ATOM 5268 N N . LYS B 1 189 ? -4.691 11.477 19.438 1 98.31 189 LYS B N 1
ATOM 5269 C CA . LYS B 1 189 ? -3.826 11.375 20.609 1 98.31 189 LYS B CA 1
ATOM 5270 C C . LYS B 1 189 ? -2.457 11.992 20.344 1 98.31 189 LYS B C 1
ATOM 5272 O O . LYS B 1 189 ? -1.866 12.617 21.219 1 98.31 189 LYS B O 1
ATOM 5277 N N . ALA B 1 190 ? -1.969 11.773 19.188 1 98.62 190 ALA B N 1
ATOM 5278 C CA . ALA B 1 190 ? -0.66 12.305 18.812 1 98.62 190 ALA B CA 1
ATOM 5279 C C . ALA B 1 190 ? -0.684 13.828 18.75 1 98.62 190 ALA B C 1
ATOM 5281 O O . ALA B 1 190 ? 0.26 14.484 19.188 1 98.62 190 ALA B O 1
ATOM 5282 N N . LEU B 1 191 ? -1.731 14.367 18.156 1 98.38 191 LEU B N 1
ATOM 5283 C CA . LEU B 1 191 ? -1.874 15.82 18.062 1 98.38 191 LEU B CA 1
ATOM 5284 C C . LEU B 1 191 ? -1.988 16.438 19.438 1 98.38 191 LEU B C 1
ATOM 5286 O O . LEU B 1 191 ? -1.417 17.5 19.703 1 98.38 191 LEU B O 1
ATOM 5290 N N . SER B 1 192 ? -2.711 15.773 20.328 1 97.38 192 SER B N 1
ATOM 5291 C CA . SER B 1 192 ? -2.777 16.234 21.703 1 97.38 192 SER B CA 1
ATOM 5292 C C . SER B 1 192 ? -1.402 16.203 22.359 1 97.38 192 SER B C 1
ATOM 5294 O O . SER B 1 192 ? -1.049 17.109 23.109 1 97.38 192 SER B O 1
ATOM 5296 N N . PHE B 1 193 ? -0.714 15.172 22.125 1 98.12 193 PHE B N 1
ATOM 5297 C CA . PHE B 1 193 ? 0.618 14.992 22.688 1 98.12 193 PHE B CA 1
ATOM 5298 C C . PHE B 1 193 ? 1.57 16.078 22.188 1 98.12 193 PHE B C 1
ATOM 5300 O O . PHE B 1 193 ? 2.359 16.609 22.953 1 98.12 193 PHE B O 1
ATOM 5307 N N . VAL B 1 194 ? 1.536 16.406 20.922 1 97.31 194 VAL B N 1
ATOM 5308 C CA . VAL B 1 194 ? 2.414 17.422 20.359 1 97.31 194 VAL B CA 1
ATOM 5309 C C . VAL B 1 194 ? 2.107 18.781 20.969 1 97.31 194 VAL B C 1
ATOM 5311 O O . VAL B 1 194 ? 3.021 19.547 21.312 1 97.31 194 VAL B O 1
ATOM 5314 N N . ASN B 1 195 ? 0.889 19.062 21.109 1 94.12 195 ASN B N 1
ATOM 5315 C CA . ASN B 1 195 ? 0.459 20.328 21.688 1 94.12 195 ASN B CA 1
ATOM 5316 C C . ASN B 1 195 ? 0.917 20.484 23.141 1 94.12 195 ASN B C 1
ATOM 5318 O O . ASN B 1 195 ? 1.37 21.547 23.547 1 94.12 195 ASN B O 1
ATOM 5322 N N . LYS B 1 196 ? 0.917 19.422 23.859 1 92.88 196 LYS B N 1
ATOM 5323 C CA . LYS B 1 196 ? 1.17 19.484 25.297 1 92.88 196 LYS B CA 1
ATOM 5324 C C . LYS B 1 196 ? 2.656 19.312 25.609 1 92.88 196 LYS B C 1
ATOM 5326 O O . LYS B 1 196 ? 3.162 19.875 26.578 1 92.88 196 LYS B O 1
ATOM 5331 N N . ASN B 1 197 ? 3.346 18.594 24.688 1 93.38 197 ASN B N 1
ATOM 5332 C CA . ASN B 1 197 ? 4.621 18.078 25.188 1 93.38 197 ASN B CA 1
ATOM 5333 C C . ASN B 1 197 ? 5.762 18.391 24.219 1 93.38 197 ASN B C 1
ATOM 5335 O O . ASN B 1 197 ? 6.934 18.219 24.562 1 93.38 197 ASN B O 1
ATOM 5339 N N . PHE B 1 198 ? 5.496 18.906 23.094 1 96.69 198 PHE B N 1
ATOM 5340 C CA . PHE B 1 198 ? 6.574 18.891 22.109 1 96.69 198 PHE B CA 1
ATOM 5341 C C . PHE B 1 198 ? 7.145 20.297 21.906 1 96.69 198 PHE B C 1
ATOM 5343 O O . PHE B 1 198 ? 8.359 20.5 21.984 1 96.69 198 PHE B O 1
ATOM 5350 N N . PHE B 1 199 ? 6.316 21.266 21.594 1 94 199 PHE B N 1
ATOM 5351 C CA . PHE B 1 199 ? 6.785 22.609 21.266 1 94 199 PHE B CA 1
ATOM 5352 C C . PHE B 1 199 ? 7.031 23.422 22.547 1 94 199 PHE B C 1
ATOM 5354 O O . PHE B 1 199 ? 6.352 24.422 22.797 1 94 199 PHE B O 1
ATOM 5361 N N . GLU B 1 200 ? 7.977 22.953 23.312 1 90.81 200 GLU B N 1
ATOM 5362 C CA . GLU B 1 200 ? 8.453 23.578 24.531 1 90.81 200 GLU B CA 1
ATOM 5363 C C . GLU B 1 200 ? 9.922 23.984 24.422 1 90.81 200 GLU B C 1
ATOM 5365 O O . GLU B 1 200 ? 10.68 23.359 23.672 1 90.81 200 GLU B O 1
ATOM 5370 N N . ASP B 1 201 ? 10.297 24.984 25.172 1 88.56 201 ASP B N 1
ATOM 5371 C CA . ASP B 1 201 ? 11.68 25.453 25.172 1 88.56 201 ASP B CA 1
ATOM 5372 C C . ASP B 1 201 ? 12.641 24.312 25.5 1 88.56 201 ASP B C 1
ATOM 5374 O O . ASP B 1 201 ? 13.719 24.219 24.922 1 88.56 201 ASP B O 1
ATOM 5378 N N . SER B 1 202 ? 12.273 23.484 26.375 1 90.75 202 SER B N 1
ATOM 5379 C CA . SER B 1 202 ? 13.117 22.375 26.828 1 90.75 202 SER B CA 1
ATOM 5380 C C . SER B 1 202 ? 13.391 21.391 25.688 1 90.75 202 SER B C 1
ATOM 5382 O O . SER B 1 202 ? 14.391 20.672 25.719 1 90.75 202 SER B O 1
ATOM 5384 N N . ASN B 1 203 ? 12.539 21.453 24.688 1 93.69 203 ASN B N 1
ATOM 5385 C CA . ASN B 1 203 ? 12.672 20.547 23.547 1 93.69 203 ASN B CA 1
ATOM 5386 C C . ASN B 1 203 ? 13.305 21.234 22.344 1 93.69 203 ASN B C 1
ATOM 5388 O O . ASN B 1 203 ? 13.367 20.656 21.266 1 93.69 203 ASN B O 1
ATOM 5392 N N . GLY B 1 204 ? 13.695 22.469 22.516 1 90.19 204 GLY B N 1
ATOM 5393 C CA . GLY B 1 204 ? 14.391 23.188 21.453 1 90.19 204 GLY B CA 1
ATOM 5394 C C . GLY B 1 204 ? 13.469 24.078 20.641 1 90.19 204 GLY B C 1
ATOM 5395 O O . GLY B 1 204 ? 13.875 24.625 19.609 1 90.19 204 GLY B O 1
ATOM 5396 N N . ASN B 1 205 ? 12.297 24.203 21.016 1 92.62 205 ASN B N 1
ATOM 5397 C CA . ASN B 1 205 ? 11.375 25.109 20.328 1 92.62 205 ASN B CA 1
ATOM 5398 C C . ASN B 1 205 ? 11.836 26.562 20.438 1 92.62 205 ASN B C 1
ATOM 5400 O O . ASN B 1 205 ? 12.172 27.031 21.516 1 92.62 205 ASN B O 1
ATOM 5404 N N . ARG B 1 206 ? 12.055 27.328 19.438 1 87 206 ARG B N 1
ATOM 5405 C CA . ARG B 1 206 ? 12.656 28.656 19.406 1 87 206 ARG B CA 1
ATOM 5406 C C . ARG B 1 206 ? 11.602 29.734 19.594 1 87 206 ARG B C 1
ATOM 5408 O O . ARG B 1 206 ? 11.93 30.891 19.844 1 87 206 ARG B O 1
ATOM 5415 N N . GLY B 1 207 ? 10.391 29.438 19.688 1 80.31 207 GLY B N 1
ATOM 5416 C CA . GLY B 1 207 ? 9.305 30.359 20.016 1 80.31 207 GLY B CA 1
ATOM 5417 C C . GLY B 1 207 ? 8.938 31.281 18.859 1 80.31 207 GLY B C 1
ATOM 5418 O O . GLY B 1 207 ? 7.766 31.391 18.5 1 80.31 207 GLY B O 1
ATOM 5419 N N . ALA B 1 208 ? 9.984 31.969 18.281 1 75.62 208 ALA B N 1
ATOM 5420 C CA . ALA B 1 208 ? 9.75 32.938 17.203 1 75.62 208 ALA B CA 1
ATOM 5421 C C . ALA B 1 208 ? 9.469 32.219 15.883 1 75.62 208 ALA B C 1
ATOM 5423 O O . ALA B 1 208 ? 8.742 32.75 15.031 1 75.62 208 ALA B O 1
ATOM 5424 N N . ALA B 1 209 ? 10.031 31.078 15.727 1 84.25 209 ALA B N 1
ATOM 5425 C CA . ALA B 1 209 ? 9.82 30.297 14.508 1 84.25 209 ALA B CA 1
ATOM 5426 C C . ALA B 1 209 ? 8.438 29.656 14.508 1 84.25 209 ALA B C 1
ATOM 5428 O O . ALA B 1 209 ? 7.969 29.172 15.539 1 84.25 209 ALA B O 1
ATOM 5429 N N . PRO B 1 210 ? 7.793 29.656 13.328 1 90.81 210 PRO B N 1
ATOM 5430 C CA . PRO B 1 210 ? 6.508 28.953 13.25 1 90.81 210 PRO B CA 1
ATOM 5431 C C . PRO B 1 210 ? 6.609 27.484 13.656 1 90.81 210 PRO B C 1
ATOM 5433 O O . PRO B 1 210 ? 7.59 26.828 13.32 1 90.81 210 PRO B O 1
ATOM 5436 N N . ASN B 1 211 ? 5.609 27.047 14.453 1 94.94 211 ASN B N 1
ATOM 5437 C CA . ASN B 1 211 ? 5.473 25.641 14.812 1 94.94 211 ASN B CA 1
ATOM 5438 C C . ASN B 1 211 ? 4.645 24.875 13.781 1 94.94 211 ASN B C 1
ATOM 5440 O O . ASN B 1 211 ? 3.5 25.25 13.508 1 94.94 211 ASN B O 1
ATOM 5444 N N . VAL B 1 212 ? 5.234 23.844 13.25 1 97.38 212 VAL B N 1
ATOM 5445 C CA . VAL B 1 212 ? 4.555 23.094 12.211 1 97.38 212 VAL B CA 1
ATOM 5446 C C . VAL B 1 212 ? 4.496 21.609 12.602 1 97.38 212 VAL B C 1
ATOM 5448 O O . VAL B 1 212 ? 5.52 21.016 12.938 1 97.38 212 VAL B O 1
ATOM 5451 N N . ALA B 1 213 ? 3.326 21.047 12.641 1 98.5 213 ALA B N 1
ATOM 5452 C CA . ALA B 1 213 ? 3.117 19.609 12.812 1 98.5 213 ALA B CA 1
ATOM 5453 C C . ALA B 1 213 ? 2.635 18.969 11.516 1 98.5 213 ALA B C 1
ATOM 5455 O O . ALA B 1 213 ? 1.622 19.391 10.945 1 98.5 213 ALA B O 1
ATOM 5456 N N . ILE B 1 214 ? 3.342 18 11.039 1 98.81 214 ILE B N 1
ATOM 5457 C CA . ILE B 1 214 ? 2.973 17.297 9.812 1 98.81 214 ILE B CA 1
ATOM 5458 C C . ILE B 1 214 ? 2.518 15.883 10.141 1 98.81 214 ILE B C 1
ATOM 5460 O O . ILE B 1 214 ? 3.326 15.047 10.539 1 98.81 214 ILE B O 1
ATOM 5464 N N . VAL B 1 215 ? 1.261 15.641 9.906 1 98.81 215 VAL B N 1
ATOM 5465 C CA . VAL B 1 215 ? 0.684 14.328 10.18 1 98.81 215 VAL B CA 1
ATOM 5466 C C . VAL B 1 215 ? 0.77 13.453 8.93 1 98.81 215 VAL B C 1
ATOM 5468 O O . VAL B 1 215 ? 0.303 13.844 7.859 1 98.81 215 VAL B O 1
ATOM 5471 N N . MET B 1 216 ? 1.421 12.352 9.047 1 98.56 216 MET B N 1
ATOM 5472 C CA . MET B 1 216 ? 1.377 11.328 8.008 1 98.56 216 MET B CA 1
ATOM 5473 C C . MET B 1 216 ? 0.427 10.195 8.398 1 98.56 216 MET B C 1
ATOM 5475 O O . MET B 1 216 ? 0.589 9.578 9.453 1 98.56 216 MET B O 1
ATOM 5479 N N . VAL B 1 217 ? -0.556 9.93 7.562 1 97.94 217 VAL B N 1
ATOM 5480 C CA . VAL B 1 217 ? -1.518 8.898 7.938 1 97.94 217 VAL B CA 1
ATOM 5481 C C . VAL B 1 217 ? -1.849 8.039 6.723 1 97.94 217 VAL B C 1
ATOM 5483 O O . VAL B 1 217 ? -2.021 8.555 5.613 1 97.94 217 VAL B O 1
ATOM 5486 N N . ASP B 1 218 ? -1.764 6.746 6.898 1 96.81 218 ASP B N 1
ATOM 5487 C CA . ASP B 1 218 ? -2.246 5.785 5.91 1 96.81 218 ASP B CA 1
ATOM 5488 C C . ASP B 1 218 ? -3.756 5.586 6.031 1 96.81 218 ASP B C 1
ATOM 5490 O O . ASP B 1 218 ? -4.234 4.992 7 1 96.81 218 ASP B O 1
ATOM 5494 N N . GLY B 1 219 ? -4.465 5.996 5.078 1 95.81 219 GLY B N 1
ATOM 5495 C CA . GLY B 1 219 ? -5.914 5.879 5.137 1 95.81 219 GLY B CA 1
ATOM 5496 C C . GLY B 1 219 ? -6.566 6.949 5.988 1 95.81 219 GLY B C 1
ATOM 5497 O O . GLY B 1 219 ? -6.836 8.055 5.504 1 95.81 219 GLY B O 1
ATOM 5498 N N . TRP B 1 220 ? -6.863 6.531 7.273 1 97.5 220 TRP B N 1
ATOM 5499 C CA . TRP B 1 220 ? -7.586 7.406 8.188 1 97.5 220 TRP B CA 1
ATOM 5500 C C . TRP B 1 220 ? -7.152 7.168 9.625 1 97.5 220 TRP B C 1
ATOM 5502 O O . TRP B 1 220 ? -6.609 6.113 9.953 1 97.5 220 TRP B O 1
ATOM 5512 N N . PRO B 1 221 ? -7.355 8.211 10.492 1 98 221 PRO B N 1
ATOM 5513 C CA . PRO B 1 221 ? -7.086 8.016 11.914 1 98 221 PRO B CA 1
ATOM 5514 C C . PRO B 1 221 ? -8.07 7.055 12.578 1 98 221 PRO B C 1
ATOM 5516 O O . PRO B 1 221 ? -9.25 7.035 12.219 1 98 221 PRO B O 1
ATOM 5519 N N . THR B 1 222 ? -7.578 6.309 13.547 1 97.75 222 THR B N 1
ATOM 5520 C CA . THR B 1 222 ? -8.438 5.383 14.281 1 97.75 222 THR B CA 1
ATOM 5521 C C . THR B 1 222 ? -9.148 6.094 15.422 1 97.75 222 THR B C 1
ATOM 5523 O O . THR B 1 222 ? -10 5.508 16.094 1 97.75 222 THR B O 1
ATOM 5526 N N . ASP B 1 223 ? -8.82 7.355 15.695 1 97.88 223 ASP B N 1
ATOM 5527 C CA . ASP B 1 223 ? -9.484 8.18 16.703 1 97.88 223 ASP B CA 1
ATOM 5528 C C . ASP B 1 223 ? -9.883 9.539 16.125 1 97.88 223 ASP B C 1
ATOM 5530 O O . ASP B 1 223 ? -9.57 9.844 14.969 1 97.88 223 ASP B O 1
ATOM 5534 N N . LYS B 1 224 ? -10.664 10.281 16.875 1 97.75 224 LYS B N 1
ATOM 5535 C CA . LYS B 1 224 ? -11.102 11.602 16.438 1 97.75 224 LYS B CA 1
ATOM 5536 C C . LYS B 1 224 ? -9.969 12.617 16.516 1 97.75 224 LYS B C 1
ATOM 5538 O O . LYS B 1 224 ? -9.18 12.594 17.469 1 97.75 224 LYS B O 1
ATOM 5543 N N . VAL B 1 225 ? -9.961 13.586 15.562 1 98.25 225 VAL B N 1
ATOM 5544 C CA . VAL B 1 225 ? -8.828 14.508 15.523 1 98.25 225 VAL B CA 1
ATOM 5545 C C . VAL B 1 225 ? -9.312 15.938 15.758 1 98.25 225 VAL B C 1
ATOM 5547 O O . VAL B 1 225 ? -8.516 16.828 16.047 1 98.25 225 VAL B O 1
ATOM 5550 N N . GLU B 1 226 ? -10.586 16.203 15.664 1 95.81 226 GLU B N 1
ATOM 5551 C CA . GLU B 1 226 ? -11.133 17.547 15.609 1 95.81 226 GLU B CA 1
ATOM 5552 C C . GLU B 1 226 ? -10.758 18.359 16.859 1 95.81 226 GLU B C 1
ATOM 5554 O O . GLU B 1 226 ? -10.195 19.453 16.75 1 95.81 226 GLU B O 1
ATOM 5559 N N . GLU B 1 227 ? -11.039 17.859 18.031 1 93.62 227 GLU B N 1
ATOM 5560 C CA . GLU B 1 227 ? -10.805 18.594 19.266 1 93.62 227 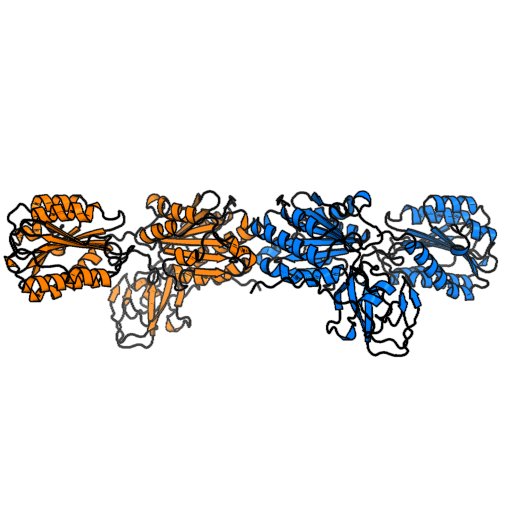GLU B CA 1
ATOM 5561 C C . GLU B 1 227 ? -9.312 18.797 19.516 1 93.62 227 GLU B C 1
ATOM 5563 O O . GLU B 1 227 ? -8.883 19.906 19.875 1 93.62 227 GLU B O 1
ATOM 5568 N N . ALA B 1 228 ? -8.562 17.719 19.359 1 96.44 228 ALA B N 1
ATOM 5569 C CA . ALA B 1 228 ? -7.117 17.812 19.562 1 96.44 228 ALA B CA 1
ATOM 5570 C C . ALA B 1 228 ? -6.496 18.828 18.594 1 96.44 228 ALA B C 1
ATOM 5572 O O . ALA B 1 228 ? -5.602 19.578 18.984 1 96.44 228 ALA B O 1
ATOM 5573 N N . SER B 1 229 ? -6.957 18.875 17.391 1 96.69 229 SER B N 1
ATOM 5574 C CA . SER B 1 229 ? -6.426 19.797 16.391 1 96.69 229 SER B CA 1
ATOM 5575 C C . SER B 1 229 ? -6.82 21.234 16.688 1 96.69 229 SER B C 1
ATOM 5577 O O . SER B 1 229 ? -6.031 22.156 16.484 1 96.69 229 SER B O 1
ATOM 5579 N N . ARG B 1 230 ? -8.062 21.406 17.078 1 89.38 230 ARG B N 1
ATOM 5580 C CA . ARG B 1 230 ? -8.508 22.75 17.453 1 89.38 230 ARG B CA 1
ATOM 5581 C C . ARG B 1 230 ? -7.609 23.344 18.531 1 89.38 230 ARG B C 1
ATOM 5583 O O . ARG B 1 230 ? -7.164 24.484 18.406 1 89.38 230 ARG B O 1
ATOM 5590 N N . LEU B 1 231 ? -7.336 22.562 19.562 1 88.12 231 LEU B N 1
ATOM 5591 C CA . LEU B 1 231 ? -6.5 23.031 20.656 1 88.12 231 LEU B CA 1
ATOM 5592 C C . LEU B 1 231 ? -5.078 23.297 20.188 1 88.12 231 LEU B C 1
ATOM 5594 O O . LEU B 1 231 ? -4.453 24.281 20.609 1 88.12 231 LEU B O 1
ATOM 5598 N N . ALA B 1 232 ? -4.586 22.5 19.328 1 93.5 232 ALA B N 1
ATOM 5599 C CA . ALA B 1 232 ? -3.248 22.688 18.766 1 93.5 232 ALA B CA 1
ATOM 5600 C C . ALA B 1 232 ? -3.184 23.969 17.938 1 93.5 232 ALA B C 1
ATOM 5602 O O . ALA B 1 232 ? -2.229 24.734 18.047 1 93.5 232 ALA B O 1
ATOM 5603 N N . ARG B 1 233 ? -4.145 24.172 17.109 1 90 233 ARG B N 1
ATOM 5604 C CA . ARG B 1 233 ? -4.195 25.391 16.297 1 90 233 ARG B CA 1
ATOM 5605 C C . ARG B 1 233 ? -4.273 26.641 17.188 1 90 233 ARG B C 1
ATOM 5607 O O . ARG B 1 233 ? -3.619 27.641 16.906 1 90 233 ARG B O 1
ATOM 5614 N N . GLU B 1 234 ? -5.012 26.516 18.219 1 82.81 234 GLU B N 1
ATOM 5615 C CA . GLU B 1 234 ? -5.141 27.625 19.156 1 82.81 234 GLU B CA 1
ATOM 5616 C C . GLU B 1 234 ? -3.807 27.953 19.828 1 82.81 234 GLU B C 1
ATOM 5618 O O . GLU B 1 234 ? -3.564 29.078 20.219 1 82.81 234 GLU B O 1
ATOM 5623 N N . SER B 1 235 ? -3.037 26.922 19.844 1 85.25 235 SER B N 1
ATOM 5624 C CA . SER B 1 235 ? -1.722 27.094 20.453 1 85.25 235 SER B CA 1
ATOM 5625 C C . SER B 1 235 ? -0.706 27.594 19.422 1 85.25 235 SER B C 1
ATOM 5627 O O . SER B 1 235 ? 0.484 27.719 19.734 1 85.25 235 SER B O 1
ATOM 5629 N N . GLY B 1 236 ? -1.132 27.844 18.25 1 87.94 236 GLY B N 1
ATOM 5630 C CA . GLY B 1 236 ? -0.273 28.438 17.234 1 87.94 236 GLY B CA 1
ATOM 5631 C C . GLY B 1 236 ? 0.415 27.391 16.359 1 87.94 236 GLY B C 1
ATOM 5632 O O . GLY B 1 236 ? 1.334 27.719 15.609 1 87.94 236 GLY B O 1
ATOM 5633 N N . ILE B 1 237 ? 0.008 26.156 16.453 1 94.06 237 ILE B N 1
ATOM 5634 C CA . ILE B 1 237 ? 0.641 25.094 15.695 1 94.06 237 ILE B CA 1
ATOM 5635 C C . ILE B 1 237 ? -0.025 24.969 14.328 1 94.06 237 ILE B C 1
ATOM 5637 O O . ILE B 1 237 ? -1.246 24.812 14.234 1 94.06 237 ILE B O 1
ATOM 5641 N N . ASN B 1 238 ? 0.796 25.078 13.297 1 95.94 238 ASN B N 1
ATOM 5642 C CA . ASN B 1 238 ? 0.323 24.828 11.938 1 95.94 238 ASN B CA 1
ATOM 5643 C C . ASN B 1 238 ? 0.286 23.328 11.625 1 95.94 238 ASN B C 1
ATOM 5645 O O . ASN B 1 238 ? 1.326 22.672 11.609 1 95.94 238 ASN B O 1
ATOM 5649 N N . ILE B 1 239 ? -0.912 22.828 11.352 1 97.81 239 ILE B N 1
ATOM 5650 C CA . ILE B 1 239 ? -1.073 21.391 11.148 1 97.81 239 ILE B CA 1
ATOM 5651 C C . ILE B 1 239 ? -1.179 21.094 9.656 1 97.81 239 ILE B C 1
ATOM 5653 O O . ILE B 1 239 ? -2.045 21.625 8.969 1 97.81 239 ILE B O 1
ATOM 5657 N N . PHE B 1 240 ? -0.307 20.25 9.172 1 98.38 240 PHE B N 1
ATOM 5658 C CA . PHE B 1 240 ? -0.355 19.703 7.824 1 98.38 240 PHE B CA 1
ATOM 5659 C C . PHE B 1 240 ? -0.751 18.219 7.855 1 98.38 240 PHE B C 1
ATOM 5661 O O . PHE B 1 240 ? -0.406 17.5 8.789 1 98.38 240 PHE B O 1
ATOM 5668 N N . PHE B 1 241 ? -1.499 17.797 6.828 1 98.56 241 PHE B N 1
ATOM 5669 C CA . PHE B 1 241 ? -1.83 16.391 6.668 1 98.56 241 PHE B CA 1
ATOM 5670 C C . PHE B 1 241 ? -1.275 15.852 5.355 1 98.56 241 PHE B C 1
ATOM 5672 O O . PHE B 1 241 ? -1.535 16.406 4.289 1 98.56 241 PHE B O 1
ATOM 5679 N N . VAL B 1 242 ? -0.473 14.891 5.457 1 98.44 242 VAL B N 1
ATOM 5680 C CA . VAL B 1 242 ? -0.118 14.039 4.324 1 98.44 242 VAL B CA 1
ATOM 5681 C C . VAL B 1 242 ? -0.876 12.719 4.41 1 98.44 242 VAL B C 1
ATOM 5683 O O . VAL B 1 242 ? -0.463 11.805 5.125 1 98.44 242 VAL B O 1
ATOM 5686 N N . THR B 1 243 ? -1.942 12.617 3.652 1 98.19 243 THR B N 1
ATOM 5687 C CA . THR B 1 243 ? -2.77 11.422 3.639 1 98.19 243 THR B CA 1
ATOM 5688 C C . THR B 1 243 ? -2.328 10.469 2.525 1 98.19 243 THR B C 1
ATOM 5690 O O . THR B 1 243 ? -2.361 10.828 1.348 1 98.19 243 THR B O 1
ATOM 5693 N N . ILE B 1 244 ? -1.882 9.32 2.945 1 97.69 244 ILE B N 1
ATOM 5694 C CA . ILE B 1 244 ? -1.406 8.336 1.975 1 97.69 244 ILE B CA 1
ATOM 5695 C C . ILE B 1 244 ? -2.455 7.242 1.79 1 97.69 244 ILE B C 1
ATOM 5697 O O . ILE B 1 244 ? -2.902 6.633 2.764 1 97.69 244 ILE B O 1
ATOM 5701 N N . GLU B 1 245 ? -2.789 7.008 0.537 1 95.75 245 GLU B N 1
ATOM 5702 C CA . GLU B 1 245 ? -3.768 5.98 0.195 1 95.75 245 GLU B CA 1
ATOM 5703 C C . GLU B 1 245 ? -5.031 6.121 1.043 1 95.75 245 GLU B C 1
ATOM 5705 O O . GLU B 1 245 ? -5.375 5.215 1.807 1 95.75 245 GLU B O 1
ATOM 5710 N N . GLY B 1 246 ? -5.77 7.203 0.831 1 95.12 246 GLY B N 1
ATOM 5711 C CA . GLY B 1 246 ? -7.016 7.449 1.54 1 95.12 246 GLY B CA 1
ATOM 5712 C C . GLY B 1 246 ? -7.984 6.285 1.466 1 95.12 246 GLY B C 1
ATOM 5713 O O . GLY B 1 246 ? -7.75 5.324 0.729 1 95.12 246 GLY B O 1
ATOM 5714 N N . PRO B 1 247 ? -8.969 6.324 2.314 1 93.62 247 PRO B N 1
ATOM 5715 C CA . PRO B 1 247 ? -9.922 5.207 2.344 1 93.62 247 PRO B CA 1
ATOM 5716 C C . PRO B 1 247 ? -10.594 4.977 0.994 1 93.62 247 PRO B C 1
ATOM 5718 O O . PRO B 1 247 ? -11.039 5.93 0.348 1 93.62 247 PRO B O 1
ATOM 5721 N N . ASP B 1 248 ? -10.633 3.768 0.615 1 88.19 248 ASP B N 1
ATOM 5722 C CA . ASP B 1 248 ? -11.383 3.443 -0.592 1 88.19 248 ASP B CA 1
ATOM 5723 C C . ASP B 1 248 ? -12.875 3.307 -0.29 1 88.19 248 ASP B C 1
ATOM 5725 O O . ASP B 1 248 ? -13.305 3.535 0.842 1 88.19 248 ASP B O 1
ATOM 5729 N N . GLU B 1 249 ? -13.695 2.951 -1.301 1 86.81 249 GLU B N 1
ATOM 5730 C CA . GLU B 1 249 ? -15.148 2.916 -1.161 1 86.81 249 GLU B CA 1
ATOM 5731 C C . GLU B 1 249 ? -15.578 1.898 -0.108 1 86.81 249 GLU B C 1
ATOM 5733 O O . GLU B 1 249 ? -16.484 2.16 0.679 1 86.81 249 GLU B O 1
ATOM 5738 N N . ASN B 1 250 ? -14.914 0.808 -0.007 1 85.06 250 ASN B N 1
ATOM 5739 C CA . ASN B 1 250 ? -15.266 -0.248 0.935 1 85.06 250 ASN B CA 1
ATOM 5740 C C . ASN B 1 250 ? -14.812 0.09 2.352 1 85.06 250 ASN B C 1
ATOM 5742 O O . ASN B 1 250 ? -15.305 -0.49 3.322 1 85.06 250 ASN B O 1
ATOM 5746 N N . GLU B 1 251 ? -13.898 1.058 2.412 1 92.44 251 GLU B N 1
ATOM 5747 C CA . GLU B 1 251 ? -13.297 1.375 3.705 1 92.44 251 GLU B CA 1
ATOM 5748 C C . GLU B 1 251 ? -13.961 2.594 4.34 1 92.44 251 GLU B C 1
ATOM 5750 O O . GLU B 1 251 ? -13.781 2.855 5.531 1 92.44 251 GLU B O 1
ATOM 5755 N N . LYS B 1 252 ? -14.742 3.316 3.627 1 92.75 252 LYS B N 1
ATOM 5756 C CA . LYS B 1 252 ? -15.336 4.57 4.086 1 92.75 252 LYS B CA 1
ATOM 5757 C C . LYS B 1 252 ? -16.172 4.359 5.344 1 92.75 252 LYS B C 1
ATOM 5759 O O . LYS B 1 252 ? -16.219 5.23 6.215 1 92.75 252 LYS B O 1
ATOM 5764 N N . GLN B 1 253 ? -16.766 3.197 5.434 1 92.38 253 GLN B N 1
ATOM 5765 C CA . GLN B 1 253 ? -17.609 2.891 6.586 1 92.38 253 GLN B CA 1
ATOM 5766 C C . GLN B 1 253 ? -16.781 2.746 7.855 1 92.38 253 GLN B C 1
ATOM 5768 O O . GLN B 1 253 ? -17.297 2.867 8.961 1 92.38 253 GLN B O 1
ATOM 5773 N N . ASN B 1 254 ? -15.508 2.562 7.676 1 93.5 254 ASN B N 1
ATOM 5774 C CA . ASN B 1 254 ? -14.633 2.334 8.812 1 93.5 254 ASN B CA 1
ATOM 5775 C C . ASN B 1 254 ? -14.031 3.639 9.336 1 93.5 254 ASN B C 1
ATOM 5777 O O . ASN B 1 254 ? -13.398 3.658 10.391 1 93.5 254 ASN B O 1
ATOM 5781 N N . VAL B 1 255 ? -14.25 4.758 8.641 1 95.81 255 VAL B N 1
ATOM 5782 C CA . VAL B 1 255 ? -13.656 6.043 9.008 1 95.81 255 VAL B CA 1
ATOM 5783 C C . VAL B 1 255 ? -14.383 6.617 10.227 1 95.81 255 VAL B C 1
ATOM 5785 O O . VAL B 1 255 ? -15.586 6.867 10.172 1 95.81 255 VAL B O 1
ATOM 5788 N N . VAL B 1 256 ? -13.672 6.832 11.289 1 95.69 256 VAL B N 1
ATOM 5789 C CA . VAL B 1 256 ? -14.234 7.219 12.578 1 95.69 256 VAL B CA 1
ATOM 5790 C C . VAL B 1 256 ? -14.742 8.656 12.516 1 95.69 256 VAL B C 1
ATOM 5792 O O . VAL B 1 256 ? -15.766 8.984 13.117 1 95.69 256 VAL B O 1
ATOM 5795 N N . GLU B 1 257 ? -14.062 9.555 11.812 1 96.62 257 GLU B N 1
ATOM 5796 C CA . GLU B 1 257 ? -14.414 10.969 11.688 1 96.62 257 GLU B CA 1
ATOM 5797 C C . GLU B 1 257 ? -14.312 11.438 10.242 1 96.62 257 GLU B C 1
ATOM 5799 O O . GLU B 1 257 ? -13.211 11.594 9.711 1 96.62 257 GLU B O 1
ATOM 5804 N N . ALA B 1 258 ? -15.469 11.695 9.688 1 94.75 258 ALA B N 1
ATOM 5805 C CA . ALA B 1 258 ? -15.477 12.156 8.297 1 94.75 258 ALA B CA 1
ATOM 5806 C C . ALA B 1 258 ? -14.797 13.516 8.172 1 94.75 258 ALA B C 1
ATOM 5808 O O . ALA B 1 258 ? -14.82 14.32 9.102 1 94.75 258 ALA B O 1
ATOM 5809 N N . ASN B 1 259 ? -14.219 13.797 7.062 1 95.44 259 ASN B N 1
ATOM 5810 C CA . ASN B 1 259 ? -13.547 15.055 6.758 1 95.44 259 ASN B CA 1
ATOM 5811 C C . ASN B 1 259 ? -12.5 15.398 7.809 1 95.44 259 ASN B C 1
ATOM 5813 O O . ASN B 1 259 ? -12.367 16.562 8.203 1 95.44 259 ASN B O 1
ATOM 5817 N N . PHE B 1 260 ? -11.812 14.367 8.32 1 97.5 260 PHE B N 1
ATOM 5818 C CA . PHE B 1 260 ? -10.859 14.531 9.406 1 97.5 260 PHE B CA 1
ATOM 5819 C C . PHE B 1 260 ? -9.75 15.5 9.016 1 97.5 260 PHE B C 1
ATOM 5821 O O . PHE B 1 260 ? -9.234 16.234 9.859 1 97.5 260 PHE B O 1
ATOM 5828 N N . VAL B 1 261 ? -9.391 15.617 7.77 1 97.88 261 VAL B N 1
ATOM 5829 C CA . VAL B 1 261 ? -8.336 16.516 7.336 1 97.88 261 VAL B CA 1
ATOM 5830 C C . VAL B 1 261 ? -8.805 17.969 7.465 1 97.88 261 VAL B C 1
ATOM 5832 O O . VAL B 1 261 ? -8.117 18.797 8.07 1 97.88 261 VAL B O 1
ATOM 5835 N N . ASP B 1 262 ? -9.984 18.25 6.961 1 94.88 262 ASP B N 1
ATOM 5836 C CA . ASP B 1 262 ? -10.539 19.594 7 1 94.88 262 ASP B CA 1
ATOM 5837 C C . ASP B 1 262 ? -10.773 20.062 8.438 1 94.88 262 ASP B C 1
ATOM 5839 O O . ASP B 1 262 ? -10.641 21.25 8.75 1 94.88 262 ASP B O 1
ATOM 5843 N N . LYS B 1 263 ? -11.078 19.156 9.227 1 94.25 263 LYS B N 1
ATOM 5844 C CA . LYS B 1 263 ? -11.359 19.453 10.625 1 94.25 263 LYS B CA 1
ATOM 5845 C C . LYS B 1 263 ? -10.062 19.719 11.398 1 94.25 263 LYS B C 1
ATOM 5847 O O . LYS B 1 263 ? -10.094 20.297 12.492 1 94.25 263 LYS B O 1
ATOM 5852 N N . ALA B 1 264 ? -8.953 19.344 10.828 1 96.94 264 ALA B N 1
ATOM 5853 C CA . ALA B 1 264 ? -7.703 19.391 11.586 1 96.94 264 ALA B CA 1
ATOM 5854 C C . ALA B 1 264 ? -6.816 20.547 11.125 1 96.94 264 ALA B C 1
ATOM 5856 O O . ALA B 1 264 ? -6.168 21.203 11.938 1 96.94 264 ALA B O 1
ATOM 5857 N N . VAL B 1 265 ? -6.816 20.875 9.891 1 96.31 265 VAL B N 1
ATOM 5858 C CA . VAL B 1 265 ? -5.824 21.766 9.305 1 96.31 265 VAL B CA 1
ATOM 5859 C C . VAL B 1 265 ? -6.23 23.219 9.547 1 96.31 265 VAL B C 1
ATOM 5861 O O . VAL B 1 265 ? -7.359 23.5 9.953 1 96.31 265 VAL B O 1
ATOM 5864 N N . CYS B 1 266 ? -5.258 24.109 9.32 1 90.81 266 CYS B N 1
ATOM 5865 C CA . CYS B 1 266 ? -5.441 25.531 9.617 1 90.81 266 CYS B CA 1
ATOM 5866 C C . CYS B 1 266 ? -6.398 26.172 8.617 1 90.81 266 CYS B C 1
ATOM 5868 O O . CYS B 1 266 ? -7.137 27.094 8.961 1 90.81 266 CYS B O 1
ATOM 5870 N N . ARG B 1 267 ? -6.316 25.734 7.418 1 90.06 267 ARG B N 1
ATOM 5871 C CA . ARG B 1 267 ? -7.211 26.203 6.363 1 90.06 267 ARG B CA 1
ATOM 5872 C C . ARG B 1 267 ? -7.59 25.047 5.43 1 90.06 267 ARG B C 1
ATOM 5874 O O . ARG B 1 267 ? -6.781 24.156 5.18 1 90.06 267 ARG B O 1
ATOM 5881 N N . THR B 1 268 ? -8.883 25.109 4.93 1 90.25 268 THR B N 1
ATOM 5882 C CA . THR B 1 268 ? -9.383 24.047 4.078 1 90.25 268 THR B CA 1
ATOM 5883 C C . THR B 1 268 ? -9.25 24.406 2.604 1 90.25 268 THR B C 1
ATOM 5885 O O . THR B 1 268 ? -10.148 24.141 1.806 1 90.25 268 THR B O 1
ATOM 5888 N N . ASN B 1 269 ? -8.211 25.109 2.246 1 89.06 269 ASN B N 1
ATOM 5889 C CA . ASN B 1 269 ? -8 25.531 0.868 1 89.06 269 ASN B CA 1
ATOM 5890 C C . ASN B 1 269 ? -7.039 24.609 0.131 1 89.06 269 ASN B C 1
ATOM 5892 O O . ASN B 1 269 ? -6.555 24.938 -0.951 1 89.06 269 ASN B O 1
ATOM 5896 N N . GLY B 1 270 ? -6.676 23.562 0.763 1 93 270 GLY B N 1
ATOM 5897 C CA . GLY B 1 270 ? -5.801 22.594 0.121 1 93 270 GLY B CA 1
ATOM 5898 C C . GLY B 1 270 ? -4.332 22.828 0.419 1 93 270 GLY B C 1
ATOM 5899 O O . GLY B 1 270 ? -3.492 21.969 0.158 1 93 270 GLY B O 1
ATOM 5900 N N . TYR B 1 271 ? -3.959 23.984 0.966 1 93.62 271 TYR B N 1
ATOM 5901 C CA . TYR B 1 271 ? -2.566 24.328 1.229 1 93.62 271 TYR B CA 1
ATOM 5902 C C . TYR B 1 271 ? -1.962 23.391 2.273 1 93.62 271 TYR B C 1
ATOM 5904 O O . TYR B 1 271 ? -0.787 23.031 2.184 1 93.62 271 TYR B O 1
ATOM 5912 N N . TYR B 1 272 ? -2.748 23 3.27 1 97.44 272 TYR B N 1
ATOM 5913 C CA . TYR B 1 272 ? -2.254 22.25 4.426 1 97.44 272 TYR B CA 1
ATOM 5914 C C . TYR B 1 272 ? -2.467 20.75 4.246 1 97.44 272 TYR B C 1
ATOM 5916 O O . TYR B 1 272 ? -2.201 19.969 5.16 1 97.44 272 TYR B O 1
ATOM 5924 N N . SER B 1 273 ? -2.998 20.359 3.096 1 97.5 273 SER B N 1
ATOM 5925 C CA . SER B 1 273 ? -3.34 18.953 2.875 1 97.5 273 SER B CA 1
ATOM 5926 C C . SER B 1 273 ? -2.717 18.438 1.586 1 97.5 273 SER B C 1
ATOM 5928 O O . SER B 1 273 ? -2.824 19.062 0.534 1 97.5 273 SER B O 1
ATOM 5930 N N . ILE B 1 274 ? -1.993 17.344 1.698 1 97.56 274 ILE B N 1
ATOM 5931 C CA . ILE B 1 274 ? -1.441 16.656 0.531 1 97.56 274 ILE B CA 1
ATOM 5932 C C . ILE B 1 274 ? -1.956 15.227 0.481 1 97.56 274 ILE B C 1
ATOM 5934 O O . ILE B 1 274 ? -1.817 14.477 1.45 1 97.56 274 ILE B O 1
ATOM 5938 N N . ASN B 1 275 ? -2.605 14.891 -0.607 1 97 275 ASN B N 1
ATOM 5939 C CA . ASN B 1 275 ? -3.078 13.531 -0.833 1 97 275 ASN B CA 1
ATOM 5940 C C . ASN B 1 275 ? -2.111 12.742 -1.709 1 97 275 ASN B C 1
ATOM 5942 O O . ASN B 1 275 ? -1.774 13.164 -2.814 1 97 275 ASN B O 1
ATOM 5946 N N . VAL B 1 276 ? -1.685 11.633 -1.2 1 97.12 276 VAL B N 1
ATOM 5947 C CA . VAL B 1 276 ? -0.738 10.773 -1.906 1 97.12 276 VAL B CA 1
ATOM 5948 C C . VAL B 1 276 ? -1.417 9.461 -2.289 1 97.12 276 VAL B C 1
ATOM 5950 O O . VAL B 1 276 ? -1.751 8.648 -1.422 1 97.12 276 VAL B O 1
ATOM 5953 N N . PRO B 1 277 ? -1.541 9.148 -3.541 1 94.19 277 PRO B N 1
ATOM 5954 C CA . PRO B 1 277 ? -2.311 7.977 -3.971 1 94.19 277 PRO B CA 1
ATOM 5955 C C . PRO B 1 277 ? -1.62 6.656 -3.633 1 94.19 277 PRO B C 1
ATOM 5957 O O . PRO B 1 277 ? -2.283 5.625 -3.492 1 94.19 277 PRO B O 1
ATOM 5960 N N . SER B 1 278 ? -0.311 6.711 -3.6 1 94.12 278 SER B N 1
ATOM 5961 C CA . SER B 1 278 ? 0.442 5.484 -3.357 1 94.12 278 SER B CA 1
ATOM 5962 C C . SER B 1 278 ? 1.684 5.758 -2.516 1 94.12 278 SER B C 1
ATOM 5964 O O . SER B 1 278 ? 2.35 6.781 -2.691 1 94.12 278 SER B O 1
ATOM 5966 N N . TRP B 1 279 ? 1.971 4.77 -1.632 1 95.25 279 TRP B N 1
ATOM 5967 C CA . TRP B 1 279 ? 3.193 4.875 -0.841 1 95.25 279 TRP B CA 1
ATOM 5968 C C . TRP B 1 279 ? 4.414 5.02 -1.743 1 95.25 279 TRP B C 1
ATOM 5970 O O . TRP B 1 279 ? 5.402 5.648 -1.362 1 95.25 279 TRP B O 1
ATOM 5980 N N . PHE B 1 280 ? 4.355 4.578 -2.904 1 92.31 280 PHE B N 1
ATOM 5981 C CA . PHE B 1 280 ? 5.508 4.5 -3.793 1 92.31 280 PHE B CA 1
ATOM 5982 C C . PHE B 1 280 ? 5.688 5.805 -4.562 1 92.31 280 PHE B C 1
ATOM 5984 O O . PHE B 1 280 ? 6.723 6.02 -5.199 1 92.31 280 PHE B O 1
ATOM 5991 N N . SER B 1 281 ? 4.762 6.695 -4.465 1 93.69 281 SER B N 1
ATOM 5992 C CA . SER B 1 281 ? 4.891 8.023 -5.059 1 93.69 281 SER B CA 1
ATOM 5993 C C . SER B 1 281 ? 5.121 9.086 -3.986 1 93.69 281 SER B C 1
ATOM 5995 O O . SER B 1 281 ? 5.105 10.281 -4.281 1 93.69 281 SER B O 1
ATOM 5997 N N . LEU B 1 282 ? 5.27 8.68 -2.764 1 95.75 282 LEU B N 1
ATOM 5998 C CA . LEU B 1 282 ? 5.43 9.586 -1.63 1 95.75 282 LEU B CA 1
ATOM 5999 C C . LEU B 1 282 ? 6.641 10.484 -1.821 1 95.75 282 LEU B C 1
ATOM 6001 O O . LEU B 1 282 ? 6.629 11.648 -1.405 1 95.75 282 LEU B O 1
ATOM 6005 N N . HIS B 1 283 ? 7.695 10.016 -2.492 1 92.62 283 HIS B N 1
ATOM 6006 C CA . HIS B 1 283 ? 8.922 10.781 -2.707 1 92.62 283 HIS B CA 1
ATOM 6007 C C . HIS B 1 283 ? 8.656 12.023 -3.543 1 92.62 283 HIS B C 1
ATOM 6009 O O . HIS B 1 283 ? 9.367 13.023 -3.416 1 92.62 283 HIS B O 1
ATOM 6015 N N . LYS B 1 284 ? 7.633 12.023 -4.344 1 92.75 284 LYS B N 1
ATOM 6016 C CA . LYS B 1 284 ? 7.297 13.141 -5.223 1 92.75 284 LYS B CA 1
ATOM 6017 C C . LYS B 1 284 ? 6.75 14.32 -4.422 1 92.75 284 LYS B C 1
ATOM 6019 O O . LYS B 1 284 ? 6.707 15.445 -4.918 1 92.75 284 LYS B O 1
ATOM 6024 N N . VAL B 1 285 ? 6.355 14.102 -3.193 1 95.12 285 VAL B N 1
ATOM 6025 C CA . VAL B 1 285 ? 5.672 15.094 -2.373 1 95.12 285 VAL B CA 1
ATOM 6026 C C . VAL B 1 285 ? 6.695 15.883 -1.553 1 95.12 285 VAL B C 1
ATOM 6028 O O . VAL B 1 285 ? 6.363 16.891 -0.935 1 95.12 285 VAL B O 1
ATOM 6031 N N . VAL B 1 286 ? 7.965 15.477 -1.608 1 94.12 286 VAL B N 1
ATOM 6032 C CA . VAL B 1 286 ? 9 16.062 -0.758 1 94.12 286 VAL B CA 1
ATOM 6033 C C . VAL B 1 286 ? 9.125 17.547 -1.044 1 94.12 286 VAL B C 1
ATOM 6035 O O . VAL B 1 286 ? 8.969 18.375 -0.142 1 94.12 286 VAL B O 1
ATOM 6038 N N . GLN B 1 287 ? 9.273 17.953 -2.248 1 86.44 287 GLN B N 1
ATOM 6039 C CA . GLN B 1 287 ? 9.531 19.344 -2.604 1 86.44 287 GLN B CA 1
ATOM 6040 C C . GLN B 1 287 ? 8.297 20.203 -2.381 1 86.44 287 GLN B C 1
ATOM 6042 O O . GLN B 1 287 ? 8.375 21.281 -1.774 1 86.44 287 GLN B O 1
ATOM 6047 N N . PRO B 1 288 ? 7.125 19.703 -2.84 1 90.44 288 PRO B N 1
ATOM 6048 C CA . PRO B 1 288 ? 5.922 20.484 -2.57 1 90.44 288 PRO B CA 1
ATOM 6049 C C . PRO B 1 288 ? 5.691 20.719 -1.079 1 90.44 288 PRO B C 1
ATOM 6051 O O . PRO B 1 288 ? 5.273 21.812 -0.677 1 90.44 288 PRO B O 1
ATOM 6054 N N . LEU B 1 289 ? 5.898 19.766 -0.279 1 95.44 289 LEU B N 1
ATOM 6055 C CA . LEU B 1 289 ? 5.699 19.875 1.161 1 95.44 289 LEU B CA 1
ATOM 6056 C C . LEU B 1 289 ? 6.684 20.875 1.766 1 95.44 289 LEU B C 1
ATOM 6058 O O . LEU B 1 289 ? 6.289 21.75 2.533 1 95.44 289 LEU B O 1
ATOM 6062 N N . VAL B 1 290 ? 7.965 20.75 1.393 1 91.5 290 VAL B N 1
ATOM 6063 C CA . VAL B 1 290 ? 9.008 21.625 1.926 1 91.5 290 VAL B CA 1
ATOM 6064 C C . VAL B 1 290 ? 8.727 23.062 1.527 1 91.5 290 VAL B C 1
ATOM 6066 O O . VAL B 1 290 ? 8.898 23.984 2.334 1 91.5 290 VAL B O 1
ATOM 6069 N N . LYS B 1 291 ? 8.305 23.234 0.333 1 84.38 291 LYS B N 1
ATOM 6070 C CA . LYS B 1 291 ? 7.973 24.578 -0.134 1 84.38 291 LYS B CA 1
ATOM 6071 C C . LYS B 1 291 ? 6.871 25.188 0.722 1 84.38 291 LYS B C 1
ATOM 6073 O O . LYS B 1 291 ? 6.965 26.359 1.118 1 84.38 291 LYS B O 1
ATOM 6078 N N . ARG B 1 292 ? 5.91 24.484 1.044 1 90.25 292 ARG B N 1
ATOM 6079 C CA . ARG B 1 292 ? 4.77 24.984 1.797 1 90.25 292 ARG B CA 1
ATOM 6080 C C . ARG B 1 292 ? 5.148 25.266 3.246 1 90.25 292 ARG B C 1
ATOM 6082 O O . ARG B 1 292 ? 4.742 26.281 3.812 1 90.25 292 ARG B O 1
ATOM 6089 N N . ILE B 1 293 ? 5.926 24.406 3.82 1 92.62 293 ILE B N 1
ATOM 6090 C CA . ILE B 1 293 ? 6.258 24.547 5.234 1 92.62 293 ILE B CA 1
ATOM 6091 C C . ILE B 1 293 ? 7.207 25.719 5.434 1 92.62 293 ILE B C 1
ATOM 6093 O O . ILE B 1 293 ? 7.207 26.359 6.488 1 92.62 293 ILE B O 1
ATOM 6097 N N . CYS B 1 294 ? 7.953 26 4.398 1 86.38 294 CYS B N 1
ATOM 6098 C CA . CYS B 1 294 ? 8.945 27.078 4.512 1 86.38 294 CYS B CA 1
ATOM 6099 C C . CYS B 1 294 ? 8.352 28.422 4.109 1 86.38 294 CYS B C 1
ATOM 6101 O O . CYS B 1 294 ? 8.992 29.453 4.273 1 86.38 294 CYS B O 1
ATOM 6103 N N . ASP B 1 295 ? 7.152 28.344 3.646 1 81.62 295 ASP B N 1
ATOM 6104 C CA . ASP B 1 295 ? 6.461 29.594 3.355 1 81.62 295 ASP B CA 1
ATOM 6105 C C . ASP B 1 295 ? 5.77 30.141 4.602 1 81.62 295 ASP B C 1
ATOM 6107 O O . ASP B 1 295 ? 4.559 30 4.762 1 81.62 295 ASP B O 1
ATOM 6111 N N . SER B 1 296 ? 6.527 30.844 5.43 1 79 296 SER B N 1
ATOM 6112 C CA . SER B 1 296 ? 6.074 31.297 6.746 1 79 296 SER B CA 1
ATOM 6113 C C . SER B 1 296 ? 4.867 32.219 6.629 1 79 296 SER B C 1
ATOM 6115 O O . SER B 1 296 ? 4.012 32.25 7.512 1 79 296 SER B O 1
ATOM 6117 N N . ASP B 1 297 ? 4.773 32.906 5.547 1 71.31 297 ASP B N 1
ATOM 6118 C CA . ASP B 1 297 ? 3.705 33.875 5.363 1 71.31 297 ASP B CA 1
ATOM 6119 C C . ASP B 1 297 ? 2.359 33.188 5.16 1 71.31 297 ASP B C 1
ATOM 6121 O O . ASP B 1 297 ? 1.307 33.781 5.398 1 71.31 297 ASP B O 1
ATOM 6125 N N . HIS B 1 298 ? 2.48 32 4.758 1 82.06 298 HIS B N 1
ATOM 6126 C CA . HIS B 1 298 ? 1.241 31.297 4.465 1 82.06 298 HIS B CA 1
ATOM 6127 C C . HIS B 1 298 ? 0.869 30.344 5.605 1 82.06 298 HIS B C 1
ATOM 6129 O O . HIS B 1 298 ? -0.09 29.578 5.492 1 82.06 298 HIS B O 1
ATOM 6135 N N . LEU B 1 299 ? 1.626 30.438 6.656 1 90.06 299 LEU B N 1
ATOM 6136 C CA . LEU B 1 299 ? 1.288 29.656 7.832 1 90.06 299 LEU B CA 1
ATOM 6137 C C . LEU B 1 299 ? 0.28 30.391 8.711 1 90.06 299 LEU B C 1
ATOM 6139 O O . LEU B 1 299 ? 0.663 31.141 9.602 1 90.06 299 LEU B O 1
ATOM 6143 N N . ALA B 1 300 ? -0.963 30.094 8.492 1 85.56 300 ALA B N 1
ATOM 6144 C CA . ALA B 1 300 ? -2.088 30.906 8.953 1 85.56 300 ALA B CA 1
ATOM 6145 C C . ALA B 1 300 ? -2.312 30.734 10.453 1 85.56 300 ALA B C 1
ATOM 6147 O O . ALA B 1 300 ? -2.932 31.594 11.094 1 85.56 300 ALA B O 1
ATOM 6148 N N . CYS B 1 301 ? -1.886 29.656 10.984 1 88.44 301 CYS B N 1
ATOM 6149 C CA . CYS B 1 301 ? -2.143 29.422 12.406 1 88.44 301 CYS B CA 1
ATOM 6150 C C . CYS B 1 301 ? -1.02 30 13.258 1 88.44 301 CYS B C 1
ATOM 6152 O O . CYS B 1 301 ? -1.116 30.016 14.484 1 88.44 301 CYS B O 1
ATOM 6154 N N . SER B 1 302 ? -0.028 30.469 12.578 1 87.44 302 SER B N 1
ATOM 6155 C CA . SER B 1 302 ? 1.039 31.125 13.336 1 87.44 302 SER B CA 1
ATOM 6156 C C . SER B 1 302 ? 0.52 32.344 14.102 1 87.44 302 SER B C 1
ATOM 6158 O O . SER B 1 302 ? -0.312 33.094 13.594 1 87.44 302 SER B O 1
ATOM 6160 N N . LYS B 1 303 ? 1.023 32.5 15.273 1 85.31 303 LYS B N 1
ATOM 6161 C CA . LYS B 1 303 ? 0.588 33.625 16.094 1 85.31 303 LYS B CA 1
ATOM 6162 C C . LYS B 1 303 ? 1.197 34.906 15.602 1 85.31 303 LYS B C 1
ATOM 6164 O O . LYS B 1 303 ? 2.373 34.969 15.234 1 85.31 303 LYS B O 1
ATOM 6169 N N . THR B 1 304 ? 0.405 35.844 15.391 1 81.56 304 THR B N 1
ATOM 6170 C CA . THR B 1 304 ? 0.793 37.219 15.07 1 81.56 304 THR B CA 1
ATOM 6171 C C . THR B 1 304 ? 0.224 38.188 16.094 1 81.56 304 THR B C 1
ATOM 6173 O O . THR B 1 304 ? -0.564 37.812 16.969 1 81.56 304 THR B O 1
ATOM 6176 N N . CYS B 1 305 ? 0.672 39.375 16.031 1 85.19 305 CYS B N 1
ATOM 6177 C CA . CYS B 1 305 ? 0.171 40.406 16.953 1 85.19 305 CYS B CA 1
ATOM 6178 C C . CYS B 1 305 ? -1.321 40.625 16.75 1 85.19 305 CYS B C 1
ATOM 6180 O O . CYS B 1 305 ? -2.01 41.125 17.656 1 85.19 305 CYS B O 1
ATOM 6182 N N . LEU B 1 306 ? -1.847 40.188 15.625 1 87.44 306 LEU B N 1
ATOM 6183 C CA . LEU B 1 306 ? -3.232 40.5 15.289 1 87.44 306 LEU B CA 1
ATOM 6184 C C . LEU B 1 306 ? -4.152 39.344 15.633 1 87.44 306 LEU B C 1
ATOM 6186 O O . LEU B 1 306 ? -5.375 39.5 15.68 1 87.44 306 LEU B O 1
ATOM 6190 N N . ASN B 1 307 ? -3.6 38.25 15.977 1 88.19 307 ASN B N 1
ATOM 6191 C CA . ASN B 1 307 ? -4.48 37.094 16.141 1 88.19 307 ASN B CA 1
ATOM 6192 C C . ASN B 1 307 ? -4.227 36.375 17.453 1 88.19 307 ASN B C 1
ATOM 6194 O O . ASN B 1 307 ? -4.629 35.219 17.609 1 88.19 307 ASN B O 1
ATOM 6198 N N . SER B 1 308 ? -3.656 37 18.359 1 88.5 308 SER B N 1
ATOM 6199 C CA . SER B 1 308 ? -3.225 36.219 19.516 1 88.5 308 SER B CA 1
ATOM 6200 C C . SER B 1 308 ? -3.57 36.906 20.828 1 88.5 308 SER B C 1
ATOM 6202 O O . SER B 1 308 ? -2.939 36.656 21.859 1 88.5 308 SER B O 1
ATOM 6204 N N . ALA B 1 309 ? -4.535 37.781 20.781 1 91.62 309 ALA B N 1
ATOM 6205 C CA . ALA B 1 309 ? -4.789 38.562 21.984 1 91.62 309 ALA B CA 1
ATOM 6206 C C . ALA B 1 309 ? -6.254 38.469 22.406 1 91.62 309 ALA B C 1
ATOM 6208 O O . ALA B 1 309 ? -7.121 38.156 21.594 1 91.62 309 ALA B O 1
ATOM 6209 N N . ASP B 1 310 ? -6.523 38.562 23.703 1 95 310 ASP B N 1
ATOM 6210 C CA . ASP B 1 310 ? -7.809 38.938 24.266 1 95 310 ASP B CA 1
ATOM 6211 C C . ASP B 1 310 ? -7.82 40.438 24.641 1 95 310 ASP B C 1
ATOM 6213 O O . ASP B 1 310 ? -7.125 40.844 25.578 1 95 310 ASP B O 1
ATOM 6217 N N . ILE B 1 311 ? -8.617 41.188 23.875 1 97.12 311 ILE B N 1
ATOM 6218 C CA . ILE B 1 311 ? -8.617 42.625 24.062 1 97.12 311 ILE B CA 1
ATOM 6219 C C . ILE B 1 311 ? -9.898 43.062 24.766 1 97.12 311 ILE B C 1
ATOM 6221 O O . ILE B 1 311 ? -11 42.812 24.266 1 97.12 311 ILE B O 1
ATOM 6225 N N . GLY B 1 312 ? -9.75 43.562 25.953 1 98.19 312 GLY B N 1
ATOM 6226 C CA . GLY B 1 312 ? -10.875 44.125 26.703 1 98.19 312 GLY B CA 1
ATOM 6227 C C . GLY B 1 312 ? -10.914 45.625 26.703 1 98.19 312 GLY B C 1
ATOM 6228 O O . GLY B 1 312 ? -9.977 46.281 27.156 1 98.19 312 GLY B O 1
ATOM 6229 N N . PHE B 1 313 ? -11.977 46.219 26.219 1 98.62 313 PHE B N 1
ATOM 6230 C CA . PHE B 1 313 ? -12.172 47.688 26.234 1 98.62 313 PHE B CA 1
ATOM 6231 C C . PHE B 1 313 ? -12.898 48.094 27.5 1 98.62 313 PHE B C 1
ATOM 6233 O O . PHE B 1 313 ? -13.891 47.5 27.906 1 98.62 313 PHE B O 1
ATOM 6240 N N . VAL B 1 314 ? -12.352 49.062 28.188 1 98.69 314 VAL B N 1
ATOM 6241 C CA . VAL B 1 314 ? -13 49.719 29.328 1 98.69 314 VAL B CA 1
ATOM 6242 C C . VAL B 1 314 ? -13.414 51.125 28.938 1 98.69 314 VAL B C 1
ATOM 6244 O O . VAL B 1 314 ? -12.586 52.031 28.891 1 98.69 314 VAL B O 1
ATOM 6247 N N . ILE B 1 315 ? -14.688 51.312 28.797 1 98.31 315 ILE B N 1
ATOM 6248 C CA . ILE B 1 315 ? -15.219 52.5 28.141 1 98.31 315 ILE B CA 1
ATOM 6249 C C . ILE B 1 315 ? -15.906 53.375 29.188 1 98.31 315 ILE B C 1
ATOM 6251 O O . ILE B 1 315 ? -16.844 52.969 29.859 1 98.31 315 ILE B O 1
ATOM 6255 N N . ASP B 1 316 ? -15.523 54.594 29.234 1 98 316 ASP B N 1
ATOM 6256 C CA . ASP B 1 316 ? -16.109 55.594 30.141 1 98 316 ASP B CA 1
ATOM 6257 C C . ASP B 1 316 ? -17.484 56.062 29.641 1 98 316 ASP B C 1
ATOM 6259 O O . ASP B 1 316 ? -17.578 56.688 28.594 1 98 316 ASP B O 1
ATOM 6263 N N . GLY B 1 317 ? -18.484 55.75 30.359 1 96.5 317 GLY B N 1
ATOM 6264 C CA . GLY B 1 317 ? -19.844 56.188 30.047 1 96.5 317 GLY B CA 1
ATOM 6265 C C . GLY B 1 317 ? -20.344 57.281 30.984 1 96.5 317 GLY B C 1
ATOM 6266 O O . GLY B 1 317 ? -21.547 57.438 31.172 1 96.5 317 GLY B O 1
ATOM 6267 N N . SER B 1 318 ? -19.469 57.906 31.547 1 94.81 318 SER B N 1
ATOM 6268 C CA . SER B 1 318 ? -19.844 58.969 32.5 1 94.81 318 SER B CA 1
ATOM 6269 C C . SER B 1 318 ? -20.5 60.125 31.797 1 94.81 318 SER B C 1
ATOM 6271 O O . SER B 1 318 ? -20.391 60.281 30.578 1 94.81 318 SER B O 1
ATOM 6273 N N . SER B 1 319 ? -21.109 61.031 32.594 1 93.44 319 SER B N 1
ATOM 6274 C CA . SER B 1 319 ? -21.906 62.125 32.062 1 93.44 319 SER B CA 1
ATOM 6275 C C . SER B 1 319 ? -21.047 63.156 31.328 1 93.44 319 SER B C 1
ATOM 6277 O O . SER B 1 319 ? -21.5 63.812 30.406 1 93.44 319 SER B O 1
ATOM 6279 N N . SER B 1 320 ? -19.844 63.25 31.734 1 91.62 320 SER B N 1
ATOM 6280 C CA . SER B 1 320 ? -18.953 64.25 31.125 1 91.62 320 SER B CA 1
ATOM 6281 C C . SER B 1 320 ? -18.703 63.906 29.656 1 91.62 320 SER B C 1
ATOM 6283 O O . SER B 1 320 ? -18.359 64.75 28.859 1 91.62 320 SER B O 1
ATOM 6285 N N . VAL B 1 321 ? -18.828 62.688 29.266 1 93.62 321 VAL B N 1
ATOM 6286 C CA . VAL B 1 321 ? -18.578 62.281 27.891 1 93.62 321 VAL B CA 1
ATOM 6287 C C . VAL B 1 321 ? -19.688 62.812 26.984 1 93.62 321 VAL B C 1
ATOM 6289 O O . VAL B 1 321 ? -19.406 63.406 25.953 1 93.62 321 VAL B O 1
ATOM 6292 N N . GLY B 1 322 ? -20.875 62.594 27.406 1 93.38 322 GLY B N 1
ATOM 6293 C CA . GLY B 1 322 ? -22.016 63 26.609 1 93.38 322 GLY B CA 1
ATOM 6294 C C . GLY B 1 322 ? -22.406 62 25.547 1 93.38 322 GLY B C 1
ATOM 6295 O O . GLY B 1 322 ? -21.578 61.188 25.125 1 93.38 322 GLY B O 1
ATOM 6296 N N . THR B 1 323 ? -23.562 62.062 25.141 1 91.88 323 THR B N 1
ATOM 6297 C CA . THR B 1 323 ? -24.156 61.094 24.219 1 91.88 323 THR B CA 1
ATOM 6298 C C . THR B 1 323 ? -23.453 61.125 22.875 1 91.88 323 THR B C 1
ATOM 6300 O O . THR B 1 323 ? -23.141 60.094 22.297 1 91.88 323 THR B O 1
ATOM 6303 N N . GLY B 1 324 ? -23.25 62.25 22.312 1 92.44 324 GLY B N 1
ATOM 6304 C CA . GLY B 1 324 ? -22.594 62.375 21.031 1 92.44 324 GLY B CA 1
ATOM 6305 C C . GLY B 1 324 ? -21.172 61.875 21.031 1 92.44 324 GLY B C 1
ATOM 6306 O O . GLY B 1 324 ? -20.766 61.125 20.125 1 92.44 324 GLY B O 1
ATOM 6307 N N . ASN B 1 325 ? -20.469 62.344 22.016 1 95.25 325 ASN B N 1
ATOM 6308 C CA . ASN B 1 325 ? -19.078 61.938 22.125 1 95.25 325 ASN B CA 1
ATOM 6309 C C . ASN B 1 325 ? -18.938 60.438 22.406 1 95.25 325 ASN B C 1
ATOM 6311 O O . ASN B 1 325 ? -17.953 59.812 22 1 95.25 325 ASN B O 1
ATOM 6315 N N . PHE B 1 326 ? -19.938 59.938 23.062 1 96.69 326 PHE B N 1
ATOM 6316 C CA . PHE B 1 326 ? -19.906 58.5 23.344 1 96.69 326 PHE B CA 1
ATOM 6317 C C . PHE B 1 326 ? -19.938 57.688 22.047 1 96.69 326 PHE B C 1
ATOM 6319 O O . PHE B 1 326 ? -19.266 56.656 21.938 1 96.69 326 PHE B O 1
ATOM 6326 N N . ARG B 1 327 ? -20.656 58.125 21.094 1 95.81 327 ARG B N 1
ATOM 6327 C CA . ARG B 1 327 ? -20.688 57.469 19.781 1 95.81 327 ARG B CA 1
ATOM 6328 C C . ARG B 1 327 ? -19.312 57.531 19.125 1 95.81 327 ARG B C 1
ATOM 6330 O O . ARG B 1 327 ? -18.906 56.562 18.453 1 95.81 327 ARG B O 1
ATOM 6337 N N . THR B 1 328 ? -18.672 58.625 19.266 1 96.06 328 THR B N 1
ATOM 6338 C CA . THR B 1 328 ? -17.328 58.781 18.734 1 96.06 328 THR B CA 1
ATOM 6339 C C . THR B 1 328 ? -16.375 57.781 19.406 1 96.06 328 THR B C 1
ATOM 6341 O O . THR B 1 328 ? -15.492 57.219 18.75 1 96.06 328 THR B O 1
ATOM 6344 N N . VAL B 1 329 ? -16.547 57.625 20.656 1 97.12 329 VAL B N 1
ATOM 6345 C CA . VAL B 1 329 ? -15.734 56.688 21.391 1 97.12 329 VAL B CA 1
ATOM 6346 C C . VAL B 1 329 ? -16 55.25 20.891 1 97.12 329 VAL B C 1
ATOM 6348 O O . VAL B 1 329 ? -15.062 54.469 20.688 1 97.12 329 VAL B O 1
ATOM 6351 N N . LEU B 1 330 ? -17.25 54.906 20.703 1 97.75 330 LEU B N 1
ATOM 6352 C CA . LEU B 1 330 ? -17.594 53.594 20.188 1 97.75 330 LEU B CA 1
ATOM 6353 C C . LEU B 1 330 ? -17.016 53.375 18.797 1 97.75 330 LEU B C 1
ATOM 6355 O O . LEU B 1 330 ? -16.594 52.281 18.453 1 97.75 330 LEU B O 1
ATOM 6359 N N . GLN B 1 331 ? -17.047 54.375 17.969 1 96.5 331 GLN B N 1
ATOM 6360 C CA . GLN B 1 331 ? -16.422 54.312 16.656 1 96.5 331 GLN B CA 1
ATOM 6361 C C . GLN B 1 331 ? -14.93 54.031 16.766 1 96.5 331 GLN B C 1
ATOM 6363 O O . GLN B 1 331 ? -14.367 53.312 15.945 1 96.5 331 GLN B O 1
ATOM 6368 N N . PHE B 1 332 ? -14.328 54.656 17.688 1 96.56 332 PHE B N 1
ATOM 6369 C CA . PHE B 1 332 ? -12.914 54.438 17.969 1 96.56 332 PHE B CA 1
ATOM 6370 C C . PHE B 1 332 ? -12.664 53 18.359 1 96.56 332 PHE B C 1
ATOM 6372 O O . PHE B 1 332 ? -11.742 52.344 17.828 1 96.56 332 PHE B O 1
ATOM 6379 N N . VAL B 1 333 ? -13.445 52.438 19.266 1 97.69 333 VAL B N 1
ATOM 6380 C CA . VAL B 1 333 ? -13.367 51.031 19.703 1 97.69 333 VAL B CA 1
ATOM 6381 C C . VAL B 1 333 ? -13.562 50.125 18.5 1 97.69 333 VAL B C 1
ATOM 6383 O O . VAL B 1 333 ? -12.836 49.125 18.344 1 97.69 333 VAL B O 1
ATOM 6386 N N . ALA B 1 334 ? -14.5 50.375 17.656 1 97.19 334 ALA B N 1
ATOM 6387 C CA . ALA B 1 334 ? -14.758 49.625 16.453 1 97.19 334 ALA B CA 1
ATOM 6388 C C . ALA B 1 334 ? -13.57 49.656 15.5 1 97.19 334 ALA B C 1
ATOM 6390 O O . ALA B 1 334 ? -13.203 48.625 14.906 1 97.19 334 ALA B O 1
ATOM 6391 N N . ASN B 1 335 ? -13.008 50.812 15.352 1 96.12 335 ASN B N 1
ATOM 6392 C CA . ASN B 1 335 ? -11.867 50.969 14.461 1 96.12 335 ASN B CA 1
ATOM 6393 C C . ASN B 1 335 ? -10.672 50.156 14.914 1 96.12 335 ASN B C 1
ATOM 6395 O O . ASN B 1 335 ? -9.969 49.562 14.094 1 96.12 335 ASN B O 1
ATOM 6399 N N . ILE B 1 336 ? -10.445 50.156 16.172 1 96.19 336 ILE B N 1
ATOM 6400 C CA . ILE B 1 336 ? -9.352 49.344 16.703 1 96.19 336 ILE B CA 1
ATOM 6401 C C . ILE B 1 336 ? -9.656 47.844 16.484 1 96.19 336 ILE B C 1
ATOM 6403 O O . ILE B 1 336 ? -8.797 47.094 16.016 1 96.19 336 ILE B O 1
ATOM 6407 N N . SER B 1 337 ? -10.852 47.438 16.781 1 96.88 337 SER B N 1
ATOM 6408 C CA . SER B 1 337 ? -11.266 46.031 16.656 1 96.88 337 SER B CA 1
ATOM 6409 C C . SER B 1 337 ? -11.148 45.562 15.211 1 96.88 337 SER B C 1
ATOM 6411 O O . SER B 1 337 ? -10.781 44.406 14.969 1 96.88 337 SER B O 1
ATOM 6413 N N . LYS B 1 338 ? -11.422 46.375 14.297 1 94.38 338 LYS B N 1
ATOM 6414 C CA . LYS B 1 338 ? -11.422 46.031 12.875 1 94.38 338 LYS B CA 1
ATOM 6415 C C . LYS B 1 338 ? -10.023 45.625 12.414 1 94.38 338 LYS B C 1
ATOM 6417 O O . LYS B 1 338 ? -9.875 44.875 11.445 1 94.38 338 LYS B O 1
ATOM 6422 N N . GLU B 1 339 ? -9.008 46.062 13.07 1 91.12 339 GLU B N 1
ATOM 6423 C CA . GLU B 1 339 ? -7.625 45.812 12.656 1 91.12 339 GLU B CA 1
ATOM 6424 C C . GLU B 1 339 ? -7.191 44.406 13.031 1 91.12 339 GLU B C 1
ATOM 6426 O O . GLU B 1 339 ? -6.227 43.875 12.477 1 91.12 339 GLU B O 1
ATOM 6431 N N . PHE B 1 340 ? -7.867 43.75 13.906 1 93.5 340 PHE B N 1
ATOM 6432 C CA . PHE B 1 340 ? -7.473 42.469 14.414 1 93.5 340 PHE B CA 1
ATOM 6433 C C . PHE B 1 340 ? -8.203 41.344 13.68 1 93.5 340 PHE B C 1
ATOM 6435 O O . PHE B 1 340 ? -9.25 41.594 13.062 1 93.5 340 PHE B O 1
ATOM 6442 N N . GLU B 1 341 ? -7.543 40.188 13.586 1 89.81 341 GLU B N 1
ATOM 6443 C CA . GLU B 1 341 ? -8.203 38.969 13.133 1 89.81 341 GLU B CA 1
ATOM 6444 C C . GLU B 1 341 ? -9.023 38.344 14.258 1 89.81 341 GLU B C 1
ATOM 6446 O O . GLU B 1 341 ? -8.461 37.844 15.242 1 89.81 341 GLU B O 1
ATOM 6451 N N . ILE B 1 342 ? -10.375 38.344 14.062 1 92 342 ILE B N 1
ATOM 6452 C CA . ILE B 1 342 ? -11.242 37.969 15.172 1 92 342 ILE B CA 1
ATOM 6453 C C . ILE B 1 342 ? -11.898 36.625 14.852 1 92 342 ILE B C 1
ATOM 6455 O O . ILE B 1 342 ? -12.469 36.438 13.781 1 92 342 ILE B O 1
ATOM 6459 N N . SER B 1 343 ? -11.695 35.688 15.727 1 87.44 343 SER B N 1
ATOM 6460 C CA . SER B 1 343 ? -12.352 34.375 15.719 1 87.44 343 SER B CA 1
ATOM 6461 C C . SER B 1 343 ? -12.273 33.719 17.094 1 87.44 343 SER B C 1
ATOM 6463 O O . SER B 1 343 ? -11.75 34.281 18.047 1 87.44 343 SER B O 1
ATOM 6465 N N . ASP B 1 344 ? -12.883 32.562 17.172 1 81.12 344 ASP B N 1
ATOM 6466 C CA . ASP B 1 344 ? -12.844 31.844 18.438 1 81.12 344 ASP B CA 1
ATOM 6467 C C . ASP B 1 344 ? -11.414 31.438 18.797 1 81.12 344 ASP B C 1
ATOM 6469 O O . ASP B 1 344 ? -11.086 31.297 19.969 1 81.12 344 ASP B O 1
ATOM 6473 N N . THR B 1 345 ? -10.562 31.391 17.812 1 78.12 345 THR B N 1
ATOM 6474 C CA . THR B 1 345 ? -9.203 30.922 18.062 1 78.12 345 THR B CA 1
ATOM 6475 C C . THR B 1 345 ? -8.203 32.062 17.938 1 78.12 345 THR B C 1
ATOM 6477 O O . THR B 1 345 ? -7.082 31.969 18.438 1 78.12 345 THR B O 1
ATOM 6480 N N . ASP B 1 346 ? -8.633 33.094 17.297 1 87.75 346 ASP B N 1
ATOM 6481 C CA . ASP B 1 346 ? -7.746 34.25 17.109 1 87.75 346 ASP B CA 1
ATOM 6482 C C . ASP B 1 346 ? -7.969 35.312 18.188 1 87.75 346 ASP B C 1
ATOM 6484 O O . ASP B 1 346 ? -8.078 34.969 19.375 1 87.75 346 ASP B O 1
ATOM 6488 N N . THR B 1 347 ? -7.941 36.531 17.812 1 92.88 347 THR B N 1
ATOM 6489 C CA . THR B 1 347 ? -8.172 37.594 18.766 1 92.88 347 THR B CA 1
ATOM 6490 C C . THR B 1 347 ? -9.633 37.625 19.203 1 92.88 347 THR B C 1
ATOM 6492 O O . THR B 1 347 ? -10.531 37.469 18.391 1 92.88 347 THR B O 1
ATOM 6495 N N . ARG B 1 348 ? -9.891 37.75 20.469 1 95.19 348 ARG B N 1
ATOM 6496 C CA . ARG B 1 348 ? -11.227 37.938 21.016 1 95.19 348 ARG B CA 1
ATOM 6497 C C . ARG B 1 348 ? -11.367 39.281 21.672 1 95.19 348 ARG B C 1
ATOM 6499 O O . ARG B 1 348 ? -10.398 39.844 22.188 1 95.19 348 ARG B O 1
ATOM 6506 N N . ILE B 1 349 ? -12.594 39.875 21.547 1 96.94 349 ILE B N 1
ATOM 6507 C CA . ILE B 1 349 ? -12.852 41.219 22.016 1 96.94 349 ILE B CA 1
ATOM 6508 C C . ILE B 1 349 ? -13.93 41.188 23.094 1 96.94 349 ILE B C 1
ATOM 6510 O O . ILE B 1 349 ? -14.914 40.469 22.984 1 96.94 349 ILE B O 1
ATOM 6514 N N . GLY B 1 350 ? -13.695 41.844 24.172 1 97.81 350 GLY B N 1
ATOM 6515 C CA . GLY B 1 350 ? -14.68 42.125 25.188 1 97.81 350 GLY B CA 1
ATOM 6516 C C . GLY B 1 350 ? -14.781 43.625 25.516 1 97.81 350 GLY B C 1
ATOM 6517 O O . GLY B 1 350 ? -13.891 44.406 25.188 1 97.81 350 GLY B O 1
ATOM 6518 N N . ALA B 1 351 ? -15.914 44.031 26.156 1 98.38 351 ALA B N 1
ATOM 6519 C CA . ALA B 1 351 ? -16.109 45.438 26.469 1 98.38 351 ALA B CA 1
ATOM 6520 C C . ALA B 1 351 ? -16.859 45.625 27.781 1 98.38 351 ALA B C 1
ATOM 6522 O O . ALA B 1 351 ? -17.797 44.875 28.062 1 98.38 351 ALA B O 1
ATOM 6523 N N . VAL B 1 352 ? -16.391 46.562 28.578 1 98.25 352 VAL B N 1
ATOM 6524 C CA . VAL B 1 352 ? -17 47 29.828 1 98.25 352 VAL B CA 1
ATOM 6525 C C . VAL B 1 352 ? -17.281 48.5 29.766 1 98.25 352 VAL B C 1
ATOM 6527 O O . VAL B 1 352 ? -16.469 49.281 29.281 1 98.25 352 VAL B O 1
ATOM 6530 N N . GLN B 1 353 ? -18.453 48.906 30.094 1 98.31 353 GLN B N 1
ATOM 6531 C CA . GLN B 1 353 ? -18.797 50.281 30.297 1 98.31 353 GLN B CA 1
ATOM 6532 C C . GLN B 1 353 ? -18.906 50.625 31.781 1 98.31 353 GLN B C 1
ATOM 6534 O O . GLN B 1 353 ? -19.312 49.781 32.594 1 98.31 353 GLN B O 1
ATOM 6539 N N . TYR B 1 354 ? -18.484 51.906 32.094 1 97.81 354 TYR B N 1
ATOM 6540 C CA . TYR B 1 354 ? -18.547 52.188 33.531 1 97.81 354 TYR B CA 1
ATOM 6541 C C . TYR B 1 354 ? -18.953 53.625 33.781 1 97.81 354 TYR B C 1
ATOM 6543 O O . TYR B 1 354 ? -18.781 54.5 32.906 1 97.81 354 TYR B O 1
ATOM 6551 N N . THR B 1 355 ? -19.578 53.875 34.938 1 96.81 355 THR B N 1
ATOM 6552 C CA . THR B 1 355 ? -19.875 55.125 35.625 1 96.81 355 THR B CA 1
ATOM 6553 C C . THR B 1 355 ? -19.516 55 37.094 1 96.81 355 THR B C 1
ATOM 6555 O O . THR B 1 355 ? -18.391 54.625 37.438 1 96.81 355 THR B O 1
ATOM 6558 N N . TYR B 1 356 ? -20.484 55.219 37.969 1 94.38 356 TYR B N 1
ATOM 6559 C CA . TYR B 1 356 ? -20.297 54.844 39.375 1 94.38 356 TYR B CA 1
ATOM 6560 C C . TYR B 1 356 ? -20.328 53.312 39.531 1 94.38 356 TYR B C 1
ATOM 6562 O O . TYR B 1 356 ? -19.641 52.75 40.375 1 94.38 356 TYR B O 1
ATOM 6570 N N . GLU B 1 357 ? -21.062 52.75 38.625 1 95 357 GLU B N 1
ATOM 6571 C CA . GLU B 1 357 ? -21.203 51.312 38.469 1 95 357 GLU B CA 1
ATOM 6572 C C . GLU B 1 357 ? -20.578 50.812 37.188 1 95 357 GLU B C 1
ATOM 6574 O O . GLU B 1 357 ? -20.172 51.625 36.344 1 95 357 GLU B O 1
ATOM 6579 N N . GLN B 1 358 ? -20.406 49.469 37.156 1 96.94 358 GLN B N 1
ATOM 6580 C CA . GLN B 1 358 ? -19.797 48.875 35.969 1 96.94 358 GLN B CA 1
ATOM 6581 C C . GLN B 1 358 ? -20.75 47.875 35.312 1 96.94 358 GLN B C 1
ATOM 6583 O O . GLN B 1 358 ? -21.562 47.25 36 1 96.94 358 GLN B O 1
ATOM 6588 N N . ARG B 1 359 ? -20.641 47.719 34.062 1 96.88 359 ARG B N 1
ATOM 6589 C CA . ARG B 1 359 ? -21.484 46.781 33.312 1 96.88 359 ARG B CA 1
ATOM 6590 C C . ARG B 1 359 ? -20.672 46.094 32.219 1 96.88 359 ARG B C 1
ATOM 6592 O O . ARG B 1 359 ? -19.938 46.719 31.469 1 96.88 359 ARG B O 1
ATOM 6599 N N . LEU B 1 360 ? -20.875 44.781 32.281 1 97.44 360 LEU B N 1
ATOM 6600 C CA . LEU B 1 360 ? -20.297 44 31.172 1 97.44 360 LEU B CA 1
ATOM 6601 C C . LEU B 1 360 ? -21.172 44.094 29.922 1 97.44 360 LEU B C 1
ATOM 6603 O O . LEU B 1 360 ? -22.312 43.625 29.906 1 97.44 360 LEU B O 1
ATOM 6607 N N . GLU B 1 361 ? -20.703 44.781 28.938 1 97.5 361 GLU B N 1
ATOM 6608 C CA . GLU B 1 361 ? -21.453 44.875 27.688 1 97.5 361 GLU B CA 1
ATOM 6609 C C . GLU B 1 361 ? -21.438 43.562 26.922 1 97.5 361 GLU B C 1
ATOM 6611 O O . GLU B 1 361 ? -22.484 43.094 26.469 1 97.5 361 GLU B O 1
ATOM 6616 N N . PHE B 1 362 ? -20.266 42.938 26.672 1 96.81 362 PHE B N 1
ATOM 6617 C CA . PHE B 1 362 ? -20.125 41.594 26.141 1 96.81 362 PHE B CA 1
ATOM 6618 C C . PHE B 1 362 ? -18.75 41.031 26.453 1 96.81 362 PHE B C 1
ATOM 6620 O O . PHE B 1 362 ? -17.766 41.781 26.547 1 96.81 362 PHE B O 1
ATOM 6627 N N . GLY B 1 363 ? -18.703 39.719 26.656 1 95.75 363 GLY B N 1
ATOM 6628 C CA . GLY B 1 363 ? -17.469 39.031 27 1 95.75 363 GLY B CA 1
ATOM 6629 C C . GLY B 1 363 ? -16.719 38.5 25.797 1 95.75 363 GLY B C 1
ATOM 6630 O O . GLY B 1 363 ? -17.172 38.656 24.656 1 95.75 363 GLY B O 1
ATOM 6631 N N . PHE B 1 364 ? -15.602 37.844 26.125 1 94.56 364 PHE B N 1
ATOM 6632 C CA . PHE B 1 364 ? -14.727 37.344 25.078 1 94.56 364 PHE B CA 1
ATOM 6633 C C . PHE B 1 364 ? -15.406 36.219 24.297 1 94.56 364 PHE B C 1
ATOM 6635 O O . PHE B 1 364 ? -15.125 36 23.109 1 94.56 364 PHE B O 1
ATOM 6642 N N . GLU B 1 365 ? -16.234 35.469 24.906 1 90.56 365 GLU B N 1
ATOM 6643 C CA . GLU B 1 365 ? -16.781 34.25 24.344 1 90.56 365 GLU B CA 1
ATOM 6644 C C . GLU B 1 365 ? -18.094 34.5 23.594 1 90.56 365 GLU B C 1
ATOM 6646 O O . GLU B 1 365 ? -18.641 33.625 22.953 1 90.56 365 GLU B O 1
ATOM 6651 N N . LYS B 1 366 ? -18.5 35.719 23.609 1 89 366 LYS B N 1
ATOM 6652 C CA . LYS B 1 366 ? -19.844 36.031 23.109 1 89 366 LYS B CA 1
ATOM 6653 C C . LYS B 1 366 ? -19.844 36.219 21.594 1 89 366 LYS B C 1
ATOM 6655 O O . LYS B 1 366 ? -20.797 35.844 20.922 1 89 366 LYS B O 1
ATOM 6660 N N . GLN B 1 367 ? -18.875 36.969 21.094 1 86.38 367 GLN B N 1
ATOM 6661 C CA . GLN B 1 367 ? -18.797 37.281 19.672 1 86.38 367 GLN B CA 1
ATOM 6662 C C . GLN B 1 367 ? -17.641 36.5 19.016 1 86.38 367 GLN B C 1
ATOM 6664 O O . GLN B 1 367 ? -16.484 36.688 19.391 1 86.38 367 GLN B O 1
ATOM 6669 N N . SER B 1 368 ? -18.016 35.781 17.984 1 87.56 368 SER B N 1
ATOM 6670 C CA . SER B 1 368 ? -17 34.875 17.406 1 87.56 368 SER B CA 1
ATOM 6671 C C . SER B 1 368 ? -16.5 35.406 16.078 1 87.56 368 SER B C 1
ATOM 6673 O O . SER B 1 368 ? -15.539 34.875 15.516 1 87.56 368 SER B O 1
ATOM 6675 N N . THR B 1 369 ? -17.141 36.406 15.492 1 92.38 369 THR B N 1
ATOM 6676 C CA . THR B 1 369 ? -16.688 36.969 14.227 1 92.38 369 THR B CA 1
ATOM 6677 C C . THR B 1 369 ? -16.469 38.469 14.352 1 92.38 369 THR B C 1
ATOM 6679 O O . THR B 1 369 ? -17 39.125 15.25 1 92.38 369 THR B O 1
ATOM 6682 N N . LYS B 1 370 ? -15.734 39 13.406 1 93.5 370 LYS B N 1
ATOM 6683 C CA . LYS B 1 370 ? -15.461 40.438 13.375 1 93.5 370 LYS B CA 1
ATOM 6684 C C . LYS B 1 370 ? -16.75 41.219 13.227 1 93.5 370 LYS B C 1
ATOM 6686 O O . LYS B 1 370 ? -16.953 42.219 13.922 1 93.5 370 LYS B O 1
ATOM 6691 N N . GLN B 1 371 ? -17.578 40.75 12.398 1 94.88 371 GLN B N 1
ATOM 6692 C CA . GLN B 1 371 ? -18.844 41.438 12.164 1 94.88 371 GLN B CA 1
ATOM 6693 C C . GLN B 1 371 ? -19.703 41.438 13.422 1 94.88 371 GLN B C 1
ATOM 6695 O O . GLN B 1 371 ? -20.344 42.438 13.75 1 94.88 371 GLN B O 1
ATOM 6700 N N . ASP B 1 372 ? -19.719 40.344 14.125 1 96.31 372 ASP B N 1
ATOM 6701 C CA . ASP B 1 372 ? -20.484 40.281 15.359 1 96.31 372 ASP B CA 1
ATOM 6702 C C . ASP B 1 372 ? -19.969 41.25 16.406 1 96.31 372 ASP B C 1
ATOM 6704 O O . ASP B 1 372 ? -20.75 41.875 17.109 1 96.31 372 ASP B O 1
ATOM 6708 N N . VAL B 1 373 ? -18.703 41.312 16.469 1 96.88 373 VAL B N 1
ATOM 6709 C CA . VAL B 1 373 ? -18.078 42.219 17.422 1 96.88 373 VAL B CA 1
ATOM 6710 C C . VAL B 1 373 ? -18.438 43.656 17.078 1 96.88 373 VAL B C 1
ATOM 6712 O O . VAL B 1 373 ? -18.812 44.438 17.953 1 96.88 373 VAL B O 1
ATOM 6715 N N . LEU B 1 374 ? -18.297 44.031 15.828 1 97 374 LEU B N 1
ATOM 6716 C CA . LEU B 1 374 ? -18.594 45.406 15.391 1 97 374 LEU B CA 1
ATOM 6717 C C . LEU B 1 374 ? -20.047 45.75 15.656 1 97 374 LEU B C 1
ATOM 6719 O O . LEU B 1 374 ? -20.359 46.875 16.094 1 97 374 LEU B O 1
ATOM 6723 N N . ASN B 1 375 ? -20.938 44.781 15.422 1 96.62 375 ASN B N 1
ATOM 6724 C CA . ASN B 1 375 ? -22.344 45 15.719 1 96.62 375 ASN B CA 1
ATOM 6725 C C . ASN B 1 375 ? -22.594 45.156 17.219 1 96.62 375 ASN B C 1
ATOM 6727 O O . ASN B 1 375 ? -23.391 46 17.625 1 96.62 375 ASN B O 1
ATOM 6731 N N . ALA B 1 376 ? -21.969 44.375 17.969 1 97.25 376 ALA B N 1
ATOM 6732 C CA . ALA B 1 376 ? -22.109 44.438 19.422 1 97.25 376 ALA B CA 1
ATOM 6733 C C . ALA B 1 376 ? -21.656 45.781 19.953 1 97.25 376 ALA B C 1
ATOM 6735 O O . ALA B 1 376 ? -22.266 46.344 20.875 1 97.25 376 ALA B O 1
ATOM 6736 N N . ILE B 1 377 ? -20.578 46.312 19.453 1 97.44 377 ILE B N 1
ATOM 6737 C CA . ILE B 1 377 ? -20.031 47.594 19.859 1 97.44 377 ILE B CA 1
ATOM 6738 C C . ILE B 1 377 ? -21.047 48.688 19.531 1 97.44 377 ILE B C 1
ATOM 6740 O O . ILE B 1 377 ? -21.297 49.594 20.359 1 97.44 377 ILE B O 1
ATOM 6744 N N . LYS B 1 378 ? -21.609 48.625 18.391 1 94.69 378 LYS B N 1
ATOM 6745 C CA . LYS B 1 378 ? -22.562 49.625 17.938 1 94.69 378 LYS B CA 1
ATOM 6746 C C . LYS B 1 378 ? -23.812 49.625 18.812 1 94.69 378 LYS B C 1
ATOM 6748 O O . LYS B 1 378 ? -24.469 50.656 18.953 1 94.69 378 LYS B O 1
ATOM 6753 N N . ARG B 1 379 ? -24.109 48.562 19.406 1 95.56 379 ARG B N 1
ATOM 6754 C CA . ARG B 1 379 ? -25.359 48.406 20.156 1 95.56 379 ARG B CA 1
ATOM 6755 C C . ARG B 1 379 ? -25.172 48.812 21.609 1 95.56 379 ARG B C 1
ATOM 6757 O O . ARG B 1 379 ? -26.141 48.844 22.375 1 95.56 379 ARG B O 1
ATOM 6764 N N . ILE B 1 380 ? -24.016 49.156 21.953 1 96.69 380 ILE B N 1
ATOM 6765 C CA . ILE B 1 380 ? -23.797 49.594 23.344 1 96.69 380 ILE B CA 1
ATOM 6766 C C . ILE B 1 380 ? -24.5 50.906 23.594 1 96.69 380 ILE B C 1
ATOM 6768 O O . ILE B 1 380 ? -24.297 51.875 22.844 1 96.69 380 ILE B O 1
ATOM 6772 N N . ASN B 1 381 ? -25.281 50.969 24.672 1 95.75 381 ASN B N 1
ATOM 6773 C CA . ASN B 1 381 ? -26 52.188 25.016 1 95.75 381 ASN B CA 1
ATOM 6774 C C . ASN B 1 381 ? -25.234 53 26.047 1 95.75 381 ASN B C 1
ATOM 6776 O O . ASN B 1 381 ? -24.625 52.469 26.969 1 95.75 381 ASN B O 1
ATOM 6780 N N . TYR B 1 382 ? -25.359 54.281 25.75 1 95.88 382 TYR B N 1
ATOM 6781 C CA . TYR B 1 382 ? -24.734 55.219 26.672 1 95.88 382 TYR B CA 1
ATOM 6782 C C . TYR B 1 382 ? -25.406 55.188 28.031 1 95.88 382 TYR B C 1
ATOM 6784 O O . TYR B 1 382 ? -26.641 55.125 28.125 1 95.88 382 TYR B O 1
ATOM 6792 N N . TRP B 1 383 ? -24.75 55.219 29.125 1 92.5 383 TRP B N 1
ATOM 6793 C CA . TRP B 1 383 ? -25.281 55.031 30.469 1 92.5 383 TRP B CA 1
ATOM 6794 C C . TRP B 1 383 ? -25.391 56.375 31.203 1 92.5 383 TRP B C 1
ATOM 6796 O O . TRP B 1 383 ? -26.484 56.75 31.625 1 92.5 383 TRP B O 1
ATOM 6806 N N . SER B 1 384 ? -24.406 57.219 31.391 1 90.5 384 SER B N 1
ATOM 6807 C CA . SER B 1 384 ? -24.312 58.531 32.094 1 90.5 384 SER B CA 1
ATOM 6808 C C . SER B 1 384 ? -24.203 58.344 33.594 1 90.5 384 SER B C 1
ATOM 6810 O O . SER B 1 384 ? -24.953 57.531 34.188 1 90.5 384 SER B O 1
ATOM 6812 N N . GLY B 1 385 ? -23.406 58.938 34.281 1 91.88 385 GLY B N 1
ATOM 6813 C CA . GLY B 1 385 ? -23.141 58.844 35.688 1 91.88 385 GLY B CA 1
ATOM 6814 C C . GLY B 1 385 ? -21.781 59.406 36.094 1 91.88 385 GLY B C 1
ATOM 6815 O O . GLY B 1 385 ? -21.297 60.344 35.469 1 91.88 385 GLY B O 1
ATOM 6816 N N . GLY B 1 386 ? -21.203 58.906 37.219 1 91.94 386 GLY B N 1
ATOM 6817 C CA . GLY B 1 386 ? -19.891 59.344 37.656 1 91.94 386 GLY B CA 1
ATOM 6818 C C . GLY B 1 386 ? -18.766 58.562 37 1 91.94 386 GLY B C 1
ATOM 6819 O O . GLY B 1 386 ? -18.984 57.812 36.031 1 91.94 386 GLY B O 1
ATOM 6820 N N . THR B 1 387 ? -17.609 58.906 37.375 1 94.94 387 THR B N 1
ATOM 6821 C CA . THR B 1 387 ? -16.438 58.312 36.781 1 94.94 387 THR B CA 1
ATOM 6822 C C . THR B 1 387 ? -15.633 57.562 37.844 1 94.94 387 THR B C 1
ATOM 6824 O O . THR B 1 387 ? -14.789 58.125 38.531 1 94.94 387 THR B O 1
ATOM 6827 N N . SER B 1 388 ? -15.914 56.281 37.969 1 96.56 388 SER B N 1
ATOM 6828 C CA . SER B 1 388 ? -15.148 55.406 38.875 1 96.56 388 SER B CA 1
ATOM 6829 C C . SER B 1 388 ? -14.234 54.469 38.094 1 96.56 388 SER B C 1
ATOM 6831 O O . SER B 1 388 ? -14.531 53.281 37.938 1 96.56 388 SER B O 1
ATOM 6833 N N . THR B 1 389 ? -13.117 54.969 37.719 1 97.69 389 THR B N 1
ATOM 6834 C CA . THR B 1 389 ? -12.203 54.25 36.812 1 97.69 389 THR B CA 1
ATOM 6835 C C . THR B 1 389 ? -11.539 53.094 37.531 1 97.69 389 THR B C 1
ATOM 6837 O O . THR B 1 389 ? -11.312 52.031 36.938 1 97.69 389 THR B O 1
ATOM 6840 N N . GLY B 1 390 ? -11.148 53.219 38.781 1 97.81 390 GLY B N 1
ATOM 6841 C CA . GLY B 1 390 ? -10.547 52.156 39.562 1 97.81 390 GLY B CA 1
ATOM 6842 C C . GLY B 1 390 ? -11.438 50.906 39.656 1 97.81 390 GLY B C 1
ATOM 6843 O O . GLY B 1 390 ? -10.984 49.812 39.438 1 97.81 390 GLY B O 1
ATOM 6844 N N . ALA B 1 391 ? -12.688 51.156 40.031 1 97.38 391 ALA B N 1
ATOM 6845 C CA . ALA B 1 391 ? -13.664 50.094 40.094 1 97.38 391 ALA B CA 1
ATOM 6846 C C . ALA B 1 391 ? -13.852 49.406 38.719 1 97.38 391 ALA B C 1
ATOM 6848 O O . ALA B 1 391 ? -14.078 48.219 38.656 1 97.38 391 ALA B O 1
ATOM 6849 N N . ALA B 1 392 ? -13.758 50.219 37.719 1 98.19 392 ALA B N 1
ATOM 6850 C CA . ALA B 1 392 ? -13.93 49.688 36.344 1 98.19 392 ALA B CA 1
ATOM 6851 C C . ALA B 1 392 ? -12.789 48.75 35.969 1 98.19 392 ALA B C 1
ATOM 6853 O O . ALA B 1 392 ? -13 47.719 35.344 1 98.19 392 ALA B O 1
ATOM 6854 N N . ILE B 1 393 ? -11.555 49.125 36.344 1 98.31 393 ILE B N 1
ATOM 6855 C CA . ILE B 1 393 ? -10.391 48.281 36.062 1 98.31 393 ILE B CA 1
ATOM 6856 C C . ILE B 1 393 ? -10.539 46.969 36.812 1 98.31 393 ILE B C 1
ATOM 6858 O O . ILE B 1 393 ? -10.328 45.906 36.219 1 98.31 393 ILE B O 1
ATOM 6862 N N . ASN B 1 394 ? -10.977 46.969 38.062 1 97.62 394 ASN B N 1
ATOM 6863 C CA . ASN B 1 394 ? -11.211 45.75 38.844 1 97.62 394 ASN B CA 1
ATOM 6864 C C . ASN B 1 394 ? -12.305 44.906 38.219 1 97.62 394 ASN B C 1
ATOM 6866 O O . ASN B 1 394 ? -12.164 43.688 38.125 1 97.62 394 ASN B O 1
ATOM 6870 N N . TYR B 1 395 ? -13.32 45.531 37.844 1 97.69 395 TYR B N 1
ATOM 6871 C CA . TYR B 1 395 ? -14.445 44.812 37.25 1 97.69 395 TYR B CA 1
ATOM 6872 C C . TYR B 1 395 ? -14.031 44.156 35.938 1 97.69 395 TYR B C 1
ATOM 6874 O O . TYR B 1 395 ? -14.398 43.031 35.656 1 97.69 395 TYR B O 1
ATOM 6882 N N . ALA B 1 396 ? -13.336 44.938 35.125 1 98 396 ALA B N 1
ATOM 6883 C CA . ALA B 1 396 ? -12.859 44.375 33.844 1 98 396 ALA B CA 1
ATOM 6884 C C . ALA B 1 396 ? -11.938 43.188 34.062 1 98 396 ALA B C 1
ATOM 6886 O O . ALA B 1 396 ? -11.992 42.219 33.344 1 98 396 ALA B O 1
ATOM 6887 N N . PHE B 1 397 ? -11.07 43.281 35.031 1 96.88 397 PHE B N 1
ATOM 6888 C CA . PHE B 1 397 ? -10.172 42.188 35.375 1 96.88 397 PHE B CA 1
ATOM 6889 C C . PHE B 1 397 ? -10.961 40.938 35.781 1 96.88 397 PHE B C 1
ATOM 6891 O O . PHE B 1 397 ? -10.68 39.844 35.281 1 96.88 397 PHE B O 1
ATOM 6898 N N . GLU B 1 398 ? -11.977 41.094 36.562 1 96.06 398 GLU B N 1
ATOM 6899 C CA . GLU B 1 398 ? -12.758 39.969 37.125 1 96.06 398 GLU B CA 1
ATOM 6900 C C . GLU B 1 398 ? -13.672 39.375 36.062 1 96.06 398 GLU B C 1
ATOM 6902 O O . GLU B 1 398 ? -13.867 38.156 36.031 1 96.06 398 GLU B O 1
ATOM 6907 N N . GLN B 1 399 ? -14.211 40.188 35.219 1 95.88 399 GLN B N 1
ATOM 6908 C CA . GLN B 1 399 ? -15.258 39.719 34.312 1 95.88 399 GLN B CA 1
ATOM 6909 C C . GLN B 1 399 ? -14.68 39.312 32.969 1 95.88 399 GLN B C 1
ATOM 6911 O O . GLN B 1 399 ? -15.258 38.469 32.281 1 95.88 399 GLN B O 1
ATOM 6916 N N . LEU B 1 400 ? -13.547 39.875 32.625 1 96.56 400 LEU B N 1
ATOM 6917 C CA . LEU B 1 400 ? -12.992 39.625 31.328 1 96.56 400 LEU B CA 1
ATOM 6918 C C . LEU B 1 400 ? -11.68 38.844 31.438 1 96.56 400 LEU B C 1
ATOM 6920 O O . LEU B 1 400 ? -11.586 37.688 30.984 1 96.56 400 LEU B O 1
ATOM 6924 N N . PHE B 1 401 ? -10.734 39.25 32.125 1 95.56 401 PHE B N 1
ATOM 6925 C CA . PHE B 1 401 ? -9.359 38.812 31.953 1 95.56 401 PHE B CA 1
ATOM 6926 C C . PHE B 1 401 ? -9.094 37.562 32.781 1 95.56 401 PHE B C 1
ATOM 6928 O O . PHE B 1 401 ? -8.203 36.75 32.469 1 95.56 401 PHE B O 1
ATOM 6935 N N . ILE B 1 402 ? -9.875 37.344 33.844 1 91.94 402 ILE B N 1
ATOM 6936 C CA . ILE B 1 402 ? -9.773 36.094 34.531 1 91.94 402 ILE B CA 1
ATOM 6937 C C . ILE B 1 402 ? -10.203 34.938 33.625 1 91.94 402 ILE B C 1
ATOM 6939 O O . ILE B 1 402 ? -9.672 33.844 33.719 1 91.94 402 ILE B O 1
ATOM 6943 N N . LYS B 1 403 ? -11.055 35.219 32.75 1 91.31 403 LYS B N 1
ATOM 6944 C CA . LYS B 1 403 ? -11.602 34.219 31.828 1 91.31 403 LYS B CA 1
ATOM 6945 C C . LYS B 1 403 ? -10.773 34.125 30.547 1 91.31 403 LYS B C 1
ATOM 6947 O O . LYS B 1 403 ? -11.117 33.375 29.641 1 91.31 403 LYS B O 1
ATOM 6952 N N . SER B 1 404 ? -9.75 34.906 30.438 1 91.06 404 SER B N 1
ATOM 6953 C CA . SER B 1 404 ? -8.898 34.875 29.266 1 91.06 404 SER B CA 1
ATOM 6954 C C . SER B 1 404 ? -8.188 33.531 29.109 1 91.06 404 SER B C 1
ATOM 6956 O O . SER B 1 404 ? -7.898 32.875 30.109 1 91.06 404 SER B O 1
ATOM 6958 N N . LYS B 1 405 ? -7.977 33.062 27.953 1 83.94 405 LYS B N 1
ATOM 6959 C CA . LYS B 1 405 ? -7.27 31.828 27.672 1 83.94 405 LYS B CA 1
ATOM 6960 C C . LYS B 1 405 ? -5.777 31.969 27.984 1 83.94 405 LYS B C 1
ATOM 6962 O O . LYS B 1 405 ? -5.211 33.062 27.844 1 83.94 405 LYS B O 1
ATOM 6967 N N . PRO B 1 406 ? -5.176 30.812 28.391 1 78.31 406 PRO B N 1
ATOM 6968 C CA . PRO B 1 406 ? -3.773 30.875 28.797 1 78.31 406 PRO B CA 1
ATOM 6969 C C . PRO B 1 406 ? -2.834 31.281 27.672 1 78.31 406 PRO B C 1
ATOM 6971 O O . PRO B 1 406 ? -1.812 31.922 27.906 1 78.31 406 PRO B O 1
ATOM 6974 N N . ASN B 1 407 ? -3.102 31.047 26.5 1 77.25 407 ASN B N 1
ATOM 6975 C CA . ASN B 1 407 ? -2.174 31.297 25.391 1 77.25 407 ASN B CA 1
ATOM 6976 C C . ASN B 1 407 ? -2.457 32.625 24.719 1 77.25 407 ASN B C 1
ATOM 6978 O O . ASN B 1 407 ? -1.883 32.938 23.672 1 77.25 407 ASN B O 1
ATOM 6982 N N . LYS B 1 408 ? -3.221 33.531 25.422 1 87.94 408 LYS B N 1
ATOM 6983 C CA . LYS B 1 408 ? -3.582 34.812 24.844 1 87.94 408 LYS B CA 1
ATOM 6984 C C . LYS B 1 408 ? -2.9 35.969 25.578 1 87.94 408 LYS B C 1
ATOM 6986 O O . LYS B 1 408 ? -2.732 35.906 26.797 1 87.94 408 LYS B O 1
ATOM 6991 N N . ARG B 1 409 ? -2.473 36.906 24.734 1 89.94 409 ARG B N 1
ATOM 6992 C CA . ARG B 1 409 ? -2.068 38.156 25.359 1 89.94 409 ARG B CA 1
ATOM 6993 C C . ARG B 1 409 ? -3.281 38.938 25.875 1 89.94 409 ARG B C 1
ATOM 6995 O O . ARG B 1 409 ? -4.301 39.031 25.188 1 89.94 409 ARG B O 1
ATOM 7002 N N . LYS B 1 410 ? -3.133 39.344 27.109 1 95.06 410 LYS B N 1
ATOM 7003 C CA . LYS B 1 410 ? -4.227 40.094 27.719 1 95.06 410 LYS B CA 1
ATOM 7004 C C . LYS B 1 410 ? -4.016 41.594 27.562 1 95.06 410 LYS B C 1
ATOM 7006 O O . LYS B 1 410 ? -3.096 42.156 28.156 1 95.06 410 LYS B O 1
ATOM 7011 N N . ILE B 1 411 ? -4.848 42.219 26.766 1 96.38 411 ILE B N 1
ATOM 7012 C CA . ILE B 1 411 ? -4.695 43.656 26.484 1 96.38 411 ILE B CA 1
ATOM 7013 C C . ILE B 1 411 ? -5.941 44.406 26.953 1 96.38 411 ILE B C 1
ATOM 7015 O O . ILE B 1 411 ? -7.059 44.094 26.531 1 96.38 411 ILE B O 1
ATOM 7019 N N . MET B 1 412 ? -5.777 45.344 27.859 1 98.25 412 MET B N 1
ATOM 7020 C CA . MET B 1 412 ? -6.848 46.25 28.281 1 98.25 412 MET B CA 1
ATOM 7021 C C . MET B 1 412 ? -6.68 47.625 27.672 1 98.25 412 MET B C 1
ATOM 7023 O O . MET B 1 412 ? -5.602 48.219 27.75 1 98.25 412 MET B O 1
ATOM 7027 N N . ILE B 1 413 ? -7.648 48.125 27 1 98.44 413 ILE B N 1
ATOM 7028 C CA . ILE B 1 413 ? -7.652 49.469 26.484 1 98.44 413 ILE B CA 1
ATOM 7029 C C . ILE B 1 413 ? -8.703 50.312 27.219 1 98.44 413 ILE B C 1
ATOM 7031 O O . ILE B 1 413 ? -9.906 50.094 27.047 1 98.44 413 ILE B O 1
ATOM 7035 N N . LEU B 1 414 ? -8.234 51.219 28.047 1 98.69 414 LEU B N 1
ATOM 7036 C CA . LEU B 1 414 ? -9.109 52.062 28.844 1 98.69 414 LEU B CA 1
ATOM 7037 C C . LEU B 1 414 ? -9.258 53.438 28.203 1 98.69 414 LEU B C 1
ATOM 7039 O O . LEU B 1 414 ? -8.258 54.094 27.859 1 98.69 414 LEU B O 1
ATOM 7043 N N . ILE B 1 415 ? -10.477 53.875 28.016 1 98.06 415 ILE B N 1
ATOM 7044 C CA . ILE B 1 415 ? -10.781 55.156 27.375 1 98.06 415 ILE B CA 1
ATOM 7045 C C . ILE B 1 415 ? -11.562 56.031 28.359 1 98.06 415 ILE B C 1
ATOM 7047 O O . ILE B 1 415 ? -12.625 55.656 28.844 1 98.06 415 ILE B O 1
ATOM 7051 N N . THR B 1 416 ? -11.094 57.219 28.641 1 97.5 416 THR B N 1
ATOM 7052 C CA . THR B 1 416 ? -11.758 58.094 29.594 1 97.5 416 THR B CA 1
ATOM 7053 C C . THR B 1 416 ? -11.508 59.562 29.234 1 97.5 416 THR B C 1
ATOM 7055 O O . THR B 1 416 ? -10.508 59.875 28.594 1 97.5 416 THR B O 1
ATOM 7058 N N . ASP B 1 417 ? -12.43 60.469 29.594 1 95.06 417 ASP B N 1
ATOM 7059 C CA . ASP B 1 417 ? -12.273 61.875 29.328 1 95.06 417 ASP B CA 1
ATOM 7060 C C . ASP B 1 417 ? -12.094 62.688 30.625 1 95.06 417 ASP B C 1
ATOM 7062 O O . ASP B 1 417 ? -12.078 63.906 30.609 1 95.06 417 ASP B O 1
ATOM 7066 N N . GLY B 1 418 ? -11.984 61.969 31.781 1 90.88 418 GLY B N 1
ATOM 7067 C CA . GLY B 1 418 ? -11.977 62.719 33.031 1 90.88 418 GLY B CA 1
ATOM 7068 C C . GLY B 1 418 ? -11.195 62.062 34.125 1 90.88 418 GLY B C 1
ATOM 7069 O O . GLY B 1 418 ? -10.57 61 33.938 1 90.88 418 GLY B O 1
ATOM 7070 N N . ARG B 1 419 ? -11.242 62.781 35.281 1 93.31 419 ARG B N 1
ATOM 7071 C CA . ARG B 1 419 ? -10.57 62.25 36.469 1 93.31 419 ARG B CA 1
ATOM 7072 C C . ARG B 1 419 ? -11.477 61.312 37.25 1 93.31 419 ARG B C 1
ATOM 7074 O O . ARG B 1 419 ? -12.68 61.531 37.375 1 93.31 419 ARG B O 1
ATOM 7081 N N . SER B 1 420 ? -10.922 60.344 37.781 1 95.81 420 SER B N 1
ATOM 7082 C CA . SER B 1 420 ? -11.664 59.312 38.531 1 95.81 420 SER B CA 1
ATOM 7083 C C . SER B 1 420 ? -12.031 59.812 39.938 1 95.81 420 SER B C 1
ATOM 7085 O O . SER B 1 420 ? -11.289 60.594 40.531 1 95.81 420 SER B O 1
ATOM 7087 N N . TYR B 1 421 ? -13.102 59.25 40.469 1 93.94 421 TYR B N 1
ATOM 7088 C CA . TYR B 1 421 ? -13.547 59.531 41.812 1 93.94 421 TYR B CA 1
ATOM 7089 C C . TYR B 1 421 ? -12.805 58.656 42.812 1 93.94 421 TYR B C 1
ATOM 7091 O O . TYR B 1 421 ? -12.727 58.969 44 1 93.94 421 TYR B O 1
ATOM 7099 N N . ASP B 1 422 ? -12.32 57.594 42.312 1 95.5 422 ASP B N 1
ATOM 7100 C CA . ASP B 1 422 ? -11.688 56.625 43.188 1 95.5 422 ASP B CA 1
ATOM 7101 C C . ASP B 1 422 ? -10.234 56.406 42.781 1 95.5 422 ASP B C 1
ATOM 7103 O O . ASP B 1 422 ? -9.727 57.031 41.844 1 95.5 422 ASP B O 1
ATOM 7107 N N . ASP B 1 423 ? -9.586 55.5 43.594 1 96.19 423 ASP B N 1
ATOM 7108 C CA . ASP B 1 423 ? -8.18 55.188 43.375 1 96.19 423 ASP B CA 1
ATOM 7109 C C . ASP B 1 423 ? -8.008 54.375 42.094 1 96.19 423 ASP B C 1
ATOM 7111 O O . ASP B 1 423 ? -8.711 53.375 41.906 1 96.19 423 ASP B O 1
ATOM 7115 N N . VAL B 1 424 ? -7.062 54.812 41.25 1 97.12 424 VAL B N 1
ATOM 7116 C CA . VAL B 1 424 ? -6.848 54.094 40 1 97.12 424 VAL B CA 1
ATOM 7117 C C . VAL B 1 424 ? -5.535 53.312 40.062 1 97.12 424 VAL B C 1
ATOM 7119 O O . VAL B 1 424 ? -5.359 52.312 39.344 1 97.12 424 VAL B O 1
ATOM 7122 N N . GLN B 1 425 ? -4.59 53.75 40.844 1 96.25 425 GLN B N 1
ATOM 7123 C CA . GLN B 1 425 ? -3.256 53.156 40.906 1 96.25 425 GLN B CA 1
ATOM 7124 C C . GLN B 1 425 ? -3.309 51.719 41.438 1 96.25 425 GLN B C 1
ATOM 7126 O O . GLN B 1 425 ? -2.65 50.844 40.875 1 96.25 425 GLN B O 1
ATOM 7131 N N . GLY B 1 426 ? -3.959 51.438 42.5 1 96.38 426 GLY B N 1
ATOM 7132 C CA . GLY B 1 426 ? -4.078 50.094 43.062 1 96.38 426 GLY B CA 1
ATOM 7133 C C . GLY B 1 426 ? -4.582 49.094 42.062 1 96.38 426 GLY B C 1
ATOM 7134 O O . GLY B 1 426 ? -3.877 48.125 41.75 1 96.38 426 GLY B O 1
ATOM 7135 N N . PRO B 1 427 ? -5.816 49.406 41.594 1 97.38 427 PRO B N 1
ATOM 7136 C CA . PRO B 1 427 ? -6.387 48.469 40.625 1 97.38 427 PRO B CA 1
ATOM 7137 C C . PRO B 1 427 ? -5.504 48.281 39.406 1 97.38 427 PRO B C 1
ATOM 7139 O O . PRO B 1 427 ? -5.363 47.156 38.906 1 97.38 427 PRO B O 1
ATOM 7142 N N . ALA B 1 428 ? -4.91 49.312 38.844 1 97.44 428 ALA B N 1
ATOM 7143 C CA . ALA B 1 428 ? -4.039 49.219 37.656 1 97.44 428 ALA B CA 1
ATOM 7144 C C . ALA B 1 428 ? -2.818 48.344 37.938 1 97.44 428 ALA B C 1
ATOM 7146 O O . ALA B 1 428 ? -2.447 47.531 37.125 1 97.44 428 ALA B O 1
ATOM 7147 N N . THR B 1 429 ? -2.199 48.562 39.031 1 96.62 429 THR B N 1
ATOM 7148 C CA . THR B 1 429 ? -1.036 47.781 39.438 1 96.62 429 THR B CA 1
ATOM 7149 C C . THR B 1 429 ? -1.404 46.312 39.562 1 96.62 429 THR B C 1
ATOM 7151 O O . THR B 1 429 ? -0.642 45.438 39.156 1 96.62 429 THR B O 1
ATOM 7154 N N . ALA B 1 430 ? -2.523 46.062 40.125 1 95.88 430 ALA B N 1
ATOM 7155 C CA . ALA B 1 430 ? -2.984 44.688 40.281 1 95.88 430 ALA B CA 1
ATOM 7156 C C . ALA B 1 430 ? -3.184 44.031 38.906 1 95.88 430 ALA B C 1
ATOM 7158 O O . ALA B 1 430 ? -2.834 42.875 38.719 1 95.88 430 ALA B O 1
ATOM 7159 N N . ALA B 1 431 ? -3.744 44.719 38 1 96.19 431 ALA B N 1
ATOM 7160 C CA . ALA B 1 431 ? -3.951 44.219 36.625 1 96.19 431 ALA B CA 1
ATOM 7161 C C . ALA B 1 431 ? -2.621 43.938 35.938 1 96.19 431 ALA B C 1
ATOM 7163 O O . ALA B 1 431 ? -2.451 42.875 35.312 1 96.19 431 ALA B O 1
ATOM 7164 N N . HIS B 1 432 ? -1.68 44.844 36.125 1 95.31 432 HIS B N 1
ATOM 7165 C CA . HIS B 1 432 ? -0.35 44.688 35.531 1 95.31 432 HIS B CA 1
ATOM 7166 C C . HIS B 1 432 ? 0.333 43.438 36.094 1 95.31 432 HIS B C 1
ATOM 7168 O O . HIS B 1 432 ? 0.943 42.688 35.344 1 95.31 432 HIS B O 1
ATOM 7174 N N . GLN B 1 433 ? 0.203 43.219 37.375 1 94.38 433 GLN B N 1
ATOM 7175 C CA . GLN B 1 433 ? 0.862 42.094 38.062 1 94.38 433 GLN B CA 1
ATOM 7176 C C . GLN B 1 433 ? 0.27 40.75 37.625 1 94.38 433 GLN B C 1
ATOM 7178 O O . GLN B 1 433 ? 0.937 39.719 37.688 1 94.38 433 GLN B O 1
ATOM 7183 N N . ASN B 1 434 ? -0.899 40.875 37.188 1 94.06 434 ASN B N 1
ATOM 7184 C CA . ASN B 1 434 ? -1.541 39.656 36.688 1 94.06 434 ASN B CA 1
ATOM 7185 C C . ASN B 1 434 ? -1.402 39.531 35.188 1 94.06 434 ASN B C 1
ATOM 7187 O O . ASN B 1 434 ? -2.174 38.812 34.562 1 94.06 434 ASN B O 1
ATOM 7191 N N . GLY B 1 435 ? -0.555 40.312 34.625 1 91.69 435 GLY B N 1
ATOM 7192 C CA . GLY B 1 435 ? -0.139 40.094 33.25 1 91.69 435 GLY B CA 1
ATOM 7193 C C . GLY B 1 435 ? -0.973 40.875 32.25 1 91.69 435 GLY B C 1
ATOM 7194 O O . GLY B 1 435 ? -0.855 40.656 31.031 1 91.69 435 GLY B O 1
ATOM 7195 N N . VAL B 1 436 ? -1.813 41.75 32.656 1 95.56 436 VAL B N 1
ATOM 7196 C CA . VAL B 1 436 ? -2.633 42.531 31.734 1 95.56 436 VAL B CA 1
ATOM 7197 C C . VAL B 1 436 ? -1.846 43.75 31.25 1 95.56 436 VAL B C 1
ATOM 7199 O O . VAL B 1 436 ? -1.365 44.562 32.062 1 95.56 436 VAL B O 1
ATOM 7202 N N . ILE B 1 437 ? -1.674 43.844 29.969 1 95.44 437 ILE B N 1
ATOM 7203 C CA . ILE B 1 437 ? -1.075 45.031 29.359 1 95.44 437 ILE B CA 1
ATOM 7204 C C . ILE B 1 437 ? -2.148 46.094 29.141 1 95.44 437 ILE B C 1
ATOM 7206 O O . ILE B 1 437 ? -3.117 45.875 28.422 1 95.44 437 ILE B O 1
ATOM 7210 N N . THR B 1 438 ? -1.945 47.219 29.719 1 97.56 438 THR B N 1
ATOM 7211 C CA . THR B 1 438 ? -3.002 48.219 29.688 1 97.56 438 THR B CA 1
ATOM 7212 C C . THR B 1 438 ? -2.578 49.438 28.859 1 97.56 438 THR B C 1
ATOM 7214 O O . THR B 1 438 ? -1.5 50 29.062 1 97.56 438 THR B O 1
ATOM 7217 N N . TYR B 1 439 ? -3.369 49.75 27.922 1 97.75 439 TYR B N 1
ATOM 7218 C CA . TYR B 1 439 ? -3.273 51 27.172 1 97.75 439 TYR B CA 1
ATOM 7219 C C . TYR B 1 439 ? -4.312 52 27.656 1 97.75 439 TYR B C 1
ATOM 7221 O O . TYR B 1 439 ? -5.504 51.719 27.703 1 97.75 439 TYR B O 1
ATOM 7229 N N . SER B 1 440 ? -3.883 53.219 28.062 1 98.25 440 SER B N 1
ATOM 7230 C CA . SER B 1 440 ? -4.805 54.25 28.5 1 98.25 440 SER B CA 1
ATOM 7231 C C . SER B 1 440 ? -4.961 55.344 27.422 1 98.25 440 SER B C 1
ATOM 7233 O O . SER B 1 440 ? -3.973 55.781 26.844 1 98.25 440 SER B O 1
ATOM 7235 N N . VAL B 1 441 ? -6.145 55.625 27.125 1 97.94 441 VAL B N 1
ATOM 7236 C CA . VAL B 1 441 ? -6.469 56.688 26.172 1 97.94 441 VAL B CA 1
ATOM 7237 C C . VAL B 1 441 ? -7.301 57.781 26.859 1 97.94 441 VAL B C 1
ATOM 7239 O O . VAL B 1 441 ? -8.469 57.531 27.188 1 97.94 441 VAL B O 1
ATOM 7242 N N . GLY B 1 442 ? -6.727 58.906 27.078 1 97.81 442 GLY B N 1
ATOM 7243 C CA . GLY B 1 442 ? -7.414 60.062 27.641 1 97.81 442 GLY B CA 1
ATOM 7244 C C . GLY B 1 442 ? -7.859 61.062 26.609 1 97.81 442 GLY B C 1
ATOM 7245 O O . GLY B 1 442 ? -7.152 61.312 25.625 1 97.81 442 GLY B O 1
ATOM 7246 N N . ILE B 1 443 ? -8.961 61.625 26.906 1 96.62 443 ILE B N 1
ATOM 7247 C CA . ILE B 1 443 ? -9.516 62.625 25.984 1 96.62 443 ILE B CA 1
ATOM 7248 C C . ILE B 1 443 ? -9.812 63.906 26.734 1 96.62 443 ILE B C 1
ATOM 7250 O O . ILE B 1 443 ? -10.32 63.906 27.859 1 96.62 443 ILE B O 1
ATOM 7254 N N . ALA B 1 444 ? -9.516 65 26.156 1 92.44 444 ALA B N 1
ATOM 7255 C CA . ALA B 1 444 ? -9.914 66.375 26.594 1 92.44 444 ALA B CA 1
ATOM 7256 C C . ALA B 1 444 ? -9.516 66.562 28.047 1 92.44 444 ALA B C 1
ATOM 7258 O O . ALA B 1 444 ? -8.406 67.062 28.328 1 92.44 444 ALA B O 1
ATOM 7259 N N . TRP B 1 445 ? -10.359 66.188 29.031 1 90.62 445 TRP B N 1
ATOM 7260 C CA . TRP B 1 445 ? -10.164 66.625 30.422 1 90.62 445 TRP B CA 1
ATOM 7261 C C . TRP B 1 445 ? -9.57 65.438 31.234 1 90.62 445 TRP B C 1
ATOM 7263 O O . TRP B 1 445 ? -9.492 65.562 32.469 1 90.62 445 TRP B O 1
ATOM 7273 N N . ALA B 1 446 ? -9.117 64.5 30.562 1 94.56 446 ALA B N 1
ATOM 7274 C CA . ALA B 1 446 ? -8.523 63.344 31.266 1 94.56 446 ALA B CA 1
ATOM 7275 C C . ALA B 1 446 ? -7.266 63.781 32.031 1 94.56 446 ALA B C 1
ATOM 7277 O O . ALA B 1 446 ? -6.531 64.688 31.578 1 94.56 446 ALA B O 1
ATOM 7278 N N . ALA B 1 447 ? -7.031 63.156 33.188 1 94.94 447 ALA B N 1
ATOM 7279 C CA . ALA B 1 447 ? -5.879 63.5 34.031 1 94.94 447 ALA B CA 1
ATOM 7280 C C . ALA B 1 447 ? -4.648 62.688 33.594 1 94.94 447 ALA B C 1
ATOM 7282 O O . ALA B 1 447 ? -4.613 61.469 33.719 1 94.94 447 ALA B O 1
ATOM 7283 N N . GLN B 1 448 ? -3.65 63.406 33.25 1 94.94 448 GLN B N 1
ATOM 7284 C CA . GLN B 1 448 ? -2.445 62.781 32.719 1 94.94 448 GLN B CA 1
ATOM 7285 C C . GLN B 1 448 ? -1.799 61.875 33.75 1 94.94 448 GLN B C 1
ATOM 7287 O O . GLN B 1 448 ? -1.3 60.781 33.406 1 94.94 448 GLN B O 1
ATOM 7292 N N . ASP B 1 449 ? -1.734 62.281 34.938 1 95.31 449 ASP B N 1
ATOM 7293 C CA . ASP B 1 449 ? -1.121 61.469 36 1 95.31 449 ASP B CA 1
ATOM 7294 C C . ASP B 1 449 ? -1.872 60.156 36.188 1 95.31 449 ASP B C 1
ATOM 7296 O O . ASP B 1 449 ? -1.257 59.125 36.375 1 95.31 449 ASP B O 1
ATOM 7300 N N . GLU B 1 450 ? -3.211 60.219 36.094 1 96.81 450 GLU B N 1
ATOM 7301 C CA . GLU B 1 450 ? -4.008 59 36.188 1 96.81 450 GLU B CA 1
ATOM 7302 C C . GLU B 1 450 ? -3.805 58.094 35 1 96.81 450 GLU B C 1
ATOM 7304 O O . GLU B 1 450 ? -3.719 56.844 35.125 1 96.81 450 GLU B O 1
ATOM 7309 N N . LEU B 1 451 ? -3.76 58.688 33.812 1 97.69 451 LEU B N 1
ATOM 7310 C CA . LEU B 1 451 ? -3.525 57.906 32.594 1 97.69 451 LEU B CA 1
ATOM 7311 C C . LEU B 1 451 ? -2.201 57.156 32.688 1 97.69 451 LEU B C 1
ATOM 7313 O O . LEU B 1 451 ? -2.119 56 32.312 1 97.69 451 LEU B O 1
ATOM 7317 N N . GLU B 1 452 ? -1.192 57.812 33.188 1 96.88 452 GLU B N 1
ATOM 7318 C CA . GLU B 1 452 ? 0.125 57.188 33.312 1 96.88 452 GLU B CA 1
ATOM 7319 C C . GLU B 1 452 ? 0.121 56.094 34.406 1 96.88 452 GLU B C 1
ATOM 7321 O O . GLU B 1 452 ? 0.836 55.094 34.281 1 96.88 452 GLU B O 1
ATOM 7326 N N . ALA B 1 453 ? -0.661 56.281 35.438 1 96 453 ALA B N 1
ATOM 7327 C CA . ALA B 1 453 ? -0.792 55.25 36.469 1 96 453 ALA B CA 1
ATOM 7328 C C . ALA B 1 453 ? -1.515 54.031 35.938 1 96 453 ALA B C 1
ATOM 7330 O O . ALA B 1 453 ? -1.214 52.906 36.344 1 96 453 ALA B O 1
ATOM 7331 N N . ILE B 1 454 ? -2.406 54.25 35.031 1 97.5 454 ILE B N 1
ATOM 7332 C CA . ILE B 1 454 ? -3.23 53.188 34.469 1 97.5 454 ILE B CA 1
ATOM 7333 C C . ILE B 1 454 ? -2.428 52.406 33.438 1 97.5 454 ILE B C 1
ATOM 7335 O O . ILE B 1 454 ? -2.504 51.188 33.375 1 97.5 454 ILE B O 1
ATOM 7339 N N . ALA B 1 455 ? -1.686 53.031 32.625 1 97.69 455 ALA B N 1
ATOM 7340 C CA . ALA B 1 455 ? -0.966 52.438 31.484 1 97.69 455 ALA B CA 1
ATOM 7341 C C . ALA B 1 455 ? 0.205 51.594 31.969 1 97.69 455 ALA B C 1
ATOM 7343 O O . ALA B 1 455 ? 0.855 51.938 32.969 1 97.69 455 ALA B O 1
ATOM 7344 N N . THR B 1 456 ? 0.413 50.5 31.344 1 95.75 456 THR B N 1
ATOM 7345 C CA . THR B 1 456 ? 1.614 49.719 31.578 1 95.75 456 THR B CA 1
ATOM 7346 C C . THR B 1 456 ? 2.865 50.5 31.188 1 95.75 456 THR B C 1
ATOM 7348 O O . THR B 1 456 ? 2.84 51.312 30.266 1 95.75 456 THR B O 1
ATOM 7351 N N . ASP B 1 457 ? 3.984 50.188 31.906 1 93 457 ASP B N 1
ATOM 7352 C CA . ASP B 1 457 ? 5.242 50.875 31.578 1 93 457 ASP B CA 1
ATOM 7353 C C . ASP B 1 457 ? 5.844 50.281 30.297 1 93 457 ASP B C 1
ATOM 7355 O O . ASP B 1 457 ? 5.781 49.094 30.062 1 93 457 ASP B O 1
ATOM 7359 N N . PRO B 1 458 ? 6.422 51.188 29.516 1 93 458 PRO B N 1
ATOM 7360 C CA . PRO B 1 458 ? 6.625 52.625 29.656 1 93 458 PRO B CA 1
ATOM 7361 C C . PRO B 1 458 ? 5.418 53.438 29.203 1 93 458 PRO B C 1
ATOM 7363 O O . PRO B 1 458 ? 4.742 53.062 28.25 1 93 458 PRO B O 1
ATOM 7366 N N . ASP B 1 459 ? 5.195 54.562 29.781 1 93.12 459 ASP B N 1
ATOM 7367 C CA . ASP B 1 459 ? 4.031 55.406 29.516 1 93.12 459 ASP B CA 1
ATOM 7368 C C . ASP B 1 459 ? 4.027 55.875 28.062 1 93.12 459 ASP B C 1
ATOM 7370 O O . ASP B 1 459 ? 2.967 56 27.438 1 93.12 459 ASP B O 1
ATOM 7374 N N . LYS B 1 460 ? 5.16 56.125 27.578 1 90.94 460 LYS B N 1
ATOM 7375 C CA . LYS B 1 460 ? 5.285 56.688 26.234 1 90.94 460 LYS B CA 1
ATOM 7376 C C . LYS B 1 460 ? 4.633 55.781 25.203 1 90.94 460 LYS B C 1
ATOM 7378 O O . LYS B 1 460 ? 4.129 56.25 24.172 1 90.94 460 LYS B O 1
ATOM 7383 N N . GLU B 1 461 ? 4.621 54.531 25.516 1 92.25 461 GLU B N 1
ATOM 7384 C CA . GLU B 1 461 ? 4.125 53.562 24.547 1 92.25 461 GLU B CA 1
ATOM 7385 C C . GLU B 1 461 ? 2.693 53.125 24.875 1 92.25 461 GLU B C 1
ATOM 7387 O O . GLU B 1 461 ? 1.995 52.594 24.016 1 92.25 461 GLU B O 1
ATOM 7392 N N . HIS B 1 462 ? 2.232 53.375 26.062 1 96.19 462 HIS B N 1
ATOM 7393 C CA . HIS B 1 462 ? 0.973 52.781 26.484 1 96.19 462 HIS B CA 1
ATOM 7394 C C . HIS B 1 462 ? -0.036 53.844 26.922 1 96.19 462 HIS B C 1
ATOM 7396 O O . HIS B 1 462 ? -1.196 53.531 27.188 1 96.19 462 HIS B O 1
ATOM 7402 N N . SER B 1 463 ? 0.35 55.062 27 1 97.06 463 SER B N 1
ATOM 7403 C CA . SER B 1 463 ? -0.548 56.156 27.391 1 97.06 463 SER B CA 1
ATOM 7404 C C . SER B 1 463 ? -0.729 57.156 26.281 1 97.06 463 SER B C 1
ATOM 7406 O O . SER B 1 463 ? 0.25 57.688 25.734 1 97.06 463 SER B O 1
ATOM 7408 N N . PHE B 1 464 ? -1.943 57.438 25.969 1 96.69 464 PHE B N 1
ATOM 7409 C CA . PHE B 1 464 ? -2.268 58.344 24.891 1 96.69 464 PHE B CA 1
ATOM 7410 C C . PHE B 1 464 ? -3.217 59.438 25.375 1 96.69 464 PHE B C 1
ATOM 7412 O O . PHE B 1 464 ? -4.129 59.188 26.156 1 96.69 464 PHE B O 1
ATOM 7419 N N . PHE B 1 465 ? -2.941 60.625 24.938 1 96 465 PHE B N 1
ATOM 7420 C CA . PHE B 1 465 ? -3.809 61.75 25.234 1 96 465 PHE B CA 1
ATOM 7421 C C . PHE B 1 465 ? -4.273 62.406 23.938 1 96 465 PHE B C 1
ATOM 7423 O O . PHE B 1 465 ? -3.453 62.812 23.109 1 96 465 PHE B O 1
ATOM 7430 N N . VAL B 1 466 ? -5.523 62.531 23.844 1 94.94 466 VAL B N 1
ATOM 7431 C CA . VAL B 1 466 ? -6.148 63.125 22.672 1 94.94 466 VAL B CA 1
ATOM 7432 C C . VAL B 1 466 ? -6.848 64.438 23.062 1 94.94 466 VAL B C 1
ATOM 7434 O O . VAL B 1 466 ? -7.629 64.438 24.016 1 94.94 466 VAL B O 1
ATOM 7437 N N . ASP B 1 467 ? -6.715 65.438 22.266 1 93.5 467 ASP B N 1
ATOM 7438 C CA . ASP B 1 467 ? -7.211 66.812 22.609 1 93.5 467 ASP B CA 1
ATOM 7439 C C . ASP B 1 467 ? -8.727 66.875 22.484 1 93.5 467 ASP B C 1
ATOM 7441 O O . ASP B 1 467 ? -9.398 67.5 23.281 1 93.5 467 ASP B O 1
ATOM 7445 N N . GLU B 1 468 ? -9.211 66.312 21.438 1 94.5 468 GLU B N 1
ATOM 7446 C CA . GLU B 1 468 ? -10.648 66.312 21.188 1 94.5 468 GLU B CA 1
ATOM 7447 C C . GLU B 1 468 ? -11.172 64.938 20.734 1 94.5 468 GLU B C 1
ATOM 7449 O O . GLU B 1 468 ? -10.445 64.188 20.109 1 94.5 468 GLU B O 1
ATOM 7454 N N . PHE B 1 469 ? -12.43 64.75 21 1 94.56 469 PHE B N 1
ATOM 7455 C CA . PHE B 1 469 ? -13.07 63.469 20.688 1 94.56 469 PHE B CA 1
ATOM 7456 C C . PHE B 1 469 ? -12.953 63.188 19.188 1 94.56 469 PHE B C 1
ATOM 7458 O O . PHE B 1 469 ? -12.711 62.031 18.797 1 94.56 469 PHE B O 1
ATOM 7465 N N . ASP B 1 470 ? -13.07 64.125 18.406 1 92.5 470 ASP B N 1
ATOM 7466 C CA . ASP B 1 470 ? -13.102 63.969 16.953 1 92.5 470 ASP B CA 1
ATOM 7467 C C . ASP B 1 470 ? -11.734 63.531 16.422 1 92.5 470 ASP B C 1
ATOM 7469 O O . ASP B 1 470 ? -11.617 63.094 15.281 1 92.5 470 ASP B O 1
ATOM 7473 N N . SER B 1 471 ? -10.727 63.594 17.281 1 92.44 471 SER B N 1
ATOM 7474 C CA . SER B 1 471 ? -9.375 63.25 16.844 1 92.44 471 SER B CA 1
ATOM 7475 C C . SER B 1 471 ? -8.984 61.844 17.281 1 92.44 471 SER B C 1
ATOM 7477 O O . SER B 1 471 ? -7.867 61.406 17.031 1 92.44 471 SER B O 1
ATOM 7479 N N . LEU B 1 472 ? -9.828 61.188 17.875 1 93.31 472 LEU B N 1
ATOM 7480 C CA . LEU B 1 472 ? -9.539 59.844 18.406 1 93.31 472 LEU B CA 1
ATOM 7481 C C . LEU B 1 472 ? -9.062 58.906 17.312 1 93.31 472 LEU B C 1
ATOM 7483 O O . LEU B 1 472 ? -8.141 58.125 17.516 1 93.31 472 LEU B O 1
ATOM 7487 N N . TYR B 1 473 ? -9.695 58.938 16.109 1 90.75 473 TYR B N 1
ATOM 7488 C CA . TYR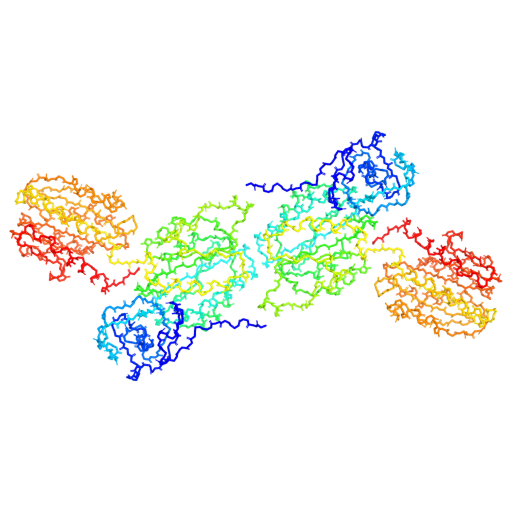 B 1 473 ? -9.43 58 15.016 1 90.75 473 TYR B CA 1
ATOM 7489 C C . TYR B 1 473 ? -7.965 58.062 14.586 1 90.75 473 TYR B C 1
ATOM 7491 O O . TYR B 1 473 ? -7.406 57.062 14.117 1 90.75 473 TYR B O 1
ATOM 7499 N N . ARG B 1 474 ? -7.293 59.156 14.828 1 89.94 474 ARG B N 1
ATOM 7500 C CA . ARG B 1 474 ? -5.914 59.375 14.398 1 89.94 474 ARG B CA 1
ATOM 7501 C C . ARG B 1 474 ? -4.949 58.531 15.219 1 89.94 474 ARG B C 1
ATOM 7503 O O . ARG B 1 474 ? -3.816 58.281 14.797 1 89.94 474 ARG B O 1
ATOM 7510 N N . PHE B 1 475 ? -5.453 58.062 16.266 1 92.62 475 PHE B N 1
ATOM 7511 C CA . PHE B 1 475 ? -4.559 57.344 17.172 1 92.62 475 PHE B CA 1
ATOM 7512 C C . PHE B 1 475 ? -4.68 55.844 16.984 1 92.62 475 PHE B C 1
ATOM 7514 O O . PHE B 1 475 ? -3.883 55.062 17.547 1 92.62 475 PHE B O 1
ATOM 7521 N N . VAL B 1 476 ? -5.617 55.406 16.203 1 93.75 476 VAL B N 1
ATOM 7522 C CA . VAL B 1 476 ? -5.863 53.969 15.992 1 93.75 476 VAL B CA 1
ATOM 7523 C C . VAL B 1 476 ? -4.602 53.312 15.445 1 93.75 476 VAL B C 1
ATOM 7525 O O . VAL B 1 476 ? -4.109 52.344 16.016 1 93.75 476 VAL B O 1
ATOM 7528 N N . PRO B 1 477 ? -3.92 53.844 14.367 1 91.62 477 PRO B N 1
ATOM 7529 C CA . PRO B 1 477 ? -2.73 53.188 13.836 1 91.62 477 PRO B CA 1
ATOM 7530 C C . PRO B 1 477 ? -1.588 53.125 14.844 1 91.62 477 PRO B C 1
ATOM 7532 O O . PRO B 1 477 ? -0.863 52.125 14.891 1 91.62 477 PRO B O 1
ATOM 7535 N N . ARG B 1 478 ? -1.45 54.125 15.602 1 90.19 478 ARG B N 1
ATOM 7536 C CA . ARG B 1 478 ? -0.367 54.156 16.578 1 90.19 478 ARG B CA 1
ATOM 7537 C C . ARG B 1 478 ? -0.581 53.094 17.656 1 90.19 478 ARG B C 1
ATOM 7539 O O . ARG B 1 478 ? 0.369 52.438 18.094 1 90.19 478 ARG B O 1
ATOM 7546 N N . ILE B 1 479 ? -1.747 52.969 18.109 1 94.12 479 ILE B N 1
ATOM 7547 C CA . ILE B 1 479 ? -2.062 51.969 19.125 1 94.12 479 ILE B CA 1
ATOM 7548 C C . ILE B 1 479 ? -1.799 50.594 18.578 1 94.12 479 ILE B C 1
ATOM 7550 O O . ILE B 1 479 ? -1.162 49.75 19.25 1 94.12 479 ILE B O 1
ATOM 7554 N N . ILE B 1 480 ? -2.258 50.312 17.359 1 92.31 480 ILE B N 1
ATOM 7555 C CA . ILE B 1 480 ? -2.057 49.031 16.719 1 92.31 480 ILE B CA 1
ATOM 7556 C C . ILE B 1 480 ? -0.562 48.781 16.547 1 92.31 480 ILE B C 1
ATOM 7558 O O . ILE B 1 480 ? -0.079 47.656 16.812 1 92.31 480 ILE B O 1
ATOM 7562 N N . GLN B 1 481 ? 0.112 49.75 16.094 1 87.25 481 GLN B N 1
ATOM 7563 C CA . GLN B 1 481 ? 1.555 49.625 15.914 1 87.25 481 GLN B CA 1
ATOM 7564 C C . GLN B 1 481 ? 2.254 49.281 17.219 1 87.25 481 GLN B C 1
ATOM 7566 O O . GLN B 1 481 ? 3.145 48.438 17.25 1 87.25 481 GLN B O 1
ATOM 7571 N N . ASN B 1 482 ? 1.901 49.938 18.281 1 89.75 482 ASN B N 1
ATOM 7572 C CA . ASN B 1 482 ? 2.521 49.688 19.578 1 89.75 482 ASN B CA 1
ATOM 7573 C C . ASN B 1 482 ? 2.207 48.312 20.094 1 89.75 482 ASN B C 1
ATOM 7575 O O . ASN B 1 482 ? 3.066 47.625 20.672 1 89.75 482 ASN B O 1
ATOM 7579 N N . ILE B 1 483 ? 0.987 47.875 19.859 1 91.38 483 ILE B N 1
ATOM 7580 C CA . ILE B 1 483 ? 0.602 46.531 20.234 1 91.38 483 ILE B CA 1
ATOM 7581 C C . ILE B 1 483 ? 1.459 45.531 19.469 1 91.38 483 ILE B C 1
ATOM 7583 O O . ILE B 1 483 ? 2.008 44.594 20.062 1 91.38 483 ILE B O 1
ATOM 7587 N N . CYS B 1 484 ? 1.648 45.719 18.234 1 85.75 484 CYS B N 1
ATOM 7588 C CA . CYS B 1 484 ? 2.41 44.812 17.391 1 85.75 484 CYS B CA 1
ATOM 7589 C C . CYS B 1 484 ? 3.896 44.875 17.719 1 85.75 484 CYS B C 1
ATOM 7591 O O . CYS B 1 484 ? 4.578 43.844 17.719 1 85.75 484 CYS B O 1
ATOM 7593 N N . THR B 1 485 ? 4.387 46.094 17.969 1 81 485 THR B N 1
ATOM 7594 C CA . THR B 1 485 ? 5.785 46.25 18.344 1 81 485 THR B CA 1
ATOM 7595 C C . THR B 1 485 ? 6.078 45.5 19.641 1 81 485 THR B C 1
ATOM 7597 O O . THR B 1 485 ? 7.105 44.812 19.766 1 81 485 THR B O 1
ATOM 7600 N N . GLU B 1 486 ? 5.203 45.594 20.547 1 82.88 486 GLU B N 1
ATOM 7601 C CA . GLU B 1 486 ? 5.359 44.906 21.812 1 82.88 486 GLU B CA 1
ATOM 7602 C C . GLU B 1 486 ? 5.312 43.406 21.625 1 82.88 486 GLU B C 1
ATOM 7604 O O . GLU B 1 486 ? 6.078 42.656 22.25 1 82.88 486 GLU B O 1
ATOM 7609 N N . PHE B 1 487 ? 4.391 42.969 20.844 1 81.44 487 PHE B N 1
ATOM 7610 C CA . PHE B 1 487 ? 4.281 41.562 20.547 1 81.44 487 PHE B CA 1
ATOM 7611 C C . PHE B 1 487 ? 5.562 41.031 19.891 1 81.44 487 PHE B C 1
ATOM 7613 O O . PHE B 1 487 ? 6.082 40 20.266 1 81.44 487 PHE B O 1
ATOM 7620 N N . ASN B 1 488 ? 6.016 41.719 18.953 1 72.06 488 ASN B N 1
ATOM 7621 C CA . ASN B 1 488 ? 7.156 41.281 18.141 1 72.06 488 ASN B CA 1
ATOM 7622 C C . ASN B 1 488 ? 8.461 41.375 18.922 1 72.06 488 ASN B C 1
ATOM 7624 O O . ASN B 1 488 ? 9.469 40.781 18.531 1 72.06 488 ASN B O 1
ATOM 7628 N N . SER B 1 489 ? 8.422 42.188 19.922 1 70.62 489 SER B N 1
ATOM 7629 C CA . SER B 1 489 ? 9.602 42.281 20.781 1 70.62 489 SER B CA 1
ATOM 7630 C C . SER B 1 489 ? 9.781 41 21.609 1 70.62 489 SER B C 1
ATOM 7632 O O . SER B 1 489 ? 10.891 40.688 22.031 1 70.62 489 SER B O 1
ATOM 7634 N N . GLN B 1 490 ? 8.664 40.281 21.844 1 67.56 490 GLN B N 1
ATOM 7635 C CA . GLN B 1 490 ? 8.734 39 22.5 1 67.56 490 GLN B CA 1
ATOM 7636 C C . GLN B 1 490 ? 7.828 37.969 21.812 1 67.56 490 GLN B C 1
ATOM 7638 O O . GLN B 1 490 ? 6.875 37.469 22.406 1 67.56 490 GLN B O 1
ATOM 7643 N N . PRO B 1 491 ? 8.367 37.719 20.531 1 51.97 491 PRO B N 1
ATOM 7644 C CA . PRO B 1 491 ? 7.488 36.812 19.766 1 51.97 491 PRO B CA 1
ATOM 7645 C C . PRO B 1 491 ? 7.461 35.406 20.312 1 51.97 491 PRO B C 1
ATOM 7647 O O . PRO B 1 491 ? 8.5 34.875 20.719 1 51.97 491 PRO B O 1
ATOM 7650 N N . ARG B 1 492 ? 6.348 35 20.781 1 59.62 492 ARG B N 1
ATOM 7651 C CA . ARG B 1 492 ? 6.242 33.625 21.203 1 59.62 492 ARG B CA 1
ATOM 7652 C C . ARG B 1 492 ? 5.055 32.938 20.547 1 59.62 492 ARG B C 1
ATOM 7654 O O . ARG B 1 492 ? 3.916 33.375 20.672 1 59.62 492 ARG B O 1
ATOM 7661 N N . ASN B 1 493 ? 5.332 32.031 19.594 1 60.88 493 ASN B N 1
ATOM 7662 C CA . ASN B 1 493 ? 4.266 31.172 19.078 1 60.88 493 ASN B CA 1
ATOM 7663 C C . ASN B 1 493 ? 3.764 30.188 20.125 1 60.88 493 ASN B C 1
ATOM 7665 O O . ASN B 1 493 ? 4.527 29.75 20.984 1 60.88 493 ASN B O 1
#

Foldseek 3Di:
DPPPLPFQAEDELQDFQVVDPDQKGKHWYAAQSQDQVQAWWAAQKTARNGRPQNNCQQNVLDANRIGIKIKHKDAKDQKGDWDGGNNHTHHIDGTDGIIIGIHALAAEEEEEEELAPVCPDVLLVLVLVLVLSLLSNQQFAPSGYFYWYWYDAPAIDTLAARPPDGGSVVVSVSSNPDHRDHHFQAVQNVLLCCQVPHCDVVRPNPFQHQAEYEYEDEAEHQDANQVSLLSSLLLRYAYAYEYEQHDDPVCVVNHPDPPRRCSRGPHPPCLRYHYHNHSVCSNVCSVSVSSSSSPRVPRNSHDALQWFAEEEEEEELAAVCPQVLSQLVLVLVLLLLLSHFFAPSTYFYWYWYDAPHIDTLDERNPDGHSVSVNVSSNPDDRDYHHAAQQVSLQVCCVGYVVPDDPRHQAEYEYEEAEDHPDDNLVSLVVCVVVRYAYAYEYEQHYDPVSQCSNGDPPCVQRGYYYNHSNCSNVCSVSVSVSSRVVCVVPRGD/DPPPLPFQAEDELQDFQVVDPDQKGKHWYAAQSQDQVQAWWAAQKTARNGRPQNNCQQNVLDANRIGIKIKHKDAKDQKGDWDGGNNHTHHIDGTDGIIIGIHALAAEEEEEEELAPVCPDVLLQLVLVLVLSLLRNQQFAPSGYFYWYWYDAPAIDTLAARPPDGGSVVVSVSSNPDHRPHHFQAVQNVLLCCQVPHCDVVRPNPQQHQAEYEYEDEAEHQDANQVSLLSSLLLRYAYAYEYEQHDDPVCVVNHPDPPRRCSRGPHPPCLRYHYHNHSVCSNVCSVSVSSSSSPRVPRNSHDALQWFAEEEEEEELAQVCPQVLSQLVLVLVLLLLLSHFFAPSTYFYWYWYDAPHIDTLDERNGDGHSVSVNVSSNPDDRDYHHAAQQVSLVVCCVGYVVPDDPRHQAEYEYEEAEDHPDDNLVSLVVCVVVRYAYAYEYEQHYDPVSQCSNGDPPCVQRGYYYNHSNCSNVCSVSVSVSSRVVCSVPRGD

Radius of gyration: 44.3 Å; Cα contacts (8 Å, |Δi|>4): 2281; chains: 2; bounding box: 69×135×86 Å

Secondary structure (DSSP, 8-state):
---------B--TT-BGGG---SEEEEEEPS-TT-TTS--BEESEEETTSBHHHHHHHHTSSBTTBEEEEEEEEE--S-B---EETTEE-B-BS--SEEEEEE----EEEEEEE-STTSHHHHHHHHHHHHHHHHHHHT-BTTS-EEEEEEESSS-EEEE-TTT--BHHHHHHHHHTPPP--S---HHHHHHHHHHHTSSGGGT--SSSPEEEEEEEES--SS--HHHHHHHHHTTEEEEEEEES---TTTGGG-SSTTHHHHHSS-TTTTTEEEES-GGGGGGGHHHHHHHHH-GGG-TTS--TTSSEEEEEEEE--TTT-HHHHHHHHHHHHHHHHTS-BSSSSBEEEEEEESSSEEEEE-TTT--SHHHHHHHHHTPPP------HHHHHHHHHHHTGGGS-TTSEEEEEEEESS--SS--HHHHHHHHHTT-EEEEEEETT--HHHHHHHSPSPHHHHEEEESSGGGGGGGHHHHHHHHHHHHHHS---/---------B--TT-BGGG---SEEEEEEPS-TT-TTS--BEESEEETTSBHHHHHHHHTSSBTTBEEEEEEEEEPPS-B---EETTEE-B-BS--SEEEEEE----EEEEEEE-STTSHHHHHHHHHHHHHHHHHHHT-BTTS-EEEEEEESSS-EEEE-TTT--BHHHHHHHHHTPPP--S---HHHHHHHHHHHTSSGGGT--SSSPEEEEEEEES--SS--HHHHHHHHHTTEEEEEEEES---TTTGGG-SSTTHHHHHSS-TTTTTEEEES-GGGGGGGHHHHHHHHH-GGG-TTS--TTSSEEEEEEEE--TTT-HHHHHHHHHHHHHHHHTS-BSSSSBEEEEEEESSSEEEEE-TTT--SHHHHHHHHHTPPP------HHHHHHHHHHHTGGGS-TTSEEEEEEEESS--SS--HHHHHHHHHTT-EEEEEEETT--HHHHHHHSPSPHHHHEEEESSGGGGGGGHHHHHHHHHHHHHHS---

Sequence (986 aa):
HACVFSDVPQIDCDIKAAKIINPEFIAKCPAGCQDVKYRVYGTDIYASFSSICGAAIHSGTIDKSGGKILVQKVAGQSGYRGSFSNGIRSLSLPRWRESFIVSDCKVDVCFLIDGSWSIGKRRFQIQKHFLKDVAQSLDVGVAGPLMGIIQYGDDPSTEFNLKTYANSKDLKNAIEKILQKGGLSNVGKALSFVNKNFFEDSNGNRGAAPNVAIVMVDGWPTDKVEEASRLARESGINIFFVTIEGPDENEKQNVVEANFVDKAVCRTNGYYSINVPSWFSLHKVVQPLVKRICDSDHLACSKTCLNSADIGFVIDGSSSVGTGNFRTVLQFVANISKEFEISDTDTRIGAVQYTYEQRLEFGFEKQSTKQDVLNAIKRINYWSGGTSTGAAINYAFEQLFIKSKPNKRKIMILITDGRSYDDVQGPATAAHQNGVITYSVGIAWAAQDELEAIATDPDKEHSFFVDEFDSLYRFVPRIIQNICTEFNSQPRNHACVFSDVPQIDCDIKAAKIINPEFIAKCPAGCQDVKYRVYGTDIYASFSSICGAAIHSGTIDKSGGKILVQKVAGQSGYRGSFSNGIRSLSLPRWRESFIVSDCKVDVCFLIDGSWSIGKRRFQIQKHFLKDVAQSLDVGVAGPLMGIIQYGDDPSTEFNLKTYANSKDLKNAIEKILQKGGLSNVGKALSFVNKNFFEDSNGNRGAAPNVAIVMVDGWPTDKVEEASRLARESGINIFFVTIEGPDENEKQNVVEANFVDKAVCRTNGYYSINVPSWFSLHKVVQPLVKRICDSDHLACSKTCLNSADIGFVIDGSSSVGTGNFRTVLQFVANISKEFEISDTDTRIGAVQYTYEQRLEFGFEKQSTKQDVLNAIKRINYWSGGTSTGAAINYAFEQLFIKSKPNKRKIMILITDGRSYDDVQGPATAAHQNGVITYSVGIAWAAQDELEAIATDPDKEHSFFVDEFDSLYRFVPRIIQNICTEFNSQPRN